Protein AF-A0A6P4Z9Z0-F1 (afdb_monomer)

Solvent-accessible surface area (backbone atoms only — not comparable to full-atom values): 72639 Å² total; per-residue (Å²): 108,66,71,60,51,53,50,37,45,55,68,60,42,52,71,61,50,53,50,53,53,54,54,31,76,73,38,96,89,45,75,80,57,56,80,74,47,56,50,103,79,57,40,38,59,51,36,43,13,43,72,55,69,27,56,68,48,35,51,56,42,47,77,73,66,40,66,60,81,65,26,56,48,51,18,48,76,71,64,37,62,69,48,40,63,62,43,50,68,57,43,59,70,52,48,78,75,52,71,94,74,77,68,92,84,77,73,55,90,84,65,64,92,81,69,41,68,55,43,55,24,21,67,67,51,41,50,73,55,39,51,55,42,56,75,69,66,57,75,78,84,59,48,86,79,44,66,80,54,95,48,68,69,42,42,49,50,30,51,49,31,48,50,15,62,47,16,67,45,42,36,65,73,73,42,97,51,49,56,63,49,27,52,52,50,21,47,57,40,54,68,47,43,81,77,45,79,93,56,32,68,63,47,45,53,44,24,50,46,20,51,49,50,45,50,54,61,57,67,68,48,88,42,74,67,51,47,46,53,52,52,51,58,40,61,55,79,80,93,63,96,86,63,96,77,73,46,56,58,55,53,50,58,75,63,64,65,92,77,78,81,77,90,66,99,78,84,53,76,64,59,61,49,57,61,59,66,71,72,58,103,73,54,66,62,60,53,49,46,51,53,48,19,54,49,46,24,54,56,40,53,52,54,59,59,68,35,52,80,40,67,70,56,17,30,47,51,53,44,50,61,57,44,47,57,58,49,52,60,49,47,54,54,51,50,52,52,49,51,55,52,14,52,55,44,14,70,73,32,28,70,60,27,53,51,41,51,53,33,42,73,80,36,93,50,22,48,31,62,75,44,50,65,88,57,79,59,46,28,31,39,59,67,43,13,41,52,47,55,58,38,37,66,65,71,73,54,66,77,72,70,57,58,67,41,62,25,83,48,96,52,82,90,72,58,58,88,65,69,57,57,66,61,35,52,50,49,53,49,55,51,50,52,47,47,46,47,45,54,62,45,46,48,52,51,50,49,51,52,50,47,55,50,46,58,65,37,58,81,45,28,66,61,54,38,52,49,53,53,50,52,52,50,54,55,52,73,73,49,86,79,77,55,62,85,71,55,34,52,54,54,51,50,47,52,49,48,52,50,50,47,48,59,66,64,57,80,64,81,84,85,80,94,77,75,96,82,82,91,90,80,87,79,82,80,84,74,98,79,82,74,82,70,81,62,79,79,78,65,88,85,67,57,84,70,48,58,64,52,46,56,50,50,53,52,32,31,63,67,38,40,39,68,66,46,50,52,55,56,57,74,70,49,103,60,93,71,69,58,80,75,42,53,49,101,83,70,39,37,57,55,36,49,9,46,70,54,70,14,61,59,26,31,50,57,43,47,77,74,67,51,80,58,62,47,29,52,46,46,17,47,76,67,66,39,62,68,54,40,51,62,52,55,77,70,53,67,82,85,71,64,64,87,87,86,84,60,83,84,72,54,69,43,94,88,54,67,80,80,70,44,61,57,37,52,21,18,65,69,51,42,50,70,60,38,50,54,42,55,75,72,50,58,76,76,72,58,42,86,79,36,60,59,84,79,43,71,67,36,30,50,44,22,48,52,29,45,52,14,63,51,15,65,43,42,33,62,76,73,41,95,51,48,57,64,50,29,50,50,48,22,38,52,35,55,62,47,29,79,76,44,72,86,53,24,68,63,32,48,52,49,20,50,47,20,40,48,48,46,39,57,50,57,69,59,54,86,46,72,79,59,52,53,57,42,24,47,70,89,60,90,82,62,62,96,80,58,71,44,41,41,54,49,51,37,51,77,58,63,41,46,69,46,58,47,33,67,65,51,50,48,49,58,48,58,75,51,42,58,64,53,47,66,69,62,71,73,67,76,58,82,86,76,56,52,71,65,60,53,49,52,50,66,49,51,54,38,74,40,28,72,59,39,50,51,40,32,74,76,40,50,90,38,76,63,12,49,52,38,66,36,67,68,54,36,53,42,27,37,55,38,33,54,50,51,53,51,50,49,53,51,53,50,67,69,68,69,66,85,46,74,74,52,54,51,36,57,77,68,50,51,80,68,79,70,87,75,68,55,67,69,60,56,52,54,53,51,44,37,50,52,16,49,51,56,49,54,54,51,51,32,71,72,66,32,64,76,59,44,63,69,36,70,67,53,45,49,53,53,48,40,51,49,33,48,53,52,20,53,50,29,47,54,49,45,61,59,58,63,77,72,39,93,85,58,53,81,59,72,76,64,56,94,53,98,84,64,92,51,50,59,63,54,20,51,53,32,46,53,51,28,52,54,45,55,58,59,55,58,56,59,62,40,55,75,40,76,72,52,12,31,51,51,53,42,52,61,57,41,43,60,60,49,51,58,51,48,54,53,52,51,49,52,50,48,18,50,18,54,19,47,16,68,67,30,24,68,61,22,52,51,50,51,54,33,32,76,76,32,87,76,51,36,44,61,68,46,51,71,89,51,78,55,48,34,32,41,58,70,43,15,43,54,43,50,54,40,34,69,75,64,69,47,68,75,51,79,57,56,81,49,73,35,94,66,90,51,79,72,58,70,73,61,63,73,59,62,64,62,38,52,50,49,51,50,53,54,49,51,45,45,49,48,50,52,61,47,47,48,51,48,49,54,48,53,49,52,54,48,46,56,67,37,59,81,48,26,65,46,53,42,49,29,52,50,51,43,51,51,56,51,57,69,73,43,88,77,70,54,37,48,44,59,36,47,58,51,49,51,52,52,49,51,49,51,50,51,50,51,62,64,46,71,80,59,92,68,78,79,81,77,68,75,94,73,83,75,82,70,76,76,52,73,72,52,52,51,51,52,52,52,49,49,56,48,49,56,52,32,52,53,53,48,50,58,51,51,53,55,51,50,68,74,72,110

Secondary structure (DSSP, 8-state):
-HHHHHHHHHTT-HHHHHHHHHHHHH-TT----TTT-B-TTS-BHHHHHHHTT-HHHHHHHHHTT---TTHHHHHHHTT-HHHHHHHHHHHHHHHTT--S---TTS--TTS-TT--HHHHHHHTT-HHHHHHHHHTTPPPP-GGGS---SSHHHHHHHHHHHHHHT-HHHHHHH-S-HHHHHHHHHHHHHHHHTT-STTHHHHHHHHHHHHHHHHHHHHT--SHHHHHHHHHHHHSPP--SSS----HHHHHHHTT-S------S---HHHHHHHHHTS-SS-HHHHHHHHHHHHHHHHHHHHGGGGGGSHHHHHHHHHHHHHHHHHHHHHHHHHHHHHHHHHHHHHHHHHHHHHHHHHHHHSSS-SBTT--TTS--TTSSHHHHHHHHHHHTTT---GGGG---B---S-GGG---S--HHHHHHHHHHHHHHHIIIIIIIHHHHHHHHHHHHHHHHTTHHHHHHHHHHHHHHHHHTS---PPTTHHHHHHHHHHHHHHHHHHH-SS---------S---------S-SSTTSSTTS-SSSHHHHHHHHHHHHHHHHTT-HHHHHHHHHHT-SS---GGG-B-TT--BHHHHHHHTT-HHHHHHHHHTT---HHHHHHHHHTT-HHHHHHHHTTS-GGG-S--SS-TTS---TTS-TT--HHHHHHHHT-HHHHHHHHHTTPPPP-GGGS-TTT-HHHHHHHHHHHHHHT-HHHHHHH-S-HHHHHHHHHHHHHHHHTT-GGGHHHHHHHHHHHHHHHHHHHHT--SHHHHGGGG----TTS-TT-TTHHHHHHHHTT-HHHHTSHHHHHHHHHHHHHHHHHHHSS---GGG--HHHHHHHHHHHHHTHHHHHHHHHH-TTSHHHHHHTSHHHHHHHHHHHHHHHHHHHHHHHHH-PPPHHHHHHHHTT---------HHHHHHHHHHHHHHHHHHHHHHHHH-HHHHTTSHHHHHHHHHHHHHHHHHHHHHHHHHHHTT-TTTGGGTSS---TTS--HHHHHHHHHHHHHHHHHHHHGGGGGGSHHHHHHHHHHHHHHHHHHHHHHHHHHHHHHHHHHHHHHHHHHHHHHHHHHHH-TT--BTTB-TTS--TTSSHHHHHHHHHHHHTT---GGGG---B-SS--GGGGTS---HHHHHHHHHHHHHHHIIIIIIIHHHHHHHHHHHHHHHHHHHHHHHHHHHHHHHHHHHH------TTHHHHHHHHHHHHHHHHHHHHTT--------------PPPPHHHHHHHHHHHHHHHHHHHHHHHHHHHHHHHH-

InterPro domains:
  IPR002110 Ankyrin repeat [PS50088] (41-68)
  IPR002110 Ankyrin repeat [SM00248] (41-70)
  IPR002110 Ankyrin repeat [SM00248] (113-145)
  IPR002110 Ankyrin repeat [SM00248] (586-615)
  IPR002110 Ankyrin repeat [SM00248] (658-690)
  IPR002153 Transient receptor potential channel, canonical [PR01097] (1148-1169)
  IPR002153 Transient receptor potential channel, canonical [PR01097] (1170-1183)
  IPR002153 Transient receptor potential channel, canonical [PR01097] (1198-1211)
  IPR002153 Transient receptor potential channel, canonical [PTHR10117] (542-1273)
  IPR005821 Ion transport domain [PF00520] (289-459)
  IPR005821 Ion transport domain [PF00520] (920-1177)
  IPR013555 Transient receptor ion channel domain [PF08344] (153-188)
  IPR013555 Transient receptor ion channel domain [SM01420] (136-200)
  IPR013555 Transient receptor ion channel domain [SM01420] (683-745)
  IPR036770 Ankyrin repeat-containing domain superfamily [G3DSA:1.25.40.20] (4-150)
  IPR036770 Ankyrin repeat-containing domain superfamily [G3DSA:1.25.40.20] (537-824)
  IPR036770 Ankyrin repeat-containing domain superfamily [SSF48403] (37-694)

pLDDT: mean 72.65, std 15.71, range [24.72, 94.38]

Organism: Branchiostoma belcheri (NCBI:txid7741)

Sequence (1275 aa):
MEARFLDLVRNNDVSHVSAALGEANASPEVSLDLGTLRDDFGRSVLELAVDSGSREVAEVLLDHGAPVGDALLYAIDRQDVGAVRILKERALTESVRRTYNVDPQIGSSAFPSYMTPVILAALKNNYPILKMLLQAGFPAPVPDDYKWSTDISESIAWLDAYRAVCSPSYILLTSPDPFLTAFRTAKAVRDVLWKREHYRTELKELADQCEAFARELLSEARSTKETEAVLEHLCSPEDSPHRRSVSTLQLAVDLQLKQLDVYTDQETVADVWIRKAMENSFQPIAVAEVLFSIFTIVVFLRAVSLFMYQRFLGMLLISIGRMTVDITKFMAIGWLILFAFACGMNQLYWSYGTMHHYLCSNYSQSNLQSLGCSKSLGFDTLMNSFQSLSWASFGLIDLSVLDLKPGTSPVKEFQIHEWPAITETTGKLVFGFFEVIGVLILINLLIAIMSDSYTRTEEVKRTDWAFVVMKDVLRYMNLEVSLPPPFALIMSVRNALVRLVLALCCRRNNPPDSDTNVERAVHPSQSPQTVKQDVYKRLRTTVVLTMAMEGRFLTLVRNNNATELSELLWELGNGPHDFRLFTDKFGRSGLEFAVDCGSLEAAGVLLDHGAPVGAALLHAVDREDLAAVQMLVDRVPRDAATPPDDREHELGSSAFPGHMTPVMLAALKNNYAVLEMLLQAGFPRPVPDAYQWTLSVSQANAWLDAQRAACSPSYILLTSPDPFRTAFRTAKALRDHCWKREQYRTELEELADGCETFACELLEEVRTEEELDILGHTDDPEARSDETVGMLQLAADLKLRQFVTQPFCVEYIVQSKLKDVVEFFGVVGNWQEQSVVFAALWGVAIPLSYPLLSLAYIIAPESKIGRFSRLHFVREYSWNMSWFVLMALLLFETQNIQIGEAEVDSIAQGTPLPTPFVPIAVEIIHVLWVAGILLEELREVEQEGLVRHFKQFWNVVDFFIVALYLAQFALLFLATQLDDYDDTFATKWMIKAKPHTFQPVVLSDVLFSLFVIAVFLRTVSIFTHNRYLGTLMISVGRMFSDIVNFITMAILVTFAFAVGLNQLYWFYGAVHEYLCERYPNGNLKTVDCQTSHGFSTLVSTMVSLFWTAFGMGDLSMLELKPGNSTLEVFRILEQPRLTETVGKLIFALFHVTVVLVLLNLLIAIMSDSYQRTQEDKRRDWTFLIIKNMLFYMRVDLSLAPPFNVLLFVKTGVSRLLCAVCRRGNRHPPHTTAPGGVINPPSPSQRERQEIFKIIIDRLANRYLLRKERQMENQG

Structure (mmCIF, N/CA/C/O backbone):
data_AF-A0A6P4Z9Z0-F1
#
_entry.id   AF-A0A6P4Z9Z0-F1
#
loop_
_atom_site.group_PDB
_atom_site.id
_atom_site.type_symbol
_atom_site.label_atom_id
_atom_site.label_alt_id
_atom_site.label_comp_id
_atom_site.label_asym_id
_atom_site.label_entity_id
_atom_site.label_seq_id
_atom_site.pdbx_PDB_ins_code
_atom_site.Cartn_x
_atom_site.Cartn_y
_atom_site.Cartn_z
_atom_site.occupancy
_atom_site.B_iso_or_equiv
_atom_site.auth_seq_id
_atom_site.auth_comp_id
_atom_site.auth_asym_id
_atom_site.auth_atom_id
_atom_site.pdbx_PDB_model_num
ATOM 1 N N . MET A 1 1 ? 21.723 -42.443 -110.580 1.00 61.84 1 MET A N 1
ATOM 2 C CA . MET A 1 1 ? 23.126 -42.667 -110.168 1.00 61.84 1 MET A CA 1
ATOM 3 C C . MET A 1 1 ? 23.431 -41.835 -108.931 1.00 61.84 1 MET A C 1
ATOM 5 O O . MET A 1 1 ? 23.831 -42.403 -107.931 1.00 61.84 1 MET A O 1
ATOM 9 N N . GLU A 1 2 ? 23.106 -40.545 -108.963 1.00 66.06 2 GLU A N 1
ATOM 10 C CA . GLU A 1 2 ? 23.235 -39.589 -107.851 1.00 66.06 2 GLU A CA 1
ATOM 11 C C . GLU A 1 2 ? 22.567 -40.046 -106.541 1.00 66.06 2 GLU A C 1
ATOM 13 O O . GLU A 1 2 ? 23.252 -40.159 -105.534 1.00 66.06 2 GLU A O 1
ATOM 18 N N . ALA A 1 3 ? 21.286 -40.445 -106.555 1.00 68.94 3 ALA A N 1
ATOM 19 C CA . ALA A 1 3 ? 20.608 -40.977 -105.358 1.00 68.94 3 ALA A CA 1
ATOM 20 C C . ALA A 1 3 ? 21.295 -42.231 -104.775 1.00 68.94 3 ALA A C 1
ATOM 22 O O . ALA A 1 3 ? 21.427 -42.378 -103.567 1.00 68.94 3 ALA A O 1
ATOM 23 N N . ARG A 1 4 ? 21.819 -43.108 -105.645 1.00 72.62 4 ARG A N 1
ATOM 24 C CA . ARG A 1 4 ? 22.566 -44.309 -105.237 1.00 72.62 4 ARG A CA 1
ATOM 25 C C . ARG A 1 4 ? 23.934 -43.950 -104.649 1.00 72.62 4 ARG A C 1
ATOM 27 O O . ARG A 1 4 ? 24.385 -44.620 -103.733 1.00 72.62 4 ARG A O 1
ATOM 34 N N . PHE A 1 5 ? 24.588 -42.913 -105.169 1.00 76.19 5 PHE A N 1
ATOM 35 C CA . PHE A 1 5 ? 25.848 -42.397 -104.635 1.00 76.19 5 PHE A CA 1
ATOM 36 C C . PHE A 1 5 ? 25.645 -41.735 -103.263 1.00 76.19 5 PHE A C 1
ATOM 38 O O . PHE A 1 5 ? 26.410 -42.003 -102.342 1.00 76.19 5 PHE A O 1
ATOM 45 N N . LEU A 1 6 ? 24.568 -40.963 -103.088 1.00 76.69 6 LEU A N 1
ATOM 46 C CA . LEU A 1 6 ? 24.183 -40.387 -101.796 1.00 76.69 6 LEU A CA 1
ATOM 47 C C . LEU A 1 6 ? 23.840 -41.466 -100.755 1.00 76.69 6 LEU A C 1
ATOM 49 O O . LEU A 1 6 ? 24.282 -41.360 -99.615 1.00 76.69 6 LEU A O 1
ATOM 53 N N . ASP A 1 7 ? 23.139 -42.538 -101.141 1.00 77.19 7 ASP A N 1
ATOM 54 C CA . ASP A 1 7 ? 22.885 -43.685 -100.255 1.00 77.19 7 ASP A CA 1
ATOM 55 C C . ASP A 1 7 ? 24.177 -44.424 -99.861 1.00 77.19 7 ASP A C 1
ATOM 57 O O . ASP A 1 7 ? 24.312 -44.864 -98.721 1.00 77.19 7 ASP A O 1
ATOM 61 N N . LEU A 1 8 ? 25.154 -44.544 -100.769 1.00 76.50 8 LEU A N 1
ATOM 62 C CA . LEU A 1 8 ? 26.464 -45.144 -100.467 1.00 76.50 8 LEU A CA 1
ATOM 63 C C . LEU A 1 8 ? 27.270 -44.297 -99.473 1.00 76.50 8 LEU A C 1
ATOM 65 O O . LEU A 1 8 ? 27.874 -44.841 -98.550 1.00 76.50 8 LEU A O 1
ATOM 69 N N . VAL A 1 9 ? 27.231 -42.971 -99.629 1.00 76.19 9 VAL A N 1
ATOM 70 C CA . VAL A 1 9 ? 27.840 -42.025 -98.684 1.00 76.19 9 VAL A CA 1
ATOM 71 C C . VAL A 1 9 ? 27.126 -42.084 -97.328 1.00 76.19 9 VAL A C 1
ATOM 73 O O . VAL A 1 9 ? 27.788 -42.164 -96.296 1.00 76.19 9 VAL A O 1
ATOM 76 N N . ARG A 1 10 ? 25.786 -42.149 -97.313 1.00 77.81 10 ARG A N 1
ATOM 77 C CA . ARG A 1 10 ? 24.975 -42.286 -96.090 1.00 77.81 10 ARG A CA 1
ATOM 78 C C . ARG A 1 10 ? 25.253 -43.593 -95.335 1.00 77.81 10 ARG A C 1
ATOM 80 O O . ARG A 1 10 ? 25.238 -43.596 -94.108 1.00 77.81 10 ARG A O 1
ATOM 87 N N . ASN A 1 11 ? 25.528 -44.684 -96.051 1.00 76.31 11 ASN A N 1
ATOM 88 C CA . ASN A 1 11 ? 25.812 -46.005 -95.480 1.00 76.31 11 ASN A CA 1
ATOM 89 C C . ASN A 1 11 ? 27.294 -46.226 -95.102 1.00 76.31 11 ASN A C 1
ATOM 91 O O . ASN A 1 11 ? 27.638 -47.322 -94.664 1.00 76.31 11 ASN A O 1
ATOM 95 N N . ASN A 1 12 ? 28.152 -45.202 -95.227 1.00 71.19 12 ASN A N 1
ATOM 96 C CA . ASN A 1 12 ? 29.575 -45.227 -94.858 1.00 71.19 12 ASN A CA 1
ATOM 97 C C . ASN A 1 12 ? 30.424 -46.296 -95.591 1.00 71.19 12 ASN A C 1
ATOM 99 O O . ASN A 1 12 ? 31.288 -46.939 -94.994 1.00 71.19 12 ASN A O 1
ATOM 103 N N . ASP A 1 13 ? 30.191 -46.511 -96.890 1.00 77.00 13 ASP A N 1
ATOM 104 C CA . ASP A 1 13 ? 30.950 -47.499 -97.672 1.00 77.00 13 ASP A CA 1
ATOM 105 C C . ASP A 1 13 ? 32.119 -46.869 -98.455 1.00 77.00 13 ASP A C 1
ATOM 107 O O . ASP A 1 13 ? 31.997 -46.480 -99.619 1.00 77.00 13 ASP A O 1
ATOM 111 N N . VAL A 1 14 ? 33.288 -46.775 -97.812 1.00 74.19 14 VAL A N 1
ATOM 112 C CA . VAL A 1 14 ? 34.502 -46.128 -98.356 1.00 74.19 14 VAL A CA 1
ATOM 113 C C . VAL A 1 14 ? 34.981 -46.771 -99.669 1.00 74.19 14 VAL A C 1
ATOM 115 O O . VAL A 1 14 ? 35.441 -46.086 -100.591 1.00 74.19 14 VAL A O 1
ATOM 118 N N . SER A 1 15 ? 34.870 -48.097 -99.775 1.00 73.12 15 SER A N 1
ATOM 119 C CA . SER A 1 15 ? 35.383 -48.863 -100.917 1.00 73.12 15 SER A CA 1
ATOM 120 C C . SER A 1 15 ? 34.556 -48.632 -102.181 1.00 73.12 15 SER A C 1
ATOM 122 O O . SER A 1 15 ? 35.099 -48.417 -103.265 1.00 73.12 15 SER A O 1
ATOM 124 N N . HIS A 1 16 ? 33.234 -48.588 -102.031 1.00 73.69 16 HIS A N 1
ATOM 125 C CA . HIS A 1 16 ? 32.325 -48.344 -103.140 1.00 73.69 16 HIS A CA 1
ATOM 126 C C . HIS A 1 16 ? 32.234 -46.860 -103.518 1.00 73.69 16 HIS A C 1
ATOM 128 O O . HIS A 1 16 ? 32.071 -46.555 -104.699 1.00 73.69 16 HIS A O 1
ATOM 134 N N . VAL A 1 17 ? 32.410 -45.936 -102.566 1.00 73.12 17 VAL A N 1
ATOM 135 C CA . VAL A 1 17 ? 32.473 -44.492 -102.854 1.00 73.12 17 VAL A CA 1
ATOM 136 C C . VAL A 1 17 ? 33.741 -44.130 -103.638 1.00 73.12 17 VAL A C 1
ATOM 138 O O . VAL A 1 17 ? 33.652 -43.410 -104.632 1.00 73.12 17 VAL A O 1
ATOM 141 N N . SER A 1 18 ? 34.909 -44.670 -103.267 1.00 69.19 18 SER A N 1
ATOM 142 C CA . SER A 1 18 ? 36.163 -44.450 -104.012 1.00 69.19 18 SER A CA 1
ATOM 143 C C . SER A 1 18 ? 36.146 -45.082 -105.411 1.00 69.19 18 SER A C 1
ATOM 145 O O . SER A 1 18 ? 36.625 -44.464 -106.362 1.00 69.19 18 SER A O 1
ATOM 147 N N . ALA A 1 19 ? 35.530 -46.260 -105.571 1.00 71.50 19 ALA A N 1
ATOM 148 C CA . ALA A 1 19 ? 35.315 -46.875 -106.882 1.00 71.50 19 ALA A CA 1
ATOM 149 C C . ALA A 1 19 ? 34.380 -46.035 -107.772 1.00 71.50 19 ALA A C 1
ATOM 151 O O . ALA A 1 19 ? 34.699 -45.797 -108.935 1.00 71.50 19 ALA A O 1
ATOM 152 N N . ALA A 1 20 ? 33.271 -45.526 -107.222 1.00 69.31 20 ALA A N 1
ATOM 153 C CA . ALA A 1 20 ? 32.328 -44.682 -107.958 1.00 69.31 20 ALA A CA 1
ATOM 154 C C . ALA A 1 20 ? 32.940 -43.332 -108.388 1.00 69.31 20 ALA A C 1
ATOM 156 O O . ALA A 1 20 ? 32.664 -42.853 -109.486 1.00 69.31 20 ALA A O 1
ATOM 157 N N . LEU A 1 21 ? 33.806 -42.737 -107.559 1.00 69.94 21 LEU A N 1
ATOM 158 C CA . LEU A 1 21 ? 34.562 -41.523 -107.904 1.00 69.94 21 LEU A CA 1
ATOM 159 C C . LEU A 1 21 ? 35.651 -41.794 -108.957 1.00 69.94 21 LEU A C 1
ATOM 161 O O . LEU A 1 21 ? 35.872 -40.972 -109.848 1.00 69.94 21 LEU A O 1
ATOM 165 N N . GLY A 1 22 ? 36.300 -42.962 -108.894 1.00 65.94 22 GLY A N 1
ATOM 166 C CA . GLY A 1 22 ? 37.266 -43.412 -109.898 1.00 65.94 22 GLY A CA 1
ATOM 167 C C . GLY A 1 22 ? 36.634 -43.666 -111.271 1.00 65.94 22 GLY A C 1
ATOM 168 O O . GLY A 1 22 ? 37.208 -43.274 -112.287 1.00 65.94 22 GLY A O 1
ATOM 169 N N . GLU A 1 23 ? 35.435 -44.258 -111.311 1.00 65.69 23 GLU A N 1
ATOM 170 C CA . GLU A 1 23 ? 34.650 -44.428 -112.543 1.00 65.69 23 GLU A CA 1
ATOM 171 C C . GLU A 1 23 ? 34.206 -43.076 -113.128 1.00 65.69 23 GLU A C 1
ATOM 173 O O . GLU A 1 23 ? 34.328 -42.865 -114.335 1.00 65.69 23 GLU A O 1
ATOM 178 N N . ALA A 1 24 ? 33.779 -42.130 -112.283 1.00 60.06 24 ALA A N 1
ATOM 179 C CA . ALA A 1 24 ? 33.363 -40.792 -112.710 1.00 60.06 24 ALA A CA 1
ATOM 180 C C . ALA A 1 24 ? 34.509 -39.961 -113.327 1.00 60.06 24 ALA A C 1
ATOM 182 O O . ALA A 1 24 ? 34.294 -39.240 -114.297 1.00 60.06 24 ALA A O 1
ATOM 183 N N . ASN A 1 25 ? 35.746 -40.099 -112.833 1.00 59.44 25 ASN A N 1
ATOM 184 C CA . ASN A 1 25 ? 36.915 -39.415 -113.406 1.00 59.44 25 ASN A CA 1
ATOM 185 C C . ASN A 1 25 ? 37.428 -40.046 -114.719 1.00 59.44 25 ASN A C 1
ATOM 187 O O . ASN A 1 25 ? 38.177 -39.400 -115.454 1.00 59.44 25 ASN A O 1
ATOM 191 N N . ALA A 1 26 ? 37.053 -41.293 -115.027 1.00 57.72 26 ALA A N 1
ATOM 192 C CA . ALA A 1 26 ? 37.534 -42.025 -116.202 1.00 57.72 26 ALA A CA 1
ATOM 193 C C . ALA A 1 26 ? 36.675 -41.820 -117.469 1.00 57.72 26 ALA A C 1
ATOM 195 O O . ALA A 1 26 ? 37.139 -42.122 -118.571 1.00 57.72 26 ALA A O 1
ATOM 196 N N . SER A 1 27 ? 35.448 -41.294 -117.344 1.00 54.34 27 SER A N 1
ATOM 197 C CA . SER A 1 27 ? 34.519 -41.086 -118.466 1.00 54.34 27 SER A CA 1
ATOM 198 C C . SER A 1 27 ? 34.083 -39.617 -118.619 1.00 54.34 27 SER A C 1
ATOM 200 O O . SER A 1 27 ? 33.475 -39.079 -117.698 1.00 54.34 27 SER A O 1
ATOM 202 N N . PRO A 1 28 ? 34.284 -38.964 -119.784 1.00 52.88 28 PRO A N 1
ATOM 203 C CA . PRO A 1 28 ? 33.891 -37.564 -119.998 1.00 52.88 28 PRO A CA 1
ATOM 204 C C . PRO A 1 28 ? 32.374 -37.334 -120.169 1.00 52.88 28 PRO A C 1
ATOM 206 O O . PRO A 1 28 ? 31.949 -36.185 -120.244 1.00 52.88 28 PRO A O 1
ATOM 209 N N . GLU A 1 29 ? 31.551 -38.390 -120.229 1.00 52.00 29 GLU A N 1
ATOM 210 C CA . GLU A 1 29 ? 30.079 -38.294 -120.327 1.00 52.00 29 GLU A CA 1
ATOM 211 C C . GLU A 1 29 ? 29.363 -38.350 -118.959 1.00 52.00 29 GLU A C 1
ATOM 213 O O . GLU A 1 29 ? 28.159 -38.109 -118.891 1.00 52.00 29 GLU A O 1
ATOM 218 N N . VAL A 1 30 ? 30.082 -38.634 -117.862 1.00 55.47 30 VAL A N 1
ATOM 219 C CA . VAL A 1 30 ? 29.523 -38.761 -116.502 1.00 55.47 30 VAL A CA 1
ATOM 220 C C . VAL A 1 30 ? 30.377 -37.963 -115.513 1.00 55.47 30 VAL A C 1
ATOM 222 O O . VAL A 1 30 ? 31.136 -38.520 -114.727 1.00 55.47 30 VAL A O 1
ATOM 225 N N . SER A 1 31 ? 30.272 -36.635 -115.541 1.00 54.06 31 SER A N 1
ATOM 226 C CA . SER A 1 31 ? 30.866 -35.789 -114.502 1.00 54.06 31 SER A CA 1
ATOM 227 C C . SER A 1 31 ? 29.895 -35.666 -113.322 1.00 54.06 31 SER A C 1
ATOM 229 O O . SER A 1 31 ? 28.907 -34.937 -113.422 1.00 54.06 31 SER A O 1
ATOM 231 N N . LEU A 1 32 ? 30.154 -36.359 -112.205 1.00 61.59 32 LEU A N 1
ATOM 232 C CA . LEU A 1 32 ? 29.507 -36.013 -110.934 1.00 61.59 32 LEU A CA 1
ATOM 233 C C . LEU A 1 32 ? 30.146 -34.722 -110.419 1.00 61.59 32 LEU A C 1
ATOM 235 O O . LEU A 1 32 ? 31.249 -34.741 -109.877 1.00 61.59 32 LEU A O 1
ATOM 239 N N . ASP A 1 33 ? 29.455 -33.598 -110.589 1.00 62.59 33 ASP A N 1
ATOM 240 C CA . ASP A 1 33 ? 29.867 -32.354 -109.953 1.00 62.59 33 ASP A CA 1
ATOM 241 C C . ASP A 1 33 ? 29.478 -32.400 -108.469 1.00 62.59 33 ASP A C 1
ATOM 243 O O . ASP A 1 33 ? 28.330 -32.147 -108.085 1.00 62.59 33 ASP A O 1
ATOM 247 N N . LEU A 1 34 ? 30.457 -32.753 -107.629 1.00 64.19 34 LEU A N 1
ATOM 248 C CA . LEU A 1 34 ? 30.325 -32.869 -106.172 1.00 64.19 34 LEU A CA 1
ATOM 249 C C . LEU A 1 34 ? 29.810 -31.581 -105.506 1.00 64.19 34 LEU A C 1
ATOM 251 O O . LEU A 1 34 ? 29.324 -31.644 -104.378 1.00 64.19 34 LEU A O 1
ATOM 255 N N . GLY A 1 35 ? 29.870 -30.430 -106.188 1.00 61.81 35 GLY A N 1
ATOM 256 C CA . GLY A 1 35 ? 29.323 -29.163 -105.703 1.00 61.81 35 GLY A CA 1
ATOM 257 C C . GLY A 1 35 ? 27.811 -28.977 -105.895 1.00 61.81 35 GLY A C 1
ATOM 258 O O . GLY A 1 35 ? 27.225 -28.138 -105.209 1.00 61.81 35 GLY A O 1
ATOM 259 N N . THR A 1 36 ? 27.163 -29.732 -106.795 1.00 63.44 36 THR A N 1
ATOM 260 C CA . THR A 1 36 ? 25.721 -29.581 -107.115 1.00 63.44 36 THR A CA 1
ATOM 261 C C . THR A 1 36 ? 24.836 -30.693 -106.549 1.00 63.44 36 THR A C 1
ATOM 263 O O . THR A 1 36 ? 23.625 -30.509 -106.420 1.00 63.44 36 THR A O 1
ATOM 266 N N . LEU A 1 37 ? 25.437 -31.815 -106.148 1.00 69.88 37 LEU A N 1
ATOM 267 C CA . LEU A 1 37 ? 24.752 -32.954 -105.541 1.00 69.88 37 LEU A CA 1
ATOM 268 C C . LEU A 1 37 ? 24.251 -32.618 -104.137 1.00 69.88 37 LEU A C 1
ATOM 270 O O . LEU A 1 37 ? 25.040 -32.325 -103.233 1.00 69.88 37 LEU A O 1
ATOM 274 N N . ARG A 1 38 ? 22.930 -32.701 -103.956 1.00 69.81 38 ARG A N 1
ATOM 275 C CA . ARG A 1 38 ? 22.266 -32.452 -102.676 1.00 69.81 38 ARG A CA 1
ATOM 276 C C . ARG A 1 38 ? 21.325 -33.591 -102.300 1.00 69.81 38 ARG A C 1
ATOM 278 O O . ARG A 1 38 ? 20.683 -34.176 -103.165 1.00 69.81 38 ARG A O 1
ATOM 285 N N . ASP A 1 39 ? 21.270 -33.889 -101.005 1.00 71.19 39 ASP A N 1
ATOM 286 C CA . ASP A 1 39 ? 20.284 -34.795 -100.400 1.00 71.19 39 ASP A CA 1
ATOM 287 C C . ASP A 1 39 ? 18.870 -34.176 -100.440 1.00 71.19 39 ASP A C 1
ATOM 289 O O . ASP A 1 39 ? 18.726 -32.973 -100.672 1.00 71.19 39 ASP A O 1
ATOM 293 N N . ASP A 1 40 ? 17.833 -34.953 -100.117 1.00 69.88 40 ASP A N 1
ATOM 294 C CA . ASP A 1 40 ? 16.431 -34.495 -100.028 1.00 69.88 40 ASP A CA 1
ATOM 295 C C . ASP A 1 40 ? 16.249 -33.307 -99.053 1.00 69.88 40 ASP A C 1
ATOM 297 O O . ASP A 1 40 ? 15.267 -32.567 -99.116 1.00 69.88 40 ASP A O 1
ATOM 301 N N . PHE A 1 41 ? 17.229 -33.099 -98.165 1.00 64.38 41 PHE A N 1
ATOM 302 C CA . PHE A 1 41 ? 17.315 -32.008 -97.189 1.00 64.38 41 PHE A CA 1
ATOM 303 C C . PHE A 1 41 ? 18.219 -30.836 -97.624 1.00 64.38 41 PHE A C 1
ATOM 305 O O . PHE A 1 41 ? 18.531 -29.972 -96.811 1.00 64.38 41 PHE A O 1
ATOM 312 N N . GLY A 1 42 ? 18.699 -30.807 -98.871 1.00 65.88 42 GLY A N 1
ATOM 313 C CA . GLY A 1 42 ? 19.547 -29.730 -99.401 1.00 65.88 42 GLY A CA 1
ATOM 314 C C . GLY A 1 42 ? 21.027 -29.779 -98.985 1.00 65.88 42 GLY A C 1
ATOM 315 O O . GLY A 1 42 ? 21.798 -28.898 -99.377 1.00 65.88 42 GLY A O 1
ATOM 316 N N . ARG A 1 43 ? 21.446 -30.808 -98.238 1.00 70.25 43 ARG A N 1
ATOM 317 C CA . ARG A 1 43 ? 22.825 -30.987 -97.747 1.00 70.25 43 ARG A CA 1
ATOM 318 C C . ARG A 1 43 ? 23.775 -31.421 -98.854 1.00 70.25 43 ARG A C 1
ATOM 320 O O . ARG A 1 43 ? 23.402 -32.275 -99.657 1.00 70.25 43 ARG A O 1
ATOM 327 N N . SER A 1 44 ? 24.992 -30.883 -98.874 1.00 74.12 44 SER A N 1
ATOM 328 C CA . SER A 1 44 ? 26.041 -31.336 -99.798 1.00 74.12 44 SER A CA 1
ATOM 329 C C . SER A 1 44 ? 26.519 -32.759 -99.471 1.00 74.12 44 SER A C 1
ATOM 331 O O . SER A 1 44 ? 26.357 -33.250 -98.353 1.00 74.12 44 SER A O 1
ATOM 333 N N . VAL A 1 45 ? 27.137 -33.439 -100.443 1.00 76.81 45 VAL A N 1
ATOM 334 C CA . VAL A 1 45 ? 27.680 -34.804 -100.265 1.00 76.81 45 VAL A CA 1
ATOM 335 C C . VAL A 1 45 ? 28.674 -34.873 -99.098 1.00 76.81 45 VAL A C 1
ATOM 337 O O . VAL A 1 45 ? 28.685 -35.843 -98.342 1.00 76.81 45 VAL A O 1
ATOM 340 N N . LEU A 1 46 ? 29.484 -33.825 -98.922 1.00 77.12 46 LEU A N 1
ATOM 341 C CA . LEU A 1 46 ? 30.446 -33.733 -97.827 1.00 77.12 46 LEU A CA 1
ATOM 342 C C . LEU A 1 46 ? 29.756 -33.478 -96.478 1.00 77.12 46 LEU A C 1
ATOM 344 O O . LEU A 1 46 ? 30.126 -34.098 -95.484 1.00 77.12 46 LEU A O 1
ATOM 348 N N . GLU A 1 47 ? 28.723 -32.630 -96.436 1.00 76.44 47 GLU A N 1
ATOM 349 C CA . GLU A 1 47 ? 27.893 -32.436 -95.235 1.00 76.44 47 GLU A CA 1
ATOM 350 C C . GLU A 1 47 ? 27.207 -33.742 -94.813 1.00 76.44 47 GLU A C 1
ATOM 352 O O . GLU A 1 47 ? 27.158 -34.052 -93.625 1.00 76.44 47 GLU A O 1
ATOM 357 N N . LEU A 1 48 ? 26.735 -34.542 -95.775 1.00 78.81 48 LEU A N 1
ATOM 358 C CA . LEU A 1 48 ? 26.131 -35.850 -95.523 1.00 78.81 48 LEU A CA 1
ATOM 359 C C . LEU A 1 48 ? 27.147 -36.863 -94.969 1.00 78.81 48 LEU A C 1
ATOM 361 O O . LEU A 1 48 ? 26.807 -37.597 -94.047 1.00 78.81 48 LEU A O 1
ATOM 365 N N . ALA A 1 49 ? 28.382 -36.883 -95.485 1.00 78.44 49 ALA A N 1
ATOM 366 C CA . ALA A 1 49 ? 29.454 -37.764 -95.003 1.00 78.44 49 ALA A CA 1
ATOM 367 C C . ALA A 1 49 ? 29.918 -37.412 -93.576 1.00 78.44 49 ALA A C 1
ATOM 369 O O . ALA A 1 49 ? 30.226 -38.283 -92.759 1.00 78.44 49 ALA A O 1
ATOM 370 N N . VAL A 1 50 ? 29.957 -36.116 -93.259 1.00 79.12 50 VAL A N 1
ATOM 371 C CA . VAL A 1 50 ? 30.258 -35.636 -91.905 1.00 79.12 50 VAL A CA 1
ATOM 372 C C . VAL A 1 50 ? 29.093 -35.941 -90.959 1.00 79.12 50 VAL A C 1
ATOM 374 O O . VAL A 1 50 ? 29.315 -36.410 -89.842 1.00 79.12 50 VAL A O 1
ATOM 377 N N . ASP A 1 51 ? 27.849 -35.769 -91.412 1.00 78.50 51 ASP A N 1
ATOM 378 C CA . ASP A 1 51 ? 26.662 -36.151 -90.646 1.00 78.50 51 ASP A CA 1
ATOM 379 C C . ASP A 1 51 ? 26.516 -37.678 -90.500 1.00 78.50 51 ASP A C 1
ATOM 381 O O . ASP A 1 51 ? 25.945 -38.152 -89.532 1.00 78.50 51 ASP A O 1
ATOM 385 N N . SER A 1 52 ? 27.081 -38.517 -91.362 1.00 76.06 52 SER A N 1
ATOM 386 C CA . SER A 1 52 ? 27.137 -39.964 -91.098 1.00 76.06 52 SER A CA 1
ATOM 387 C C . SER A 1 52 ? 28.286 -40.362 -90.154 1.00 76.06 52 SER A C 1
ATOM 389 O O . SER A 1 52 ? 28.429 -41.540 -89.832 1.00 76.06 52 SER A O 1
ATOM 391 N N . GLY A 1 53 ? 29.105 -39.410 -89.677 1.00 72.12 53 GLY A N 1
ATOM 392 C CA . GLY A 1 53 ? 30.261 -39.665 -88.799 1.00 72.12 53 GLY A CA 1
ATOM 393 C C . GLY A 1 53 ? 31.417 -40.390 -89.501 1.00 72.12 53 GLY A C 1
ATOM 394 O O . GLY A 1 53 ? 32.225 -41.066 -88.867 1.00 72.12 53 GLY A O 1
ATOM 395 N N . SER A 1 54 ? 31.459 -40.308 -90.829 1.00 78.19 54 SER A N 1
ATOM 396 C CA . SER A 1 54 ? 32.286 -41.133 -91.707 1.00 78.19 54 SER A CA 1
ATOM 397 C C . SER A 1 54 ? 33.560 -40.397 -92.124 1.00 78.19 54 SER A C 1
ATOM 399 O O . SER A 1 54 ? 33.648 -39.841 -93.219 1.00 78.19 54 SER A O 1
ATOM 401 N N . ARG A 1 55 ? 34.566 -40.379 -91.240 1.00 78.31 55 ARG A N 1
ATOM 402 C CA . ARG A 1 55 ? 35.822 -39.630 -91.441 1.00 78.31 55 ARG A CA 1
ATOM 403 C C . ARG A 1 55 ? 36.546 -39.987 -92.745 1.00 78.31 55 ARG A C 1
ATOM 405 O O . ARG A 1 55 ? 36.999 -39.100 -93.458 1.00 78.31 55 ARG A O 1
ATOM 412 N N . GLU A 1 56 ? 36.656 -41.274 -93.045 1.00 74.81 56 GLU A N 1
ATOM 413 C CA . GLU A 1 56 ? 37.403 -41.793 -94.200 1.00 74.81 56 GLU A CA 1
ATOM 414 C C . GLU A 1 56 ? 36.716 -41.433 -95.525 1.00 74.81 56 GLU A C 1
ATOM 416 O O . GLU A 1 56 ? 37.373 -41.031 -96.482 1.00 74.81 56 GLU A O 1
ATOM 421 N N . VAL A 1 57 ? 35.379 -41.484 -95.564 1.00 75.00 57 VAL A N 1
ATOM 422 C CA . VAL A 1 57 ? 34.587 -41.028 -96.717 1.00 75.00 57 VAL A CA 1
ATOM 423 C C . VAL A 1 57 ? 34.750 -39.520 -96.918 1.00 75.00 57 VAL A C 1
ATOM 425 O O . VAL A 1 57 ? 34.902 -39.068 -98.051 1.00 75.00 57 VAL A O 1
ATOM 428 N N . ALA A 1 58 ? 34.780 -38.738 -95.834 1.00 74.44 58 ALA A N 1
ATOM 429 C CA . ALA A 1 58 ? 35.026 -37.300 -95.905 1.00 74.44 58 ALA A CA 1
ATOM 430 C C . ALA A 1 58 ? 36.439 -36.970 -96.430 1.00 74.44 58 ALA A C 1
ATOM 432 O O . ALA A 1 58 ? 36.566 -36.080 -97.267 1.00 74.44 58 ALA A O 1
ATOM 433 N N . GLU A 1 59 ? 37.485 -37.696 -96.011 1.00 76.25 59 GLU A N 1
ATOM 434 C CA . GLU A 1 59 ? 38.853 -37.550 -96.551 1.00 76.25 59 GLU A CA 1
ATOM 435 C C . GLU A 1 59 ? 38.891 -37.842 -98.065 1.00 76.25 59 GLU A C 1
ATOM 437 O O . GLU A 1 59 ? 39.380 -37.018 -98.839 1.00 76.25 59 GLU A O 1
ATOM 442 N N . VAL A 1 60 ? 38.272 -38.943 -98.511 1.00 75.44 60 VAL A N 1
ATOM 443 C CA . VAL A 1 60 ? 38.198 -39.316 -99.938 1.00 75.44 60 VAL A CA 1
ATOM 444 C C . VAL A 1 60 ? 37.447 -38.269 -100.771 1.00 75.44 60 VAL A C 1
ATOM 446 O O . VAL A 1 60 ? 37.886 -37.924 -101.870 1.00 75.44 60 VAL A O 1
ATOM 449 N N . LEU A 1 61 ? 36.328 -37.741 -100.266 1.00 75.19 61 LEU A N 1
ATOM 450 C CA . LEU A 1 61 ? 35.550 -36.699 -100.947 1.00 75.19 61 LEU A CA 1
ATOM 451 C C . LEU A 1 61 ? 36.317 -35.374 -101.037 1.00 75.19 61 LEU A C 1
ATOM 453 O O . LEU A 1 61 ? 36.261 -34.691 -102.061 1.00 75.19 61 LEU A O 1
ATOM 457 N N . LEU A 1 62 ? 37.063 -35.024 -99.988 1.00 75.69 62 LEU A N 1
ATOM 458 C CA . LEU A 1 62 ? 37.917 -33.842 -99.976 1.00 75.69 62 LEU A CA 1
ATOM 459 C C . LEU A 1 62 ? 39.050 -33.973 -101.000 1.00 75.69 62 LEU A C 1
ATOM 461 O O . LEU A 1 62 ? 39.300 -33.032 -101.753 1.00 75.69 62 LEU A O 1
ATOM 465 N N . ASP A 1 63 ? 39.718 -35.124 -101.087 1.00 74.88 63 ASP A N 1
ATOM 466 C CA . ASP A 1 63 ? 40.781 -35.376 -102.074 1.00 74.88 63 ASP A CA 1
ATOM 467 C C . ASP A 1 63 ? 40.307 -35.223 -103.526 1.00 74.88 63 ASP A C 1
ATOM 469 O O . ASP A 1 63 ? 41.076 -34.777 -104.377 1.00 74.88 63 ASP A O 1
ATOM 473 N N . HIS A 1 64 ? 39.020 -35.471 -103.784 1.00 69.94 64 HIS A N 1
ATOM 474 C CA . HIS A 1 64 ? 38.376 -35.291 -105.089 1.00 69.94 64 HIS A CA 1
ATOM 475 C C . HIS A 1 64 ? 37.742 -33.899 -105.289 1.00 69.94 64 HIS A C 1
ATOM 477 O O . HIS A 1 64 ? 37.016 -33.685 -106.257 1.00 69.94 64 HIS A O 1
ATOM 483 N N . GLY A 1 65 ? 38.048 -32.929 -104.420 1.00 64.50 65 GLY A N 1
ATOM 484 C CA . GLY A 1 65 ? 37.709 -31.517 -104.623 1.00 64.50 65 GLY A CA 1
ATOM 485 C C . GLY A 1 65 ? 36.299 -31.106 -104.191 1.00 64.50 65 GLY A C 1
ATOM 486 O O . GLY A 1 65 ? 35.805 -30.088 -104.672 1.00 64.50 65 GLY A O 1
ATOM 487 N N . ALA A 1 66 ? 35.649 -31.855 -103.293 1.00 68.38 66 ALA A N 1
ATOM 488 C CA . ALA A 1 66 ? 34.358 -31.450 -102.737 1.00 68.38 66 ALA A CA 1
ATOM 489 C C . ALA A 1 66 ? 34.471 -30.120 -101.948 1.00 68.38 66 ALA A C 1
ATOM 491 O O . ALA A 1 66 ? 35.385 -29.986 -101.126 1.00 68.38 66 ALA A O 1
ATOM 492 N N . PRO A 1 67 ? 33.560 -29.144 -102.161 1.00 66.94 67 PRO A N 1
ATOM 493 C CA . PRO A 1 67 ? 33.575 -27.880 -101.424 1.00 66.94 67 PRO A CA 1
ATOM 494 C C . PRO A 1 67 ? 33.266 -28.111 -99.942 1.00 66.94 67 PRO A C 1
ATOM 496 O O . PRO A 1 67 ? 32.383 -28.904 -99.613 1.00 66.94 67 PRO A O 1
ATOM 499 N N . VAL A 1 68 ? 33.956 -27.394 -99.045 1.00 68.75 68 VAL A N 1
ATOM 500 C CA . VAL A 1 68 ? 33.794 -27.600 -97.593 1.00 68.75 68 VAL A CA 1
ATOM 501 C C . VAL A 1 68 ? 32.422 -27.127 -97.105 1.00 68.75 68 VAL A C 1
ATOM 503 O O . VAL A 1 68 ? 31.819 -27.787 -96.263 1.00 68.75 68 VAL A O 1
ATOM 506 N N . GLY A 1 69 ? 31.899 -26.023 -97.652 1.00 68.56 69 GLY A N 1
ATOM 507 C CA . GLY A 1 69 ? 30.552 -25.523 -97.335 1.00 68.56 69 GLY A CA 1
ATOM 508 C C . GLY A 1 69 ? 30.284 -25.417 -95.826 1.00 68.56 69 GLY A C 1
ATOM 509 O O . GLY A 1 69 ? 31.159 -24.992 -95.068 1.00 68.56 69 GLY A O 1
ATOM 510 N N . ASP A 1 70 ? 29.102 -25.865 -95.393 1.00 71.56 70 ASP A N 1
ATOM 511 C CA . ASP A 1 70 ? 28.720 -25.922 -93.973 1.00 71.56 70 ASP A CA 1
ATOM 512 C C . ASP A 1 70 ? 29.222 -27.204 -93.276 1.00 71.56 70 ASP A C 1
ATOM 514 O O . ASP A 1 70 ? 28.960 -27.413 -92.089 1.00 71.56 70 ASP A O 1
ATOM 518 N N . ALA A 1 71 ? 29.983 -28.072 -93.960 1.00 75.50 71 ALA A N 1
ATOM 519 C CA . ALA A 1 71 ? 30.443 -29.350 -93.404 1.00 75.50 71 ALA A CA 1
ATOM 520 C C . ALA A 1 71 ? 31.325 -29.168 -92.156 1.00 75.50 71 ALA A C 1
ATOM 522 O O . ALA A 1 71 ? 31.297 -30.001 -91.250 1.00 75.50 71 ALA A O 1
ATOM 523 N N . LEU A 1 72 ? 32.065 -28.054 -92.058 1.00 78.62 72 LEU A N 1
ATOM 524 C CA . LEU A 1 72 ? 32.808 -27.707 -90.843 1.00 78.62 72 LEU A CA 1
ATOM 525 C C . LEU A 1 72 ? 31.869 -27.416 -89.658 1.00 78.62 72 LEU A C 1
ATOM 527 O O . LEU A 1 72 ? 32.169 -27.828 -88.539 1.00 78.62 72 LEU A O 1
ATOM 531 N N . LEU A 1 73 ? 30.734 -26.746 -89.888 1.00 79.75 73 LEU A N 1
ATOM 532 C CA . LEU A 1 73 ? 29.737 -26.480 -88.846 1.00 79.75 73 LEU A CA 1
ATOM 533 C C . LEU A 1 73 ? 29.052 -27.777 -88.398 1.00 79.75 73 LEU A C 1
ATOM 535 O O . LEU A 1 73 ? 28.920 -27.999 -87.198 1.00 79.75 73 LEU A O 1
ATOM 539 N N . TYR A 1 74 ? 28.734 -28.687 -89.324 1.00 80.38 74 TYR A N 1
ATOM 540 C CA . TYR A 1 74 ? 28.222 -30.023 -88.988 1.00 80.38 74 TYR A CA 1
ATOM 541 C C . TYR A 1 74 ? 29.217 -30.861 -88.171 1.00 80.38 74 TYR A C 1
ATOM 543 O O . TYR A 1 74 ? 28.822 -31.525 -87.211 1.00 80.38 74 TYR A O 1
ATOM 551 N N . ALA A 1 75 ? 30.513 -30.803 -88.496 1.00 82.00 75 ALA A N 1
ATOM 552 C CA . ALA A 1 75 ? 31.551 -31.509 -87.739 1.00 82.00 75 ALA A CA 1
ATOM 553 C C . ALA A 1 75 ? 31.659 -30.995 -86.292 1.00 82.00 75 ALA A C 1
ATOM 555 O O . ALA A 1 75 ? 31.865 -31.775 -85.359 1.00 82.00 75 ALA A O 1
ATOM 556 N N . ILE A 1 76 ? 31.490 -29.682 -86.099 1.00 84.12 76 ILE A N 1
ATOM 557 C CA . ILE A 1 76 ? 31.487 -29.043 -84.778 1.00 84.12 76 ILE A CA 1
ATOM 558 C C . ILE A 1 76 ? 30.195 -29.361 -84.020 1.00 84.12 76 ILE A C 1
ATOM 560 O O . ILE A 1 76 ? 30.261 -29.660 -82.827 1.00 84.12 76 ILE A O 1
ATOM 564 N N . ASP A 1 77 ? 29.039 -29.350 -84.689 1.00 83.44 77 ASP A N 1
ATOM 565 C CA . ASP A 1 77 ? 27.750 -29.679 -84.073 1.00 83.44 77 ASP A CA 1
ATOM 566 C C . ASP A 1 77 ? 27.726 -31.114 -83.523 1.00 83.44 77 ASP A C 1
ATOM 568 O O . ASP A 1 77 ? 27.260 -31.338 -82.401 1.00 83.44 77 ASP A O 1
ATOM 572 N N . ARG A 1 78 ? 28.340 -32.058 -84.253 1.00 83.94 78 ARG A N 1
ATOM 573 C CA . ARG A 1 78 ? 28.558 -33.449 -83.817 1.00 83.94 78 ARG A CA 1
ATOM 574 C C . ARG A 1 78 ? 29.713 -33.648 -82.836 1.00 83.94 78 ARG A C 1
ATOM 576 O O . ARG A 1 78 ? 29.898 -34.758 -82.346 1.00 83.94 78 ARG A O 1
ATOM 583 N N . GLN A 1 79 ? 30.471 -32.594 -82.535 1.00 83.69 79 GLN A N 1
ATOM 584 C CA . GLN A 1 79 ? 31.625 -32.621 -81.635 1.00 83.69 79 GLN A CA 1
ATOM 585 C C . GLN A 1 79 ? 32.739 -33.608 -82.059 1.00 83.69 79 GLN A C 1
ATOM 587 O O . GLN A 1 79 ? 33.497 -34.093 -81.214 1.00 83.69 79 GLN A O 1
ATOM 592 N N . ASP A 1 80 ? 32.893 -33.877 -83.363 1.00 83.50 80 ASP A N 1
ATOM 593 C CA . ASP A 1 80 ? 33.933 -34.776 -83.880 1.00 83.50 80 ASP A CA 1
ATOM 594 C C . ASP A 1 80 ? 35.267 -34.040 -84.100 1.00 83.50 80 ASP A C 1
ATOM 596 O O . ASP A 1 80 ? 35.520 -33.380 -85.112 1.00 83.50 80 ASP A O 1
ATOM 600 N N . VAL A 1 81 ? 36.174 -34.208 -83.138 1.00 83.31 81 VAL A N 1
ATOM 601 C CA . VAL A 1 81 ? 37.537 -33.653 -83.143 1.00 83.31 81 VAL A CA 1
ATOM 602 C C . VAL A 1 81 ? 38.352 -34.121 -84.363 1.00 83.31 81 VAL A C 1
ATOM 604 O O . VAL A 1 81 ? 39.216 -33.382 -84.845 1.00 83.31 81 VAL A O 1
ATOM 607 N N . GLY A 1 82 ? 38.120 -35.345 -84.850 1.00 76.88 82 GLY A N 1
ATOM 608 C CA . GLY A 1 82 ? 38.838 -35.940 -85.975 1.00 76.88 82 GLY A CA 1
ATOM 609 C C . GLY A 1 82 ? 38.454 -35.301 -87.305 1.00 76.88 82 GLY A C 1
ATOM 610 O O . GLY A 1 82 ? 39.342 -34.862 -88.038 1.00 76.88 82 GLY A O 1
ATOM 611 N N . ALA A 1 83 ? 37.151 -35.181 -87.569 1.00 77.19 83 ALA A N 1
ATOM 612 C CA . ALA A 1 83 ? 36.617 -34.511 -88.755 1.00 77.19 83 ALA A CA 1
ATOM 613 C C . ALA A 1 83 ? 37.007 -33.023 -88.803 1.00 77.19 83 ALA A C 1
ATOM 615 O O . ALA A 1 83 ? 37.510 -32.545 -89.822 1.00 77.19 83 ALA A O 1
ATOM 616 N N . VAL A 1 84 ? 36.885 -32.298 -87.681 1.00 82.44 84 VAL A N 1
ATOM 617 C CA . VAL A 1 84 ? 37.276 -30.876 -87.599 1.00 82.44 84 VAL A CA 1
ATOM 618 C C . VAL A 1 84 ? 38.766 -30.677 -87.901 1.00 82.44 84 VAL A C 1
ATOM 620 O O . VAL A 1 84 ? 39.146 -29.689 -88.529 1.00 82.44 84 VAL A O 1
ATOM 623 N N . ARG A 1 85 ? 39.631 -31.616 -87.495 1.00 81.56 85 ARG A N 1
ATOM 624 C CA . ARG A 1 85 ? 41.077 -31.528 -87.751 1.00 81.56 85 ARG A CA 1
ATOM 625 C C . ARG A 1 85 ? 41.419 -31.565 -89.240 1.00 81.56 85 ARG A C 1
ATOM 627 O O . ARG A 1 85 ? 42.329 -30.848 -89.634 1.00 81.56 85 ARG A O 1
ATOM 634 N N . ILE A 1 86 ? 40.715 -32.375 -90.027 1.00 77.81 86 ILE A N 1
ATOM 635 C CA . ILE A 1 86 ? 40.931 -32.494 -91.478 1.00 77.81 86 ILE A CA 1
ATOM 636 C C . ILE A 1 86 ? 40.316 -31.293 -92.198 1.00 77.81 86 ILE A C 1
ATOM 638 O O . ILE A 1 86 ? 40.935 -30.689 -93.071 1.00 77.81 86 ILE A O 1
ATOM 642 N N . LEU A 1 87 ? 39.095 -30.921 -91.806 1.00 78.00 87 LEU A N 1
ATOM 643 C CA . LEU A 1 87 ? 38.324 -29.882 -92.482 1.00 78.00 87 LEU A CA 1
ATOM 644 C C . LEU A 1 87 ? 38.908 -28.482 -92.264 1.00 78.00 87 LEU A C 1
ATOM 646 O O . LEU A 1 87 ? 38.848 -27.660 -93.176 1.00 78.00 87 LEU A O 1
ATOM 650 N N . LYS A 1 88 ? 39.507 -28.198 -91.096 1.00 75.00 88 LYS A N 1
ATOM 651 C CA . LYS A 1 88 ? 39.999 -26.847 -90.771 1.00 75.00 88 LYS A CA 1
ATOM 652 C C . LYS A 1 88 ? 41.076 -26.340 -91.738 1.00 75.00 88 LYS A C 1
ATOM 654 O O . LYS A 1 88 ? 41.075 -25.155 -92.057 1.00 75.00 88 LYS A O 1
ATOM 659 N N . GLU A 1 89 ? 41.977 -27.210 -92.206 1.00 69.06 89 GLU A N 1
ATOM 660 C CA . GLU A 1 89 ? 43.124 -26.813 -93.041 1.00 69.06 89 GLU A CA 1
ATOM 661 C C . GLU A 1 89 ? 42.666 -26.348 -94.430 1.00 69.06 89 GLU A C 1
ATOM 663 O O . GLU A 1 89 ? 43.105 -25.307 -94.925 1.00 69.06 89 GLU A O 1
ATOM 668 N N . ARG A 1 90 ? 41.699 -27.058 -95.027 1.00 67.62 90 ARG A N 1
ATOM 669 C CA . ARG A 1 90 ? 41.055 -26.644 -96.283 1.00 67.62 90 ARG A CA 1
ATOM 670 C C . ARG A 1 90 ? 40.091 -25.471 -96.084 1.00 67.62 90 ARG A C 1
ATOM 672 O O . ARG A 1 90 ? 40.092 -24.557 -96.907 1.00 67.62 90 ARG A O 1
ATOM 679 N N . ALA A 1 91 ? 39.340 -25.446 -94.980 1.00 62.00 91 ALA A N 1
ATOM 680 C CA . ALA A 1 91 ? 38.371 -24.390 -94.682 1.00 62.00 91 ALA A CA 1
ATOM 681 C C . ALA A 1 91 ? 39.009 -22.997 -94.584 1.00 62.00 91 ALA A C 1
ATOM 683 O O . ALA A 1 91 ? 38.435 -22.054 -95.110 1.00 62.00 91 ALA A O 1
ATOM 684 N N . LEU A 1 92 ? 40.209 -22.858 -94.003 1.00 61.00 92 LEU A N 1
ATOM 685 C CA . LEU A 1 92 ? 40.946 -21.581 -93.954 1.00 61.00 92 LEU A CA 1
ATOM 686 C C . LEU A 1 92 ? 41.292 -21.029 -95.343 1.00 61.00 92 LEU A C 1
ATOM 688 O O . LEU A 1 92 ? 41.317 -19.817 -95.549 1.00 61.00 92 LEU A O 1
ATOM 692 N N . THR A 1 93 ? 41.534 -21.919 -96.306 1.00 60.78 93 THR A N 1
ATOM 693 C CA . THR A 1 93 ? 41.887 -21.547 -97.682 1.00 60.78 93 THR A CA 1
ATOM 694 C C . THR A 1 93 ? 40.657 -21.055 -98.462 1.00 60.78 93 THR A C 1
ATOM 696 O O . THR A 1 93 ? 40.771 -20.164 -99.305 1.00 60.78 93 THR A O 1
ATOM 699 N N . GLU A 1 94 ? 39.466 -21.582 -98.150 1.00 57.78 94 GLU A N 1
ATOM 700 C CA . GLU A 1 94 ? 38.181 -21.143 -98.720 1.00 57.78 94 GLU A CA 1
ATOM 701 C C . GLU A 1 94 ? 37.567 -19.937 -97.981 1.00 57.78 94 GLU A C 1
ATOM 703 O O . GLU A 1 94 ? 37.006 -19.043 -98.621 1.00 57.78 94 GLU A O 1
ATOM 708 N N . SER A 1 95 ? 37.691 -19.863 -96.651 1.00 52.69 95 SER A N 1
ATOM 709 C CA . SER A 1 95 ? 37.048 -18.843 -95.808 1.00 52.69 95 SER A CA 1
ATOM 710 C C . SER A 1 95 ? 37.677 -17.457 -95.944 1.00 52.69 95 SER A C 1
ATOM 712 O O . SER A 1 95 ? 36.999 -16.460 -95.720 1.00 52.69 95 SER A O 1
ATOM 714 N N . VAL A 1 96 ? 38.931 -17.353 -96.399 1.00 47.72 96 VAL A N 1
ATOM 715 C CA . VAL A 1 96 ? 39.533 -16.058 -96.781 1.00 47.72 96 VAL A CA 1
ATOM 716 C C . VAL A 1 96 ? 38.884 -15.484 -98.057 1.00 47.72 96 VAL A C 1
ATOM 718 O O . VAL A 1 96 ? 38.946 -14.278 -98.287 1.00 47.72 96 VAL A O 1
ATOM 721 N N . ARG A 1 97 ? 38.200 -16.305 -98.873 1.00 43.16 97 ARG A N 1
ATOM 722 C CA . ARG A 1 97 ? 37.434 -15.861 -100.058 1.00 43.16 97 ARG A CA 1
ATOM 723 C C . ARG A 1 97 ? 35.947 -15.596 -99.795 1.00 43.16 97 ARG A C 1
ATOM 725 O O . ARG A 1 97 ? 35.307 -14.982 -100.644 1.00 43.16 97 ARG A O 1
ATOM 732 N N . ARG A 1 98 ? 35.397 -16.022 -98.654 1.00 42.84 98 ARG A N 1
ATOM 733 C CA . ARG A 1 98 ? 33.997 -15.788 -98.261 1.00 42.84 98 ARG A CA 1
ATOM 734 C C . ARG A 1 98 ? 33.933 -15.020 -96.943 1.00 42.84 98 ARG A C 1
ATOM 736 O O . ARG A 1 98 ? 33.680 -15.581 -95.884 1.00 42.84 98 ARG A O 1
ATOM 743 N N . THR A 1 99 ? 34.119 -13.708 -97.014 1.00 37.09 99 THR A N 1
ATOM 744 C CA . THR A 1 99 ? 33.510 -12.793 -96.044 1.00 37.09 99 THR A CA 1
ATOM 745 C C . THR A 1 99 ? 31.995 -12.979 -96.144 1.00 37.09 99 THR A C 1
ATOM 747 O O . THR A 1 99 ? 31.455 -12.922 -97.246 1.00 37.09 99 THR A O 1
ATOM 750 N N . TYR A 1 100 ? 31.329 -13.261 -95.024 1.00 39.75 100 TYR A N 1
ATOM 751 C CA . TYR A 1 100 ? 29.899 -13.566 -94.912 1.00 39.75 100 TYR A CA 1
ATOM 752 C C . TYR A 1 100 ? 28.992 -12.442 -95.464 1.00 39.75 100 TYR A C 1
ATOM 754 O O . TYR A 1 100 ? 28.442 -11.639 -94.722 1.00 39.75 100 TYR A O 1
ATOM 762 N N . ASN A 1 101 ? 28.829 -12.418 -96.784 1.00 32.66 101 ASN A N 1
ATOM 763 C CA . ASN A 1 101 ? 27.708 -11.859 -97.530 1.00 32.66 101 ASN A CA 1
ATOM 764 C C . ASN A 1 101 ? 27.258 -12.984 -98.462 1.00 32.66 101 ASN A C 1
ATOM 766 O O . ASN A 1 101 ? 27.844 -13.186 -99.526 1.00 32.66 101 ASN A O 1
ATOM 770 N N . VAL A 1 102 ? 26.282 -13.778 -98.026 1.00 37.84 102 VAL A N 1
ATOM 771 C CA . VAL A 1 102 ? 25.720 -14.847 -98.854 1.00 37.84 102 VAL A CA 1
ATOM 772 C C . VAL A 1 102 ? 24.404 -14.361 -99.434 1.00 37.84 102 VAL A C 1
ATOM 774 O O . VAL A 1 102 ? 23.460 -14.054 -98.707 1.00 37.84 102 VAL A O 1
ATOM 777 N N . ASP A 1 103 ? 24.379 -14.307 -100.764 1.00 33.69 103 ASP A N 1
ATOM 778 C CA . ASP A 1 103 ? 23.172 -14.281 -101.575 1.00 33.69 103 ASP A CA 1
ATOM 779 C C . ASP A 1 103 ? 22.126 -15.274 -101.026 1.00 33.69 103 ASP A C 1
ATOM 781 O O . ASP A 1 103 ? 22.433 -16.456 -100.847 1.00 33.69 103 ASP A O 1
ATOM 785 N N . PRO A 1 104 ? 20.865 -14.860 -100.817 1.00 42.84 104 PRO A N 1
ATOM 786 C CA . PRO A 1 104 ? 19.827 -15.665 -100.164 1.00 42.84 104 PRO A CA 1
ATOM 787 C C . PRO A 1 104 ? 19.338 -16.881 -100.978 1.00 42.84 104 PRO A C 1
ATOM 789 O O . PRO A 1 104 ? 18.329 -17.485 -100.630 1.00 42.84 104 PRO A O 1
ATOM 792 N N . GLN A 1 105 ? 20.018 -17.253 -102.068 1.00 42.62 105 GLN A N 1
ATOM 793 C CA . GLN A 1 105 ? 19.582 -18.307 -102.991 1.00 42.62 105 GLN A CA 1
ATOM 794 C C . GLN A 1 105 ? 20.419 -19.599 -102.951 1.00 42.62 105 GLN A C 1
ATOM 796 O O . GLN A 1 105 ? 20.128 -20.515 -103.714 1.00 42.62 105 GLN A O 1
ATOM 801 N N . ILE A 1 106 ? 21.429 -19.718 -102.072 1.00 49.16 106 ILE A N 1
ATOM 802 C CA . ILE A 1 106 ? 22.292 -20.926 -101.979 1.00 49.16 106 ILE A CA 1
ATOM 803 C C . ILE A 1 106 ? 22.406 -21.477 -100.530 1.00 49.16 106 ILE A C 1
ATOM 805 O O . ILE A 1 106 ? 23.187 -22.384 -100.258 1.00 49.16 106 ILE A O 1
ATOM 809 N N . GLY A 1 107 ? 21.617 -20.974 -99.574 1.00 47.03 107 GLY A N 1
ATOM 810 C CA . GLY A 1 107 ? 21.714 -21.374 -98.161 1.00 47.03 107 GLY A CA 1
ATOM 811 C C . GLY A 1 107 ? 21.051 -22.719 -97.832 1.00 47.03 107 GLY A C 1
ATOM 812 O O . GLY A 1 107 ? 19.859 -22.898 -98.079 1.00 47.03 107 GLY A O 1
ATOM 813 N N . SER A 1 108 ? 21.810 -23.638 -97.226 1.00 52.16 108 SER A N 1
ATOM 814 C CA . SER A 1 108 ? 21.277 -24.799 -96.499 1.00 52.16 108 SER A CA 1
ATOM 815 C C . SER A 1 108 ? 20.492 -24.313 -95.271 1.00 52.16 108 SER A C 1
ATOM 817 O O . SER A 1 108 ? 20.935 -23.411 -94.565 1.00 52.16 108 SER A O 1
ATOM 819 N N . SER A 1 109 ? 19.314 -24.879 -94.997 1.00 53.88 109 SER A N 1
ATOM 820 C CA . SER A 1 109 ? 18.391 -24.412 -93.944 1.00 53.88 109 SER A CA 1
ATOM 821 C C . SER A 1 109 ? 18.808 -24.778 -92.509 1.00 53.88 109 SER A C 1
ATOM 823 O O . SER A 1 109 ? 18.002 -24.638 -91.591 1.00 53.88 109 SER A O 1
ATOM 825 N N . ALA A 1 110 ? 20.010 -25.325 -92.309 1.00 61.16 110 ALA A N 1
ATOM 826 C CA . ALA A 1 110 ? 20.384 -25.995 -91.065 1.00 61.16 110 ALA A CA 1
ATOM 827 C C . ALA A 1 110 ? 21.079 -25.100 -90.030 1.00 61.16 110 ALA A C 1
ATOM 829 O O . ALA A 1 110 ? 20.901 -25.325 -88.834 1.00 61.16 110 ALA A O 1
ATOM 830 N N . PHE A 1 111 ? 21.832 -24.082 -90.460 1.00 70.19 111 PHE A N 1
ATOM 831 C CA . PHE A 1 111 ? 22.516 -23.152 -89.558 1.00 70.19 111 PHE A CA 1
ATOM 832 C C . PHE A 1 111 ? 22.191 -21.694 -89.915 1.00 70.19 111 PHE A C 1
ATOM 834 O O . PHE A 1 111 ? 22.075 -21.362 -91.096 1.00 70.19 111 PHE A O 1
ATOM 841 N N . PRO A 1 112 ? 22.045 -20.797 -88.922 1.00 70.38 112 PRO A N 1
ATOM 842 C CA . PRO A 1 112 ? 21.865 -19.373 -89.183 1.00 70.38 112 PRO A CA 1
ATOM 843 C C . PRO A 1 112 ? 23.069 -18.756 -89.904 1.00 70.38 112 PRO A C 1
ATOM 845 O O . PRO A 1 112 ? 24.214 -19.114 -89.634 1.00 70.38 112 PRO A O 1
ATOM 848 N N . SER A 1 113 ? 22.827 -17.752 -90.749 1.00 67.44 113 SER A N 1
ATOM 849 C CA . SER A 1 113 ? 23.865 -17.084 -91.555 1.00 67.44 113 SER A CA 1
ATOM 850 C C . SER A 1 113 ? 24.961 -16.381 -90.741 1.00 67.44 113 SER A C 1
ATOM 852 O O . SER A 1 113 ? 26.042 -16.135 -91.269 1.00 67.44 113 SER A O 1
ATOM 854 N N . TYR A 1 114 ? 24.702 -16.069 -89.468 1.00 71.44 114 TYR A N 1
ATOM 855 C CA . TYR A 1 114 ? 25.668 -15.467 -88.543 1.00 71.44 114 TYR A CA 1
ATOM 856 C C . TYR A 1 114 ? 26.531 -16.499 -87.797 1.00 71.44 114 TYR A C 1
ATOM 858 O O . TYR A 1 114 ? 27.469 -16.121 -87.093 1.00 71.44 114 TYR A O 1
ATOM 866 N N . MET A 1 115 ? 26.206 -17.794 -87.884 1.00 76.75 115 MET A N 1
ATOM 867 C CA . MET A 1 115 ? 26.869 -18.824 -87.092 1.00 76.75 115 MET A CA 1
ATOM 868 C C . MET A 1 115 ? 28.300 -19.036 -87.593 1.00 76.75 115 MET A C 1
ATOM 870 O O . MET A 1 115 ? 28.531 -19.546 -88.690 1.00 76.75 115 MET A O 1
ATOM 874 N N . THR A 1 116 ? 29.279 -18.670 -86.765 1.00 78.06 116 THR A N 1
ATOM 875 C CA . THR A 1 116 ? 30.691 -18.945 -87.045 1.00 78.06 116 THR A CA 1
ATOM 876 C C . THR A 1 116 ? 31.126 -20.264 -86.400 1.00 78.06 116 THR A C 1
ATOM 878 O O . THR A 1 116 ? 30.591 -20.647 -85.354 1.00 78.06 116 THR A O 1
ATOM 881 N N . PRO A 1 117 ? 32.149 -20.948 -86.950 1.00 80.50 117 PRO A N 1
ATOM 882 C CA . PRO A 1 117 ? 32.715 -22.154 -86.342 1.00 80.50 117 PRO A CA 1
ATOM 883 C C . PRO A 1 117 ? 33.140 -21.960 -84.877 1.00 80.50 117 PRO A C 1
ATOM 885 O O . PRO A 1 117 ? 32.980 -22.864 -84.061 1.00 80.50 117 PRO A O 1
ATOM 888 N N . VAL A 1 118 ? 33.643 -20.771 -84.522 1.00 82.44 118 VAL A N 1
ATOM 889 C CA . VAL A 1 118 ? 34.068 -20.449 -83.149 1.00 82.44 118 VAL A CA 1
ATOM 890 C C . VAL A 1 118 ? 32.867 -20.238 -82.229 1.00 82.44 118 VAL A C 1
ATOM 892 O O . VAL A 1 118 ? 32.881 -20.773 -81.123 1.00 82.44 118 VAL A O 1
ATOM 895 N N . ILE A 1 119 ? 31.818 -19.531 -82.677 1.00 82.69 119 ILE A N 1
ATOM 896 C CA . ILE A 1 119 ? 30.575 -19.370 -81.901 1.00 82.69 119 ILE A CA 1
ATOM 897 C C . ILE A 1 119 ? 29.951 -20.742 -81.644 1.00 82.69 119 ILE A C 1
ATOM 899 O O . ILE A 1 119 ? 29.689 -21.080 -80.494 1.00 82.69 119 ILE A O 1
ATOM 903 N N . LEU A 1 120 ? 29.802 -21.580 -82.673 1.00 85.31 120 LEU A N 1
ATOM 904 C CA . LEU A 1 120 ? 29.209 -22.909 -82.518 1.00 85.31 120 LEU A CA 1
ATOM 905 C C . LEU A 1 120 ? 30.030 -23.805 -81.577 1.00 85.31 120 LEU A C 1
ATOM 907 O O . LEU A 1 120 ? 29.470 -24.479 -80.713 1.00 85.31 120 LEU A O 1
ATOM 911 N N . ALA A 1 121 ? 31.362 -23.781 -81.689 1.00 84.44 121 ALA A N 1
ATOM 912 C CA . ALA A 1 121 ? 32.234 -24.550 -80.804 1.00 84.44 121 ALA A CA 1
ATOM 913 C C . ALA A 1 121 ? 32.174 -24.052 -79.347 1.00 84.44 121 ALA A C 1
ATOM 915 O O . ALA A 1 121 ? 32.169 -24.871 -78.424 1.00 84.44 121 ALA A O 1
ATOM 916 N N . ALA A 1 122 ? 32.082 -22.732 -79.143 1.00 86.94 122 ALA A N 1
ATOM 917 C CA . ALA A 1 122 ? 31.886 -22.098 -77.838 1.00 86.94 122 ALA A CA 1
ATOM 918 C C . ALA A 1 122 ? 30.548 -22.485 -77.200 1.00 86.94 122 ALA A C 1
ATOM 920 O O . ALA A 1 122 ? 30.528 -22.895 -76.038 1.00 86.94 122 ALA A O 1
ATOM 921 N N . LEU A 1 123 ? 29.459 -22.451 -77.974 1.00 87.19 123 LEU A N 1
ATOM 922 C CA . LEU A 1 123 ? 28.124 -22.881 -77.545 1.00 87.19 123 LEU A CA 1
ATOM 923 C C . LEU A 1 123 ? 28.090 -24.360 -77.131 1.00 87.19 123 LEU A C 1
ATOM 925 O O . LEU A 1 123 ? 27.378 -24.729 -76.202 1.00 87.19 123 LEU A O 1
ATOM 929 N N . LYS A 1 124 ? 28.887 -25.213 -77.784 1.00 86.94 124 LYS A N 1
ATOM 930 C CA . LYS A 1 124 ? 29.035 -26.636 -77.434 1.00 86.94 124 LYS A CA 1
ATOM 931 C C . LYS A 1 124 ? 30.008 -26.897 -76.274 1.00 86.94 124 LYS A C 1
ATOM 933 O O . LYS A 1 124 ? 30.115 -28.045 -75.850 1.00 86.94 124 LYS A O 1
ATOM 938 N N . ASN A 1 125 ? 30.716 -25.872 -75.785 1.00 87.25 125 ASN A N 1
ATOM 939 C CA . ASN A 1 125 ? 31.681 -25.921 -74.676 1.00 87.25 125 ASN A CA 1
ATOM 940 C C . ASN A 1 125 ? 32.727 -27.060 -74.789 1.00 87.25 125 ASN A C 1
ATOM 942 O O . ASN A 1 125 ? 33.087 -27.691 -73.797 1.00 87.25 125 ASN A O 1
ATOM 946 N N . ASN A 1 126 ? 33.218 -27.353 -76.004 1.00 88.88 126 ASN A N 1
ATOM 947 C CA . ASN A 1 126 ? 34.183 -28.436 -76.256 1.00 88.88 126 ASN A CA 1
ATOM 948 C C . ASN A 1 126 ? 35.623 -27.897 -76.371 1.00 88.88 126 ASN A C 1
ATOM 950 O O . ASN A 1 126 ? 36.051 -27.435 -77.434 1.00 88.88 126 ASN A O 1
ATOM 954 N N . TYR A 1 127 ? 36.380 -27.982 -75.273 1.00 85.69 127 TYR A N 1
ATOM 955 C CA . TYR A 1 127 ? 37.735 -27.427 -75.155 1.00 85.69 127 TYR A CA 1
ATOM 956 C C . TYR A 1 127 ? 38.707 -27.836 -76.292 1.00 85.69 127 TYR A C 1
ATOM 958 O O . TYR A 1 127 ? 39.313 -26.940 -76.886 1.00 85.69 127 TYR A O 1
ATOM 966 N N . PRO A 1 128 ? 38.863 -29.126 -76.670 1.00 84.00 128 PRO A N 1
ATOM 967 C CA . PRO A 1 128 ? 39.719 -29.526 -77.794 1.00 84.00 128 PRO A CA 1
ATOM 968 C C . PRO A 1 128 ? 39.384 -28.859 -79.134 1.00 84.00 128 PRO A C 1
ATOM 970 O O . PRO A 1 128 ? 40.294 -28.436 -79.849 1.00 84.00 128 PRO A O 1
ATOM 973 N N . ILE A 1 129 ? 38.098 -28.763 -79.485 1.00 84.31 129 ILE A N 1
ATOM 974 C CA . ILE A 1 129 ? 37.652 -28.183 -80.761 1.00 84.31 129 ILE A CA 1
ATOM 975 C C . ILE A 1 129 ? 37.896 -26.674 -80.767 1.00 84.31 129 ILE A C 1
ATOM 977 O O . ILE A 1 129 ? 38.530 -26.163 -81.691 1.00 84.31 129 ILE A O 1
ATOM 981 N N . LEU A 1 130 ? 37.484 -25.977 -79.704 1.00 86.19 130 LEU A N 1
ATOM 982 C CA . LEU A 1 130 ? 37.748 -24.547 -79.515 1.00 86.19 130 LEU A CA 1
ATOM 983 C C . LEU A 1 130 ? 39.239 -24.223 -79.608 1.00 86.19 130 LEU A C 1
ATOM 985 O O . LEU A 1 130 ? 39.626 -23.312 -80.335 1.00 86.19 130 LEU A O 1
ATOM 989 N N . LYS A 1 131 ? 40.088 -24.996 -78.923 1.00 84.50 131 LYS A N 1
ATOM 990 C CA . LYS A 1 131 ? 41.542 -24.809 -78.950 1.00 84.50 131 LYS A CA 1
ATOM 991 C C . LYS A 1 131 ? 42.100 -24.957 -80.362 1.00 84.50 131 LYS A C 1
ATOM 993 O O . LYS A 1 131 ? 42.910 -24.135 -80.781 1.00 84.50 131 LYS A O 1
ATOM 998 N N . MET A 1 132 ? 41.658 -25.974 -81.106 1.00 81.56 132 MET A N 1
ATOM 999 C CA . MET A 1 132 ? 42.093 -26.183 -82.488 1.00 81.56 132 MET A CA 1
ATOM 1000 C C . MET A 1 132 ? 41.652 -25.056 -83.428 1.00 81.56 132 MET A C 1
ATOM 1002 O O . MET A 1 132 ? 42.420 -24.718 -84.325 1.00 81.56 132 MET A O 1
ATOM 1006 N N . LEU A 1 133 ? 40.453 -24.497 -83.244 1.00 82.12 133 LEU A N 1
ATOM 1007 C CA . LEU A 1 133 ? 39.933 -23.397 -84.063 1.00 82.12 133 LEU A CA 1
ATOM 1008 C C . LEU A 1 133 ? 40.613 -22.061 -83.724 1.00 82.12 133 LEU A C 1
ATOM 1010 O O . LEU A 1 133 ? 41.050 -21.352 -84.627 1.00 82.12 133 LEU A O 1
ATOM 1014 N N . LEU A 1 134 ? 40.784 -21.741 -82.439 1.00 81.75 134 LEU A N 1
ATOM 1015 C CA . LEU A 1 134 ? 41.460 -20.513 -82.004 1.00 81.75 134 LEU A CA 1
ATOM 1016 C C . LEU A 1 134 ? 42.944 -20.507 -82.409 1.00 81.75 134 LEU A C 1
ATOM 1018 O O . LEU A 1 134 ? 43.437 -19.503 -82.914 1.00 81.75 134 LEU A O 1
ATOM 1022 N N . GLN A 1 135 ? 43.646 -21.643 -82.284 1.00 80.50 135 GLN A N 1
ATOM 1023 C CA . GLN A 1 135 ? 45.031 -21.782 -82.766 1.00 80.50 135 GLN A CA 1
ATOM 1024 C C . GLN A 1 135 ? 45.151 -21.693 -84.291 1.00 80.50 135 GLN A C 1
ATOM 1026 O O . GLN A 1 135 ? 46.195 -21.291 -84.799 1.00 80.50 135 GLN A O 1
ATOM 1031 N N . ALA A 1 136 ? 44.103 -22.081 -85.019 1.00 72.56 136 ALA A N 1
ATOM 1032 C CA . ALA A 1 136 ? 44.064 -22.006 -86.473 1.00 72.56 136 ALA A CA 1
ATOM 1033 C C . ALA A 1 136 ? 43.728 -20.596 -87.002 1.00 72.56 136 ALA A C 1
ATOM 1035 O O . ALA A 1 136 ? 43.757 -20.388 -88.210 1.00 72.56 136 ALA A O 1
ATOM 1036 N N . GLY A 1 137 ? 43.453 -19.624 -86.121 1.00 69.88 137 GLY A N 1
ATOM 1037 C CA . GLY A 1 137 ? 43.266 -18.217 -86.487 1.00 69.88 137 GLY A CA 1
ATOM 1038 C C . GLY A 1 137 ? 41.852 -17.842 -86.938 1.00 69.88 137 GLY A C 1
ATOM 1039 O O . GLY A 1 137 ? 41.684 -16.821 -87.603 1.00 69.88 137 GLY A O 1
ATOM 1040 N N . PHE A 1 138 ? 40.831 -18.635 -86.594 1.00 76.19 138 PHE A N 1
ATOM 1041 C CA . PHE A 1 138 ? 39.438 -18.232 -86.817 1.00 76.19 138 PHE A CA 1
ATOM 1042 C C . PHE A 1 138 ? 39.061 -17.019 -85.933 1.00 76.19 138 PHE A C 1
ATOM 1044 O O . PHE A 1 138 ? 39.543 -16.923 -84.802 1.00 76.19 138 PHE A O 1
ATOM 1051 N N . PRO A 1 139 ? 38.203 -16.094 -86.414 1.00 70.69 139 PRO A N 1
ATOM 1052 C CA . PRO A 1 139 ? 37.866 -14.869 -85.687 1.00 70.69 139 PRO A CA 1
ATOM 1053 C C . PRO A 1 139 ? 37.103 -15.158 -84.387 1.00 70.69 139 PRO A C 1
ATOM 1055 O O . PRO A 1 139 ? 36.184 -15.979 -84.356 1.00 70.69 139 PRO A O 1
ATOM 1058 N N . ALA A 1 140 ? 37.482 -14.458 -83.316 1.00 71.06 140 ALA A N 1
ATOM 1059 C CA . ALA A 1 140 ? 36.814 -14.527 -82.021 1.00 71.06 140 ALA A CA 1
ATOM 1060 C C . ALA A 1 140 ? 35.466 -13.775 -82.045 1.00 71.06 140 ALA A C 1
ATOM 1062 O O . ALA A 1 140 ? 35.363 -12.740 -82.707 1.00 71.06 140 ALA A O 1
ATOM 1063 N N . PRO A 1 141 ? 34.435 -14.257 -81.326 1.00 74.31 141 PRO A N 1
ATOM 1064 C CA . PRO A 1 141 ? 33.159 -13.559 -81.231 1.00 74.31 141 PRO A CA 1
ATOM 1065 C C . PRO A 1 141 ? 33.298 -12.256 -80.439 1.00 74.31 141 PRO A C 1
ATOM 1067 O O . PRO A 1 141 ? 33.717 -12.266 -79.282 1.00 74.31 141 PRO A O 1
ATOM 1070 N N . VAL A 1 142 ? 32.890 -11.143 -81.049 1.00 72.19 142 VAL A N 1
ATOM 1071 C CA . VAL A 1 142 ? 32.754 -9.842 -80.385 1.00 72.19 142 VAL A CA 1
ATOM 1072 C C . VAL A 1 142 ? 31.260 -9.498 -80.332 1.00 72.19 142 VAL A C 1
ATOM 1074 O O . VAL A 1 142 ? 30.668 -9.214 -81.373 1.00 72.19 142 VAL A O 1
ATOM 1077 N N . PRO A 1 143 ? 30.611 -9.547 -79.152 1.00 69.75 143 PRO A N 1
ATOM 1078 C CA . PRO A 1 143 ? 29.168 -9.314 -79.037 1.00 69.75 143 PRO A CA 1
ATOM 1079 C C . PRO A 1 143 ? 28.710 -7.925 -79.508 1.00 69.75 143 PRO A C 1
ATOM 1081 O O . PRO A 1 143 ? 27.584 -7.784 -79.979 1.00 69.75 143 PRO A O 1
ATOM 1084 N N . ASP A 1 144 ? 29.586 -6.918 -79.427 1.00 66.06 144 ASP A N 1
ATOM 1085 C CA . ASP A 1 144 ? 29.295 -5.533 -79.827 1.00 66.06 144 ASP A CA 1
ATOM 1086 C C . ASP A 1 144 ? 29.201 -5.331 -81.356 1.00 66.06 144 ASP A C 1
ATOM 1088 O O . ASP A 1 144 ? 28.654 -4.318 -81.803 1.00 66.06 144 ASP A O 1
ATOM 1092 N N . ASP A 1 145 ? 29.678 -6.289 -82.162 1.00 60.75 145 ASP A N 1
ATOM 1093 C CA . ASP A 1 145 ? 29.588 -6.233 -83.631 1.00 60.75 145 ASP A CA 1
ATOM 1094 C C . ASP A 1 145 ? 28.164 -6.535 -84.141 1.00 60.75 145 ASP A C 1
ATOM 1096 O O . ASP A 1 145 ? 27.786 -6.118 -85.240 1.00 60.75 145 ASP A O 1
ATOM 1100 N N . TYR A 1 146 ? 27.340 -7.206 -83.330 1.00 64.81 146 TYR A N 1
ATOM 1101 C CA . TYR A 1 146 ? 25.950 -7.531 -83.649 1.00 64.81 146 TYR A CA 1
ATOM 1102 C C . TYR A 1 146 ? 25.023 -6.445 -83.094 1.00 64.81 146 TYR A C 1
ATOM 1104 O O . TYR A 1 146 ? 24.820 -6.318 -81.885 1.00 64.81 146 TYR A O 1
ATOM 1112 N N . LYS A 1 147 ? 24.430 -5.632 -83.976 1.00 58.22 147 LYS A N 1
ATOM 1113 C CA . LYS A 1 147 ? 23.450 -4.617 -83.566 1.00 58.22 147 LYS A CA 1
ATOM 1114 C C . LYS A 1 147 ? 22.088 -5.269 -83.349 1.00 58.22 147 LYS A C 1
ATOM 1116 O O . LYS A 1 147 ? 21.545 -5.892 -84.248 1.00 58.22 147 LYS A O 1
ATOM 1121 N N . TRP A 1 148 ? 21.510 -5.078 -82.166 1.00 56.03 148 TRP A N 1
ATOM 1122 C CA . TRP A 1 148 ? 20.140 -5.511 -81.894 1.00 56.03 148 TRP A CA 1
ATOM 1123 C C . TRP A 1 148 ? 19.144 -4.710 -82.758 1.00 56.03 148 TRP A C 1
ATOM 1125 O O . TRP A 1 148 ? 19.048 -3.488 -82.609 1.00 56.03 148 TRP A O 1
ATOM 1135 N N . SER A 1 149 ? 18.413 -5.397 -83.640 1.00 58.03 149 SER A N 1
ATOM 1136 C CA . SER A 1 149 ? 17.391 -4.861 -84.556 1.00 58.03 149 SER A CA 1
ATOM 1137 C C . SER A 1 149 ? 16.017 -5.489 -84.282 1.00 58.03 149 SER A C 1
ATOM 1139 O O . SER A 1 149 ? 15.895 -6.425 -83.493 1.00 58.03 149 SER A O 1
ATOM 1141 N N . THR A 1 150 ? 14.968 -4.989 -84.940 1.00 55.25 150 THR A N 1
ATOM 1142 C CA . THR A 1 150 ? 13.617 -5.580 -84.923 1.00 55.25 150 THR A CA 1
ATOM 1143 C C . THR A 1 150 ? 13.554 -6.972 -85.556 1.00 55.25 150 THR A C 1
ATOM 1145 O O . THR A 1 150 ? 12.573 -7.685 -85.347 1.00 55.25 150 THR A O 1
ATOM 1148 N N . ASP A 1 151 ? 14.589 -7.372 -86.295 1.00 62.97 151 ASP A N 1
ATOM 1149 C CA . ASP A 1 151 ? 14.681 -8.698 -86.896 1.00 62.97 151 ASP A CA 1
ATOM 1150 C C . ASP A 1 151 ? 15.120 -9.747 -85.860 1.00 62.97 151 ASP A C 1
ATOM 1152 O O . ASP A 1 151 ? 16.156 -9.637 -85.195 1.00 62.97 151 ASP A O 1
ATOM 1156 N N . ILE A 1 152 ? 14.304 -10.798 -85.721 1.00 66.44 152 ILE A N 1
ATOM 1157 C CA . ILE A 1 152 ? 14.477 -11.877 -84.733 1.00 66.44 152 ILE A CA 1
ATOM 1158 C C . ILE A 1 152 ? 15.835 -12.578 -84.909 1.00 66.44 152 ILE A C 1
ATOM 1160 O O . ILE A 1 152 ? 16.480 -12.920 -83.922 1.00 66.44 152 ILE A O 1
ATOM 1164 N N . SER A 1 153 ? 16.309 -12.740 -86.147 1.00 67.12 153 SER A N 1
ATOM 1165 C CA . SER A 1 153 ? 17.592 -13.385 -86.452 1.00 67.12 153 SER A CA 1
ATOM 1166 C C . SER A 1 153 ? 18.800 -12.629 -85.893 1.00 67.12 153 SER A C 1
ATOM 1168 O O . SER A 1 153 ? 19.711 -13.259 -85.366 1.00 67.12 153 SER A O 1
ATOM 1170 N N . GLU A 1 154 ? 18.803 -11.293 -85.948 1.00 68.25 154 GLU A N 1
ATOM 1171 C CA . GLU A 1 154 ? 19.899 -10.473 -85.404 1.00 68.25 154 GLU A CA 1
ATOM 1172 C C . GLU A 1 154 ? 19.875 -10.445 -83.867 1.00 68.25 154 GLU A C 1
ATOM 1174 O O . GLU A 1 154 ? 20.923 -10.422 -83.221 1.00 68.25 154 GLU A O 1
ATOM 1179 N N . SER A 1 155 ? 18.682 -10.526 -83.266 1.00 70.88 155 SER A N 1
ATOM 1180 C CA . SER A 1 155 ? 18.521 -10.650 -81.810 1.00 70.88 155 SER A CA 1
ATOM 1181 C C . SER A 1 155 ? 19.053 -11.981 -81.266 1.00 70.88 155 SER A C 1
ATOM 1183 O O . SER A 1 155 ? 19.673 -11.999 -80.202 1.00 70.88 155 SER A O 1
ATOM 1185 N N . ILE A 1 156 ? 18.838 -13.086 -81.990 1.00 76.25 156 ILE A N 1
ATOM 1186 C CA . ILE A 1 156 ? 19.374 -14.404 -81.617 1.00 76.25 156 ILE A CA 1
ATOM 1187 C C . ILE A 1 156 ? 20.897 -14.431 -81.834 1.00 76.25 156 ILE A C 1
ATOM 1189 O O . ILE A 1 156 ? 21.615 -14.920 -80.967 1.00 76.25 156 ILE A O 1
ATOM 1193 N N . ALA A 1 157 ? 21.406 -13.812 -82.907 1.00 74.88 157 ALA A N 1
ATOM 1194 C CA . ALA A 1 157 ? 22.846 -13.682 -83.157 1.00 74.88 157 ALA A CA 1
ATOM 1195 C C . ALA A 1 157 ? 23.591 -12.974 -82.022 1.00 74.88 157 ALA A C 1
ATOM 1197 O O . ALA A 1 157 ? 24.625 -13.444 -81.546 1.00 74.88 157 ALA A O 1
ATOM 1198 N N . TRP A 1 158 ? 23.026 -11.862 -81.556 1.00 81.00 158 TRP A N 1
ATOM 1199 C CA . TRP A 1 158 ? 23.545 -11.106 -80.425 1.00 81.00 158 TRP A CA 1
ATOM 1200 C C . TRP A 1 158 ? 23.591 -11.950 -79.141 1.00 81.00 158 TRP A C 1
ATOM 1202 O O . TRP A 1 158 ? 24.607 -11.982 -78.447 1.00 81.00 158 TRP A O 1
ATOM 1212 N N . LEU A 1 159 ? 22.516 -12.683 -78.842 1.00 82.56 159 LEU A N 1
ATOM 1213 C CA . LEU A 1 159 ? 22.428 -13.527 -77.652 1.00 82.56 159 LEU A CA 1
ATOM 1214 C C . LEU A 1 159 ? 23.396 -14.720 -77.706 1.00 82.56 159 LEU A C 1
ATOM 1216 O O . LEU A 1 159 ? 24.074 -15.006 -76.719 1.00 82.56 159 LEU A O 1
ATOM 1220 N N . ASP A 1 160 ? 23.501 -15.390 -78.853 1.00 83.81 160 ASP A N 1
ATOM 1221 C CA . ASP A 1 160 ? 24.425 -16.509 -79.053 1.00 83.81 160 ASP A CA 1
ATOM 1222 C C . ASP A 1 160 ? 25.894 -16.061 -78.972 1.00 83.81 160 ASP A C 1
ATOM 1224 O O . ASP A 1 160 ? 26.735 -16.808 -78.470 1.00 83.81 160 ASP A O 1
ATOM 1228 N N . ALA A 1 161 ? 26.209 -14.822 -79.368 1.00 82.00 161 ALA A N 1
ATOM 1229 C CA . ALA A 1 161 ? 27.529 -14.236 -79.147 1.00 82.00 161 ALA A CA 1
ATOM 1230 C C . ALA A 1 161 ? 27.843 -14.070 -77.646 1.00 82.00 161 ALA A C 1
ATOM 1232 O O . ALA A 1 161 ? 28.945 -14.412 -77.212 1.00 82.00 161 ALA A O 1
ATOM 1233 N N . TYR A 1 162 ? 26.880 -13.623 -76.827 1.00 84.88 162 TYR A N 1
ATOM 1234 C CA . TYR A 1 162 ? 27.050 -13.578 -75.367 1.00 84.88 162 TYR A CA 1
ATOM 1235 C C . TYR A 1 162 ? 27.180 -14.973 -74.749 1.00 84.88 162 TYR A C 1
ATOM 1237 O O . TYR A 1 162 ? 28.051 -15.177 -73.904 1.00 84.88 162 TYR A O 1
ATOM 1245 N N . ARG A 1 163 ? 26.383 -15.951 -75.199 1.00 86.69 163 ARG A N 1
ATOM 1246 C CA . ARG A 1 163 ? 26.508 -17.357 -74.770 1.00 86.69 163 ARG A CA 1
ATOM 1247 C C . ARG A 1 163 ? 27.887 -17.935 -75.093 1.00 86.69 163 ARG A C 1
ATOM 1249 O O . ARG A 1 163 ? 28.470 -18.624 -74.262 1.00 86.69 163 ARG A O 1
ATOM 1256 N N . ALA A 1 164 ? 28.432 -17.619 -76.268 1.00 84.50 164 ALA A N 1
ATOM 1257 C CA . ALA A 1 164 ? 29.768 -18.043 -76.670 1.00 84.50 164 ALA A CA 1
ATOM 1258 C C . ALA A 1 164 ? 30.868 -17.441 -75.776 1.00 84.50 164 ALA A C 1
ATOM 1260 O O . ALA A 1 164 ? 31.751 -18.168 -75.325 1.00 84.50 164 ALA A O 1
ATOM 1261 N N . VAL A 1 165 ? 30.800 -16.139 -75.473 1.00 85.62 165 VAL A N 1
ATOM 1262 C CA . VAL A 1 165 ? 31.795 -15.456 -74.623 1.00 85.62 165 VAL A CA 1
ATOM 1263 C C . VAL A 1 165 ? 31.723 -15.907 -73.159 1.00 85.62 165 VAL A C 1
ATOM 1265 O O . VAL A 1 165 ? 32.754 -15.962 -72.493 1.00 85.62 165 VAL A O 1
ATOM 1268 N N . CYS A 1 166 ? 30.536 -16.272 -72.667 1.00 87.50 166 CYS A N 1
ATOM 1269 C CA . CYS A 1 166 ? 30.339 -16.785 -71.305 1.00 87.50 166 CYS A CA 1
ATOM 1270 C C . CYS A 1 166 ? 30.698 -18.277 -71.154 1.00 87.50 166 CYS A C 1
ATOM 1272 O O . CYS A 1 166 ? 30.632 -18.818 -70.053 1.00 87.50 166 CYS A O 1
ATOM 1274 N N . SER A 1 167 ? 31.077 -18.961 -72.240 1.00 87.81 167 SER A N 1
ATOM 1275 C CA . SER A 1 167 ? 31.432 -20.382 -72.203 1.00 87.81 167 SER A CA 1
ATOM 1276 C C . SER A 1 167 ? 32.713 -20.623 -71.381 1.00 87.81 167 SER A C 1
ATOM 1278 O O . SER A 1 167 ? 33.749 -20.017 -71.683 1.00 87.81 167 SER A O 1
ATOM 1280 N N . PRO A 1 168 ? 32.713 -21.547 -70.397 1.00 87.62 168 PRO A N 1
ATOM 1281 C CA . PRO A 1 168 ? 33.882 -21.830 -69.558 1.00 87.62 168 PRO A CA 1
ATOM 1282 C C . PRO A 1 168 ? 35.145 -22.196 -70.348 1.00 87.62 168 PRO A C 1
ATOM 1284 O O . PRO A 1 168 ? 36.232 -21.681 -70.082 1.00 87.62 168 PRO A O 1
ATOM 1287 N N . SER A 1 169 ? 35.007 -23.045 -71.374 1.00 85.56 169 SER A N 1
ATOM 1288 C CA . SER A 1 169 ? 36.138 -23.452 -72.218 1.00 85.56 169 SER A CA 1
ATOM 1289 C C . SER A 1 169 ? 36.704 -22.291 -73.031 1.00 85.56 169 SER A C 1
ATOM 1291 O O . SER A 1 169 ? 37.902 -22.268 -73.313 1.00 85.56 169 SER A O 1
ATOM 1293 N N . TYR A 1 170 ? 35.856 -21.334 -73.417 1.00 87.00 170 TYR A N 1
ATOM 1294 C CA . TYR A 1 170 ? 36.281 -20.145 -74.148 1.00 87.00 170 TYR A CA 1
ATOM 1295 C C . TYR A 1 170 ? 37.070 -19.195 -73.239 1.00 87.00 170 TYR A C 1
ATOM 1297 O O . TYR A 1 170 ? 38.162 -18.768 -73.619 1.00 87.00 170 TYR A O 1
ATOM 1305 N N . ILE A 1 171 ? 36.581 -18.932 -72.019 1.00 86.62 171 ILE A N 1
ATOM 1306 C CA . ILE A 1 171 ? 37.270 -18.082 -71.031 1.00 86.62 171 ILE A CA 1
ATOM 1307 C C . ILE A 1 171 ? 38.657 -18.665 -70.710 1.00 86.62 171 ILE A C 1
ATOM 1309 O O . ILE A 1 171 ? 39.659 -17.962 -70.825 1.00 86.62 171 ILE A O 1
ATOM 1313 N N . LEU A 1 172 ? 38.748 -19.975 -70.443 1.00 84.19 172 LEU A N 1
ATOM 1314 C CA . LEU A 1 172 ? 40.018 -20.659 -70.147 1.00 84.19 172 LEU A CA 1
ATOM 1315 C C . LEU A 1 172 ? 41.071 -20.561 -71.260 1.00 84.19 172 LEU A C 1
ATOM 1317 O O . LEU A 1 172 ? 42.266 -20.593 -70.978 1.00 84.19 172 LEU A O 1
ATOM 1321 N N . LEU A 1 173 ? 40.647 -20.511 -72.525 1.00 82.94 173 LEU A N 1
ATOM 1322 C CA . LEU A 1 173 ? 41.555 -20.477 -73.675 1.00 82.94 173 LEU A CA 1
ATOM 1323 C C . LEU A 1 173 ? 41.944 -19.061 -74.098 1.00 82.94 173 LEU A C 1
ATOM 1325 O O . LEU A 1 173 ? 42.976 -18.896 -74.748 1.00 82.94 173 LEU A O 1
ATOM 1329 N N . THR A 1 174 ? 41.115 -18.066 -73.786 1.00 79.38 174 THR A N 1
ATOM 1330 C CA . THR A 1 174 ? 41.288 -16.696 -74.283 1.00 79.38 174 THR A CA 1
ATOM 1331 C C . THR A 1 174 ? 41.902 -15.758 -73.253 1.00 79.38 174 THR A C 1
ATOM 1333 O O . THR A 1 174 ? 42.602 -14.824 -73.645 1.00 79.38 174 THR A O 1
ATOM 1336 N N . SER A 1 175 ? 41.691 -15.992 -71.953 1.00 78.88 175 SER A N 1
ATOM 1337 C CA . SER A 1 175 ? 42.164 -15.081 -70.910 1.00 78.88 175 SER A CA 1
ATOM 1338 C C . SER A 1 175 ? 43.454 -15.544 -70.217 1.00 78.88 175 SER A C 1
ATOM 1340 O O . SER A 1 175 ? 43.547 -16.717 -69.854 1.00 78.88 175 SER A O 1
ATOM 1342 N N . PRO A 1 176 ? 44.410 -14.631 -69.946 1.00 72.75 176 PRO A N 1
ATOM 1343 C CA . PRO A 1 176 ? 45.548 -14.899 -69.065 1.00 72.75 176 PRO A CA 1
ATOM 1344 C C . PRO A 1 176 ? 45.141 -14.985 -67.582 1.00 72.75 176 PRO A C 1
ATOM 1346 O O . PRO A 1 176 ? 45.768 -15.729 -66.835 1.00 72.75 176 PRO A O 1
ATOM 1349 N N . ASP A 1 177 ? 44.077 -14.275 -67.180 1.00 74.75 177 ASP A N 1
ATOM 1350 C CA . ASP A 1 177 ? 43.421 -14.392 -65.870 1.00 74.75 177 ASP A CA 1
ATOM 1351 C C . ASP A 1 177 ? 41.935 -14.784 -66.049 1.00 74.75 177 ASP A C 1
ATOM 1353 O O . ASP A 1 177 ? 41.094 -13.932 -66.392 1.00 74.75 177 ASP A O 1
ATOM 1357 N N . PRO A 1 178 ? 41.598 -16.071 -65.830 1.00 78.62 178 PRO A N 1
ATOM 1358 C CA . PRO A 1 178 ? 40.232 -16.577 -65.940 1.00 78.62 178 PRO A CA 1
ATOM 1359 C C . PRO A 1 178 ? 39.272 -16.004 -64.897 1.00 78.62 178 PRO A C 1
ATOM 1361 O O . PRO A 1 178 ? 38.094 -15.825 -65.208 1.00 78.62 178 PRO A O 1
ATOM 1364 N N . PHE A 1 179 ? 39.747 -15.678 -63.690 1.00 73.62 179 PHE A N 1
ATOM 1365 C CA . PHE A 1 179 ? 38.895 -15.171 -62.612 1.00 73.62 179 PHE A CA 1
ATOM 1366 C C . PHE A 1 179 ? 38.419 -13.755 -62.928 1.00 73.62 179 PHE A C 1
ATOM 1368 O O . PHE A 1 179 ? 37.218 -13.477 -62.945 1.00 73.62 179 PHE A O 1
ATOM 1375 N N . LEU A 1 180 ? 39.352 -12.863 -63.263 1.00 73.00 180 LEU A N 1
ATOM 1376 C CA . LEU A 1 180 ? 39.034 -11.484 -63.626 1.00 73.00 180 LEU A CA 1
ATOM 1377 C C . LEU A 1 180 ? 38.137 -11.411 -64.867 1.00 73.00 180 LEU A C 1
ATOM 1379 O O . LEU A 1 180 ? 37.221 -10.587 -64.930 1.00 73.00 180 LEU A O 1
ATOM 1383 N N . THR A 1 181 ? 38.375 -12.279 -65.851 1.00 80.44 181 THR A N 1
ATOM 1384 C CA . THR A 1 181 ? 37.581 -12.315 -67.085 1.00 80.44 181 THR A CA 1
ATOM 1385 C C . THR A 1 181 ? 36.171 -12.848 -66.830 1.00 80.44 181 THR A C 1
ATOM 1387 O O . THR A 1 181 ? 35.208 -12.261 -67.329 1.00 80.44 181 THR A O 1
ATOM 1390 N N . ALA A 1 182 ? 36.009 -13.875 -65.989 1.00 81.19 182 ALA A N 1
ATOM 1391 C CA . ALA A 1 182 ? 34.699 -14.368 -65.565 1.00 81.19 182 ALA A CA 1
ATOM 1392 C C . ALA A 1 182 ? 33.891 -13.291 -64.814 1.00 81.19 182 ALA A C 1
ATOM 1394 O O . ALA A 1 182 ? 32.727 -13.058 -65.135 1.00 81.19 182 ALA A O 1
ATOM 1395 N N . PHE A 1 183 ? 34.510 -12.546 -63.890 1.00 76.62 183 PHE A N 1
ATOM 1396 C CA . PHE A 1 183 ? 33.813 -11.473 -63.168 1.00 76.62 183 PHE A CA 1
ATOM 1397 C C . PHE A 1 183 ? 33.483 -10.264 -64.052 1.00 76.62 183 PHE A C 1
ATOM 1399 O O . PHE A 1 183 ? 32.400 -9.687 -63.938 1.00 76.62 183 PHE A O 1
ATOM 1406 N N . ARG A 1 184 ? 34.379 -9.877 -64.969 1.00 76.88 184 ARG A N 1
ATOM 1407 C CA . ARG A 1 184 ? 34.117 -8.786 -65.925 1.00 76.88 184 ARG A CA 1
ATOM 1408 C C . ARG A 1 184 ? 33.003 -9.143 -66.905 1.00 76.88 184 ARG A C 1
ATOM 1410 O O . ARG A 1 184 ? 32.159 -8.293 -67.174 1.00 76.88 184 ARG A O 1
ATOM 1417 N N . THR A 1 185 ? 32.985 -10.374 -67.415 1.00 79.12 185 THR A N 1
ATOM 1418 C CA . THR A 1 185 ? 31.924 -10.848 -68.318 1.00 79.12 185 THR A CA 1
ATOM 1419 C C . THR A 1 185 ? 30.589 -10.971 -67.585 1.00 79.12 185 THR A C 1
ATOM 1421 O O . THR A 1 185 ? 29.599 -10.438 -68.079 1.00 79.12 185 THR A O 1
ATOM 1424 N N . ALA A 1 186 ? 30.563 -11.526 -66.367 1.00 79.50 186 ALA A N 1
ATOM 1425 C CA . ALA A 1 186 ? 29.364 -11.559 -65.524 1.00 79.50 186 ALA A CA 1
ATOM 1426 C C . ALA A 1 186 ? 28.812 -10.149 -65.255 1.00 79.50 186 ALA A C 1
ATOM 1428 O O . ALA A 1 186 ? 27.615 -9.906 -65.425 1.00 79.50 186 ALA A O 1
ATOM 1429 N N . LYS A 1 187 ? 29.681 -9.184 -64.923 1.00 79.00 187 LYS A N 1
ATOM 1430 C CA . LYS A 1 187 ? 29.281 -7.781 -64.748 1.00 79.00 187 LYS A CA 1
ATOM 1431 C C . LYS A 1 187 ? 28.739 -7.166 -66.032 1.00 79.00 187 LYS A C 1
ATOM 1433 O O . LYS A 1 187 ? 27.677 -6.555 -65.999 1.00 79.00 187 LYS A O 1
ATOM 1438 N N . ALA A 1 188 ? 29.425 -7.355 -67.158 1.00 75.44 188 ALA A N 1
ATOM 1439 C CA . ALA A 1 188 ? 28.976 -6.840 -68.448 1.00 75.44 188 ALA A CA 1
ATOM 1440 C C . ALA A 1 188 ? 27.591 -7.393 -68.829 1.00 75.44 188 ALA A C 1
ATOM 1442 O O . ALA A 1 188 ? 26.741 -6.640 -69.298 1.00 75.44 188 ALA A O 1
ATOM 1443 N N . VAL A 1 189 ? 27.325 -8.676 -68.562 1.00 78.75 189 VAL A N 1
ATOM 1444 C CA . VAL A 1 189 ? 26.005 -9.290 -68.769 1.00 78.75 189 VAL A CA 1
ATOM 1445 C C . VAL A 1 189 ? 24.966 -8.716 -67.796 1.00 78.75 189 VAL A C 1
ATOM 1447 O O . VAL A 1 189 ? 23.859 -8.369 -68.214 1.00 78.75 189 VAL A O 1
ATOM 1450 N N . ARG A 1 190 ? 25.313 -8.529 -66.513 1.00 78.88 190 ARG A N 1
ATOM 1451 C CA . ARG A 1 190 ? 24.404 -7.944 -65.509 1.00 78.88 190 ARG A CA 1
ATOM 1452 C C . ARG A 1 190 ? 24.064 -6.476 -65.760 1.00 78.88 190 ARG A C 1
ATOM 1454 O O . ARG A 1 190 ? 22.913 -6.086 -65.565 1.00 78.88 190 ARG A O 1
ATOM 1461 N N . ASP A 1 191 ? 25.002 -5.685 -66.265 1.00 75.12 191 ASP A N 1
ATOM 1462 C CA . ASP A 1 191 ? 24.756 -4.296 -66.670 1.00 75.12 191 ASP A CA 1
ATOM 1463 C C . ASP A 1 191 ? 23.766 -4.216 -67.850 1.00 75.12 191 ASP A C 1
ATOM 1465 O O . ASP A 1 191 ? 23.032 -3.234 -68.007 1.00 75.12 191 ASP A O 1
ATOM 1469 N N . VAL A 1 192 ? 23.698 -5.271 -68.669 1.00 71.56 192 VAL A N 1
ATOM 1470 C CA . VAL A 1 192 ? 22.738 -5.398 -69.772 1.00 71.56 192 VAL A CA 1
ATOM 1471 C C . VAL A 1 192 ? 21.369 -5.920 -69.297 1.00 71.56 192 VAL A C 1
ATOM 1473 O O . VAL A 1 192 ? 20.359 -5.547 -69.900 1.00 71.56 192 VAL A O 1
ATOM 1476 N N . LEU A 1 193 ? 21.284 -6.669 -68.181 1.00 72.69 193 LEU A N 1
ATOM 1477 C CA . LEU A 1 193 ? 20.021 -7.220 -67.638 1.00 72.69 193 LEU A CA 1
ATOM 1478 C C . LEU A 1 193 ? 18.939 -6.164 -67.409 1.00 72.69 193 LEU A C 1
ATOM 1480 O O . LEU A 1 193 ? 17.761 -6.413 -67.656 1.00 72.69 193 LEU A O 1
ATOM 1484 N N . TRP A 1 194 ? 19.327 -4.991 -66.906 1.00 60.47 194 TRP A N 1
ATOM 1485 C CA . TRP A 1 194 ? 18.380 -3.928 -66.564 1.00 60.47 194 TRP A CA 1
ATOM 1486 C C . TRP A 1 194 ? 17.836 -3.184 -67.777 1.00 60.47 194 TRP A C 1
ATOM 1488 O O . TRP A 1 194 ? 16.807 -2.521 -67.675 1.00 60.47 194 TRP A O 1
ATOM 1498 N N . LYS A 1 195 ? 18.500 -3.289 -68.931 1.00 58.06 195 LYS A N 1
ATOM 1499 C CA . LYS A 1 195 ? 18.081 -2.559 -70.126 1.00 58.06 195 LYS A CA 1
ATOM 1500 C C . LYS A 1 195 ? 16.931 -3.244 -70.868 1.00 58.06 195 LYS A C 1
ATOM 1502 O O . LYS A 1 195 ? 16.258 -2.546 -71.621 1.00 58.06 195 LYS A O 1
ATOM 1507 N N . ARG A 1 196 ? 16.716 -4.568 -70.740 1.00 57.41 196 ARG A N 1
ATOM 1508 C CA . ARG A 1 196 ? 15.787 -5.314 -71.624 1.00 57.41 196 ARG A CA 1
ATOM 1509 C C . ARG A 1 196 ? 15.146 -6.542 -70.950 1.00 57.41 196 ARG A C 1
ATOM 1511 O O . ARG A 1 196 ? 15.831 -7.489 -70.587 1.00 57.41 196 ARG A O 1
ATOM 1518 N N . GLU A 1 197 ? 13.816 -6.540 -70.834 1.00 56.94 197 GLU A N 1
ATOM 1519 C CA . GLU A 1 197 ? 13.032 -7.481 -70.008 1.00 56.94 197 GLU A CA 1
ATOM 1520 C C . GLU A 1 197 ? 12.844 -8.887 -70.621 1.00 56.94 197 GLU A C 1
ATOM 1522 O O . GLU A 1 197 ? 12.791 -9.869 -69.885 1.00 56.94 197 GLU A O 1
ATOM 1527 N N . HIS A 1 198 ? 12.813 -9.017 -71.956 1.00 66.81 198 HIS A N 1
ATOM 1528 C CA . HIS A 1 198 ? 12.416 -10.262 -72.640 1.00 66.81 198 HIS A CA 1
ATOM 1529 C C . HIS A 1 198 ? 13.420 -11.431 -72.560 1.00 66.81 198 HIS A C 1
ATOM 1531 O O . HIS A 1 198 ? 12.984 -12.576 -72.567 1.00 66.81 198 HIS A O 1
ATOM 1537 N N . TYR A 1 199 ? 14.730 -11.171 -72.448 1.00 67.88 199 TYR A N 1
ATOM 1538 C CA . TYR A 1 199 ? 15.783 -12.206 -72.336 1.00 67.88 199 TYR A CA 1
ATOM 1539 C C . TYR A 1 199 ? 16.470 -12.199 -70.961 1.00 67.88 199 TYR A C 1
ATOM 1541 O O . TYR A 1 199 ? 17.564 -12.735 -70.784 1.00 67.88 199 TYR A O 1
ATOM 1549 N N . ARG A 1 200 ? 15.845 -11.555 -69.966 1.00 75.31 200 ARG A N 1
ATOM 1550 C CA . ARG A 1 200 ? 16.437 -11.325 -68.642 1.00 75.31 200 ARG A CA 1
ATOM 1551 C C . ARG A 1 200 ? 16.755 -12.624 -67.904 1.00 75.31 200 ARG A C 1
ATOM 1553 O O . ARG A 1 200 ? 17.741 -12.673 -67.179 1.00 75.31 200 ARG A O 1
ATOM 1560 N N . THR A 1 201 ? 15.929 -13.654 -68.063 1.00 78.31 201 THR A N 1
ATOM 1561 C CA . THR A 1 201 ? 16.147 -14.967 -67.440 1.00 78.31 201 THR A CA 1
ATOM 1562 C C . THR A 1 201 ? 17.386 -15.644 -68.012 1.00 78.31 201 THR A C 1
ATOM 1564 O O . THR A 1 201 ? 18.272 -16.014 -67.252 1.00 78.31 201 THR A O 1
ATOM 1567 N N . GLU A 1 202 ? 17.510 -15.694 -69.336 1.00 78.56 202 GLU A N 1
ATOM 1568 C CA . GLU A 1 202 ? 18.635 -16.343 -70.015 1.00 78.56 202 GLU A CA 1
ATOM 1569 C C . GLU A 1 202 ? 19.959 -15.598 -69.799 1.00 78.56 202 GLU A C 1
ATOM 1571 O O . GLU A 1 202 ? 20.987 -16.209 -69.530 1.00 78.56 202 GLU A O 1
ATOM 1576 N N . LEU A 1 203 ? 19.947 -14.262 -69.841 1.00 79.88 203 LEU A N 1
ATOM 1577 C CA . LEU A 1 203 ? 21.131 -13.457 -69.519 1.00 79.88 203 LEU A CA 1
ATOM 1578 C C . LEU A 1 203 ? 21.534 -13.603 -68.047 1.00 79.88 203 LEU A C 1
ATOM 1580 O O . LEU A 1 203 ? 22.717 -13.556 -67.720 1.00 79.88 203 LEU A O 1
ATOM 1584 N N . LYS A 1 204 ? 20.565 -13.790 -67.144 1.00 83.00 204 LYS A N 1
ATOM 1585 C CA . LYS A 1 204 ? 20.860 -14.017 -65.730 1.00 83.00 204 LYS A CA 1
ATOM 1586 C C . LYS A 1 204 ? 21.517 -15.380 -65.542 1.00 83.00 204 LYS A C 1
ATOM 1588 O O . LYS A 1 204 ? 22.540 -15.450 -64.877 1.00 83.00 204 LYS A O 1
ATOM 1593 N N . GLU A 1 205 ? 20.986 -16.415 -66.186 1.00 84.56 205 GLU A N 1
ATOM 1594 C CA . GLU A 1 205 ? 21.591 -17.749 -66.188 1.00 84.56 205 GLU A CA 1
ATOM 1595 C C . GLU A 1 205 ? 23.026 -17.724 -66.730 1.00 84.56 205 GLU A C 1
ATOM 1597 O O . GLU A 1 205 ? 23.893 -18.378 -66.163 1.00 84.56 205 GLU A O 1
ATOM 1602 N N . LEU A 1 206 ? 23.317 -16.923 -67.763 1.00 83.56 206 LEU A N 1
ATOM 1603 C CA . LEU A 1 206 ? 24.680 -16.765 -68.290 1.00 83.56 206 LEU A CA 1
ATOM 1604 C C . LEU A 1 206 ? 25.627 -16.045 -67.326 1.00 83.56 206 LEU A C 1
ATOM 1606 O O . LEU A 1 206 ? 26.774 -16.459 -67.167 1.00 83.56 206 LEU A O 1
ATOM 1610 N N . ALA A 1 207 ? 25.160 -14.989 -66.657 1.00 81.62 207 ALA A N 1
ATOM 1611 C CA . ALA A 1 207 ? 25.952 -14.335 -65.618 1.00 81.62 207 ALA A CA 1
ATOM 1612 C C . ALA A 1 207 ? 26.239 -15.298 -64.454 1.00 81.62 207 ALA A C 1
ATOM 1614 O O . ALA A 1 207 ? 27.373 -15.378 -63.982 1.00 81.62 207 ALA A O 1
ATOM 1615 N N . ASP A 1 208 ? 25.231 -16.070 -64.043 1.00 82.06 208 ASP A N 1
ATOM 1616 C CA . ASP A 1 208 ? 25.350 -17.060 -62.974 1.00 82.06 208 ASP A CA 1
ATOM 1617 C C . ASP A 1 208 ? 26.283 -18.224 -63.388 1.00 82.06 208 ASP A C 1
ATOM 1619 O O . ASP A 1 208 ? 27.020 -18.740 -62.548 1.00 82.06 208 ASP A O 1
ATOM 1623 N N . GLN A 1 209 ? 26.339 -18.594 -64.677 1.00 83.69 209 GLN A N 1
ATOM 1624 C CA . GLN A 1 209 ? 27.305 -19.565 -65.221 1.00 83.69 209 GLN A CA 1
ATOM 1625 C C . GLN A 1 209 ? 28.757 -19.077 -65.113 1.00 83.69 209 GLN A C 1
ATOM 1627 O O . GLN A 1 209 ? 29.617 -19.837 -64.666 1.00 83.69 209 GLN A O 1
ATOM 1632 N N . CYS A 1 210 ? 29.045 -17.819 -65.463 1.00 82.44 210 CYS A N 1
ATOM 1633 C CA . CYS A 1 210 ? 30.387 -17.245 -65.293 1.00 82.44 210 CYS A CA 1
ATOM 1634 C C . CYS A 1 210 ? 30.811 -17.205 -63.814 1.00 82.44 210 CYS A C 1
ATOM 1636 O O . CYS A 1 210 ? 31.968 -17.466 -63.484 1.00 82.44 210 CYS A O 1
ATOM 1638 N N . GLU A 1 211 ? 29.873 -16.910 -62.912 1.00 76.44 211 GLU A N 1
ATOM 1639 C CA . GLU A 1 211 ? 30.115 -16.901 -61.465 1.00 76.44 211 GLU A CA 1
ATOM 1640 C C . GLU A 1 211 ? 30.332 -18.307 -60.895 1.00 76.44 211 GLU A C 1
ATOM 1642 O O . GLU A 1 211 ? 31.227 -18.513 -60.072 1.00 76.44 211 GLU A O 1
ATOM 1647 N N . ALA A 1 212 ? 29.544 -19.286 -61.345 1.00 79.75 212 ALA A N 1
ATOM 1648 C CA . ALA A 1 212 ? 29.719 -20.685 -60.975 1.00 79.75 212 ALA A CA 1
ATOM 1649 C C . ALA A 1 212 ? 31.077 -21.218 -61.443 1.00 79.75 212 ALA A C 1
ATOM 1651 O O . ALA A 1 212 ? 31.779 -21.839 -60.651 1.00 79.75 212 ALA A O 1
ATOM 1652 N N . PHE A 1 213 ? 31.492 -20.887 -62.668 1.00 84.00 213 PHE A N 1
ATOM 1653 C CA . PHE A 1 213 ? 32.811 -21.238 -63.188 1.00 84.00 213 PHE A CA 1
ATOM 1654 C C . PHE A 1 213 ? 33.951 -20.669 -62.324 1.00 84.00 213 PHE A C 1
ATOM 1656 O O . PHE A 1 213 ? 34.880 -21.395 -61.974 1.00 84.00 213 PHE A O 1
ATOM 1663 N N . ALA A 1 214 ? 33.866 -19.398 -61.911 1.00 74.25 214 ALA A N 1
ATOM 1664 C CA . ALA A 1 214 ? 34.858 -18.802 -61.012 1.00 74.25 214 ALA A CA 1
ATOM 1665 C C . ALA A 1 214 ? 34.892 -19.496 -59.634 1.00 74.25 214 ALA A C 1
ATOM 1667 O O . ALA A 1 214 ? 35.968 -19.681 -59.064 1.00 74.25 214 ALA A O 1
ATOM 1668 N N . ARG A 1 215 ? 33.731 -19.920 -59.111 1.00 71.19 215 ARG A N 1
ATOM 1669 C CA . ARG A 1 215 ? 33.628 -20.677 -57.850 1.00 71.19 215 ARG A CA 1
ATOM 1670 C C . ARG A 1 215 ? 34.250 -22.069 -57.967 1.00 71.19 215 ARG A C 1
ATOM 1672 O O . ARG A 1 215 ? 35.008 -22.465 -57.088 1.00 71.19 215 ARG A O 1
ATOM 1679 N N . GLU A 1 216 ? 33.948 -22.792 -59.042 1.00 75.94 216 GLU A N 1
ATOM 1680 C CA . GLU A 1 216 ? 34.510 -24.118 -59.315 1.00 75.94 216 GLU A CA 1
ATOM 1681 C C . GLU A 1 216 ? 36.036 -24.048 -59.447 1.00 75.94 216 GLU A C 1
ATOM 1683 O O . GLU A 1 216 ? 36.745 -24.828 -58.814 1.00 75.94 216 GLU A O 1
ATOM 1688 N N . LEU A 1 217 ? 36.556 -23.049 -60.167 1.00 75.38 217 LEU A N 1
ATOM 1689 C CA . LEU A 1 217 ? 37.996 -22.853 -60.322 1.00 75.38 217 LEU A CA 1
ATOM 1690 C C . LEU A 1 217 ? 38.693 -22.523 -58.991 1.00 75.38 217 LEU A C 1
ATOM 1692 O O . LEU A 1 217 ? 39.807 -22.985 -58.754 1.00 75.38 217 LEU A O 1
ATOM 1696 N N . LEU A 1 218 ? 38.036 -21.765 -58.105 1.00 69.44 218 LEU A N 1
ATOM 1697 C CA . LEU A 1 218 ? 38.550 -21.484 -56.761 1.00 69.44 218 LEU A CA 1
ATOM 1698 C C . LEU A 1 218 ? 38.525 -22.736 -55.868 1.00 69.44 218 LEU A C 1
ATOM 1700 O O . LEU A 1 218 ? 39.435 -22.932 -55.067 1.00 69.44 218 LEU A O 1
ATOM 1704 N N . SER A 1 219 ? 37.513 -23.597 -56.021 1.00 70.69 219 SER A N 1
ATOM 1705 C CA . SER A 1 219 ? 37.376 -24.835 -55.239 1.00 70.69 219 SER A CA 1
ATOM 1706 C C . SER A 1 219 ? 38.432 -25.898 -55.563 1.00 70.69 219 SER A C 1
ATOM 1708 O O . SER A 1 219 ? 38.704 -26.764 -54.734 1.00 70.69 219 SER A O 1
ATOM 1710 N N . GLU A 1 220 ? 39.073 -25.812 -56.732 1.00 74.25 220 GLU A N 1
ATOM 1711 C CA . GLU A 1 220 ? 40.189 -26.687 -57.109 1.00 74.25 220 GLU A CA 1
ATOM 1712 C C . GLU A 1 220 ? 41.530 -26.277 -56.470 1.00 74.25 220 GLU A C 1
ATOM 1714 O O . GLU A 1 220 ? 42.512 -27.008 -56.611 1.00 74.25 220 GLU A O 1
ATOM 1719 N N . ALA A 1 221 ? 41.600 -25.154 -55.740 1.00 68.12 221 ALA A N 1
ATOM 1720 C CA . ALA A 1 221 ? 42.779 -24.795 -54.953 1.00 68.12 221 ALA A CA 1
ATOM 1721 C C . ALA A 1 221 ? 42.895 -25.730 -53.735 1.00 68.12 221 ALA A C 1
ATOM 1723 O O . ALA A 1 221 ? 42.086 -25.688 -52.808 1.00 68.12 221 ALA A O 1
ATOM 1724 N N . ARG A 1 222 ? 43.905 -26.608 -53.734 1.00 58.91 222 ARG A N 1
ATOM 1725 C CA . ARG A 1 222 ? 44.039 -27.701 -52.750 1.00 58.91 222 ARG A CA 1
ATOM 1726 C C . ARG A 1 222 ? 44.876 -27.311 -51.537 1.00 58.91 222 ARG A C 1
ATOM 1728 O O . ARG A 1 222 ? 44.912 -28.054 -50.555 1.00 58.91 222 ARG A O 1
ATOM 1735 N N . SER A 1 223 ? 45.562 -26.170 -51.594 1.00 66.75 223 SER A N 1
ATOM 1736 C CA . SER A 1 223 ? 46.390 -25.643 -50.509 1.00 66.75 223 SER A CA 1
ATOM 1737 C C . SER A 1 223 ? 45.943 -24.252 -50.077 1.00 66.75 223 SER A C 1
ATOM 1739 O O . SER A 1 223 ? 45.657 -23.396 -50.909 1.00 66.75 223 SER A O 1
ATOM 1741 N N . THR A 1 224 ? 46.020 -23.982 -48.772 1.00 63.16 224 THR A N 1
ATOM 1742 C CA . THR A 1 224 ? 45.836 -22.634 -48.217 1.00 63.16 224 THR A CA 1
ATOM 1743 C C . THR A 1 224 ? 46.804 -21.612 -48.821 1.00 63.16 224 THR A C 1
ATOM 1745 O O . THR A 1 224 ? 46.448 -20.449 -48.968 1.00 63.16 224 THR A O 1
ATOM 1748 N N . LYS A 1 225 ? 47.997 -22.044 -49.258 1.00 61.31 225 LYS A N 1
ATOM 1749 C CA . LYS A 1 225 ? 48.960 -21.186 -49.968 1.00 61.31 225 LYS A CA 1
ATOM 1750 C C . LYS A 1 225 ? 48.552 -20.887 -51.410 1.00 61.31 225 LYS A C 1
ATOM 1752 O O . LYS A 1 225 ? 48.881 -19.823 -51.917 1.00 61.31 225 LYS A O 1
ATOM 1757 N N . GLU A 1 226 ? 47.854 -21.811 -52.071 1.00 64.38 226 GLU A N 1
ATOM 1758 C CA . GLU A 1 226 ? 47.315 -21.594 -53.421 1.00 64.38 226 GLU A CA 1
ATOM 1759 C C . GLU A 1 226 ? 46.135 -20.623 -53.360 1.00 64.38 226 GLU A C 1
ATOM 1761 O O . GLU A 1 226 ? 46.086 -19.680 -54.143 1.00 64.38 226 GLU A O 1
ATOM 1766 N N . THR A 1 227 ? 45.239 -20.784 -52.378 1.00 62.72 227 THR A N 1
ATOM 1767 C CA . THR A 1 227 ? 44.145 -19.831 -52.151 1.00 62.72 227 THR A CA 1
ATOM 1768 C C . THR A 1 227 ? 44.661 -18.450 -51.760 1.00 62.72 227 THR A C 1
ATOM 1770 O O . THR A 1 227 ? 44.155 -17.455 -52.262 1.00 62.72 227 THR A O 1
ATOM 1773 N N . GLU A 1 228 ? 45.682 -18.369 -50.902 1.00 58.41 228 GLU A N 1
ATOM 1774 C CA . GLU A 1 228 ? 46.272 -17.097 -50.475 1.00 58.41 228 GLU A CA 1
ATOM 1775 C C . GLU A 1 228 ? 46.984 -16.394 -51.637 1.00 58.41 228 GLU A C 1
ATOM 1777 O O . GLU A 1 228 ? 46.736 -15.216 -51.856 1.00 58.41 228 GLU A O 1
ATOM 1782 N N . ALA A 1 229 ? 47.748 -17.117 -52.466 1.00 63.19 229 ALA A N 1
ATOM 1783 C CA . ALA A 1 229 ? 48.380 -16.550 -53.660 1.00 63.19 229 ALA A CA 1
ATOM 1784 C C . ALA A 1 229 ? 47.357 -16.060 -54.704 1.00 63.19 229 ALA A C 1
ATOM 1786 O O . ALA A 1 229 ? 47.557 -15.012 -55.319 1.00 63.19 229 ALA A O 1
ATOM 1787 N N . VAL A 1 230 ? 46.249 -16.788 -54.894 1.00 62.53 230 VAL A N 1
ATOM 1788 C CA . VAL A 1 230 ? 45.152 -16.366 -55.784 1.00 62.53 230 VAL A CA 1
ATOM 1789 C C . VAL A 1 230 ? 44.458 -15.121 -55.227 1.00 62.53 230 VAL A C 1
ATOM 1791 O O . VAL A 1 230 ? 44.253 -14.160 -55.963 1.00 62.53 230 VAL A O 1
ATOM 1794 N N . LEU A 1 231 ? 44.143 -15.088 -53.929 1.00 59.03 231 LEU A N 1
ATOM 1795 C CA . LEU A 1 231 ? 43.512 -13.934 -53.279 1.00 59.03 231 LEU A CA 1
ATOM 1796 C C . LEU A 1 231 ? 44.434 -12.705 -53.227 1.00 59.03 231 LEU A C 1
ATOM 1798 O O . LEU A 1 231 ? 43.962 -11.583 -53.399 1.00 59.03 231 LEU A O 1
ATOM 1802 N N . GLU A 1 232 ? 45.738 -12.898 -53.037 1.00 60.09 232 GLU A N 1
ATOM 1803 C CA . GLU A 1 232 ? 46.739 -11.830 -53.052 1.00 60.09 232 GLU A CA 1
ATOM 1804 C C . GLU A 1 232 ? 46.899 -11.244 -54.462 1.00 60.09 232 GLU A C 1
ATOM 1806 O O . GLU A 1 232 ? 46.912 -10.022 -54.625 1.00 60.09 232 GLU A O 1
ATOM 1811 N N . HIS A 1 233 ? 46.898 -12.090 -55.500 1.00 59.56 233 HIS A N 1
ATOM 1812 C CA . HIS A 1 233 ? 46.887 -11.638 -56.893 1.00 59.56 233 HIS A CA 1
ATOM 1813 C C . HIS A 1 233 ? 45.593 -10.882 -57.248 1.00 59.56 233 HIS A C 1
ATOM 1815 O O . HIS A 1 233 ? 45.655 -9.833 -57.885 1.00 59.56 233 HIS A O 1
ATOM 1821 N N . LEU A 1 234 ? 44.431 -11.335 -56.754 1.00 53.69 234 LEU A N 1
ATOM 1822 C CA . LEU A 1 234 ? 43.136 -10.652 -56.919 1.00 53.69 234 LEU A CA 1
ATOM 1823 C C . LEU A 1 234 ? 43.061 -9.298 -56.180 1.00 53.69 234 LEU A C 1
ATOM 1825 O O . LEU A 1 234 ? 42.242 -8.446 -56.544 1.00 53.69 234 LEU A O 1
ATOM 1829 N N . CYS A 1 235 ? 43.900 -9.088 -55.163 1.00 47.22 235 CYS A N 1
ATOM 1830 C CA . CYS A 1 235 ? 43.996 -7.847 -54.393 1.00 47.22 235 CYS A CA 1
ATOM 1831 C C . CYS A 1 235 ? 45.027 -6.847 -54.944 1.00 47.22 235 CYS A C 1
ATOM 1833 O O . CYS A 1 235 ? 45.026 -5.693 -54.507 1.00 47.22 235 CYS A O 1
ATOM 1835 N N . SER A 1 236 ? 45.880 -7.244 -55.893 1.00 45.47 236 SER A N 1
ATOM 1836 C CA . SER A 1 236 ? 46.923 -6.369 -56.431 1.00 45.47 236 SER A CA 1
ATOM 1837 C C . SER A 1 236 ? 46.355 -5.395 -57.479 1.00 45.47 236 SER A C 1
ATOM 1839 O O . SER A 1 236 ? 45.714 -5.831 -58.439 1.00 45.47 236 SER A O 1
ATOM 1841 N N . PRO A 1 237 ? 46.542 -4.070 -57.332 1.00 49.66 237 PRO A N 1
ATOM 1842 C CA . PRO A 1 237 ? 46.152 -3.109 -58.355 1.00 49.66 237 PRO A CA 1
ATOM 1843 C C . PRO A 1 237 ? 47.110 -3.200 -59.552 1.00 49.66 237 PRO A C 1
ATOM 1845 O O . PRO A 1 237 ? 48.299 -2.927 -59.415 1.00 49.66 237 PRO A O 1
ATOM 1848 N N . GLU A 1 238 ? 46.608 -3.544 -60.741 1.00 44.78 238 GLU A N 1
ATOM 1849 C CA . GLU A 1 238 ? 47.405 -3.397 -61.965 1.00 44.78 238 GLU A CA 1
ATOM 1850 C C . GLU A 1 238 ? 47.672 -1.910 -62.261 1.00 44.78 238 GLU A C 1
ATOM 1852 O O . GLU A 1 238 ? 46.746 -1.100 -62.398 1.00 44.78 238 GLU A O 1
ATOM 1857 N N . ASP A 1 239 ? 48.956 -1.573 -62.397 1.00 41.94 239 ASP A N 1
ATOM 1858 C CA . ASP A 1 239 ? 49.470 -0.264 -62.795 1.00 41.94 239 ASP A CA 1
ATOM 1859 C C . ASP A 1 239 ? 48.987 0.125 -64.205 1.00 41.94 239 ASP A C 1
ATOM 1861 O O . ASP A 1 239 ? 49.564 -0.254 -65.225 1.00 41.94 239 ASP A O 1
ATOM 1865 N N . SER A 1 240 ? 47.947 0.958 -64.288 1.00 38.44 240 SER A N 1
ATOM 1866 C CA . SER A 1 240 ? 47.696 1.786 -65.472 1.00 38.44 240 SER A CA 1
ATOM 1867 C C . SER A 1 240 ? 47.066 3.131 -65.077 1.00 38.44 240 SER A C 1
ATOM 1869 O O . SER A 1 240 ? 46.126 3.168 -64.282 1.00 38.44 240 SER A O 1
ATOM 1871 N N . PRO A 1 241 ? 47.552 4.278 -65.595 1.00 42.56 241 PRO A N 1
ATOM 1872 C CA . PRO A 1 241 ? 47.210 5.568 -65.004 1.00 42.56 241 PRO A CA 1
ATOM 1873 C C . PRO A 1 241 ? 45.853 6.146 -65.441 1.00 42.56 241 PRO A C 1
ATOM 1875 O O . PRO A 1 241 ? 45.476 7.192 -64.920 1.00 42.56 241 PRO A O 1
ATOM 1878 N N . HIS A 1 242 ? 45.102 5.560 -66.384 1.00 41.78 242 HIS A N 1
ATOM 1879 C CA . HIS A 1 242 ? 43.929 6.222 -66.999 1.00 41.78 242 HIS A CA 1
ATOM 1880 C C . HIS A 1 242 ? 42.666 5.340 -67.093 1.00 41.78 242 HIS A C 1
ATOM 1882 O O . HIS A 1 242 ? 42.117 5.123 -68.169 1.00 41.78 242 HIS A O 1
ATOM 1888 N N . ARG A 1 243 ? 42.163 4.867 -65.949 1.00 35.91 243 ARG A N 1
ATOM 1889 C CA . ARG A 1 243 ? 40.739 4.583 -65.643 1.00 35.91 243 ARG A CA 1
ATOM 1890 C C . ARG A 1 243 ? 40.697 4.052 -64.211 1.00 35.91 243 ARG A C 1
ATOM 1892 O O . ARG A 1 243 ? 41.557 3.261 -63.860 1.00 35.91 243 ARG A O 1
ATOM 1899 N N . ARG A 1 244 ? 39.734 4.474 -63.381 1.00 38.34 244 ARG A N 1
ATOM 1900 C CA . ARG A 1 244 ? 39.569 3.943 -62.011 1.00 38.34 244 ARG A CA 1
ATOM 1901 C C . ARG A 1 244 ? 39.370 2.419 -62.082 1.00 38.34 244 ARG A C 1
ATOM 1903 O O . ARG A 1 244 ? 38.271 1.975 -62.404 1.00 38.34 244 ARG A O 1
ATOM 1910 N N . SER A 1 245 ? 40.422 1.639 -61.843 1.00 41.66 245 SER A N 1
ATOM 1911 C CA . SER A 1 245 ? 40.354 0.189 -61.691 1.00 41.66 245 SER A CA 1
ATOM 1912 C C . SER A 1 245 ? 39.914 -0.112 -60.260 1.00 41.66 245 SER A C 1
ATOM 1914 O O . SER A 1 245 ? 40.579 0.226 -59.287 1.00 41.66 245 SER A O 1
ATOM 1916 N N . VAL A 1 246 ? 38.713 -0.670 -60.141 1.00 45.22 246 VAL A N 1
ATOM 1917 C CA . VAL A 1 246 ? 38.165 -1.222 -58.898 1.00 45.22 246 VAL A CA 1
ATOM 1918 C C . VAL A 1 246 ? 38.921 -2.524 -58.622 1.00 45.22 246 VAL A C 1
ATOM 1920 O O . VAL A 1 246 ? 39.123 -3.296 -59.563 1.00 45.22 246 VAL A O 1
ATOM 1923 N N . SER A 1 247 ? 39.373 -2.762 -57.386 1.00 53.47 247 SER A N 1
ATOM 1924 C CA . SER A 1 247 ? 40.070 -4.011 -57.048 1.00 53.47 247 SER A CA 1
ATOM 1925 C C . SER A 1 247 ? 39.162 -5.212 -57.331 1.00 53.47 247 SER A C 1
ATOM 1927 O O . SER A 1 247 ? 37.941 -5.137 -57.181 1.00 53.47 247 SER A O 1
ATOM 1929 N N . THR A 1 248 ? 39.733 -6.330 -57.773 1.00 50.62 248 THR A N 1
ATOM 1930 C CA . THR A 1 248 ? 38.978 -7.519 -58.212 1.00 50.62 248 THR A CA 1
ATOM 1931 C C . THR A 1 248 ? 38.045 -8.049 -57.119 1.00 50.62 248 THR A C 1
ATOM 1933 O O . THR A 1 248 ? 36.945 -8.520 -57.403 1.00 50.62 248 THR A O 1
ATOM 1936 N N . LEU A 1 249 ? 38.434 -7.862 -55.855 1.00 51.31 249 LEU A N 1
ATOM 1937 C CA . LEU A 1 249 ? 37.626 -8.186 -54.683 1.00 51.31 249 LEU A CA 1
ATOM 1938 C C . LEU A 1 249 ? 36.450 -7.212 -54.470 1.00 51.31 249 LEU A C 1
ATOM 1940 O O . LEU A 1 249 ? 35.351 -7.652 -54.148 1.00 51.31 249 LEU A O 1
ATOM 1944 N N . GLN A 1 250 ? 36.628 -5.909 -54.719 1.00 53.44 250 GLN A N 1
ATOM 1945 C CA . GLN A 1 250 ? 35.510 -4.954 -54.729 1.00 53.44 250 GLN A CA 1
ATOM 1946 C C . GLN A 1 250 ? 34.510 -5.274 -55.846 1.00 53.44 250 GLN A C 1
ATOM 1948 O O . GLN A 1 250 ? 33.310 -5.145 -55.635 1.00 53.44 250 GLN A O 1
ATOM 1953 N N . LEU A 1 251 ? 34.976 -5.757 -57.003 1.00 52.69 251 LEU A N 1
ATOM 1954 C CA . LEU A 1 251 ? 34.095 -6.206 -58.082 1.00 52.69 251 LEU A CA 1
ATOM 1955 C C . LEU A 1 251 ? 33.271 -7.443 -57.678 1.00 52.69 251 LEU A C 1
ATOM 1957 O O . LEU A 1 251 ? 32.088 -7.510 -57.996 1.00 52.69 251 LEU A O 1
ATOM 1961 N N . ALA A 1 252 ? 33.875 -8.392 -56.953 1.00 51.66 252 ALA A N 1
ATOM 1962 C CA . ALA A 1 252 ? 33.192 -9.575 -56.4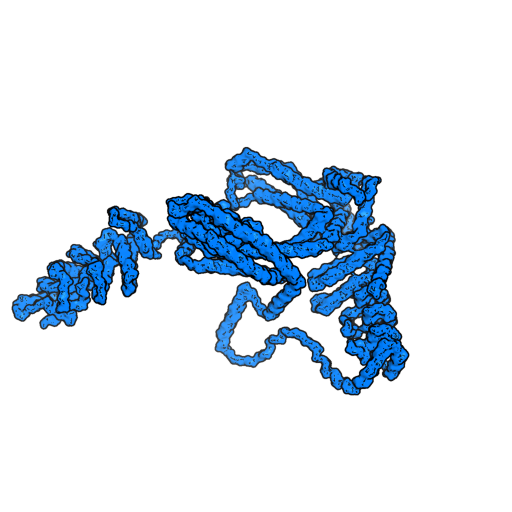23 1.00 51.66 252 ALA A CA 1
ATOM 1963 C C . ALA A 1 252 ? 32.148 -9.224 -55.341 1.00 51.66 252 ALA A C 1
ATOM 1965 O O . ALA A 1 252 ? 31.078 -9.833 -55.292 1.00 51.66 252 ALA A O 1
ATOM 1966 N N . VAL A 1 253 ? 32.434 -8.211 -54.514 1.00 53.41 253 VAL A N 1
ATOM 1967 C CA . VAL A 1 253 ? 31.506 -7.675 -53.501 1.00 53.41 253 VAL A CA 1
ATOM 1968 C C . VAL A 1 253 ? 30.353 -6.900 -54.152 1.00 53.41 253 VAL A C 1
ATOM 1970 O O . VAL A 1 253 ? 29.193 -7.135 -53.813 1.00 53.41 253 VAL A O 1
ATOM 1973 N N . ASP A 1 254 ? 30.643 -6.040 -55.134 1.00 48.03 254 ASP A N 1
ATOM 1974 C CA . ASP A 1 254 ? 29.634 -5.286 -55.896 1.00 48.03 254 ASP A CA 1
ATOM 1975 C C . ASP A 1 254 ? 28.669 -6.210 -56.663 1.00 48.03 254 ASP A C 1
ATOM 1977 O O . ASP A 1 254 ? 27.498 -5.875 -56.845 1.00 48.03 254 ASP A O 1
ATOM 1981 N N . LEU A 1 255 ? 29.134 -7.389 -57.097 1.00 52.38 255 LEU A N 1
ATOM 1982 C CA . LEU A 1 255 ? 28.331 -8.394 -57.805 1.00 52.38 255 LEU A CA 1
ATOM 1983 C C . LEU A 1 255 ? 27.410 -9.231 -56.888 1.00 52.38 255 LEU A C 1
ATOM 1985 O O . LEU A 1 255 ? 26.736 -10.135 -57.372 1.00 52.38 255 LEU A O 1
ATOM 1989 N N . GLN A 1 256 ? 27.311 -8.944 -55.584 1.00 51.72 256 GLN A N 1
ATOM 1990 C CA . GLN A 1 256 ? 26.414 -9.650 -54.648 1.00 51.72 256 GLN A CA 1
ATOM 1991 C C . GLN A 1 256 ? 26.469 -11.191 -54.749 1.00 51.72 256 GLN A C 1
ATOM 1993 O O . GLN A 1 256 ? 25.437 -11.869 -54.771 1.00 51.72 256 GLN A O 1
ATOM 1998 N N . LEU A 1 257 ? 27.669 -11.772 -54.788 1.00 45.03 257 LEU A N 1
ATOM 1999 C CA . LEU A 1 257 ? 27.852 -13.223 -54.696 1.00 45.03 257 LEU A CA 1
ATOM 2000 C C . LEU A 1 257 ? 27.437 -13.718 -53.296 1.00 45.03 257 LEU A C 1
ATOM 2002 O O . LEU A 1 257 ? 28.246 -13.798 -52.379 1.00 45.03 257 LEU A O 1
ATOM 2006 N N . LYS A 1 258 ? 26.154 -14.055 -53.118 1.00 44.62 258 LYS A N 1
ATOM 2007 C CA . LYS A 1 258 ? 25.538 -14.476 -51.840 1.00 44.62 258 LYS A CA 1
ATOM 2008 C C . LYS A 1 258 ? 25.995 -15.853 -51.303 1.00 44.62 258 LYS A C 1
ATOM 2010 O O . LYS A 1 258 ? 25.409 -16.327 -50.338 1.00 44.62 258 LYS A O 1
ATOM 2015 N N . GLN A 1 259 ? 26.994 -16.508 -51.901 1.00 41.22 259 GLN A N 1
ATOM 2016 C CA . GLN A 1 259 ? 27.453 -17.860 -51.522 1.00 41.22 259 GLN A CA 1
ATOM 2017 C C . GLN A 1 259 ? 28.960 -18.048 -51.766 1.00 41.22 259 GLN A C 1
ATOM 2019 O O . GLN A 1 259 ? 29.377 -18.865 -52.593 1.00 41.22 259 GLN A O 1
ATOM 2024 N N . LEU A 1 260 ? 29.783 -17.252 -51.083 1.00 34.91 260 LEU A N 1
ATOM 2025 C CA . LEU A 1 260 ? 31.209 -17.531 -50.914 1.00 34.91 260 LEU A CA 1
ATOM 2026 C C . LEU A 1 260 ? 31.399 -18.015 -49.470 1.00 34.91 260 LEU A C 1
ATOM 2028 O O . LEU A 1 260 ? 31.846 -17.273 -48.600 1.00 34.91 260 LEU A O 1
ATOM 2032 N N . ASP A 1 261 ? 30.948 -19.243 -49.207 1.00 35.12 261 ASP A N 1
ATOM 2033 C CA . ASP A 1 261 ? 31.106 -19.900 -47.910 1.00 35.12 261 ASP A CA 1
ATOM 2034 C C . ASP A 1 261 ? 32.581 -20.273 -47.730 1.00 35.12 261 ASP A C 1
ATOM 2036 O O . ASP A 1 261 ? 33.042 -21.345 -48.125 1.00 35.12 261 ASP A O 1
ATOM 2040 N N . VAL A 1 262 ? 33.344 -19.354 -47.143 1.00 34.12 262 VAL A N 1
ATOM 2041 C CA . VAL A 1 262 ? 34.613 -19.690 -46.504 1.00 34.12 262 VAL A CA 1
ATOM 2042 C C . VAL A 1 262 ? 34.252 -20.451 -45.232 1.00 34.12 262 VAL A C 1
ATOM 2044 O O . VAL A 1 262 ? 33.812 -19.867 -44.245 1.00 34.12 262 VAL A O 1
ATOM 2047 N N . TYR A 1 263 ? 34.377 -21.775 -45.282 1.00 35.50 263 TYR A N 1
ATOM 2048 C CA . TYR A 1 263 ? 34.186 -22.660 -44.136 1.00 35.50 263 TYR A CA 1
ATOM 2049 C C . TYR A 1 263 ? 35.264 -22.353 -43.080 1.00 35.50 263 TYR A C 1
ATOM 2051 O O . TYR A 1 263 ? 36.388 -22.846 -43.151 1.00 35.50 263 TYR A O 1
ATOM 2059 N N . THR A 1 264 ? 34.932 -21.515 -42.101 1.00 30.67 264 THR A N 1
ATOM 2060 C CA . THR A 1 264 ? 35.673 -21.400 -40.840 1.00 30.67 264 THR A CA 1
ATOM 2061 C C . THR A 1 264 ? 34.708 -21.680 -39.698 1.00 30.67 264 THR A C 1
ATOM 2063 O O . THR A 1 264 ? 33.817 -20.880 -39.419 1.00 30.67 264 THR A O 1
ATOM 2066 N N . ASP A 1 265 ? 34.868 -22.840 -39.064 1.00 31.84 265 ASP A N 1
ATOM 2067 C CA . ASP A 1 265 ? 34.068 -23.296 -37.927 1.00 31.84 265 ASP A CA 1
ATOM 2068 C C . ASP A 1 265 ? 34.219 -22.357 -36.715 1.00 31.84 265 ASP A C 1
ATOM 2070 O O . ASP A 1 265 ? 35.192 -22.460 -35.972 1.00 31.84 265 ASP A O 1
ATOM 2074 N N . GLN A 1 266 ? 33.254 -21.451 -36.519 1.00 38.91 266 GLN A N 1
ATOM 2075 C CA . GLN A 1 266 ? 32.688 -21.004 -35.231 1.00 38.91 266 GLN A CA 1
ATOM 2076 C C . GLN A 1 266 ? 31.693 -19.855 -35.487 1.00 38.91 266 GLN A C 1
ATOM 2078 O O . GLN A 1 266 ? 32.022 -18.686 -35.325 1.00 38.91 266 GLN A O 1
ATOM 2083 N N . GLU A 1 267 ? 30.455 -20.175 -35.877 1.00 37.59 267 GLU A N 1
ATOM 2084 C CA . GLU A 1 267 ? 29.352 -19.203 -35.835 1.00 37.59 267 GLU A CA 1
ATOM 2085 C C . GLU A 1 267 ? 28.568 -19.372 -34.530 1.00 37.59 267 GLU A C 1
ATOM 2087 O O . GLU A 1 267 ? 28.061 -20.454 -34.217 1.00 37.59 267 GLU A O 1
ATOM 2092 N N . THR A 1 268 ? 28.450 -18.291 -33.757 1.00 44.03 268 THR A N 1
ATOM 2093 C CA . THR A 1 268 ? 27.523 -18.237 -32.624 1.00 44.03 268 THR A CA 1
ATOM 2094 C C . THR A 1 268 ? 26.142 -17.785 -33.101 1.00 44.03 268 THR A C 1
ATOM 2096 O O . THR A 1 268 ? 26.002 -17.076 -34.094 1.00 44.03 268 THR A O 1
ATOM 2099 N N . VAL A 1 269 ? 25.084 -18.152 -32.369 1.00 39.28 269 VAL A N 1
ATOM 2100 C CA . VAL A 1 269 ? 23.696 -17.725 -32.652 1.00 39.28 269 VAL A CA 1
ATOM 2101 C C . VAL A 1 269 ? 23.567 -16.191 -32.745 1.00 39.28 269 VAL A C 1
ATOM 2103 O O . VAL A 1 269 ? 22.691 -15.693 -33.452 1.00 39.28 269 VAL A O 1
ATOM 2106 N N . ALA A 1 270 ? 24.464 -15.444 -32.093 1.00 36.38 270 ALA A N 1
ATOM 2107 C CA . ALA A 1 270 ? 24.539 -13.989 -32.174 1.00 36.38 270 ALA A CA 1
ATOM 2108 C C . ALA A 1 270 ? 24.866 -13.493 -33.595 1.00 36.38 270 ALA A C 1
ATOM 2110 O O . ALA A 1 270 ? 24.233 -12.551 -34.068 1.00 36.38 270 ALA A O 1
ATOM 2111 N N . ASP A 1 271 ? 25.758 -14.171 -34.318 1.00 39.56 271 ASP A N 1
ATOM 2112 C CA . ASP A 1 271 ? 26.180 -13.772 -35.667 1.00 39.56 271 ASP A CA 1
ATOM 2113 C C . ASP A 1 271 ? 25.065 -13.989 -36.701 1.00 39.56 271 ASP A C 1
ATOM 2115 O O . ASP A 1 271 ? 24.873 -13.182 -37.615 1.00 39.56 271 ASP A O 1
ATOM 2119 N N . VAL A 1 272 ? 24.250 -15.031 -36.500 1.00 42.47 272 VAL A N 1
ATOM 2120 C CA . VAL A 1 272 ? 23.044 -15.315 -37.297 1.00 42.47 272 VAL A CA 1
ATOM 2121 C C . VAL A 1 272 ? 21.971 -14.242 -37.081 1.00 42.47 272 VAL A C 1
ATOM 2123 O O . VAL A 1 272 ? 21.288 -13.840 -38.026 1.00 42.47 272 VAL A O 1
ATOM 2126 N N . TRP A 1 273 ? 21.824 -13.745 -35.850 1.00 43.09 273 TRP A N 1
ATOM 2127 C CA . TRP A 1 273 ? 20.868 -12.684 -35.519 1.00 43.09 273 TRP A CA 1
ATOM 2128 C C . TRP A 1 273 ? 21.315 -11.311 -36.022 1.00 43.09 273 TRP A C 1
ATOM 2130 O O . TRP A 1 273 ? 20.499 -10.584 -36.587 1.00 43.09 273 TRP A O 1
ATOM 2140 N N . ILE A 1 274 ? 22.605 -10.987 -35.907 1.00 44.94 274 ILE A N 1
ATOM 2141 C CA . ILE A 1 274 ? 23.193 -9.749 -36.441 1.00 44.94 274 ILE A CA 1
ATOM 2142 C C . ILE A 1 274 ? 23.001 -9.680 -37.961 1.00 44.94 274 ILE A C 1
ATOM 2144 O O . ILE A 1 274 ? 22.607 -8.645 -38.497 1.00 44.94 274 ILE A O 1
ATOM 2148 N N . ARG A 1 275 ? 23.180 -10.809 -38.656 1.00 44.12 275 ARG A N 1
ATOM 2149 C CA . ARG A 1 275 ? 22.952 -10.917 -40.104 1.00 44.12 275 ARG A CA 1
ATOM 2150 C C . ARG A 1 275 ? 21.478 -10.729 -40.482 1.00 44.12 275 ARG A C 1
ATOM 2152 O O . ARG A 1 275 ? 21.185 -10.130 -41.511 1.00 44.12 275 ARG A O 1
ATOM 2159 N N . LYS A 1 276 ? 20.550 -11.184 -39.633 1.00 41.03 276 LYS A N 1
ATOM 2160 C CA . LYS A 1 276 ? 19.094 -11.050 -39.833 1.00 41.03 276 LYS A CA 1
ATOM 2161 C C . LYS A 1 276 ? 18.560 -9.648 -39.508 1.00 41.03 276 LYS A C 1
ATOM 2163 O O . LYS A 1 276 ? 17.531 -9.256 -40.047 1.00 41.03 276 LYS A O 1
ATOM 2168 N N . ALA A 1 277 ? 19.260 -8.886 -38.667 1.00 43.72 277 ALA A N 1
ATOM 2169 C CA . ALA A 1 277 ? 18.919 -7.505 -38.326 1.00 43.72 277 ALA A CA 1
ATOM 2170 C C . ALA A 1 277 ? 19.223 -6.500 -39.459 1.00 43.72 277 ALA A C 1
ATOM 2172 O O . ALA A 1 277 ? 18.605 -5.438 -39.506 1.00 43.72 277 ALA A O 1
ATOM 2173 N N . MET A 1 278 ? 20.127 -6.834 -40.389 1.00 43.59 278 MET A N 1
ATOM 2174 C CA . MET A 1 278 ? 20.533 -5.943 -41.489 1.00 43.59 278 MET A CA 1
ATOM 2175 C C . MET A 1 278 ? 19.573 -5.930 -42.700 1.00 43.59 278 MET A C 1
ATOM 2177 O O . MET A 1 278 ? 19.732 -5.094 -43.589 1.00 43.59 278 MET A O 1
ATOM 2181 N N . GLU A 1 279 ? 18.570 -6.816 -42.771 1.00 42.09 279 GLU A N 1
ATOM 2182 C CA . GLU A 1 279 ? 17.606 -6.866 -43.887 1.00 42.09 279 GLU A CA 1
ATOM 2183 C C . GLU A 1 279 ? 16.319 -6.057 -43.570 1.00 42.09 279 GLU A C 1
ATOM 2185 O O . GLU A 1 279 ? 15.354 -6.585 -43.021 1.00 42.09 279 GLU A O 1
ATOM 2190 N N . ASN A 1 280 ? 16.300 -4.787 -44.010 1.00 38.00 280 ASN A N 1
ATOM 2191 C CA . ASN A 1 280 ? 15.172 -3.834 -44.158 1.00 38.00 280 ASN A CA 1
ATOM 2192 C C . ASN A 1 280 ? 14.926 -2.784 -43.050 1.00 38.00 280 ASN A C 1
ATOM 2194 O O . ASN A 1 280 ? 14.690 -3.084 -41.883 1.00 38.00 280 ASN A O 1
ATOM 2198 N N . SER A 1 281 ? 14.795 -1.530 -43.501 1.00 45.94 281 SER A N 1
ATOM 2199 C CA . SER A 1 281 ? 14.509 -0.285 -42.762 1.00 45.94 281 SER A CA 1
ATOM 2200 C C . SER A 1 281 ? 13.102 -0.179 -42.136 1.00 45.94 281 SER A C 1
ATOM 2202 O O . SER A 1 281 ? 12.680 0.893 -41.699 1.00 45.94 281 SER A O 1
ATOM 2204 N N . PHE A 1 282 ? 12.369 -1.291 -42.044 1.00 50.44 282 PHE A N 1
ATOM 2205 C CA . PHE A 1 282 ? 11.154 -1.425 -41.239 1.00 50.44 282 PHE A CA 1
ATOM 2206 C C . PHE A 1 282 ? 11.164 -2.811 -40.592 1.00 50.44 282 PHE A C 1
ATOM 2208 O O . PHE A 1 282 ? 10.725 -3.787 -41.194 1.00 50.44 282 PHE A O 1
ATOM 2215 N N . GLN A 1 283 ? 11.722 -2.914 -39.384 1.00 61.03 283 GLN A N 1
ATOM 2216 C CA . GLN A 1 283 ? 11.891 -4.191 -38.691 1.00 61.03 283 GLN A CA 1
ATOM 2217 C C . GLN A 1 283 ? 10.572 -4.607 -37.999 1.00 61.03 283 GLN A C 1
ATOM 2219 O O . GLN A 1 283 ? 10.241 -4.055 -36.947 1.00 61.03 283 GLN A O 1
ATOM 2224 N N . PRO A 1 284 ? 9.807 -5.597 -38.511 1.00 71.12 284 PRO A N 1
ATOM 2225 C CA . PRO A 1 284 ? 8.597 -6.095 -37.842 1.00 71.12 284 PRO A CA 1
ATOM 2226 C C . PRO A 1 284 ? 8.894 -6.685 -36.455 1.00 71.12 284 PRO A C 1
ATOM 2228 O O . PRO A 1 284 ? 8.013 -6.722 -35.601 1.00 71.12 284 PRO A O 1
ATOM 2231 N N . ILE A 1 285 ? 10.142 -7.100 -36.220 1.00 70.19 285 ILE A N 1
ATOM 2232 C CA . ILE A 1 285 ? 10.641 -7.588 -34.930 1.00 70.19 285 ILE A CA 1
ATOM 2233 C C . ILE A 1 285 ? 10.622 -6.464 -33.889 1.00 70.19 285 ILE A C 1
ATOM 2235 O O . ILE A 1 285 ? 10.031 -6.646 -32.833 1.00 70.19 285 ILE A O 1
ATOM 2239 N N . ALA A 1 286 ? 11.150 -5.278 -34.211 1.00 67.69 286 ALA A N 1
ATOM 2240 C CA . ALA A 1 286 ? 11.131 -4.133 -33.299 1.00 67.69 286 ALA A CA 1
ATOM 2241 C C . ALA A 1 286 ? 9.695 -3.697 -32.954 1.00 67.69 286 ALA A C 1
ATOM 2243 O O . ALA A 1 286 ? 9.391 -3.373 -31.808 1.00 67.69 286 ALA A O 1
ATOM 2244 N N . VAL A 1 287 ? 8.776 -3.742 -33.928 1.00 77.31 287 VAL A N 1
ATOM 2245 C CA . VAL A 1 287 ? 7.346 -3.475 -33.685 1.00 77.31 287 VAL A CA 1
ATOM 2246 C C . VAL A 1 287 ? 6.728 -4.548 -32.782 1.00 77.31 287 VAL A C 1
ATOM 2248 O O . VAL A 1 287 ? 5.969 -4.216 -31.873 1.00 77.31 287 VAL A O 1
ATOM 2251 N N . ALA A 1 288 ? 7.058 -5.824 -32.994 1.00 78.69 288 ALA A N 1
ATOM 2252 C CA . ALA A 1 288 ? 6.589 -6.918 -32.149 1.00 78.69 288 ALA A CA 1
ATOM 2253 C C . ALA A 1 288 ? 7.122 -6.811 -30.709 1.00 78.69 288 ALA A C 1
ATOM 2255 O O . ALA A 1 288 ? 6.354 -7.007 -29.771 1.00 78.69 288 ALA A O 1
ATOM 2256 N N . GLU A 1 289 ? 8.390 -6.441 -30.518 1.00 77.12 289 GLU A N 1
ATOM 2257 C CA . GLU A 1 289 ? 8.995 -6.216 -29.198 1.00 77.12 289 GLU A CA 1
ATOM 2258 C C . GLU A 1 289 ? 8.364 -5.026 -28.468 1.00 77.12 289 GLU A C 1
ATOM 2260 O O . GLU A 1 289 ? 8.041 -5.126 -27.284 1.00 77.12 289 GLU A O 1
ATOM 2265 N N . VAL A 1 290 ? 8.091 -3.932 -29.185 1.00 82.38 290 VAL A N 1
ATOM 2266 C CA . VAL A 1 290 ? 7.334 -2.784 -28.663 1.00 82.38 290 VAL A CA 1
ATOM 2267 C C . VAL A 1 290 ? 5.939 -3.207 -28.203 1.00 82.38 290 VAL A C 1
ATOM 2269 O O . VAL A 1 290 ? 5.538 -2.908 -27.076 1.00 82.38 290 VAL A O 1
ATOM 2272 N N . LEU A 1 291 ? 5.195 -3.927 -29.047 1.00 84.56 291 LEU A N 1
ATOM 2273 C CA . LEU A 1 291 ? 3.858 -4.412 -28.700 1.00 84.56 291 LEU A CA 1
ATOM 2274 C C . LEU A 1 291 ? 3.902 -5.390 -27.525 1.00 84.56 291 LEU A C 1
ATOM 2276 O O . LEU A 1 291 ? 3.012 -5.362 -26.677 1.00 84.56 291 LEU A O 1
ATOM 2280 N N . PHE A 1 292 ? 4.943 -6.218 -27.441 1.00 84.44 292 PHE A N 1
ATOM 2281 C CA . PHE A 1 292 ? 5.151 -7.143 -26.336 1.00 84.44 292 PHE A CA 1
ATOM 2282 C C . PHE A 1 292 ? 5.474 -6.415 -25.024 1.00 84.44 292 PHE A C 1
ATOM 2284 O O . PHE A 1 292 ? 4.926 -6.778 -23.984 1.00 84.44 292 PHE A O 1
ATOM 2291 N N . SER A 1 293 ? 6.282 -5.351 -25.055 1.00 81.88 293 SER A N 1
ATOM 2292 C CA . SER A 1 293 ? 6.543 -4.493 -23.891 1.00 81.88 293 SER A CA 1
ATOM 2293 C C . SER A 1 293 ? 5.251 -3.835 -23.389 1.00 81.88 293 SER A C 1
ATOM 2295 O O . SER A 1 293 ? 4.905 -3.970 -22.213 1.00 81.88 293 SER A O 1
ATOM 2297 N N . ILE A 1 294 ? 4.464 -3.232 -24.289 1.00 85.56 294 ILE A N 1
ATOM 2298 C CA . ILE A 1 294 ? 3.162 -2.632 -23.952 1.00 85.56 294 ILE A CA 1
ATOM 2299 C C . ILE A 1 294 ? 2.204 -3.689 -23.388 1.00 85.56 294 ILE A C 1
ATOM 2301 O O . ILE A 1 294 ? 1.572 -3.468 -22.354 1.00 85.56 294 ILE A O 1
ATOM 2305 N N . PHE A 1 295 ? 2.112 -4.856 -24.031 1.00 87.44 295 PHE A N 1
ATOM 2306 C CA . PHE A 1 295 ? 1.303 -5.977 -23.554 1.00 87.44 295 PHE A CA 1
ATOM 2307 C C . PHE A 1 295 ? 1.717 -6.407 -22.144 1.00 87.44 295 PHE A C 1
ATOM 2309 O O . PHE A 1 295 ? 0.860 -6.593 -21.283 1.00 87.44 295 PHE A O 1
ATOM 2316 N N . THR A 1 296 ? 3.020 -6.504 -21.888 1.00 84.62 296 THR A N 1
ATOM 2317 C CA . THR A 1 296 ? 3.566 -6.898 -20.588 1.00 84.62 296 THR A CA 1
ATOM 2318 C C . THR A 1 296 ? 3.183 -5.891 -19.506 1.00 84.62 296 THR A C 1
ATOM 2320 O O . THR A 1 296 ? 2.669 -6.293 -18.462 1.00 84.62 296 THR A O 1
ATOM 2323 N N . ILE A 1 297 ? 3.306 -4.587 -19.779 1.00 86.75 297 ILE A N 1
ATOM 2324 C CA . ILE A 1 297 ? 2.846 -3.530 -18.863 1.00 86.75 297 ILE A CA 1
ATOM 2325 C C . ILE A 1 297 ? 1.353 -3.696 -18.563 1.00 86.75 297 ILE A C 1
ATOM 2327 O O . ILE A 1 297 ? 0.963 -3.700 -17.400 1.00 86.75 297 ILE A O 1
ATOM 2331 N N . VAL A 1 298 ? 0.506 -3.889 -19.580 1.00 86.06 298 VAL A N 1
ATOM 2332 C CA . VAL A 1 298 ? -0.949 -4.054 -19.392 1.00 86.06 298 VAL A CA 1
ATOM 2333 C C . VAL A 1 298 ? -1.280 -5.305 -18.571 1.00 86.06 298 VAL A C 1
ATOM 2335 O O . VAL A 1 298 ? -2.155 -5.260 -17.703 1.00 86.06 298 VAL A O 1
ATOM 2338 N N . VAL A 1 299 ? -0.578 -6.418 -18.799 1.00 86.50 299 VAL A N 1
ATOM 2339 C CA . VAL A 1 299 ? -0.754 -7.658 -18.028 1.00 86.50 299 VAL A CA 1
ATOM 2340 C C . VAL A 1 299 ? -0.367 -7.458 -16.563 1.00 86.50 299 VAL A C 1
ATOM 2342 O O . VAL A 1 299 ? -1.122 -7.870 -15.682 1.00 86.50 299 VAL A O 1
ATOM 2345 N N . PHE A 1 300 ? 0.754 -6.792 -16.276 1.00 83.44 300 PHE A N 1
ATOM 2346 C CA . PHE A 1 300 ? 1.167 -6.527 -14.896 1.00 83.44 300 PHE A CA 1
ATOM 2347 C C . PHE A 1 300 ? 0.324 -5.440 -14.219 1.00 83.44 300 PHE A C 1
ATOM 2349 O O . PHE A 1 300 ? -0.011 -5.586 -13.048 1.00 83.44 300 PHE A O 1
ATOM 2356 N N . LEU A 1 301 ? -0.133 -4.412 -14.936 1.00 82.94 301 LEU A N 1
ATOM 2357 C CA . LEU A 1 301 ? -1.117 -3.459 -14.409 1.00 82.94 301 LEU A CA 1
ATOM 2358 C C . LEU A 1 301 ? -2.444 -4.152 -14.080 1.00 82.94 301 LEU A C 1
ATOM 2360 O O . LEU A 1 301 ? -3.096 -3.806 -13.095 1.00 82.94 301 LEU A O 1
ATOM 2364 N N . ARG A 1 302 ? -2.827 -5.196 -14.826 1.00 83.12 302 ARG A N 1
ATOM 2365 C CA . ARG A 1 302 ? -3.976 -6.034 -14.464 1.00 83.12 302 ARG A CA 1
ATOM 2366 C C . ARG A 1 302 ? -3.760 -6.768 -13.138 1.00 83.12 302 ARG A C 1
ATOM 2368 O O . ARG A 1 302 ? -4.750 -7.056 -12.471 1.00 83.12 302 ARG A O 1
ATOM 2375 N N . ALA A 1 303 ? -2.526 -7.011 -12.692 1.00 78.69 303 ALA A N 1
ATOM 2376 C CA . ALA A 1 303 ? -2.272 -7.579 -11.366 1.00 78.69 303 ALA A CA 1
ATOM 2377 C C . ALA A 1 303 ? -2.756 -6.661 -10.227 1.00 78.69 303 ALA A C 1
ATOM 2379 O O . ALA A 1 303 ? -3.124 -7.172 -9.174 1.00 78.69 303 ALA A O 1
ATOM 2380 N N . VAL A 1 304 ? -2.890 -5.342 -10.447 1.00 79.31 304 VAL A N 1
ATOM 2381 C CA . VAL A 1 304 ? -3.534 -4.425 -9.481 1.00 79.31 304 VAL A CA 1
ATOM 2382 C C . VAL A 1 304 ? -4.967 -4.872 -9.163 1.00 79.31 304 VAL A C 1
ATOM 2384 O O . VAL A 1 304 ? -5.426 -4.727 -8.032 1.00 79.31 304 VAL A O 1
ATOM 2387 N N . SER A 1 305 ? -5.663 -5.501 -10.119 1.00 79.00 305 SER A N 1
ATOM 2388 C CA . SER A 1 305 ? -7.013 -6.031 -9.892 1.00 79.00 305 SER A CA 1
ATOM 2389 C C . SER A 1 305 ? -7.069 -7.180 -8.878 1.00 79.00 305 SER A C 1
ATOM 2391 O O . SER A 1 305 ? -8.134 -7.421 -8.320 1.00 79.00 305 SER A O 1
ATOM 2393 N N . LEU A 1 306 ? -5.949 -7.845 -8.556 1.00 79.25 306 LEU A N 1
ATOM 2394 C CA . LEU A 1 306 ? -5.899 -8.837 -7.469 1.00 79.25 306 LEU A CA 1
ATOM 2395 C C . LEU A 1 306 ? -6.243 -8.203 -6.119 1.00 79.25 306 LEU A C 1
ATOM 2397 O O . LEU A 1 306 ? -6.854 -8.836 -5.258 1.00 79.25 306 LEU A O 1
ATOM 2401 N N . PHE A 1 307 ? -5.907 -6.926 -5.959 1.00 80.06 307 PHE A N 1
ATOM 2402 C CA . PHE A 1 307 ? -6.210 -6.169 -4.758 1.00 80.06 307 PHE A CA 1
ATOM 2403 C C . PHE A 1 307 ? -7.646 -5.638 -4.714 1.00 80.06 307 PHE A C 1
ATOM 2405 O O . PHE A 1 307 ? -8.021 -5.042 -3.710 1.00 80.06 307 PHE A O 1
ATOM 2412 N N . MET A 1 308 ? -8.488 -5.913 -5.721 1.00 81.19 308 MET A N 1
ATOM 2413 C CA . MET A 1 308 ? -9.917 -5.568 -5.669 1.00 81.19 308 MET A CA 1
ATOM 2414 C C . MET A 1 308 ? -10.641 -6.224 -4.496 1.00 81.19 308 MET A C 1
ATOM 2416 O O . MET A 1 308 ? -11.596 -5.656 -3.978 1.00 81.19 308 MET A O 1
ATOM 2420 N N . TYR A 1 309 ? -10.180 -7.390 -4.042 1.00 80.44 309 TYR A N 1
ATOM 2421 C CA . TYR A 1 309 ? -10.759 -8.072 -2.883 1.00 80.44 309 TYR A CA 1
ATOM 2422 C C . TYR A 1 309 ? -10.233 -7.539 -1.544 1.00 80.44 309 TYR A C 1
ATOM 2424 O O . TYR A 1 309 ? -10.866 -7.750 -0.511 1.00 80.44 309 TYR A O 1
ATOM 2432 N N . GLN A 1 310 ? -9.109 -6.814 -1.545 1.00 82.25 310 GLN A N 1
ATOM 2433 C CA . GLN A 1 310 ? -8.644 -6.089 -0.366 1.00 82.25 310 GLN A CA 1
ATOM 2434 C C . GLN A 1 310 ? -9.480 -4.821 -0.215 1.00 82.25 310 GLN A C 1
ATOM 2436 O O . GLN A 1 310 ? -9.531 -4.007 -1.129 1.00 82.25 310 GLN A O 1
ATOM 2441 N N . ARG A 1 311 ? -10.125 -4.620 0.939 1.00 76.00 311 ARG A N 1
ATOM 2442 C CA . ARG A 1 311 ? -11.065 -3.501 1.129 1.00 76.00 311 ARG A CA 1
ATOM 2443 C C . ARG A 1 311 ? -10.424 -2.144 0.829 1.00 76.00 311 ARG A C 1
ATOM 2445 O O . ARG A 1 311 ? -10.962 -1.380 0.040 1.00 76.00 311 ARG A O 1
ATOM 2452 N N . PHE A 1 312 ? -9.280 -1.847 1.449 1.00 76.50 312 PHE A N 1
ATOM 2453 C CA . PHE A 1 312 ? -8.614 -0.549 1.295 1.00 76.50 312 PHE A CA 1
ATOM 2454 C C . PHE A 1 312 ? -8.156 -0.312 -0.152 1.00 76.50 312 PHE A C 1
ATOM 2456 O O . PHE A 1 312 ? -8.545 0.675 -0.771 1.00 76.50 312 PHE A O 1
ATOM 2463 N N . LEU A 1 313 ? -7.393 -1.256 -0.711 1.00 78.56 313 LEU A N 1
ATOM 2464 C CA . LEU A 1 313 ? -6.841 -1.149 -2.064 1.00 78.56 313 LEU A CA 1
ATOM 2465 C C . LEU A 1 313 ? -7.920 -1.223 -3.155 1.00 78.56 313 LEU A C 1
ATOM 2467 O O . LEU A 1 313 ? -7.835 -0.507 -4.146 1.00 78.56 313 LEU A O 1
ATOM 2471 N N . GLY A 1 314 ? -8.958 -2.036 -2.967 1.00 81.69 314 GLY A N 1
ATOM 2472 C CA . GLY A 1 314 ? -10.086 -2.149 -3.887 1.00 81.69 314 GLY A CA 1
ATOM 2473 C C . GLY A 1 314 ? -10.946 -0.887 -3.917 1.00 81.69 314 GLY A C 1
ATOM 2474 O O . GLY A 1 314 ? -11.287 -0.408 -4.998 1.00 81.69 314 GLY A O 1
ATOM 2475 N N . MET A 1 315 ? -11.241 -0.292 -2.753 1.00 82.56 315 MET A N 1
ATOM 2476 C CA . MET A 1 315 ? -11.906 1.017 -2.687 1.00 82.56 315 MET A CA 1
ATOM 2477 C C . MET A 1 315 ? -11.061 2.104 -3.366 1.00 82.56 315 MET A C 1
ATOM 2479 O O . MET A 1 315 ? -11.598 2.933 -4.101 1.00 82.56 315 MET A O 1
ATOM 2483 N N . LEU A 1 316 ? -9.739 2.073 -3.167 1.00 77.81 316 LEU A N 1
ATOM 2484 C CA . LEU A 1 316 ? -8.817 3.004 -3.810 1.00 77.81 316 LEU A CA 1
ATOM 2485 C C . LEU A 1 316 ? -8.795 2.834 -5.334 1.00 77.81 316 LEU A C 1
ATOM 2487 O O . LEU A 1 316 ? -8.850 3.824 -6.060 1.00 77.81 316 LEU A O 1
ATOM 2491 N N . LEU A 1 317 ? -8.782 1.595 -5.832 1.00 79.69 317 LEU A N 1
ATOM 2492 C CA . LEU A 1 317 ? -8.758 1.310 -7.268 1.00 79.69 317 LEU A CA 1
ATOM 2493 C C . LEU A 1 317 ? -10.030 1.796 -7.973 1.00 79.69 317 LEU A C 1
ATOM 2495 O O . LEU A 1 317 ? -9.962 2.334 -9.078 1.00 79.69 317 LEU A O 1
ATOM 2499 N N . ILE A 1 318 ? -11.185 1.661 -7.319 1.00 81.44 318 ILE A N 1
ATOM 2500 C CA . ILE A 1 318 ? -12.459 2.191 -7.823 1.00 81.44 318 ILE A CA 1
ATOM 2501 C C . ILE A 1 318 ? -12.440 3.719 -7.836 1.00 81.44 318 ILE A C 1
ATOM 2503 O O . ILE A 1 318 ? -12.881 4.324 -8.818 1.00 81.44 318 ILE A O 1
ATOM 2507 N N . SER A 1 319 ? -11.887 4.337 -6.787 1.00 80.31 319 SER A N 1
ATOM 2508 C CA . SER A 1 319 ? -11.701 5.787 -6.735 1.00 80.31 319 SER A CA 1
ATOM 2509 C C . SER A 1 319 ? -10.833 6.270 -7.893 1.00 80.31 319 SER A C 1
ATOM 2511 O O . SER A 1 319 ? -11.254 7.149 -8.639 1.00 80.31 319 SER A O 1
ATOM 2513 N N . ILE A 1 320 ? -9.680 5.633 -8.124 1.00 80.44 320 ILE A N 1
ATOM 2514 C CA . ILE A 1 320 ? -8.793 5.948 -9.252 1.00 80.44 320 ILE A CA 1
ATOM 2515 C C . ILE A 1 320 ? -9.540 5.797 -10.576 1.00 80.44 320 ILE A C 1
ATOM 2517 O O . ILE A 1 320 ? -9.487 6.700 -11.404 1.00 80.44 320 ILE A O 1
ATOM 2521 N N . GLY A 1 321 ? -10.289 4.706 -10.765 1.00 79.69 321 GLY A N 1
ATOM 2522 C CA . GLY A 1 321 ? -11.079 4.478 -11.974 1.00 79.69 321 GLY A CA 1
ATOM 2523 C C . GLY A 1 321 ? -12.043 5.626 -12.286 1.00 79.69 321 GLY A C 1
ATOM 2524 O O . GLY A 1 321 ? -12.107 6.078 -13.426 1.00 79.69 321 GLY A O 1
ATOM 2525 N N . ARG A 1 322 ? -12.743 6.168 -11.284 1.00 80.00 322 ARG A N 1
ATOM 2526 C CA . ARG A 1 322 ? -13.629 7.331 -11.477 1.00 80.00 322 ARG A CA 1
ATOM 2527 C C . ARG A 1 322 ? -12.862 8.631 -11.683 1.00 80.00 322 ARG A C 1
ATOM 2529 O O . ARG A 1 322 ? -13.189 9.386 -12.596 1.00 80.00 322 ARG A O 1
ATOM 2536 N N . MET A 1 323 ? -11.812 8.852 -10.899 1.00 83.06 323 MET A N 1
ATOM 2537 C CA . MET A 1 323 ? -10.962 10.037 -11.008 1.00 83.06 323 MET A CA 1
ATOM 2538 C C . MET A 1 323 ? -10.257 10.110 -12.368 1.00 83.06 323 MET A C 1
ATOM 2540 O O . MET A 1 323 ? -10.069 11.203 -12.893 1.00 83.06 323 MET A O 1
ATOM 2544 N N . THR A 1 324 ? -9.932 8.972 -12.999 1.00 80.62 324 THR A N 1
ATOM 2545 C CA . THR A 1 324 ? -9.312 8.954 -14.337 1.00 80.62 324 THR A CA 1
ATOM 2546 C C . THR A 1 324 ? -10.176 9.632 -15.397 1.00 80.62 324 THR A C 1
ATOM 2548 O O . THR A 1 324 ? -9.640 10.227 -16.328 1.00 80.62 324 THR A O 1
ATOM 2551 N N . VAL A 1 325 ? -11.504 9.621 -15.255 1.00 83.69 325 VAL A N 1
ATOM 2552 C CA . VAL A 1 325 ? -12.407 10.315 -16.184 1.00 83.69 325 VAL A CA 1
ATOM 2553 C C . VAL A 1 325 ? -12.261 11.833 -16.060 1.00 83.69 325 VAL A C 1
ATOM 2555 O O . VAL A 1 325 ? -12.278 12.543 -17.062 1.00 83.69 325 VAL A O 1
ATOM 2558 N N . ASP A 1 326 ? -12.085 12.347 -14.847 1.00 83.31 326 ASP A N 1
ATOM 2559 C CA . ASP A 1 326 ? -11.884 13.780 -14.629 1.00 83.31 326 ASP A CA 1
ATOM 2560 C C . ASP A 1 326 ? -10.451 14.198 -15.004 1.00 83.31 326 ASP A C 1
ATOM 2562 O O . ASP A 1 326 ? -10.259 15.216 -15.672 1.00 83.31 326 ASP A O 1
ATOM 2566 N N . ILE A 1 327 ? -9.458 13.351 -14.710 1.00 83.69 327 ILE A N 1
ATOM 2567 C CA . ILE A 1 327 ? -8.061 13.537 -15.133 1.00 83.69 327 ILE A CA 1
ATOM 2568 C C . ILE A 1 327 ? -7.951 13.543 -16.660 1.00 83.69 327 ILE A C 1
ATOM 2570 O O . ILE A 1 327 ? -7.277 14.401 -17.214 1.00 83.69 327 ILE A O 1
ATOM 2574 N N . THR A 1 328 ? -8.619 12.635 -17.374 1.00 82.81 328 THR A N 1
ATOM 2575 C CA . THR A 1 328 ? -8.563 12.591 -18.849 1.00 82.81 328 THR A CA 1
ATOM 2576 C C . THR A 1 328 ? -9.183 13.833 -19.487 1.00 82.81 328 THR A C 1
ATOM 2578 O O . THR A 1 328 ? -8.610 14.371 -20.436 1.00 82.81 328 THR A O 1
ATOM 2581 N N . LYS A 1 329 ? -10.291 14.351 -18.936 1.00 83.69 329 LYS A N 1
ATOM 2582 C CA . LYS A 1 329 ? -10.857 15.647 -19.354 1.00 83.69 329 LYS A CA 1
ATOM 2583 C C . LYS A 1 329 ? -9.873 16.794 -19.119 1.00 83.69 329 LYS A C 1
ATOM 2585 O O . LYS A 1 329 ? -9.716 17.643 -19.991 1.00 83.69 329 LYS A O 1
ATOM 2590 N N . PHE A 1 330 ? -9.200 16.813 -17.969 1.00 84.00 330 PHE A N 1
ATOM 2591 C CA . PHE A 1 330 ? -8.207 17.837 -17.647 1.00 84.00 330 PHE A CA 1
ATOM 2592 C C . PHE A 1 330 ? -6.967 17.750 -18.548 1.00 84.00 330 PHE A C 1
ATOM 2594 O O . PHE A 1 330 ? -6.522 18.754 -19.103 1.00 84.00 330 PHE A O 1
ATOM 2601 N N . MET A 1 331 ? -6.448 16.539 -18.762 1.00 80.62 331 MET A N 1
ATOM 2602 C CA . MET A 1 331 ? -5.310 16.291 -19.641 1.00 80.62 331 MET A CA 1
ATOM 2603 C C . MET A 1 331 ? -5.602 16.770 -21.061 1.00 80.62 331 MET A C 1
ATOM 2605 O O . MET A 1 331 ? -4.707 17.322 -21.682 1.00 80.62 331 MET A O 1
ATOM 2609 N N . ALA A 1 332 ? -6.836 16.662 -21.567 1.00 85.12 332 ALA A N 1
ATOM 2610 C CA . ALA A 1 332 ? -7.185 17.210 -22.881 1.00 85.12 332 ALA A CA 1
ATOM 2611 C C . ALA A 1 332 ? -6.923 18.728 -22.989 1.00 85.12 332 ALA A C 1
ATOM 2613 O O . ALA A 1 332 ? -6.439 19.196 -24.019 1.00 85.12 332 ALA A O 1
ATOM 2614 N N . ILE A 1 333 ? -7.177 19.490 -21.917 1.00 84.62 333 ILE A N 1
ATOM 2615 C CA . ILE A 1 333 ? -6.866 20.928 -21.845 1.00 84.62 333 ILE A CA 1
ATOM 2616 C C . ILE A 1 333 ? -5.346 21.136 -21.795 1.00 84.62 333 ILE A C 1
ATOM 2618 O O . ILE A 1 333 ? -4.814 21.959 -22.541 1.00 84.62 333 ILE A O 1
ATOM 2622 N N . GLY A 1 334 ? -4.639 20.358 -20.969 1.00 83.56 334 GLY A N 1
ATOM 2623 C CA . GLY A 1 334 ? -3.176 20.396 -20.883 1.00 83.56 334 GLY A CA 1
ATOM 2624 C C . GLY A 1 334 ? -2.487 20.081 -22.215 1.00 83.56 334 GLY A C 1
ATOM 2625 O O . GLY A 1 334 ? -1.580 20.800 -22.620 1.00 83.56 334 GLY A O 1
ATOM 2626 N N . TRP A 1 335 ? -2.969 19.075 -22.949 1.00 84.75 335 TRP A N 1
ATOM 2627 C CA . TRP A 1 335 ? -2.487 18.707 -24.284 1.00 84.75 335 TRP A CA 1
ATOM 2628 C C . TRP A 1 335 ? -2.705 19.819 -25.309 1.00 84.75 335 TRP A C 1
ATOM 2630 O O . TRP A 1 335 ? -1.831 20.055 -26.139 1.00 84.75 335 TRP A O 1
ATOM 2640 N N . LEU A 1 336 ? -3.838 20.524 -25.245 1.00 88.19 336 LEU A N 1
ATOM 2641 C CA . LEU A 1 336 ? -4.114 21.661 -26.125 1.00 88.19 336 LEU A CA 1
ATOM 2642 C C . LEU A 1 336 ? -3.132 22.810 -25.861 1.00 88.19 336 LEU A C 1
ATOM 2644 O O . LEU A 1 336 ? -2.569 23.365 -26.804 1.00 88.19 336 LEU A O 1
ATOM 2648 N N . ILE A 1 337 ? -2.884 23.124 -24.586 1.00 88.00 337 ILE A N 1
ATOM 2649 C CA . ILE A 1 337 ? -1.906 24.139 -24.176 1.00 88.00 337 ILE A CA 1
ATOM 2650 C C . ILE A 1 337 ? -0.502 23.727 -24.634 1.00 88.00 337 ILE A C 1
ATOM 2652 O O . ILE A 1 337 ? 0.170 24.500 -25.314 1.00 88.00 337 ILE A O 1
ATOM 2656 N N . LEU A 1 338 ? -0.082 22.495 -24.343 1.00 87.69 338 LEU A N 1
ATOM 2657 C CA . LEU A 1 338 ? 1.229 21.977 -24.731 1.00 87.69 338 LEU A CA 1
ATOM 2658 C C . LEU A 1 338 ? 1.416 22.013 -26.253 1.00 87.69 338 LEU A C 1
ATOM 2660 O O . LEU A 1 338 ? 2.445 22.483 -26.728 1.00 87.69 338 LEU A O 1
ATOM 2664 N N . PHE A 1 339 ? 0.412 21.597 -27.030 1.00 89.25 339 PHE A N 1
ATOM 2665 C CA . PHE A 1 339 ? 0.453 21.661 -28.492 1.00 89.25 339 PHE A CA 1
ATOM 2666 C C . PHE A 1 339 ? 0.599 23.101 -29.007 1.00 89.25 339 PHE A C 1
ATOM 2668 O O . PHE A 1 339 ? 1.419 23.352 -29.889 1.00 89.25 339 PHE A O 1
ATOM 2675 N N . ALA A 1 340 ? -0.131 24.061 -28.429 1.00 91.56 340 ALA A N 1
ATOM 2676 C CA . ALA A 1 340 ? -0.031 25.471 -28.808 1.00 91.56 340 ALA A CA 1
ATOM 2677 C C . ALA A 1 340 ? 1.380 26.038 -28.567 1.00 91.56 340 ALA A C 1
ATOM 2679 O O . ALA A 1 340 ? 1.957 26.668 -29.458 1.00 91.56 340 ALA A O 1
ATOM 2680 N N . PHE A 1 341 ? 1.968 25.766 -27.398 1.00 91.69 341 PHE A N 1
ATOM 2681 C CA . PHE A 1 341 ? 3.342 26.170 -27.092 1.00 91.69 341 PHE A CA 1
ATOM 2682 C C . PHE A 1 341 ? 4.374 25.413 -27.940 1.00 91.69 341 PHE A C 1
ATOM 2684 O O . PHE A 1 341 ? 5.341 26.023 -28.390 1.00 91.69 341 PHE A O 1
ATOM 2691 N N . ALA A 1 342 ? 4.158 24.126 -28.238 1.00 90.75 342 ALA A N 1
ATOM 2692 C CA . ALA A 1 342 ? 5.040 23.336 -29.099 1.00 90.75 342 ALA A CA 1
ATOM 2693 C C . ALA A 1 342 ? 5.083 23.896 -30.524 1.00 90.75 342 ALA A C 1
ATOM 2695 O O . ALA A 1 342 ? 6.163 24.033 -31.094 1.00 90.75 342 ALA A O 1
ATOM 2696 N N . CYS A 1 343 ? 3.932 24.284 -31.082 1.00 91.06 343 CYS A N 1
ATOM 2697 C CA . CYS A 1 343 ? 3.875 24.985 -32.362 1.00 91.06 343 CYS A CA 1
ATOM 2698 C C . CYS A 1 343 ? 4.610 26.332 -32.305 1.00 91.06 343 CYS A C 1
ATOM 2700 O O . CYS A 1 343 ? 5.368 26.641 -33.223 1.00 91.06 343 CYS A O 1
ATOM 2702 N N . GLY A 1 344 ? 4.425 27.108 -31.229 1.00 90.44 344 GLY A N 1
ATOM 2703 C CA . GLY A 1 344 ? 5.101 28.395 -31.034 1.00 90.44 344 GLY A CA 1
ATOM 2704 C C . GLY A 1 344 ? 6.626 28.274 -30.949 1.00 90.44 344 GLY A C 1
ATOM 2705 O O . GLY A 1 344 ? 7.343 29.010 -31.626 1.00 90.44 344 GLY A O 1
ATOM 2706 N N . MET A 1 345 ? 7.127 27.307 -30.177 1.00 89.19 345 MET A N 1
ATOM 2707 C CA . MET A 1 345 ? 8.562 27.044 -30.027 1.00 89.19 345 MET A CA 1
ATOM 2708 C C . MET A 1 345 ? 9.175 26.463 -31.303 1.00 89.19 345 MET A C 1
ATOM 2710 O O . MET A 1 345 ? 10.224 26.935 -31.737 1.00 89.19 345 MET A O 1
ATOM 2714 N N . ASN A 1 346 ? 8.499 25.513 -31.959 1.00 90.06 346 ASN A N 1
ATOM 2715 C CA . ASN A 1 346 ? 8.944 24.971 -33.243 1.00 90.06 346 ASN A CA 1
ATOM 2716 C C . ASN A 1 346 ? 9.069 26.083 -34.292 1.00 90.06 346 ASN A C 1
ATOM 2718 O O . ASN A 1 346 ? 10.081 26.180 -34.974 1.00 90.06 346 ASN A O 1
ATOM 2722 N N . GLN A 1 347 ? 8.078 26.975 -34.389 1.00 90.25 347 GLN A N 1
ATOM 2723 C CA . GLN A 1 347 ? 8.127 28.097 -35.327 1.00 90.25 347 GLN A CA 1
ATOM 2724 C C . GLN A 1 347 ? 9.307 29.045 -35.052 1.00 90.25 347 GLN A C 1
ATOM 2726 O O . GLN A 1 347 ? 9.876 29.598 -35.992 1.00 90.25 347 GLN A O 1
ATOM 2731 N N . LEU A 1 348 ? 9.683 29.225 -33.782 1.00 87.88 348 LEU A N 1
ATOM 2732 C CA . LEU A 1 348 ? 10.793 30.089 -33.377 1.00 87.88 348 LEU A CA 1
ATOM 2733 C C . LEU A 1 348 ? 12.174 29.475 -33.685 1.00 87.88 348 LEU A C 1
ATOM 2735 O O . LEU A 1 348 ? 13.095 30.212 -34.033 1.00 87.88 348 LEU A O 1
ATOM 2739 N N . TYR A 1 349 ? 12.319 28.148 -33.581 1.00 86.25 349 TYR A N 1
ATOM 2740 C CA . TYR A 1 349 ? 13.613 27.447 -33.659 1.00 86.25 349 TYR A CA 1
ATOM 2741 C C . TYR A 1 349 ? 13.831 26.595 -34.927 1.00 86.25 349 TYR A C 1
ATOM 2743 O O . TYR A 1 349 ? 14.967 26.192 -35.195 1.00 86.25 349 TYR A O 1
ATOM 2751 N N . TRP A 1 350 ? 12.804 26.368 -35.755 1.00 85.69 350 TRP A N 1
ATOM 2752 C CA . TRP A 1 350 ? 12.866 25.527 -36.964 1.00 85.69 350 TRP A CA 1
ATOM 2753 C C . TRP A 1 350 ? 13.987 25.918 -37.943 1.00 85.69 350 TRP A C 1
ATOM 2755 O O . TRP A 1 350 ? 14.680 25.053 -38.488 1.00 85.69 350 TRP A O 1
ATOM 2765 N N . SER A 1 351 ? 14.207 27.219 -38.173 1.00 82.56 351 SER A N 1
ATOM 2766 C CA . SER A 1 351 ?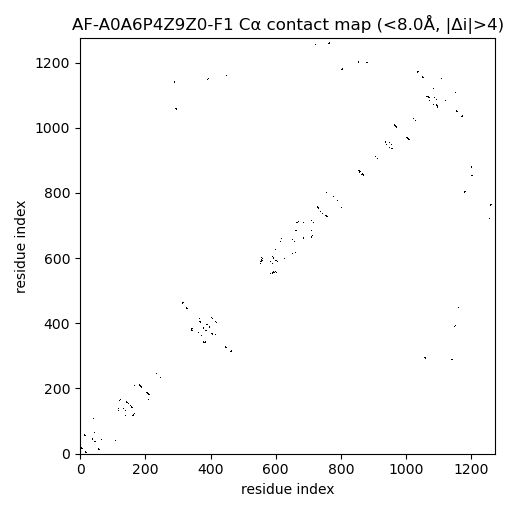 15.246 27.706 -39.099 1.00 82.56 351 SER A CA 1
ATOM 2767 C C . SER A 1 351 ? 16.661 27.358 -38.623 1.00 82.56 351 SER A C 1
ATOM 2769 O O . SER A 1 351 ? 17.507 26.944 -39.414 1.00 82.56 351 SER A O 1
ATOM 2771 N N . TYR A 1 352 ? 16.913 27.462 -37.318 1.00 79.31 352 TYR A N 1
ATOM 2772 C CA . TYR A 1 352 ? 18.200 27.121 -36.716 1.00 79.31 352 TYR A CA 1
ATOM 2773 C C . TYR A 1 352 ? 18.412 25.604 -36.658 1.00 79.31 352 TYR A C 1
ATOM 2775 O O . TYR A 1 352 ? 19.526 25.135 -36.888 1.00 79.31 352 TYR A O 1
ATOM 2783 N N . GLY A 1 353 ? 17.346 24.834 -36.418 1.00 77.44 353 GLY A N 1
ATOM 2784 C CA . GLY A 1 353 ? 17.373 23.370 -36.428 1.00 77.44 353 GLY A CA 1
ATOM 2785 C C . GLY A 1 353 ? 17.672 22.778 -37.807 1.00 77.44 353 GLY A C 1
ATOM 2786 O O . GLY A 1 353 ? 18.567 21.947 -37.950 1.00 77.44 353 GLY A O 1
ATOM 2787 N N . THR A 1 354 ? 16.988 23.258 -38.850 1.00 78.12 354 THR A N 1
ATOM 2788 C CA . THR A 1 354 ? 17.240 22.843 -40.244 1.00 78.12 354 THR A CA 1
ATOM 2789 C C . THR A 1 354 ? 18.652 23.201 -40.708 1.00 78.12 354 THR A C 1
ATOM 2791 O O . THR A 1 354 ? 19.318 22.378 -41.341 1.00 78.12 354 THR A O 1
ATOM 2794 N N . MET A 1 355 ? 19.148 24.384 -40.329 1.00 75.06 355 MET A N 1
ATOM 2795 C CA . MET A 1 355 ? 20.533 24.783 -40.578 1.00 75.06 355 MET A CA 1
ATOM 2796 C C . MET A 1 355 ? 21.531 23.855 -39.864 1.00 75.06 355 MET A C 1
ATOM 2798 O O . MET A 1 355 ? 22.500 23.408 -40.478 1.00 75.06 355 MET A O 1
ATOM 2802 N N . HIS A 1 356 ? 21.297 23.535 -38.587 1.00 73.88 356 HIS A N 1
ATOM 2803 C CA . HIS A 1 356 ? 22.143 22.626 -37.803 1.00 73.88 356 HIS A CA 1
ATOM 2804 C C . HIS A 1 356 ? 22.179 21.218 -38.409 1.00 73.88 356 HIS A C 1
ATOM 2806 O O . HIS A 1 356 ? 23.263 20.684 -38.634 1.00 73.88 356 HIS A O 1
ATOM 2812 N N . HIS A 1 357 ? 21.023 20.666 -38.786 1.00 73.88 357 HIS A N 1
ATOM 2813 C CA . HIS A 1 357 ? 20.928 19.353 -39.425 1.00 73.88 357 HIS A CA 1
ATOM 2814 C C . HIS A 1 357 ? 21.664 19.303 -40.772 1.00 73.88 357 HIS A C 1
ATOM 2816 O O . HIS A 1 357 ? 22.410 18.361 -41.035 1.00 73.88 357 HIS A O 1
ATOM 2822 N N . TYR A 1 358 ? 21.496 20.322 -41.624 1.00 74.88 358 TYR A N 1
ATOM 2823 C CA . TYR A 1 358 ? 22.200 20.402 -42.908 1.00 74.88 358 TYR A CA 1
ATOM 2824 C C . TYR A 1 358 ? 23.721 20.428 -42.716 1.00 74.88 358 TYR A C 1
ATOM 2826 O O . TYR A 1 358 ? 24.444 19.659 -43.354 1.00 74.88 358 TYR A O 1
ATOM 2834 N N . LEU A 1 359 ? 24.206 21.259 -41.790 1.00 70.75 359 LEU A N 1
ATOM 2835 C CA . LEU A 1 359 ? 25.631 21.350 -41.484 1.00 70.75 359 LEU A CA 1
ATOM 2836 C C . LEU A 1 359 ? 26.169 20.034 -40.947 1.00 70.75 359 LEU A C 1
ATOM 2838 O O . LEU A 1 359 ? 27.176 19.574 -41.454 1.00 70.75 359 LEU A O 1
ATOM 2842 N N . CYS A 1 360 ? 25.479 19.395 -40.007 1.00 71.69 360 CYS A N 1
ATOM 2843 C CA . CYS A 1 360 ? 25.932 18.136 -39.422 1.00 71.69 360 CYS A CA 1
ATOM 2844 C C . CYS A 1 360 ? 25.823 16.933 -40.370 1.00 71.69 360 CYS A C 1
ATOM 2846 O O . CYS A 1 360 ? 26.499 15.929 -40.161 1.00 71.69 360 CYS A O 1
ATOM 2848 N N . SER A 1 361 ? 24.999 17.026 -41.420 1.00 71.81 361 SER A N 1
ATOM 2849 C CA . SER A 1 361 ? 24.929 16.007 -42.475 1.00 71.81 361 SER A CA 1
ATOM 2850 C C . SER A 1 361 ? 26.081 16.099 -43.483 1.00 71.81 361 SER A C 1
ATOM 2852 O O . SER A 1 361 ? 26.545 15.071 -43.969 1.00 71.81 361 SER A O 1
ATOM 2854 N N . ASN A 1 362 ? 26.566 17.313 -43.768 1.00 71.00 362 ASN A N 1
ATOM 2855 C CA . ASN A 1 362 ? 27.600 17.566 -44.779 1.00 71.00 362 ASN A CA 1
ATOM 2856 C C . ASN A 1 362 ? 28.991 17.851 -44.180 1.00 71.00 362 ASN A C 1
ATOM 2858 O O . ASN A 1 362 ? 30.000 17.715 -44.868 1.00 71.00 362 ASN A O 1
ATOM 2862 N N . TYR A 1 363 ? 29.053 18.247 -42.908 1.00 67.06 363 TYR A N 1
ATOM 2863 C CA . TYR A 1 363 ? 30.250 18.663 -42.182 1.00 67.06 363 TYR A CA 1
ATOM 2864 C C . TYR A 1 363 ? 30.229 18.103 -40.751 1.00 67.06 363 TYR A C 1
ATOM 2866 O O . TYR A 1 363 ? 29.182 17.949 -40.134 1.00 67.06 363 TYR A O 1
ATOM 2874 N N . SER A 1 364 ? 31.398 17.838 -40.168 1.00 64.50 364 SER A N 1
ATOM 2875 C CA . SER A 1 364 ? 31.515 17.292 -38.805 1.00 64.50 364 SER A CA 1
ATOM 2876 C C . SER A 1 364 ? 31.364 18.340 -37.687 1.00 64.50 364 SER A C 1
ATOM 2878 O O . SER A 1 364 ? 31.626 18.040 -36.523 1.00 64.50 364 SER A O 1
ATOM 2880 N N . GLN A 1 365 ? 30.996 19.582 -38.020 1.00 64.88 365 GLN A N 1
ATOM 2881 C CA . GLN A 1 365 ? 30.996 20.723 -37.102 1.00 64.88 365 GLN A CA 1
ATOM 2882 C C . GLN A 1 365 ? 29.821 21.665 -37.406 1.00 64.88 365 GLN A C 1
ATOM 2884 O O . GLN A 1 365 ? 29.485 21.895 -38.567 1.00 64.88 365 GLN A O 1
ATOM 2889 N N . SER A 1 366 ? 29.192 22.207 -36.361 1.00 65.31 366 SER A N 1
ATOM 2890 C CA . SER A 1 366 ? 28.024 23.090 -36.452 1.00 65.31 366 SER A CA 1
ATOM 2891 C C . SER A 1 366 ? 28.411 24.576 -36.372 1.00 65.31 366 SER A C 1
ATOM 2893 O O . SER A 1 366 ? 29.463 24.941 -35.854 1.00 65.31 366 SER A O 1
ATOM 2895 N N . ASN A 1 367 ? 27.519 25.456 -36.842 1.00 66.88 367 ASN A N 1
ATOM 2896 C CA . ASN A 1 367 ? 27.629 26.920 -36.707 1.00 66.88 367 ASN A CA 1
ATOM 2897 C C . ASN A 1 367 ? 27.318 27.454 -35.289 1.00 66.88 367 ASN A C 1
ATOM 2899 O O . ASN A 1 367 ? 27.286 28.665 -35.090 1.00 66.88 367 ASN A O 1
ATOM 2903 N N . LEU A 1 368 ? 27.044 26.585 -34.310 1.00 65.00 368 LEU A N 1
ATOM 2904 C CA . LEU A 1 368 ? 26.591 26.939 -32.958 1.00 65.00 368 LE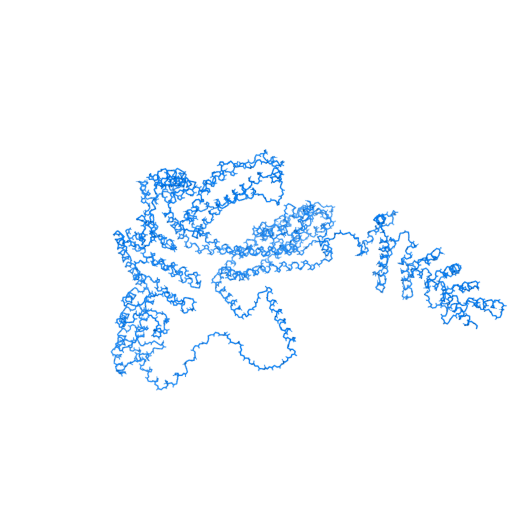U A CA 1
ATOM 2905 C C . LEU A 1 368 ? 27.576 26.380 -31.924 1.00 65.00 368 LEU A C 1
ATOM 2907 O O . LEU A 1 368 ? 27.767 25.170 -31.838 1.00 65.00 368 LEU A O 1
ATOM 2911 N N . GLN A 1 369 ? 28.200 27.250 -31.124 1.00 62.88 369 GLN A N 1
ATOM 2912 C CA . GLN A 1 369 ? 29.299 26.875 -30.220 1.00 62.88 369 GLN A CA 1
ATOM 2913 C C . GLN A 1 369 ? 28.822 26.086 -28.997 1.00 62.88 369 GLN A C 1
ATOM 2915 O O . GLN A 1 369 ? 29.554 25.252 -28.471 1.00 62.88 369 GLN A O 1
ATOM 2920 N N . SER A 1 370 ? 27.589 26.334 -28.554 1.00 57.34 370 SER A N 1
ATOM 2921 C CA . SER A 1 370 ? 26.949 25.616 -27.448 1.00 57.34 370 SER A CA 1
ATOM 2922 C C . SER A 1 370 ? 26.473 24.214 -27.843 1.00 57.34 370 SER A C 1
ATOM 2924 O O . SER A 1 370 ? 26.210 23.391 -26.966 1.00 57.34 370 SER A O 1
ATOM 2926 N N . LEU A 1 371 ? 26.360 23.929 -29.147 1.00 59.25 371 LEU A N 1
ATOM 2927 C CA . LEU A 1 371 ? 25.625 22.776 -29.659 1.00 59.25 371 LEU A CA 1
ATOM 2928 C C . LEU A 1 371 ? 26.391 22.048 -30.778 1.00 59.25 371 LEU A C 1
ATOM 2930 O O . LEU A 1 371 ? 26.207 22.314 -31.967 1.00 59.25 371 LEU A O 1
ATOM 2934 N N . GLY A 1 372 ? 27.252 21.098 -30.401 1.00 59.91 372 GLY A N 1
ATOM 2935 C CA . GLY A 1 372 ? 27.973 20.246 -31.358 1.00 59.91 372 GLY A CA 1
ATOM 2936 C C . GLY A 1 372 ? 27.045 19.328 -32.166 1.00 59.91 372 GLY 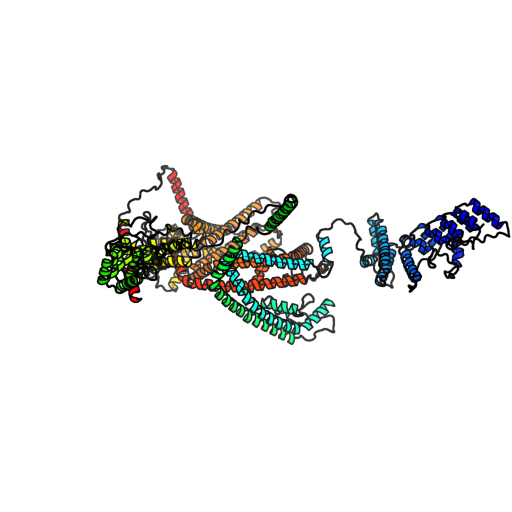A C 1
ATOM 2937 O O . GLY A 1 372 ? 25.911 19.079 -31.765 1.00 59.91 372 GLY A O 1
ATOM 2938 N N . CYS A 1 373 ? 27.535 18.761 -33.275 1.00 63.25 373 CYS A N 1
ATOM 2939 C CA . CYS A 1 373 ? 26.765 17.843 -34.137 1.00 63.25 373 CYS A CA 1
ATOM 2940 C C . CYS A 1 373 ? 26.321 16.536 -33.464 1.00 63.25 373 CYS A C 1
ATOM 2942 O O . CYS A 1 373 ? 25.571 15.752 -34.038 1.00 63.25 373 CYS A O 1
ATOM 2944 N N . SER A 1 374 ? 26.757 16.313 -32.228 1.00 53.50 374 SER A N 1
ATOM 2945 C CA . SER A 1 374 ? 26.309 15.215 -31.390 1.00 53.50 374 SER A CA 1
ATOM 2946 C C . SER A 1 374 ? 24.979 15.520 -30.677 1.00 53.50 374 SER A C 1
ATOM 2948 O O . SER A 1 374 ? 24.254 14.581 -30.354 1.00 53.50 374 SER A O 1
ATOM 2950 N N . LYS A 1 375 ? 24.608 16.790 -30.442 1.00 57.12 375 LYS A N 1
ATOM 2951 C CA . LYS A 1 375 ? 23.376 17.195 -29.732 1.00 57.12 375 LYS A CA 1
ATOM 2952 C C . LYS A 1 375 ? 22.357 17.809 -30.702 1.00 57.12 375 LYS A C 1
ATOM 2954 O O . LYS A 1 375 ? 22.693 18.728 -31.439 1.00 57.12 375 LYS A O 1
ATOM 2959 N N . SER A 1 376 ? 21.119 17.308 -30.694 1.00 62.47 376 SER A N 1
ATOM 2960 C CA . SER A 1 376 ? 20.008 17.883 -31.466 1.00 62.47 376 SER A CA 1
ATOM 2961 C C . SER A 1 376 ? 19.418 19.089 -30.741 1.00 62.47 376 SER A C 1
ATOM 2963 O O . SER A 1 376 ? 19.295 19.079 -29.516 1.00 62.47 376 SER A O 1
ATOM 2965 N N . LEU A 1 377 ? 19.035 20.115 -31.498 1.00 66.56 377 LEU A N 1
ATOM 2966 C CA . LEU A 1 377 ? 18.318 21.271 -30.969 1.00 66.56 377 LEU A CA 1
ATOM 2967 C C . LEU A 1 377 ? 16.909 20.819 -30.553 1.00 66.56 377 LEU A C 1
ATOM 2969 O O . LEU A 1 377 ? 16.167 20.308 -31.383 1.00 66.56 377 LEU A O 1
ATOM 2973 N N . GLY A 1 378 ? 16.538 20.979 -29.279 1.00 70.00 378 GLY A N 1
ATOM 2974 C CA . GLY A 1 378 ? 15.311 20.382 -28.723 1.00 70.00 378 GLY A CA 1
ATOM 2975 C C . GLY A 1 378 ? 13.993 20.849 -29.362 1.00 70.00 378 GLY A C 1
ATOM 2976 O O . GLY A 1 378 ? 12.981 20.174 -29.217 1.00 70.00 378 GLY A O 1
ATOM 2977 N N . PHE A 1 379 ? 13.997 21.969 -30.093 1.00 83.38 379 PHE A N 1
ATOM 2978 C CA . PHE A 1 379 ? 12.810 22.590 -30.699 1.00 83.38 379 PHE A CA 1
ATOM 2979 C C . PHE A 1 379 ? 12.893 22.699 -32.234 1.00 83.38 379 PHE A C 1
ATOM 2981 O O . PHE A 1 379 ? 12.238 23.541 -32.841 1.00 83.38 379 PHE A O 1
ATOM 2988 N N . ASP A 1 380 ? 13.736 21.885 -32.873 1.00 78.44 380 ASP A N 1
ATOM 2989 C CA . ASP A 1 380 ? 13.951 21.885 -34.328 1.00 78.44 380 ASP A CA 1
ATOM 2990 C C . ASP A 1 380 ? 12.776 21.323 -35.138 1.00 78.44 380 ASP A C 1
ATOM 2992 O O . ASP A 1 380 ? 12.531 21.758 -36.259 1.00 78.44 380 ASP A O 1
ATOM 2996 N N . THR A 1 381 ? 12.075 20.341 -34.581 1.00 83.88 381 THR A N 1
ATOM 2997 C CA . THR A 1 381 ? 10.899 19.705 -35.166 1.00 83.88 381 THR A CA 1
ATOM 2998 C C . THR A 1 381 ? 9.720 19.802 -34.212 1.00 83.88 381 THR A C 1
ATOM 3000 O O . THR A 1 381 ? 9.880 19.923 -32.993 1.00 83.88 381 THR A O 1
ATOM 3003 N N . LEU A 1 382 ? 8.504 19.691 -34.754 1.00 85.50 382 LEU A N 1
ATOM 3004 C CA . LEU A 1 382 ? 7.286 19.735 -33.946 1.00 85.50 382 LEU A CA 1
ATOM 3005 C C . LEU A 1 382 ? 7.265 18.616 -32.893 1.00 85.50 382 LEU A C 1
ATOM 3007 O O . LEU A 1 382 ? 6.861 18.850 -31.758 1.00 85.50 382 LEU A O 1
ATOM 3011 N N . MET A 1 383 ? 7.738 17.417 -33.250 1.00 81.94 383 MET A N 1
ATOM 3012 C CA . MET A 1 383 ? 7.795 16.277 -32.332 1.00 81.94 383 MET A CA 1
ATOM 3013 C C . MET A 1 383 ? 8.830 16.492 -31.222 1.00 81.94 383 MET A C 1
ATOM 3015 O O . MET A 1 383 ? 8.524 16.252 -30.058 1.00 81.94 383 MET A O 1
ATOM 3019 N N . ASN A 1 384 ? 10.022 17.000 -31.550 1.00 79.44 384 ASN A N 1
ATOM 3020 C CA . ASN A 1 384 ? 11.038 17.305 -30.540 1.00 79.44 384 ASN A CA 1
ATOM 3021 C C . ASN A 1 384 ? 10.587 18.455 -29.632 1.00 79.44 384 ASN A C 1
ATOM 3023 O O . ASN A 1 384 ? 10.774 18.380 -28.422 1.00 79.44 384 ASN A O 1
ATOM 3027 N N . SER A 1 385 ? 9.900 19.461 -30.184 1.00 87.38 385 SER A N 1
ATOM 3028 C CA . SER A 1 385 ? 9.308 20.558 -29.409 1.00 87.38 385 SER A CA 1
ATOM 3029 C C . SER A 1 385 ? 8.250 20.049 -28.431 1.00 87.38 385 SER A C 1
ATOM 3031 O O . SER A 1 385 ? 8.234 20.445 -27.268 1.00 87.38 385 SER A O 1
ATOM 3033 N N . PHE A 1 386 ? 7.391 19.132 -28.888 1.00 85.00 386 PHE A N 1
ATOM 3034 C CA . PHE A 1 386 ? 6.387 18.478 -28.056 1.00 85.00 386 PHE A CA 1
ATOM 3035 C C . PHE A 1 386 ? 7.033 17.664 -26.923 1.00 85.00 386 PHE A C 1
ATOM 3037 O O . PHE A 1 386 ? 6.644 17.797 -25.762 1.00 85.00 386 PHE A O 1
ATOM 3044 N N . GLN A 1 387 ? 8.044 16.849 -27.242 1.00 80.44 387 GLN A N 1
ATOM 3045 C CA . GLN A 1 387 ? 8.787 16.068 -26.251 1.00 80.44 387 GLN A CA 1
ATOM 3046 C C . GLN A 1 387 ? 9.484 16.982 -25.241 1.00 80.44 387 GLN A C 1
ATOM 3048 O O . GLN A 1 387 ? 9.330 16.789 -24.040 1.00 80.44 387 GLN A O 1
ATOM 3053 N N . SER A 1 388 ? 10.186 18.012 -25.711 1.00 83.44 388 SER A N 1
ATOM 3054 C CA . SER A 1 388 ? 10.928 18.934 -24.853 1.00 83.44 388 SER A CA 1
ATOM 3055 C C . SER A 1 388 ? 10.006 19.689 -23.890 1.00 83.44 388 SER A C 1
ATOM 3057 O O . SER A 1 388 ? 10.273 19.742 -22.696 1.00 83.44 388 SER A O 1
ATOM 3059 N N . LEU A 1 389 ? 8.863 20.204 -24.348 1.00 86.06 389 LEU A N 1
ATOM 3060 C CA . LEU A 1 389 ? 7.900 20.841 -23.437 1.00 86.06 389 LEU A CA 1
ATOM 3061 C C . LEU A 1 389 ? 7.258 19.847 -22.460 1.00 86.06 389 LEU A C 1
ATOM 3063 O O . LEU A 1 389 ? 7.017 20.189 -21.304 1.00 86.06 389 LEU A O 1
ATOM 3067 N N . SER A 1 390 ? 7.013 18.607 -22.896 1.00 82.06 390 SER A N 1
ATOM 3068 C CA . SER A 1 390 ? 6.483 17.560 -22.013 1.00 82.06 390 SER A CA 1
ATOM 3069 C C . SER A 1 390 ? 7.438 17.265 -20.858 1.00 82.06 390 SER A C 1
ATOM 3071 O O . SER A 1 390 ? 7.006 17.194 -19.713 1.00 82.06 390 SER A O 1
ATOM 3073 N N . TRP A 1 391 ? 8.736 17.130 -21.135 1.00 80.25 391 TRP A N 1
ATOM 3074 C CA . TRP A 1 391 ? 9.746 16.875 -20.104 1.00 80.25 391 TRP A CA 1
ATOM 3075 C C . TRP A 1 391 ? 10.027 18.094 -19.229 1.00 80.25 391 TRP A C 1
ATOM 3077 O O . TRP A 1 391 ? 10.283 17.940 -18.036 1.00 80.25 391 TRP A O 1
ATOM 3087 N N . ALA A 1 392 ? 9.915 19.294 -19.797 1.00 81.25 392 ALA A N 1
ATOM 3088 C CA . ALA A 1 392 ? 10.007 20.542 -19.051 1.00 81.25 392 ALA A CA 1
ATOM 3089 C C . ALA A 1 392 ? 8.917 20.646 -17.968 1.00 81.25 392 ALA A C 1
ATOM 3091 O O . ALA A 1 392 ? 9.241 20.937 -16.823 1.00 81.25 392 ALA A O 1
ATOM 3092 N N . SER A 1 393 ? 7.678 20.212 -18.261 1.00 79.06 393 SER A N 1
ATOM 3093 C CA . SER A 1 393 ? 6.589 20.149 -17.261 1.00 79.06 393 SER A CA 1
ATOM 3094 C C . SER A 1 393 ? 6.895 19.271 -16.039 1.00 79.06 393 SER A C 1
ATOM 3096 O O . SER A 1 393 ? 6.239 19.413 -15.009 1.00 79.06 393 SER A O 1
ATOM 3098 N N . PHE A 1 394 ? 7.857 18.347 -16.151 1.00 76.19 394 PHE A N 1
ATOM 3099 C CA . PHE A 1 394 ? 8.312 17.473 -15.065 1.00 76.19 394 PHE A CA 1
ATOM 3100 C C . PHE A 1 394 ? 9.660 17.904 -14.465 1.00 76.19 394 PHE A C 1
ATOM 3102 O O . PHE A 1 394 ? 10.205 17.186 -13.632 1.00 76.19 394 PHE A O 1
ATOM 3109 N N . GLY A 1 395 ? 10.211 19.051 -14.878 1.00 73.56 395 GLY A N 1
ATOM 3110 C CA . GLY A 1 395 ? 11.494 19.562 -14.392 1.00 73.56 395 GLY A CA 1
ATOM 3111 C C . GLY A 1 395 ? 12.724 18.816 -14.922 1.00 73.56 395 GLY A C 1
ATOM 3112 O O . GLY A 1 395 ? 13.794 18.937 -14.340 1.00 73.56 395 GLY A O 1
ATOM 3113 N N . LEU A 1 396 ? 12.591 18.048 -16.012 1.00 74.50 396 LEU A N 1
ATOM 3114 C CA . LEU A 1 396 ? 13.673 17.222 -16.573 1.00 74.50 396 LEU A CA 1
ATOM 3115 C C . LEU A 1 396 ? 14.481 17.921 -17.685 1.00 74.50 396 LEU A C 1
ATOM 3117 O O . LEU A 1 396 ? 15.363 17.304 -18.282 1.00 74.50 396 LEU A O 1
ATOM 3121 N N . ILE A 1 397 ? 14.172 19.184 -18.010 1.00 76.69 397 ILE A N 1
ATOM 3122 C CA . ILE A 1 397 ? 14.873 19.964 -19.043 1.00 76.69 397 ILE A CA 1
ATOM 3123 C C . ILE A 1 397 ? 15.276 21.341 -18.520 1.00 76.69 397 ILE A C 1
ATOM 3125 O O . ILE A 1 397 ? 14.439 22.124 -18.077 1.00 76.69 397 ILE A O 1
ATOM 3129 N N . ASP A 1 398 ? 16.562 21.654 -18.677 1.00 70.75 398 ASP A N 1
ATOM 3130 C CA . ASP A 1 398 ? 17.157 22.934 -18.297 1.00 70.75 398 ASP A CA 1
ATOM 3131 C C . ASP A 1 398 ? 17.046 24.005 -19.397 1.00 70.75 398 ASP A C 1
ATOM 3133 O O . ASP A 1 398 ? 16.991 23.710 -20.595 1.00 70.75 398 ASP A O 1
ATOM 3137 N N . LEU A 1 399 ? 17.170 25.283 -19.007 1.00 76.88 399 LEU A N 1
ATOM 3138 C CA . LEU A 1 399 ? 17.234 26.428 -19.937 1.00 76.88 399 LEU A CA 1
ATOM 3139 C C . LEU A 1 399 ? 18.393 26.359 -20.949 1.00 76.88 399 LEU A C 1
ATOM 3141 O O . LEU A 1 399 ? 18.378 27.089 -21.941 1.00 76.88 399 LEU A O 1
ATOM 3145 N N . SER A 1 400 ? 19.391 25.505 -20.712 1.00 74.44 400 SER A N 1
ATOM 3146 C CA . SER A 1 400 ? 20.569 25.354 -21.574 1.00 74.44 400 SER A CA 1
ATOM 3147 C C . SER A 1 400 ? 20.226 24.882 -22.993 1.00 74.44 400 SER A C 1
ATOM 3149 O O . SER A 1 400 ? 20.977 25.153 -23.929 1.00 74.44 400 SER A O 1
ATOM 3151 N N . VAL A 1 401 ? 19.067 24.240 -23.186 1.00 74.81 401 VAL A N 1
ATOM 3152 C CA . VAL A 1 401 ? 18.579 23.783 -24.502 1.00 74.81 401 VAL A CA 1
ATOM 3153 C C . VAL A 1 401 ? 18.238 24.952 -25.442 1.00 74.81 401 VAL A C 1
ATOM 3155 O O . VAL A 1 401 ? 18.210 24.775 -26.659 1.00 74.81 401 VAL A O 1
ATOM 3158 N N . LEU A 1 402 ? 18.011 26.152 -24.896 1.00 78.69 402 LEU A N 1
ATOM 3159 C CA . LEU A 1 402 ? 17.614 27.356 -25.639 1.00 78.69 402 LEU A CA 1
ATOM 3160 C C . LEU A 1 402 ? 18.801 28.255 -26.034 1.00 78.69 402 LEU A C 1
ATOM 3162 O O . LEU A 1 402 ? 18.603 29.241 -26.740 1.00 78.69 402 LEU A O 1
ATOM 3166 N N . ASP A 1 403 ? 20.023 27.953 -25.583 1.00 77.44 403 ASP A N 1
ATOM 3167 C CA . ASP A 1 403 ? 21.197 28.808 -25.800 1.00 77.44 403 ASP A CA 1
ATOM 3168 C C . ASP A 1 403 ? 21.692 28.753 -27.260 1.00 77.44 403 ASP A C 1
ATOM 3170 O O . ASP A 1 403 ? 22.242 27.743 -27.715 1.00 77.44 403 ASP A O 1
ATOM 3174 N N . LEU A 1 404 ? 21.596 29.879 -27.980 1.00 75.94 404 LEU A N 1
ATOM 3175 C CA . LEU A 1 404 ? 21.994 30.011 -29.387 1.00 75.94 404 LEU A CA 1
ATOM 3176 C C . LEU A 1 404 ? 23.323 30.770 -29.517 1.00 75.94 404 LEU A C 1
ATOM 3178 O O . LEU A 1 404 ? 23.381 31.851 -30.100 1.00 75.94 404 LEU A O 1
ATOM 3182 N N . LYS A 1 405 ? 24.418 30.235 -28.965 1.00 71.25 405 LYS A N 1
ATOM 3183 C CA . LYS A 1 405 ? 25.726 30.913 -29.030 1.00 71.25 405 LYS A CA 1
ATOM 3184 C C . LYS A 1 405 ? 26.385 30.729 -30.408 1.00 71.25 405 LYS A C 1
ATOM 3186 O O . LYS A 1 405 ? 26.504 29.584 -30.854 1.00 71.25 405 LYS A O 1
ATOM 3191 N N . PRO A 1 406 ? 26.848 31.805 -31.076 1.00 67.38 406 PRO A N 1
ATOM 3192 C CA . PRO A 1 406 ? 27.470 31.712 -32.396 1.00 67.38 406 PRO A CA 1
ATOM 3193 C C . PRO A 1 406 ? 28.780 30.917 -32.320 1.00 67.38 406 PRO A C 1
ATOM 3195 O O . PRO A 1 406 ? 29.600 31.154 -31.439 1.00 67.38 406 PRO A O 1
ATOM 3198 N N . GLY A 1 407 ? 28.957 29.950 -33.222 1.00 65.38 407 GLY A N 1
ATOM 3199 C CA . GLY A 1 407 ? 30.146 29.104 -33.337 1.00 65.38 407 GLY A CA 1
ATOM 3200 C C . GLY A 1 407 ? 30.879 29.284 -34.662 1.00 65.38 407 GLY A C 1
ATOM 3201 O O . GLY A 1 407 ? 30.396 29.934 -35.587 1.00 65.38 407 GLY A O 1
ATOM 3202 N N . THR A 1 408 ? 32.074 28.708 -34.757 1.00 59.94 408 THR A N 1
ATOM 3203 C CA . THR A 1 408 ? 32.914 28.780 -35.955 1.00 59.94 408 THR A CA 1
ATOM 3204 C C . THR A 1 408 ? 32.687 27.555 -36.843 1.00 59.94 408 THR A C 1
ATOM 3206 O O . THR A 1 408 ? 33.019 26.436 -36.460 1.00 59.94 408 THR A O 1
ATOM 3209 N N . SER A 1 409 ? 32.148 27.755 -38.051 1.00 62.69 409 SER A N 1
ATOM 3210 C CA . SER A 1 409 ? 32.128 26.719 -39.096 1.00 62.69 409 SER A CA 1
ATOM 3211 C C . SER A 1 409 ? 33.186 26.968 -40.175 1.00 62.69 409 SER A C 1
ATOM 3213 O O . SER A 1 409 ? 33.598 28.117 -40.392 1.00 62.69 409 SER A O 1
ATOM 3215 N N . PRO A 1 410 ? 33.600 25.914 -40.905 1.00 57.03 410 PRO A N 1
ATOM 3216 C CA . PRO A 1 410 ? 34.510 26.041 -42.044 1.00 57.03 410 PRO A CA 1
ATOM 3217 C C . PRO A 1 410 ? 33.871 26.707 -43.280 1.00 57.03 410 PRO A C 1
ATOM 3219 O O . PRO A 1 410 ? 34.587 27.050 -44.220 1.00 57.03 410 PRO A O 1
ATOM 3222 N N . VAL A 1 411 ? 32.546 26.912 -43.300 1.00 61.25 411 VAL A N 1
ATOM 3223 C CA . VAL A 1 411 ? 31.806 27.450 -44.453 1.00 61.25 411 VAL A CA 1
ATOM 3224 C C . VAL A 1 411 ? 31.463 28.921 -44.215 1.00 61.25 411 VAL A C 1
ATOM 3226 O O . VAL A 1 411 ? 30.569 29.239 -43.436 1.00 61.25 411 VAL A O 1
ATOM 3229 N N . LYS A 1 412 ? 32.147 29.835 -44.920 1.00 58.53 412 LYS A N 1
ATOM 3230 C CA . LYS A 1 412 ? 31.959 31.296 -44.773 1.00 58.53 412 LYS A CA 1
ATOM 3231 C C . LYS A 1 412 ? 30.529 31.782 -45.063 1.00 58.53 412 LYS A C 1
ATOM 3233 O O . LYS A 1 412 ? 30.139 32.818 -44.548 1.00 58.53 412 LYS A O 1
ATOM 3238 N N . GLU A 1 413 ? 29.761 31.049 -45.868 1.00 62.66 413 GLU A N 1
ATOM 3239 C CA . GLU A 1 413 ? 28.426 31.449 -46.346 1.00 62.66 413 GLU A CA 1
ATOM 3240 C C . GLU A 1 413 ? 27.313 31.324 -45.289 1.00 62.66 413 GLU A C 1
ATOM 3242 O O . GLU A 1 413 ? 26.318 32.035 -45.365 1.00 62.66 413 GLU A O 1
ATOM 3247 N N . PHE A 1 414 ? 27.487 30.474 -44.270 1.00 62.00 414 PHE A N 1
ATOM 3248 C CA . PHE A 1 414 ? 26.460 30.210 -43.249 1.00 62.00 414 PHE A CA 1
ATOM 3249 C C . PHE A 1 414 ? 26.830 30.736 -41.850 1.00 62.00 414 PHE A C 1
ATOM 3251 O O . PHE A 1 414 ? 26.201 30.353 -40.866 1.00 62.00 414 PHE A O 1
ATOM 3258 N N . GLN A 1 415 ? 27.854 31.585 -41.722 1.00 63.22 415 GLN A N 1
ATOM 3259 C CA . GLN A 1 415 ? 28.282 32.101 -40.419 1.00 63.22 415 GLN A CA 1
ATOM 3260 C C . GLN A 1 415 ? 27.252 33.085 -39.844 1.00 63.22 415 GLN A C 1
ATOM 3262 O O . GLN A 1 415 ? 26.959 34.124 -40.432 1.00 63.22 415 GLN A O 1
ATOM 3267 N N . ILE A 1 416 ? 26.730 32.773 -38.655 1.00 64.88 416 ILE A N 1
ATOM 3268 C CA . ILE A 1 416 ? 25.932 33.713 -37.864 1.00 64.88 416 ILE A CA 1
ATOM 3269 C C . ILE A 1 416 ? 26.900 34.764 -37.300 1.00 6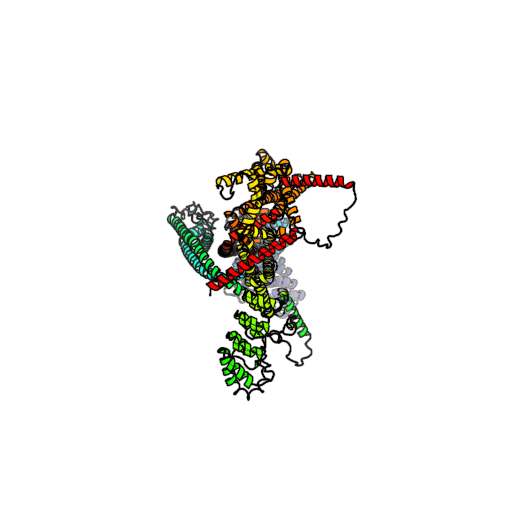4.88 416 ILE A C 1
ATOM 3271 O O . ILE A 1 416 ? 27.618 34.496 -36.339 1.00 64.88 416 ILE A O 1
ATOM 3275 N N . HIS A 1 417 ? 26.955 35.945 -37.920 1.00 60.06 417 HIS A N 1
ATOM 3276 C CA . HIS A 1 417 ? 27.852 37.028 -37.494 1.00 60.06 417 HIS A CA 1
ATOM 3277 C C . HIS A 1 417 ? 27.389 37.748 -36.223 1.00 60.06 417 HIS A C 1
ATOM 3279 O O . HIS A 1 417 ? 28.224 38.265 -35.484 1.00 60.06 417 HIS A O 1
ATOM 3285 N N . GLU A 1 418 ? 26.085 37.752 -35.943 1.00 66.38 418 GLU A N 1
ATOM 3286 C CA . GLU A 1 418 ? 25.506 38.404 -34.768 1.00 66.38 418 GLU A CA 1
ATOM 3287 C C . GLU A 1 418 ? 24.724 37.404 -33.924 1.00 66.38 418 GLU A C 1
ATOM 3289 O O . GLU A 1 418 ? 23.920 36.626 -34.436 1.00 66.38 418 GLU A O 1
ATOM 3294 N N . TRP A 1 419 ? 24.961 37.431 -32.613 1.00 68.38 419 TRP A N 1
ATOM 3295 C CA . TRP A 1 419 ? 24.243 36.591 -31.662 1.00 68.38 419 TRP A CA 1
ATOM 3296 C C . TRP A 1 419 ? 22.737 36.899 -31.733 1.00 68.38 419 TRP A C 1
ATOM 3298 O O . TRP A 1 419 ? 22.357 38.051 -31.494 1.00 68.38 419 TRP A O 1
ATOM 3308 N N . PRO A 1 420 ? 21.867 35.918 -32.051 1.00 74.88 420 PRO A N 1
ATOM 3309 C CA . PRO A 1 420 ? 20.434 36.150 -32.185 1.00 74.88 420 PRO A CA 1
ATOM 3310 C C . PRO A 1 420 ? 19.774 36.251 -30.799 1.00 74.88 420 PRO A C 1
ATOM 3312 O O . PRO A 1 420 ? 18.991 35.406 -30.367 1.00 74.88 420 PRO A O 1
ATOM 3315 N N . ALA A 1 421 ? 20.093 37.334 -30.089 1.00 77.44 421 ALA A N 1
ATOM 3316 C CA . ALA A 1 421 ? 19.644 37.597 -28.729 1.00 77.44 421 ALA A CA 1
ATOM 3317 C C . ALA A 1 421 ? 18.115 37.699 -28.637 1.00 77.44 421 ALA A C 1
ATOM 3319 O O . ALA A 1 421 ? 17.533 37.305 -27.632 1.00 77.44 421 ALA A O 1
ATOM 3320 N N . ILE A 1 422 ? 17.444 38.192 -29.685 1.00 82.38 422 ILE A N 1
ATOM 3321 C CA . ILE A 1 422 ? 15.982 38.356 -29.709 1.00 82.38 422 ILE A CA 1
ATOM 3322 C C . ILE A 1 422 ? 15.274 36.998 -29.699 1.00 82.38 422 ILE A C 1
ATOM 3324 O O . ILE A 1 422 ? 14.327 36.812 -28.938 1.00 82.38 422 ILE A O 1
ATOM 3328 N N . THR A 1 423 ? 15.720 36.034 -30.507 1.00 84.62 423 THR A N 1
ATOM 3329 C CA . THR A 1 423 ? 15.094 34.703 -30.554 1.00 84.62 423 THR A CA 1
ATOM 3330 C C . THR A 1 423 ? 15.393 33.913 -29.287 1.00 84.62 423 THR A C 1
ATOM 3332 O O . THR A 1 423 ? 14.487 33.289 -28.743 1.00 84.62 423 THR A O 1
ATOM 3335 N N . GLU A 1 424 ? 16.617 34.008 -28.759 1.00 84.31 424 GLU A N 1
ATOM 3336 C CA . GLU A 1 424 ? 16.992 33.368 -27.495 1.00 84.31 424 GLU A CA 1
ATOM 3337 C C . GLU A 1 424 ? 16.191 33.932 -26.307 1.00 84.31 424 GLU A C 1
ATOM 3339 O O . GLU A 1 424 ? 15.597 33.176 -25.538 1.00 84.31 424 GLU A O 1
ATOM 3344 N N . THR A 1 425 ? 16.112 35.260 -26.168 1.00 85.94 425 THR A N 1
ATOM 3345 C CA . THR A 1 425 ? 15.343 35.908 -25.087 1.00 85.94 425 THR A CA 1
ATOM 3346 C C . THR A 1 425 ? 13.847 35.639 -25.207 1.00 85.94 425 THR A C 1
ATOM 3348 O O . THR A 1 425 ? 13.208 35.303 -24.211 1.00 85.94 425 THR A O 1
ATOM 3351 N N . THR A 1 426 ? 13.289 35.708 -26.419 1.00 89.19 426 THR A N 1
ATOM 3352 C CA . THR A 1 426 ? 11.879 35.374 -26.668 1.00 89.19 426 THR A CA 1
ATOM 3353 C C . THR A 1 426 ? 11.602 33.907 -26.348 1.00 89.19 426 THR A C 1
ATOM 3355 O O . THR A 1 426 ? 10.611 33.610 -25.689 1.00 89.19 426 THR A O 1
ATOM 3358 N N . GLY A 1 427 ? 12.491 32.987 -26.732 1.00 87.69 427 GLY A N 1
ATOM 3359 C CA . GLY A 1 427 ? 12.353 31.565 -26.420 1.00 87.69 427 GLY A CA 1
ATOM 3360 C C . GLY A 1 427 ? 12.415 31.278 -24.920 1.00 87.69 427 GLY A C 1
ATOM 3361 O O . GLY A 1 427 ? 11.578 30.536 -24.416 1.00 87.69 427 GLY A O 1
ATOM 3362 N N . LYS A 1 428 ? 13.337 31.918 -24.187 1.00 88.38 428 LYS A N 1
ATOM 3363 C CA . LYS A 1 428 ? 13.423 31.823 -22.717 1.00 88.38 428 LYS A CA 1
ATOM 3364 C C . LYS A 1 428 ? 12.179 32.385 -22.025 1.00 88.38 428 LYS A C 1
ATOM 3366 O O . LYS A 1 428 ? 11.706 31.790 -21.062 1.00 88.38 428 LYS A O 1
ATOM 3371 N N . LEU A 1 429 ? 11.611 33.484 -22.529 1.00 89.44 429 LEU A N 1
ATOM 3372 C CA . LEU A 1 429 ? 10.359 34.045 -22.009 1.00 89.44 429 LEU A CA 1
ATOM 3373 C C . LEU A 1 429 ? 9.156 33.138 -22.287 1.00 89.44 429 LEU A C 1
ATOM 3375 O O . LEU A 1 429 ? 8.389 32.869 -21.370 1.00 89.44 429 LEU A O 1
ATOM 3379 N N . VAL A 1 430 ? 8.993 32.643 -23.519 1.00 90.06 430 VAL A N 1
ATOM 3380 C CA . VAL A 1 430 ? 7.896 31.727 -23.889 1.00 90.06 430 VAL A CA 1
ATOM 3381 C C . VAL A 1 430 ? 7.972 30.430 -23.080 1.00 90.06 430 VAL A C 1
ATOM 3383 O O . VAL A 1 430 ? 6.949 29.972 -22.576 1.00 90.06 430 VAL A O 1
ATOM 3386 N N . PHE A 1 431 ? 9.176 29.885 -22.889 1.00 88.50 431 PHE A N 1
ATOM 3387 C CA . PHE A 1 431 ? 9.418 28.733 -22.021 1.00 88.50 431 PHE A CA 1
ATOM 3388 C C . PHE A 1 431 ? 9.092 29.040 -20.551 1.00 88.50 431 PHE A C 1
ATOM 3390 O O . PHE A 1 431 ? 8.381 28.278 -19.908 1.00 88.50 431 PHE A O 1
ATOM 3397 N N . GLY A 1 432 ? 9.507 30.199 -20.030 1.00 87.19 432 GLY A N 1
ATOM 3398 C CA . GLY A 1 432 ? 9.147 30.632 -18.676 1.00 87.19 432 GLY A CA 1
ATOM 3399 C C . GLY A 1 432 ? 7.635 30.808 -18.471 1.00 87.19 432 GLY A C 1
ATOM 3400 O O . GLY A 1 432 ? 7.105 30.416 -17.435 1.00 87.19 432 GLY A O 1
ATOM 3401 N N . PHE A 1 433 ? 6.911 31.344 -19.460 1.00 89.00 433 PHE A N 1
ATOM 3402 C CA . PHE A 1 433 ? 5.445 31.429 -19.415 1.00 89.00 433 PHE A CA 1
ATOM 3403 C C . PHE A 1 433 ? 4.785 30.050 -19.421 1.00 89.00 433 PHE A C 1
ATOM 3405 O O . PHE A 1 433 ? 3.814 29.839 -18.694 1.00 89.00 433 PHE A O 1
ATOM 3412 N N . PHE A 1 434 ? 5.313 29.120 -20.217 1.00 89.81 434 PHE A N 1
ATOM 3413 C CA . PHE A 1 434 ? 4.870 27.734 -20.207 1.00 89.81 434 PHE A CA 1
ATOM 3414 C C . PHE A 1 434 ? 5.064 27.095 -18.827 1.00 89.81 434 PHE A C 1
ATOM 3416 O O . PHE A 1 434 ? 4.112 26.518 -18.316 1.00 89.81 434 PHE A O 1
ATOM 3423 N N . GLU A 1 435 ? 6.220 27.273 -18.185 1.00 85.94 435 GLU A N 1
ATOM 3424 C CA . GLU A 1 435 ? 6.487 26.742 -16.840 1.00 85.94 435 GLU A CA 1
ATOM 3425 C C . GLU A 1 435 ? 5.543 27.324 -15.778 1.00 85.94 435 GLU A C 1
ATOM 3427 O O . GLU A 1 435 ? 4.998 26.594 -14.953 1.00 85.94 435 GLU A O 1
ATOM 3432 N N . VAL A 1 436 ? 5.250 28.628 -15.823 1.00 86.88 436 VAL A N 1
ATOM 3433 C CA . VAL A 1 436 ? 4.277 29.237 -14.898 1.00 86.88 436 VAL A CA 1
ATOM 3434 C C . VAL A 1 436 ? 2.872 28.667 -15.119 1.00 86.88 436 VAL A C 1
ATOM 3436 O O . VAL A 1 436 ? 2.183 28.320 -14.162 1.00 86.88 436 VAL A O 1
ATOM 3439 N N . ILE A 1 437 ? 2.421 28.540 -16.367 1.00 85.88 437 ILE A N 1
ATOM 3440 C CA . ILE A 1 437 ? 1.086 27.999 -16.659 1.00 85.88 437 ILE A CA 1
ATOM 3441 C C . ILE A 1 437 ? 1.022 26.503 -16.324 1.00 85.88 437 ILE A C 1
ATOM 3443 O O . ILE A 1 437 ? 0.076 26.060 -15.678 1.00 85.88 437 ILE A O 1
ATOM 3447 N N . GLY A 1 438 ? 2.021 25.731 -16.740 1.00 78.94 438 GLY A N 1
ATOM 3448 C CA . GLY A 1 438 ? 2.114 24.287 -16.553 1.00 78.94 438 GLY A CA 1
ATOM 3449 C C . GLY A 1 438 ? 2.271 23.898 -15.090 1.00 78.94 438 GLY A C 1
ATOM 3450 O O . GLY A 1 438 ? 1.417 23.207 -14.538 1.00 78.94 438 GLY A O 1
ATOM 3451 N N . VAL A 1 439 ? 3.330 24.378 -14.443 1.00 74.81 439 VAL A N 1
ATOM 3452 C CA . VAL A 1 439 ? 3.707 23.943 -13.096 1.00 74.81 439 VAL A CA 1
ATOM 3453 C C . VAL A 1 439 ? 2.913 24.674 -12.017 1.00 74.81 439 VAL A C 1
ATOM 3455 O O . VAL A 1 439 ? 2.434 24.046 -11.077 1.00 74.81 439 VAL A O 1
ATOM 3458 N N . LEU A 1 440 ? 2.716 25.992 -12.138 1.00 76.44 440 LEU A N 1
ATOM 3459 C CA . LEU A 1 440 ? 2.060 26.766 -11.077 1.00 76.44 440 LEU A CA 1
ATOM 3460 C C . LEU A 1 440 ? 0.532 26.737 -11.186 1.00 76.44 440 LEU A C 1
ATOM 3462 O O . LEU A 1 440 ? -0.143 26.680 -10.161 1.00 76.44 440 LEU A O 1
ATOM 3466 N N . ILE A 1 441 ? -0.038 26.772 -12.392 1.00 83.00 441 ILE A N 1
ATOM 3467 C CA . ILE A 1 441 ? -1.499 26.851 -12.559 1.00 83.00 441 ILE A CA 1
ATOM 3468 C C . ILE A 1 441 ? -2.109 25.469 -12.803 1.00 83.00 441 ILE A C 1
ATOM 3470 O O . ILE A 1 441 ? -2.993 25.057 -12.053 1.00 83.00 441 ILE A O 1
ATOM 3474 N N . LEU A 1 442 ? -1.663 24.741 -13.832 1.00 82.12 442 LEU A N 1
ATOM 3475 C CA . LEU A 1 442 ? -2.308 23.493 -14.244 1.00 82.12 442 LEU A CA 1
ATOM 3476 C C . LEU A 1 442 ? -2.125 22.374 -13.215 1.00 82.12 442 LEU A C 1
ATOM 3478 O O . LEU A 1 442 ? -3.112 21.730 -12.871 1.00 82.12 442 LEU A O 1
ATOM 3482 N N . ILE A 1 443 ? -0.921 22.163 -12.675 1.00 79.25 443 ILE A N 1
ATOM 3483 C CA . ILE A 1 443 ? -0.718 21.131 -11.641 1.00 79.25 443 ILE A CA 1
ATOM 3484 C C . ILE A 1 443 ? -1.556 21.439 -10.392 1.00 79.25 443 ILE A C 1
ATOM 3486 O O . ILE A 1 443 ? -2.266 20.563 -9.904 1.00 79.25 443 ILE A O 1
ATOM 3490 N N . ASN A 1 444 ? -1.565 22.686 -9.915 1.00 81.38 444 ASN A N 1
ATOM 3491 C CA . ASN A 1 444 ? -2.361 23.067 -8.742 1.00 81.38 444 ASN A CA 1
ATOM 3492 C C . ASN A 1 444 ? -3.875 22.943 -8.984 1.00 81.38 444 ASN A C 1
ATOM 3494 O O . ASN A 1 444 ? -4.610 22.510 -8.096 1.00 81.38 444 ASN A O 1
ATOM 3498 N N . LEU A 1 445 ? -4.351 23.266 -10.191 1.00 83.44 445 LEU A N 1
ATOM 3499 C CA . LEU A 1 445 ? -5.751 23.072 -10.570 1.00 83.44 445 LEU A CA 1
ATOM 3500 C C . LEU A 1 445 ? -6.111 21.581 -10.680 1.00 83.44 445 LEU A C 1
ATOM 3502 O O . LEU A 1 445 ? -7.187 21.183 -10.237 1.00 83.44 445 LEU A O 1
ATOM 3506 N N . LEU A 1 446 ? -5.212 20.750 -11.219 1.00 81.19 446 LEU A N 1
ATOM 3507 C CA . LEU A 1 446 ? -5.379 19.296 -11.265 1.00 81.19 446 LEU A CA 1
ATOM 3508 C C . LEU A 1 446 ? -5.481 18.712 -9.855 1.00 81.19 446 LEU A C 1
ATOM 3510 O O . LEU A 1 446 ? -6.378 17.913 -9.599 1.00 81.19 446 LEU A O 1
ATOM 3514 N N . ILE A 1 447 ? -4.613 19.150 -8.939 1.00 79.12 447 ILE A N 1
ATOM 3515 C CA . ILE A 1 447 ? -4.652 18.750 -7.527 1.00 79.12 447 ILE A CA 1
ATOM 3516 C C . ILE A 1 447 ? -6.000 19.125 -6.904 1.00 79.12 447 ILE A C 1
ATOM 3518 O O . ILE A 1 447 ? -6.614 18.293 -6.239 1.00 79.12 447 ILE A O 1
ATOM 3522 N N . ALA A 1 448 ? -6.499 20.339 -7.153 1.00 80.69 448 ALA A N 1
ATOM 3523 C CA . ALA A 1 448 ? -7.791 20.782 -6.632 1.00 80.69 448 ALA A CA 1
ATOM 3524 C C . ALA A 1 448 ? -8.961 19.927 -7.158 1.00 80.69 448 ALA A C 1
ATOM 3526 O O . ALA A 1 448 ? -9.790 19.472 -6.372 1.00 80.69 448 ALA A O 1
ATOM 3527 N N . ILE A 1 449 ? -8.998 19.651 -8.466 1.00 83.88 449 ILE A N 1
ATOM 3528 C CA . ILE A 1 449 ? -10.033 18.809 -9.092 1.00 83.88 449 ILE A CA 1
ATOM 3529 C C . ILE A 1 449 ? -9.946 17.365 -8.586 1.00 83.88 449 ILE A C 1
ATOM 3531 O O . ILE A 1 449 ? -10.969 16.729 -8.337 1.00 83.88 449 ILE A O 1
ATOM 3535 N N . MET A 1 450 ? -8.733 16.831 -8.427 1.00 77.75 450 MET A N 1
ATOM 3536 C CA . MET A 1 450 ? -8.533 15.492 -7.880 1.00 77.75 450 MET A CA 1
ATOM 3537 C C . MET A 1 450 ? -8.976 15.408 -6.422 1.00 77.75 450 MET A C 1
ATOM 3539 O O . MET A 1 450 ? -9.615 14.428 -6.055 1.00 77.75 450 MET A O 1
ATOM 3543 N N . SER A 1 451 ? -8.686 16.422 -5.609 1.00 80.94 451 SER A N 1
ATOM 3544 C CA . SER A 1 451 ? -9.138 16.476 -4.218 1.00 80.94 451 SER A CA 1
ATOM 3545 C C . SER A 1 451 ? -10.669 16.455 -4.132 1.00 80.94 451 SER A C 1
ATOM 3547 O O . SER A 1 451 ? -11.229 15.607 -3.444 1.00 80.94 451 SER A O 1
ATOM 3549 N N . ASP A 1 452 ? -11.351 17.290 -4.922 1.00 83.19 452 ASP A N 1
ATOM 3550 C CA . ASP A 1 452 ? -12.820 17.339 -4.980 1.00 83.19 452 ASP A CA 1
ATOM 3551 C C . ASP A 1 452 ? -13.447 16.034 -5.515 1.00 83.19 452 ASP A C 1
ATOM 3553 O O . ASP A 1 452 ? -14.423 15.507 -4.978 1.00 83.19 452 ASP A O 1
ATOM 3557 N N . SER A 1 453 ? -12.857 15.438 -6.557 1.00 83.69 453 SER A N 1
ATOM 3558 C CA . SER A 1 453 ? -13.337 14.160 -7.100 1.00 83.69 453 SER A CA 1
ATOM 3559 C C . SER A 1 453 ? -13.104 12.999 -6.119 1.00 83.69 453 SER A C 1
ATOM 3561 O O . SER A 1 453 ? -13.940 12.091 -6.030 1.00 83.69 453 SER A O 1
ATOM 3563 N N . TYR A 1 454 ? -12.010 13.035 -5.345 1.00 82.19 454 TYR A N 1
ATOM 3564 C CA . TYR A 1 454 ? -11.719 12.058 -4.294 1.00 82.19 454 TYR A CA 1
ATOM 3565 C C . TYR A 1 454 ? -12.721 12.154 -3.140 1.00 82.19 454 TYR A C 1
ATOM 3567 O O . TYR A 1 454 ? -13.318 11.134 -2.802 1.00 82.19 454 TYR A O 1
ATOM 3575 N N . THR A 1 455 ? -12.974 13.347 -2.588 1.00 79.19 455 THR A N 1
ATOM 3576 C CA . THR A 1 455 ? -13.923 13.528 -1.470 1.00 79.19 455 THR A CA 1
ATOM 3577 C C . THR A 1 455 ? -15.333 13.084 -1.852 1.00 79.19 455 THR A C 1
ATOM 3579 O O . THR A 1 455 ? -15.962 12.319 -1.124 1.00 79.19 455 THR A O 1
ATOM 3582 N N . ARG A 1 456 ? -15.804 13.443 -3.053 1.00 79.69 456 ARG A N 1
ATOM 3583 C CA . ARG A 1 456 ? -17.101 12.973 -3.567 1.00 79.69 456 ARG A CA 1
ATOM 3584 C C . ARG A 1 456 ? -17.157 11.451 -3.721 1.00 79.69 456 ARG A C 1
ATOM 3586 O O . ARG A 1 456 ? -18.205 10.837 -3.530 1.00 79.69 456 ARG A O 1
ATOM 3593 N N . THR A 1 457 ? -16.049 10.827 -4.118 1.00 78.50 457 THR A N 1
ATOM 3594 C CA . THR A 1 457 ? -15.993 9.369 -4.283 1.00 78.50 457 THR A CA 1
ATOM 3595 C C . THR A 1 457 ? -15.853 8.656 -2.940 1.00 78.50 457 THR A C 1
ATOM 3597 O O . THR A 1 457 ? -16.317 7.528 -2.801 1.00 78.50 457 THR A O 1
ATOM 3600 N N . GLU A 1 458 ? -15.273 9.298 -1.930 1.00 74.56 458 GLU A N 1
ATOM 3601 C CA . GLU A 1 458 ? -15.075 8.737 -0.598 1.00 74.56 458 GLU A CA 1
ATOM 3602 C C . GLU A 1 458 ? -16.381 8.381 0.116 1.00 74.56 458 GLU A C 1
ATOM 3604 O O . GLU A 1 458 ? -16.453 7.313 0.728 1.00 74.56 458 GLU A O 1
ATOM 3609 N N . GLU A 1 459 ? -17.429 9.186 -0.040 1.00 73.25 459 GLU A N 1
ATOM 3610 C CA . GLU A 1 459 ? -18.736 8.917 0.570 1.00 73.25 459 GLU A CA 1
ATOM 3611 C C . GLU A 1 459 ? -19.397 7.638 0.020 1.00 73.25 459 GLU A C 1
ATOM 3613 O O . GLU A 1 459 ? -20.113 6.937 0.736 1.00 73.25 459 GLU A O 1
ATOM 3618 N N . VAL A 1 460 ? -19.123 7.287 -1.243 1.00 78.88 460 VAL A N 1
ATOM 3619 C CA . VAL A 1 460 ? -19.809 6.197 -1.966 1.00 78.88 460 VAL A CA 1
ATOM 3620 C C . VAL A 1 460 ? -18.883 4.999 -2.254 1.00 78.88 460 VAL A C 1
ATOM 3622 O O . VAL A 1 460 ? -19.353 3.898 -2.539 1.00 78.88 460 VAL A O 1
ATOM 3625 N N . LYS A 1 461 ? -17.553 5.128 -2.096 1.00 79.38 461 LYS A N 1
ATOM 3626 C CA . LYS A 1 461 ? -16.581 4.076 -2.477 1.00 79.38 461 LYS A CA 1
ATOM 3627 C C . LYS A 1 461 ? -16.846 2.728 -1.810 1.00 79.38 461 LYS A C 1
ATOM 3629 O O . LYS A 1 461 ? -16.585 1.693 -2.419 1.00 79.38 461 LYS A O 1
ATOM 3634 N N . ARG A 1 462 ? -17.382 2.714 -0.581 1.00 78.00 462 ARG A N 1
ATOM 3635 C CA . ARG A 1 462 ? -17.691 1.474 0.152 1.00 78.00 462 ARG A CA 1
ATOM 3636 C C . ARG A 1 462 ? -18.849 0.709 -0.485 1.00 78.00 462 ARG A C 1
ATOM 3638 O O . ARG A 1 462 ? -18.755 -0.511 -0.625 1.00 78.00 462 ARG A O 1
ATOM 3645 N N . THR A 1 463 ? -19.924 1.402 -0.856 1.00 77.81 463 THR A N 1
ATOM 3646 C CA . THR A 1 463 ? -21.102 0.778 -1.477 1.00 77.81 463 THR A CA 1
ATOM 3647 C C . THR A 1 463 ? -20.778 0.327 -2.894 1.00 77.81 463 THR A C 1
ATOM 3649 O O . THR A 1 463 ? -21.109 -0.797 -3.265 1.00 77.81 463 THR A O 1
ATOM 3652 N N . ASP A 1 464 ? -20.039 1.144 -3.642 1.00 80.56 464 ASP A N 1
ATOM 3653 C CA . ASP A 1 464 ? -19.579 0.813 -4.989 1.00 80.56 464 ASP A CA 1
ATOM 3654 C C . ASP A 1 464 ? -18.638 -0.393 -5.002 1.00 80.56 464 ASP A C 1
ATOM 3656 O O . ASP A 1 464 ? -18.816 -1.315 -5.798 1.00 80.56 464 ASP A O 1
ATOM 3660 N N . TRP A 1 465 ? -17.663 -0.425 -4.091 1.00 85.94 465 TRP A N 1
ATOM 3661 C CA . TRP A 1 465 ? -16.772 -1.569 -3.926 1.00 85.94 465 TRP A CA 1
ATOM 3662 C C . TRP A 1 465 ? -17.537 -2.841 -3.583 1.00 85.94 465 TRP A C 1
ATOM 3664 O O . TRP A 1 465 ? -17.363 -3.858 -4.254 1.00 85.94 465 TRP A O 1
ATOM 3674 N N . ALA A 1 466 ? -18.429 -2.778 -2.592 1.00 76.62 466 ALA A N 1
ATOM 3675 C CA . ALA A 1 466 ? -19.235 -3.926 -2.198 1.00 76.62 466 ALA A CA 1
ATOM 3676 C C . ALA A 1 466 ? -20.117 -4.421 -3.354 1.00 76.62 466 ALA A C 1
ATOM 3678 O O . ALA A 1 466 ? -20.224 -5.627 -3.572 1.00 76.62 466 ALA A O 1
ATOM 3679 N N . PHE A 1 467 ? -20.703 -3.504 -4.128 1.00 84.38 467 PHE A N 1
ATOM 3680 C CA . PHE A 1 467 ? -21.488 -3.834 -5.311 1.00 84.38 467 PHE A CA 1
ATOM 3681 C C . PHE A 1 467 ? -20.642 -4.512 -6.395 1.00 84.38 467 PHE A C 1
ATOM 3683 O O . PHE A 1 467 ? -21.061 -5.538 -6.928 1.00 84.38 467 PHE A O 1
ATOM 3690 N N . VAL A 1 468 ? -19.451 -3.986 -6.709 1.00 78.62 468 VAL A N 1
ATOM 3691 C CA . VAL A 1 468 ? -18.541 -4.575 -7.708 1.00 78.62 468 VAL A CA 1
ATOM 3692 C C . VAL A 1 468 ? -18.080 -5.966 -7.277 1.00 78.62 468 VAL A C 1
ATOM 3694 O O . VAL A 1 468 ? -18.189 -6.906 -8.062 1.00 78.62 468 VAL A O 1
ATOM 3697 N N . VAL A 1 469 ? -17.653 -6.130 -6.023 1.00 81.50 469 VAL A N 1
ATOM 3698 C CA . VAL A 1 469 ? -17.247 -7.435 -5.483 1.00 81.50 469 VAL A CA 1
ATOM 3699 C C . VAL A 1 469 ? -18.412 -8.418 -5.513 1.00 81.50 469 VAL A C 1
ATOM 3701 O O . VAL A 1 469 ? -18.247 -9.540 -5.983 1.00 81.50 469 VAL A O 1
ATOM 3704 N N . MET A 1 470 ? -19.602 -8.010 -5.064 1.00 78.25 470 MET A N 1
ATOM 3705 C CA . MET A 1 470 ? -20.789 -8.867 -5.085 1.00 78.25 470 MET A CA 1
ATOM 3706 C C . MET A 1 470 ? -21.161 -9.262 -6.515 1.00 78.25 470 MET A C 1
ATOM 3708 O O . MET A 1 470 ? -21.452 -10.424 -6.777 1.00 78.25 470 MET A O 1
ATOM 3712 N N . LYS A 1 471 ? -21.111 -8.320 -7.459 1.00 80.25 471 LYS A N 1
ATOM 3713 C CA . LYS A 1 471 ? -21.348 -8.586 -8.879 1.00 80.25 471 LYS A CA 1
ATOM 3714 C C . LYS A 1 471 ? -20.357 -9.612 -9.431 1.00 80.25 471 LYS A C 1
ATOM 3716 O O . LYS A 1 471 ? -20.779 -10.516 -10.152 1.00 80.25 471 LYS A O 1
ATOM 3721 N N . ASP A 1 472 ? -19.077 -9.502 -9.085 1.00 76.06 472 ASP A N 1
ATOM 3722 C CA . ASP A 1 472 ? -18.050 -10.459 -9.503 1.00 76.06 472 ASP A CA 1
ATOM 3723 C C . ASP A 1 472 ? -18.263 -11.831 -8.854 1.00 76.06 472 ASP A C 1
ATOM 3725 O O . ASP A 1 472 ? -18.242 -12.843 -9.551 1.00 76.06 472 ASP A O 1
ATOM 3729 N N . VAL A 1 473 ? -18.559 -11.886 -7.552 1.00 77.88 473 VAL A N 1
ATOM 3730 C CA . VAL A 1 473 ? -18.889 -13.135 -6.844 1.00 77.88 473 VAL A CA 1
ATOM 3731 C C . VAL A 1 473 ? -20.112 -13.806 -7.466 1.00 77.88 473 VAL A C 1
ATOM 3733 O O . VAL A 1 473 ? -20.046 -14.984 -7.798 1.00 77.88 473 VAL A O 1
ATOM 3736 N N . LEU A 1 474 ? -21.202 -13.071 -7.707 1.00 76.50 474 LEU A N 1
ATOM 3737 C CA . LEU A 1 474 ? -22.402 -13.590 -8.373 1.00 76.50 474 LEU A CA 1
ATOM 3738 C C . LEU A 1 474 ? -22.094 -14.109 -9.781 1.00 76.50 474 LEU A C 1
ATOM 3740 O O . LEU A 1 474 ? -22.642 -15.126 -10.203 1.00 76.50 474 LEU A O 1
ATOM 3744 N N . ARG A 1 475 ? -21.185 -13.447 -10.506 1.00 75.50 475 ARG A N 1
ATOM 3745 C CA . ARG A 1 475 ? -20.726 -13.912 -11.818 1.00 75.50 475 ARG A CA 1
ATOM 3746 C C . ARG A 1 475 ? -19.992 -15.250 -11.720 1.00 75.50 475 ARG A C 1
ATOM 3748 O O . ARG A 1 475 ? -20.228 -16.104 -12.567 1.00 75.50 475 ARG A O 1
ATOM 3755 N N . TYR A 1 476 ? -19.145 -15.441 -10.706 1.00 70.38 476 TYR A N 1
ATOM 3756 C CA . TYR A 1 476 ? -18.447 -16.710 -10.466 1.00 70.38 476 TYR A CA 1
ATOM 3757 C C . TYR A 1 476 ? -19.369 -17.814 -9.940 1.00 70.38 476 TYR A C 1
ATOM 3759 O O . TYR A 1 476 ? -19.205 -18.962 -10.336 1.00 70.38 476 TYR A O 1
ATOM 3767 N N . MET A 1 477 ? -20.363 -17.481 -9.114 1.00 68.94 477 MET A N 1
ATOM 3768 C CA . MET A 1 477 ? -21.365 -18.440 -8.627 1.00 68.94 477 MET A CA 1
ATOM 3769 C C . MET A 1 477 ? -22.217 -19.022 -9.765 1.00 68.94 477 MET A C 1
ATOM 3771 O O . MET A 1 477 ? -22.665 -20.158 -9.671 1.00 68.94 477 MET A O 1
ATOM 3775 N N . ASN A 1 478 ? -22.406 -18.264 -10.850 1.00 65.31 478 ASN A N 1
ATOM 3776 C CA . ASN A 1 478 ? -23.141 -18.699 -12.041 1.00 65.31 478 ASN A CA 1
ATOM 3777 C C . ASN A 1 478 ? -22.272 -19.456 -13.068 1.00 65.31 478 ASN A C 1
ATOM 3779 O O . ASN A 1 478 ? -22.776 -19.826 -14.127 1.00 65.31 478 ASN A O 1
ATOM 3783 N N . LEU A 1 479 ? -20.971 -19.644 -12.811 1.00 61.50 479 LEU A N 1
ATOM 3784 C CA . LEU A 1 479 ? -20.048 -20.347 -13.705 1.00 61.50 479 LEU A CA 1
ATOM 3785 C C . LEU A 1 479 ? -19.771 -21.757 -13.172 1.00 61.50 479 LEU A C 1
ATOM 3787 O O . LEU A 1 479 ? -19.087 -21.936 -12.166 1.00 61.50 479 LEU A O 1
ATOM 3791 N N . GLU A 1 480 ? -20.233 -22.772 -13.899 1.00 55.56 480 GLU A N 1
ATOM 3792 C CA . GLU A 1 480 ? -19.838 -24.162 -13.673 1.00 55.56 480 GLU A CA 1
ATOM 3793 C C . GLU A 1 480 ? -18.363 -24.350 -14.068 1.00 55.56 480 GLU A C 1
ATOM 3795 O O . GLU A 1 480 ? -18.023 -24.559 -15.228 1.00 55.56 480 GLU A O 1
ATOM 3800 N N . VAL A 1 481 ? -17.473 -24.178 -13.087 1.00 57.84 481 VAL A N 1
ATOM 3801 C CA . VAL A 1 481 ? -16.038 -24.522 -13.077 1.00 57.84 481 VAL A CA 1
ATOM 3802 C C . VAL A 1 481 ? -15.326 -24.413 -14.439 1.00 57.84 481 VAL A C 1
ATOM 3804 O O . VAL A 1 481 ? -15.078 -25.404 -15.129 1.00 57.84 481 VAL A O 1
ATOM 3807 N N . SER A 1 482 ? -14.860 -23.209 -14.784 1.00 59.66 482 SER A N 1
ATOM 3808 C CA . SER A 1 482 ? -13.785 -23.032 -15.769 1.00 59.66 482 SER A CA 1
ATOM 3809 C C . SER A 1 482 ? -12.454 -22.835 -15.042 1.00 59.66 482 SER A C 1
ATOM 3811 O O . SER A 1 482 ? -12.259 -21.829 -14.361 1.00 59.66 482 SER A O 1
ATOM 3813 N N . LEU A 1 483 ? -11.537 -23.795 -15.180 1.00 68.06 483 LEU A N 1
ATOM 3814 C CA . LEU A 1 483 ? -10.153 -23.683 -14.702 1.00 68.06 483 LEU A CA 1
ATOM 3815 C C . LEU A 1 483 ? -9.485 -22.389 -15.227 1.00 68.06 483 LEU A C 1
ATOM 3817 O O . LEU A 1 483 ? -9.797 -21.969 -16.342 1.00 68.06 483 LEU A O 1
ATOM 3821 N N . PRO A 1 484 ? -8.559 -21.757 -14.480 1.00 72.81 484 PRO A N 1
ATOM 3822 C CA . PRO A 1 484 ? -7.869 -20.547 -14.935 1.00 72.81 484 PRO A CA 1
ATOM 3823 C C . PRO A 1 484 ? -6.964 -20.832 -16.153 1.00 72.81 484 PRO A C 1
ATOM 3825 O O . PRO A 1 484 ? -6.500 -21.964 -16.314 1.00 72.81 484 PRO A O 1
ATOM 3828 N N . PRO A 1 485 ? -6.673 -19.852 -17.032 1.00 68.00 485 PRO A N 1
ATOM 3829 C CA . PRO A 1 485 ? -5.666 -20.012 -18.085 1.00 68.00 485 PRO A CA 1
ATOM 3830 C C . PRO A 1 485 ? -4.288 -20.347 -17.481 1.00 68.00 485 PRO A C 1
ATOM 3832 O O . PRO A 1 485 ? -3.933 -19.754 -16.465 1.00 68.00 485 PRO A O 1
ATOM 3835 N N . PRO A 1 486 ? -3.493 -21.262 -18.067 1.00 71.44 486 PRO A N 1
ATOM 3836 C CA . PRO A 1 486 ? -3.727 -22.007 -19.308 1.00 71.44 486 PRO A CA 1
ATOM 3837 C C . PRO A 1 486 ? -4.538 -23.304 -19.121 1.00 71.44 486 PRO A C 1
ATOM 3839 O O . PRO A 1 486 ? -4.884 -23.953 -20.104 1.00 71.44 486 PRO A O 1
ATOM 3842 N N . PHE A 1 487 ? -4.879 -23.692 -17.889 1.00 77.19 487 PHE A N 1
ATOM 3843 C CA . PHE A 1 487 ? -5.586 -24.944 -17.582 1.00 77.19 487 PHE A CA 1
ATOM 3844 C C . PHE A 1 487 ? -7.008 -25.010 -18.171 1.00 77.19 487 PHE A C 1
ATOM 3846 O O . PHE A 1 487 ? -7.504 -26.101 -18.456 1.00 77.19 487 PHE A O 1
ATOM 3853 N N . ALA A 1 488 ? -7.631 -23.860 -18.459 1.00 69.44 488 ALA A N 1
ATOM 3854 C CA . ALA A 1 488 ? -8.841 -23.771 -19.287 1.00 69.44 488 ALA A CA 1
ATOM 3855 C C . ALA A 1 488 ? -8.683 -24.488 -20.642 1.00 69.44 488 ALA A C 1
ATOM 3857 O O . ALA A 1 488 ? -9.605 -25.145 -21.132 1.00 69.44 488 ALA A O 1
ATOM 3858 N N . LEU A 1 489 ? -7.493 -24.383 -21.241 1.00 73.75 489 LEU A N 1
ATOM 3859 C CA . LEU A 1 489 ? -7.169 -24.964 -22.538 1.00 73.75 489 LEU A CA 1
ATOM 3860 C C . LEU A 1 489 ? -7.114 -26.490 -22.448 1.00 73.75 489 LEU A C 1
ATOM 3862 O O . LEU A 1 489 ? -7.569 -27.160 -23.365 1.00 73.75 489 LEU A O 1
ATOM 3866 N N . ILE A 1 490 ? -6.688 -27.044 -21.309 1.00 75.12 490 ILE A N 1
ATOM 3867 C CA . ILE A 1 490 ? -6.713 -28.491 -21.055 1.00 75.12 490 ILE A CA 1
ATOM 3868 C C . ILE A 1 490 ? -8.153 -29.010 -21.036 1.00 75.12 490 ILE A C 1
ATOM 3870 O O . ILE A 1 490 ? -8.429 -30.042 -21.637 1.00 75.12 490 ILE A O 1
ATOM 3874 N N . MET A 1 491 ? -9.094 -28.286 -20.420 1.00 67.31 491 MET A N 1
ATOM 3875 C CA . MET A 1 491 ? -10.511 -28.676 -20.446 1.00 67.31 491 MET A CA 1
ATOM 3876 C C . MET A 1 491 ? -11.128 -28.525 -21.830 1.00 67.31 491 MET A C 1
ATOM 3878 O O . MET A 1 491 ? -11.902 -29.385 -22.235 1.00 67.31 491 MET A O 1
ATOM 3882 N N . SER A 1 492 ? -10.781 -27.467 -22.566 1.00 71.56 492 SER A N 1
ATOM 3883 C CA . SER A 1 492 ? -11.251 -27.266 -23.941 1.00 71.56 492 SER A CA 1
ATOM 3884 C C . SER A 1 492 ? -10.717 -28.354 -24.878 1.00 71.56 492 SER A C 1
ATOM 3886 O O . SER A 1 492 ? -11.491 -28.964 -25.610 1.00 71.56 492 SER A O 1
ATOM 3888 N N . VAL A 1 493 ? -9.426 -28.688 -24.779 1.00 74.81 493 VAL A N 1
ATOM 3889 C CA . VAL A 1 493 ? -8.775 -29.770 -25.534 1.00 74.81 493 VAL A CA 1
ATOM 3890 C C . VAL A 1 493 ? -9.322 -31.130 -25.119 1.00 74.81 493 VAL A C 1
ATOM 3892 O O . VAL A 1 493 ? -9.627 -31.933 -25.991 1.00 74.81 493 VAL A O 1
ATOM 3895 N N . ARG A 1 494 ? -9.539 -31.384 -23.822 1.00 75.75 494 ARG A N 1
ATOM 3896 C CA . ARG A 1 494 ? -10.209 -32.596 -23.328 1.00 75.75 494 ARG A CA 1
ATOM 3897 C C . ARG A 1 494 ? -11.630 -32.691 -23.861 1.00 75.75 494 ARG A C 1
ATOM 3899 O O . ARG A 1 494 ? -12.005 -33.740 -24.350 1.00 75.75 494 ARG A O 1
ATOM 3906 N N . ASN A 1 495 ? -12.424 -31.627 -23.792 1.00 74.88 495 ASN A N 1
ATOM 3907 C CA . ASN A 1 495 ? -13.803 -31.633 -24.273 1.00 74.88 495 ASN A CA 1
ATOM 3908 C C . ASN A 1 495 ? -13.856 -31.761 -25.806 1.00 74.88 495 ASN A C 1
ATOM 3910 O O . ASN A 1 495 ? -14.740 -32.438 -26.319 1.00 74.88 495 ASN A O 1
ATOM 3914 N N . ALA A 1 496 ? -12.898 -31.184 -26.537 1.00 73.06 496 ALA A N 1
ATOM 3915 C CA . ALA A 1 496 ? -12.735 -31.370 -27.978 1.00 73.06 496 ALA A CA 1
ATOM 3916 C C . ALA A 1 496 ? -12.307 -32.806 -28.323 1.00 73.06 496 ALA A C 1
ATOM 3918 O O . ALA A 1 496 ? -12.902 -33.408 -29.208 1.00 73.06 496 ALA A O 1
ATOM 3919 N N . LEU A 1 497 ? -11.355 -33.387 -27.585 1.00 72.75 497 LEU A N 1
ATOM 3920 C CA . LEU A 1 497 ? -10.934 -34.787 -27.708 1.00 72.75 497 LEU A CA 1
ATOM 3921 C C . LEU A 1 497 ? -12.062 -35.747 -27.348 1.00 72.75 497 LEU A C 1
ATOM 3923 O O . LEU A 1 497 ? -12.287 -36.694 -28.078 1.00 72.75 497 LEU A O 1
ATOM 3927 N N . VAL A 1 498 ? -12.809 -35.498 -26.274 1.00 75.31 498 VAL A N 1
ATOM 3928 C CA . VAL A 1 498 ? -13.968 -36.303 -25.866 1.00 75.31 498 VAL A CA 1
ATOM 3929 C C . VAL A 1 498 ? -15.076 -36.193 -26.906 1.00 75.31 498 VAL A C 1
ATOM 3931 O O . VAL A 1 498 ? -15.655 -37.211 -27.254 1.00 75.31 498 VAL A O 1
ATOM 3934 N N . ARG A 1 499 ? -15.336 -35.008 -27.475 1.00 70.44 499 ARG A N 1
ATOM 3935 C CA . ARG A 1 499 ? -16.267 -34.852 -28.606 1.00 70.44 499 ARG A CA 1
ATOM 3936 C C . ARG A 1 499 ? -15.770 -35.555 -29.866 1.00 70.44 499 ARG A C 1
ATOM 3938 O O . ARG A 1 499 ? -16.587 -36.112 -30.582 1.00 70.44 499 ARG A O 1
ATOM 3945 N N . LEU A 1 500 ? -14.465 -35.564 -30.127 1.00 63.53 500 LEU A N 1
ATOM 3946 C CA . LEU A 1 500 ? -13.857 -36.236 -31.277 1.00 63.53 500 LEU A CA 1
ATOM 3947 C C . LEU A 1 500 ? -13.845 -37.763 -31.097 1.00 63.53 500 LEU A C 1
ATOM 3949 O O . LEU A 1 500 ? -14.149 -38.488 -32.035 1.00 63.53 500 LEU A O 1
ATOM 3953 N N . VAL A 1 501 ? -13.605 -38.254 -29.880 1.00 65.88 501 VAL A N 1
ATOM 3954 C CA . VAL A 1 501 ? -13.726 -39.665 -29.486 1.00 65.88 501 VAL A CA 1
ATOM 3955 C C . VAL A 1 501 ? -15.187 -40.100 -29.508 1.00 65.88 501 VAL A C 1
ATOM 3957 O O . VAL A 1 501 ? -15.480 -41.144 -30.066 1.00 65.88 501 VAL A O 1
ATOM 3960 N N . LEU A 1 502 ? -16.125 -39.292 -29.007 1.00 56.44 502 LEU A N 1
ATOM 3961 C CA . LEU A 1 502 ? -17.561 -39.549 -29.143 1.00 56.44 502 LEU A CA 1
ATOM 3962 C C . LEU A 1 502 ? -17.998 -39.500 -30.610 1.00 56.44 502 LEU A C 1
ATOM 3964 O O . LEU A 1 502 ? -18.782 -40.339 -31.017 1.00 56.44 502 LEU A O 1
ATOM 3968 N N . ALA A 1 503 ? -17.461 -38.609 -31.444 1.00 55.62 503 ALA A N 1
ATOM 3969 C CA . ALA A 1 503 ? -17.749 -38.587 -32.880 1.00 55.62 503 ALA A CA 1
ATOM 3970 C C . ALA A 1 503 ? -17.166 -39.806 -33.624 1.00 55.62 503 ALA A C 1
ATOM 3972 O O . ALA A 1 503 ? -17.773 -40.291 -34.577 1.00 55.62 503 ALA A O 1
ATOM 3973 N N . LEU A 1 504 ? -16.019 -40.333 -33.178 1.00 52.84 504 LEU A N 1
ATOM 3974 C CA . LEU A 1 504 ? -15.401 -41.551 -33.718 1.00 52.84 504 LEU A CA 1
ATOM 3975 C C . LEU A 1 504 ? -16.066 -42.837 -33.188 1.00 52.84 504 LEU A C 1
ATOM 3977 O O . LEU A 1 504 ? -16.185 -43.810 -33.932 1.00 52.84 504 LEU A O 1
ATOM 3981 N N . CYS A 1 505 ? -16.544 -42.845 -31.940 1.00 48.88 505 CYS A N 1
ATOM 3982 C CA . CYS A 1 505 ? -17.242 -43.971 -31.311 1.00 48.88 505 CYS A CA 1
ATOM 3983 C C . CYS A 1 505 ? -18.744 -44.012 -31.650 1.00 48.88 505 CYS A C 1
ATOM 3985 O O . CYS A 1 505 ? -19.310 -45.098 -31.749 1.00 48.88 505 CYS A O 1
ATOM 3987 N N . CYS A 1 506 ? -19.386 -42.873 -31.922 1.00 43.28 506 CYS A N 1
ATOM 3988 C CA . CYS A 1 506 ? -20.802 -42.770 -32.297 1.00 43.28 506 CYS A CA 1
ATOM 3989 C C . CYS A 1 506 ? -21.023 -42.801 -33.818 1.00 43.28 506 CYS A C 1
ATOM 3991 O O . CYS A 1 506 ? -21.919 -42.142 -34.339 1.00 43.28 506 CYS A O 1
ATOM 3993 N N . ARG A 1 507 ? -20.265 -43.631 -34.551 1.00 42.16 507 ARG A N 1
ATOM 3994 C CA . ARG A 1 507 ? -20.688 -44.109 -35.885 1.00 42.16 507 ARG A CA 1
ATOM 3995 C C . ARG A 1 507 ? -21.544 -45.380 -35.801 1.00 42.16 507 ARG A C 1
ATOM 3997 O O . ARG A 1 507 ? -21.696 -46.100 -36.787 1.00 42.16 507 ARG A O 1
ATOM 4004 N N . ARG A 1 508 ? -22.112 -45.679 -34.629 1.00 39.00 508 ARG A N 1
ATOM 4005 C CA . ARG A 1 508 ? -23.085 -46.759 -34.461 1.00 39.00 508 ARG A CA 1
ATOM 4006 C C . ARG A 1 508 ? -24.117 -46.381 -33.396 1.00 39.00 508 ARG A C 1
ATOM 4008 O O . ARG A 1 508 ? -23.804 -46.368 -32.214 1.00 39.00 508 ARG A O 1
ATOM 4015 N N . ASN A 1 509 ? -25.333 -46.131 -33.885 1.00 33.28 509 ASN A N 1
ATOM 4016 C CA . ASN A 1 509 ? -26.616 -45.935 -33.194 1.00 33.28 509 ASN A CA 1
ATOM 4017 C C . ASN A 1 509 ? -27.036 -44.476 -32.915 1.00 33.28 509 ASN A C 1
ATOM 4019 O O . ASN A 1 509 ? -26.494 -43.804 -32.048 1.00 33.28 509 ASN A O 1
ATOM 4023 N N . ASN A 1 510 ? -28.082 -44.048 -33.631 1.00 32.88 510 ASN A N 1
ATOM 4024 C CA . ASN A 1 510 ? -29.019 -42.984 -33.243 1.00 32.88 510 ASN A CA 1
ATOM 4025 C C . ASN A 1 510 ? -30.286 -43.644 -32.646 1.00 32.88 510 ASN A C 1
ATOM 4027 O O . ASN A 1 510 ? -30.538 -44.813 -32.946 1.00 32.88 510 ASN A O 1
ATOM 4031 N N . PRO A 1 511 ? -31.167 -42.885 -31.975 1.00 44.75 511 PRO A N 1
ATOM 4032 C CA . PRO A 1 511 ? -31.132 -42.467 -30.575 1.00 44.75 511 PRO A CA 1
ATOM 4033 C C . PRO A 1 511 ? -32.238 -43.206 -29.776 1.00 44.75 511 PRO A C 1
ATOM 4035 O O . PRO A 1 511 ? -32.929 -44.069 -30.323 1.00 44.75 511 PRO A O 1
ATOM 4038 N N . PRO A 1 512 ? -32.469 -42.856 -28.502 1.00 36.44 512 PRO A N 1
ATOM 4039 C CA . PRO A 1 512 ? -33.861 -42.595 -28.148 1.00 36.44 512 PRO A CA 1
ATOM 4040 C C . PRO A 1 512 ? -34.029 -41.239 -27.466 1.00 36.44 512 PRO A C 1
ATOM 4042 O O . PRO A 1 512 ? -33.189 -40.800 -26.681 1.00 36.44 512 PRO A O 1
ATOM 4045 N N . ASP A 1 513 ? -35.144 -40.596 -27.797 1.00 37.72 513 ASP A N 1
ATOM 4046 C CA . ASP A 1 513 ? -35.699 -39.463 -27.076 1.00 37.72 513 ASP A CA 1
ATOM 4047 C C . ASP A 1 513 ? -35.987 -39.871 -25.626 1.00 37.72 513 ASP A C 1
ATOM 4049 O O . ASP A 1 513 ? -36.798 -40.762 -25.373 1.00 37.72 513 ASP A O 1
ATOM 4053 N N . SER A 1 514 ? -35.339 -39.211 -24.671 1.00 32.38 514 SER A N 1
ATOM 4054 C CA . SER A 1 514 ? -35.818 -39.166 -23.293 1.00 32.38 514 SER A CA 1
ATOM 4055 C C . SER A 1 514 ? -35.346 -37.882 -22.620 1.00 32.38 514 SER A C 1
ATOM 4057 O O . SER A 1 514 ? -34.173 -37.724 -22.285 1.00 32.38 514 SER A O 1
ATOM 4059 N N . ASP A 1 515 ? -36.318 -36.998 -22.442 1.00 31.17 515 ASP A N 1
ATOM 4060 C CA . ASP A 1 515 ? -36.525 -36.179 -21.257 1.00 31.17 515 ASP A CA 1
ATOM 4061 C C . ASP A 1 515 ? -35.459 -35.134 -20.910 1.00 31.17 515 ASP A C 1
ATOM 4063 O O . ASP A 1 515 ? -34.545 -35.311 -20.108 1.00 31.17 515 ASP A O 1
ATOM 4067 N N . THR A 1 516 ? -35.734 -33.933 -21.420 1.00 37.59 516 THR A N 1
ATOM 4068 C CA . THR A 1 516 ? -35.719 -32.704 -20.623 1.00 37.59 516 THR A CA 1
ATOM 4069 C C . THR A 1 516 ? -36.146 -32.986 -19.179 1.00 37.59 516 THR A C 1
ATOM 4071 O O . THR A 1 516 ? -37.340 -33.163 -18.969 1.00 37.59 516 THR A O 1
ATOM 4074 N N . ASN A 1 517 ? -35.220 -33.060 -18.215 1.00 34.53 517 ASN A N 1
ATOM 4075 C CA . ASN A 1 517 ? -35.478 -32.897 -16.770 1.00 34.53 517 ASN A CA 1
ATOM 4076 C C . ASN A 1 517 ? -34.201 -33.051 -15.920 1.00 34.53 517 ASN A C 1
ATOM 4078 O O . ASN A 1 517 ? -34.173 -33.840 -14.985 1.00 34.53 517 ASN A O 1
ATOM 4082 N N . VAL A 1 518 ? -33.149 -32.277 -16.180 1.00 37.59 518 VAL A N 1
ATOM 4083 C CA . VAL A 1 518 ? -32.142 -31.949 -15.154 1.00 37.59 518 VAL A CA 1
ATOM 4084 C C . VAL A 1 518 ? -31.646 -30.533 -15.467 1.00 37.59 518 VAL A C 1
ATOM 4086 O O . VAL A 1 518 ? -31.467 -30.215 -16.634 1.00 37.59 518 VAL A O 1
ATOM 4089 N N . GLU A 1 519 ? -31.497 -29.693 -14.439 1.00 28.52 519 GLU A N 1
ATOM 4090 C CA . GLU A 1 519 ? -31.128 -28.258 -14.477 1.00 28.52 519 GLU A CA 1
ATOM 4091 C C . GLU A 1 519 ? -32.272 -27.244 -14.668 1.00 28.52 519 GLU A C 1
ATOM 4093 O O . GLU A 1 519 ? -32.300 -26.404 -15.564 1.00 28.52 519 GLU A O 1
ATOM 4098 N N . ARG A 1 520 ? -33.178 -27.225 -13.685 1.00 28.14 520 ARG A N 1
ATOM 4099 C CA . ARG A 1 520 ? -33.482 -25.976 -12.966 1.00 28.14 520 ARG A CA 1
ATOM 4100 C C . ARG A 1 520 ? -33.552 -26.267 -11.476 1.00 28.14 520 ARG A C 1
ATOM 4102 O O . ARG A 1 520 ? -34.620 -26.520 -10.929 1.00 28.14 520 ARG A O 1
ATOM 4109 N N . ALA A 1 521 ? -32.404 -26.215 -10.821 1.00 33.19 521 ALA A N 1
ATOM 4110 C CA . ALA A 1 521 ? -32.341 -25.946 -9.398 1.00 33.19 521 ALA A CA 1
ATOM 4111 C C . ALA A 1 521 ? -31.592 -24.623 -9.236 1.00 33.19 521 ALA A C 1
ATOM 4113 O O . ALA A 1 521 ? -30.568 -24.414 -9.874 1.00 33.19 521 ALA A O 1
ATOM 4114 N N . VAL A 1 522 ? -32.127 -23.763 -8.370 1.00 30.75 522 VAL A N 1
ATOM 4115 C CA . VAL A 1 522 ? -31.624 -22.433 -7.990 1.00 30.75 522 VAL A CA 1
ATOM 4116 C C . VAL A 1 522 ? -32.111 -21.266 -8.868 1.00 30.75 522 VAL A C 1
ATOM 4118 O O . VAL A 1 522 ? -31.368 -20.615 -9.592 1.00 30.75 522 VAL A O 1
ATOM 4121 N N . HIS A 1 523 ? -33.389 -20.925 -8.685 1.00 26.69 523 HIS A N 1
ATOM 4122 C CA . HIS A 1 523 ? -33.815 -19.526 -8.583 1.00 26.69 523 HIS A CA 1
ATOM 4123 C C . HIS A 1 523 ? -34.428 -19.286 -7.189 1.00 26.69 523 HIS A C 1
ATOM 4125 O O . HIS A 1 523 ? -34.960 -20.225 -6.591 1.00 26.69 523 HIS A O 1
ATOM 4131 N N . PRO A 1 524 ? -34.314 -18.059 -6.648 1.00 29.22 524 PRO A N 1
ATOM 4132 C CA . PRO A 1 524 ? -34.585 -17.750 -5.249 1.00 29.22 524 PRO A CA 1
ATOM 4133 C C . PRO A 1 524 ? -36.082 -17.612 -4.939 1.00 29.22 524 PRO A C 1
ATOM 4135 O O . PRO A 1 524 ? -36.865 -17.157 -5.769 1.00 29.22 524 PRO A O 1
ATOM 4138 N N . SER A 1 525 ? -36.432 -17.959 -3.695 1.00 25.66 525 SER A N 1
ATOM 4139 C CA . SER A 1 525 ? -37.587 -17.464 -2.929 1.00 25.66 525 SER A CA 1
ATOM 4140 C C . SER A 1 525 ? -38.935 -17.410 -3.662 1.00 25.66 525 SER A C 1
ATOM 4142 O O . SER A 1 525 ? -39.368 -16.358 -4.133 1.00 25.66 525 SER A O 1
ATOM 4144 N N . GLN A 1 526 ? -39.662 -18.528 -3.640 1.00 25.86 526 GLN A N 1
ATOM 4145 C CA . GLN A 1 526 ? -41.121 -18.463 -3.612 1.00 25.86 526 GLN A CA 1
ATOM 4146 C C . GLN A 1 526 ? -41.564 -17.894 -2.258 1.00 25.86 526 GLN A C 1
ATOM 4148 O O . GLN A 1 526 ? -41.193 -18.389 -1.196 1.00 25.86 526 GLN A O 1
ATOM 4153 N N . SER A 1 527 ? -42.345 -16.822 -2.326 1.00 24.72 527 SER A N 1
ATOM 4154 C CA . SER A 1 527 ? -43.151 -16.275 -1.242 1.00 24.72 527 SER A CA 1
ATOM 4155 C C . SER A 1 527 ? -44.135 -17.327 -0.702 1.00 24.72 527 SER A C 1
ATOM 4157 O O . SER A 1 527 ? -44.649 -18.138 -1.477 1.00 24.72 527 SER A O 1
ATOM 4159 N N . PRO A 1 528 ? -44.478 -17.320 0.601 1.00 30.50 528 PRO A N 1
ATOM 4160 C CA . PRO A 1 528 ? -45.527 -18.182 1.129 1.00 30.50 528 PRO A CA 1
ATOM 4161 C C . PRO A 1 528 ? -46.892 -17.608 0.723 1.00 30.50 528 PRO A C 1
ATOM 4163 O O . PRO A 1 528 ? -47.548 -16.888 1.472 1.00 30.50 528 PRO A O 1
ATOM 4166 N N . GLN A 1 529 ? -47.322 -17.903 -0.503 1.00 29.83 529 GLN A N 1
ATOM 4167 C CA . GLN A 1 529 ? -48.666 -17.603 -1.001 1.00 29.83 529 GLN A CA 1
ATOM 4168 C C . GLN A 1 529 ? -49.399 -18.865 -1.471 1.00 29.83 529 GLN A C 1
ATOM 4170 O O . GLN A 1 529 ? -50.082 -18.843 -2.481 1.00 29.83 529 GLN A O 1
ATOM 4175 N N . THR A 1 530 ? -49.322 -19.966 -0.723 1.00 30.77 530 THR A N 1
ATOM 4176 C CA . THR A 1 530 ? -50.149 -21.165 -0.979 1.00 30.77 530 THR A CA 1
ATOM 4177 C C . THR A 1 530 ? -50.476 -21.932 0.306 1.00 30.77 530 THR A C 1
ATOM 4179 O O . THR A 1 530 ? -50.326 -23.140 0.393 1.00 30.77 530 THR A O 1
ATOM 4182 N N . VAL A 1 531 ? -50.984 -21.224 1.321 1.00 31.16 531 VAL A N 1
ATOM 4183 C CA . VAL A 1 531 ? -51.917 -21.797 2.327 1.00 31.16 531 VAL A CA 1
ATOM 4184 C C . VAL A 1 531 ? -53.206 -20.950 2.433 1.00 31.16 531 VAL A C 1
ATOM 4186 O O . VAL A 1 531 ? -54.170 -21.298 3.107 1.00 31.16 531 VAL A O 1
ATOM 4189 N N . LYS A 1 532 ? -53.313 -19.857 1.665 1.00 35.72 532 LYS A N 1
ATOM 4190 C CA . LYS A 1 532 ? -54.487 -18.964 1.631 1.00 35.72 532 LYS A CA 1
ATOM 4191 C C . LYS A 1 532 ? -55.533 -19.342 0.572 1.00 35.72 532 LYS A C 1
ATOM 4193 O O . LYS A 1 532 ? -56.153 -18.457 -0.010 1.00 35.72 532 LYS A O 1
ATOM 4198 N N . GLN A 1 533 ? -55.764 -20.632 0.323 1.00 34.22 533 GLN A N 1
ATOM 4199 C CA . GLN A 1 533 ? -56.868 -21.062 -0.554 1.00 34.22 533 GLN A CA 1
ATOM 4200 C C . GLN A 1 533 ? -57.834 -22.090 0.047 1.00 34.22 533 GLN A C 1
ATOM 4202 O O . GLN A 1 533 ? -58.962 -22.160 -0.434 1.00 34.22 533 GLN A O 1
ATOM 4207 N N . ASP A 1 534 ? -57.508 -22.728 1.177 1.00 30.58 534 ASP A N 1
ATOM 4208 C CA . ASP A 1 534 ? -58.450 -23.639 1.854 1.00 30.58 534 ASP A CA 1
ATOM 4209 C C . ASP A 1 534 ? -59.229 -23.011 3.023 1.00 30.58 534 ASP A C 1
ATOM 4211 O O . ASP A 1 534 ? -60.239 -23.556 3.466 1.00 30.58 534 ASP A O 1
ATOM 4215 N N . VAL A 1 535 ? -58.860 -21.804 3.468 1.00 36.03 535 VAL A N 1
ATOM 4216 C CA . VAL A 1 535 ? -59.592 -21.086 4.538 1.00 36.03 535 VAL A CA 1
ATOM 4217 C C . VAL A 1 535 ? -60.603 -20.072 3.978 1.00 36.03 535 VAL A C 1
ATOM 4219 O O . VAL A 1 535 ? -61.614 -19.766 4.610 1.00 36.03 535 VAL A O 1
ATOM 4222 N N . TYR A 1 536 ? -60.419 -19.612 2.735 1.00 34.62 536 TYR A N 1
ATOM 4223 C CA . TYR A 1 536 ? -61.233 -18.541 2.135 1.00 34.62 536 TYR A CA 1
ATOM 4224 C C . TYR A 1 536 ? -62.644 -18.971 1.688 1.00 34.62 536 TYR A C 1
ATOM 4226 O O . TYR A 1 536 ? -63.420 -18.159 1.185 1.00 34.62 536 TYR A O 1
ATOM 4234 N N . LYS A 1 537 ? -63.010 -20.243 1.897 1.00 32.34 537 LYS A N 1
ATOM 4235 C CA . LYS A 1 537 ? -64.331 -20.796 1.557 1.00 32.34 537 LYS A CA 1
ATOM 4236 C C . LYS A 1 537 ? -65.273 -20.984 2.754 1.00 32.34 537 LYS A C 1
ATOM 4238 O O . LYS A 1 537 ? -66.428 -21.330 2.530 1.00 32.34 537 LYS A O 1
ATOM 4243 N N . ARG A 1 538 ? -64.834 -20.733 3.999 1.00 35.88 538 ARG A N 1
ATOM 4244 C CA . ARG A 1 538 ? -65.664 -20.944 5.210 1.00 35.88 538 ARG A CA 1
ATOM 4245 C C . ARG A 1 538 ? -66.215 -19.688 5.901 1.00 35.88 538 ARG A C 1
ATOM 4247 O O . ARG A 1 538 ? -67.010 -19.843 6.816 1.00 35.88 538 ARG A O 1
ATOM 4254 N N . LEU A 1 539 ? -65.881 -18.467 5.476 1.00 35.88 539 LEU A N 1
ATOM 4255 C CA . LEU A 1 539 ? -66.197 -17.252 6.258 1.00 35.88 539 LEU A CA 1
ATOM 4256 C C . LEU A 1 539 ? -66.944 -16.146 5.491 1.00 35.88 539 LEU A C 1
ATOM 4258 O O . LEU A 1 539 ? -66.782 -14.972 5.792 1.00 35.88 539 LEU A O 1
ATOM 4262 N N . ARG A 1 540 ? -67.797 -16.477 4.508 1.00 33.12 540 ARG A N 1
ATOM 4263 C CA . ARG A 1 540 ? -68.547 -15.452 3.743 1.00 33.12 540 ARG A CA 1
ATOM 4264 C C . ARG A 1 540 ? -70.032 -15.294 4.094 1.00 33.12 540 ARG A C 1
ATOM 4266 O O . ARG A 1 540 ? -70.764 -14.679 3.327 1.00 33.12 540 ARG A O 1
ATOM 4273 N N . THR A 1 541 ? -70.473 -15.747 5.264 1.00 32.59 541 THR A N 1
ATOM 4274 C CA . THR A 1 541 ? -71.866 -15.509 5.703 1.00 32.59 541 THR A CA 1
ATOM 4275 C C . THR A 1 541 ? -72.028 -15.049 7.153 1.00 32.59 541 THR A C 1
ATOM 4277 O O . THR A 1 541 ? -73.151 -14.797 7.573 1.00 32.59 541 THR A O 1
ATOM 4280 N N . THR A 1 542 ? -70.929 -14.817 7.880 1.00 37.00 542 THR A N 1
ATOM 4281 C CA . THR A 1 542 ? -70.942 -14.318 9.275 1.00 37.00 542 THR A CA 1
ATOM 4282 C C . THR A 1 542 ? -70.268 -12.946 9.452 1.00 37.00 542 THR A C 1
ATOM 4284 O O . THR A 1 542 ? -70.227 -12.427 10.556 1.00 37.00 542 THR A O 1
ATOM 4287 N N . VAL A 1 543 ? -69.747 -12.337 8.377 1.00 42.53 543 VAL A N 1
ATOM 4288 C CA . VAL A 1 543 ? -68.823 -11.176 8.438 1.00 42.53 543 VAL A CA 1
ATOM 4289 C C . VAL A 1 543 ? -69.522 -9.807 8.403 1.00 42.53 543 VAL A C 1
ATOM 4291 O O . VAL A 1 543 ? -68.939 -8.802 8.790 1.00 42.53 543 VAL A O 1
ATOM 4294 N N . VAL A 1 544 ? -70.790 -9.729 7.991 1.00 39.62 544 VAL A N 1
ATOM 4295 C CA . VAL A 1 544 ? -71.476 -8.425 7.851 1.00 39.62 544 VAL A CA 1
ATOM 4296 C C . VAL A 1 544 ? -72.108 -7.939 9.169 1.00 39.62 544 VAL A C 1
ATOM 4298 O O . VAL A 1 544 ? -72.332 -6.744 9.322 1.00 39.62 544 VAL A O 1
ATOM 4301 N N . LEU A 1 545 ? -72.324 -8.823 10.155 1.00 39.34 545 LEU A N 1
ATOM 4302 C CA . LEU A 1 545 ? -72.833 -8.443 11.485 1.00 39.34 545 LEU A CA 1
ATOM 4303 C C . LEU A 1 545 ? -71.721 -8.189 12.525 1.00 39.34 545 LEU A C 1
ATOM 4305 O O . LEU A 1 545 ? -71.942 -7.427 13.461 1.00 39.34 545 LEU A O 1
ATOM 4309 N N . THR A 1 546 ? -70.523 -8.761 12.354 1.00 46.47 546 THR A N 1
ATOM 4310 C CA . THR A 1 546 ? -69.400 -8.615 13.302 1.00 46.47 546 THR A CA 1
ATOM 4311 C C . THR A 1 546 ? -68.635 -7.295 13.143 1.00 46.47 546 THR A C 1
ATOM 4313 O O . THR A 1 546 ? -68.250 -6.702 14.146 1.00 46.47 546 THR A O 1
ATOM 4316 N N . MET A 1 547 ? -68.507 -6.750 11.924 1.00 49.69 547 MET A N 1
ATOM 4317 C CA . MET A 1 547 ? -67.745 -5.509 11.667 1.00 49.69 547 MET A CA 1
ATOM 4318 C C . MET A 1 547 ? -68.333 -4.246 12.331 1.00 49.69 547 MET A C 1
ATOM 4320 O O . MET A 1 547 ? -67.593 -3.322 12.667 1.00 49.69 547 MET A O 1
ATOM 4324 N N . ALA A 1 548 ? -69.656 -4.181 12.535 1.00 52.88 548 ALA A N 1
ATOM 4325 C CA . ALA A 1 548 ? -70.301 -3.044 13.204 1.00 52.88 548 ALA A CA 1
ATOM 4326 C C . ALA A 1 548 ? -70.122 -3.081 14.736 1.00 52.88 548 ALA A C 1
ATOM 4328 O O . ALA A 1 548 ? -69.998 -2.032 15.368 1.00 52.88 548 ALA A O 1
ATOM 4329 N N . MET A 1 549 ? -70.072 -4.282 15.325 1.00 56.62 549 MET A N 1
ATOM 4330 C CA . MET A 1 549 ? -69.787 -4.478 16.752 1.00 56.62 549 MET A CA 1
ATOM 4331 C C . MET A 1 549 ? -68.297 -4.313 17.068 1.00 56.62 549 MET A C 1
ATOM 4333 O O . MET A 1 549 ? -67.965 -3.707 18.080 1.00 56.62 549 MET A O 1
ATOM 4337 N N . GLU A 1 550 ? -67.405 -4.765 16.184 1.00 63.88 550 GLU A N 1
ATOM 4338 C CA . GLU A 1 550 ? -65.948 -4.634 16.326 1.00 63.88 550 GLU A CA 1
ATOM 4339 C C . GLU A 1 550 ? -65.500 -3.161 16.327 1.00 63.88 550 GLU A C 1
ATOM 4341 O O . GLU A 1 550 ? -64.720 -2.741 17.182 1.00 63.88 550 GLU A O 1
ATOM 4346 N N . GLY A 1 551 ? -66.081 -2.330 15.451 1.00 66.88 551 GLY A N 1
ATOM 4347 C CA . GLY A 1 551 ? -65.856 -0.882 15.464 1.00 66.88 551 GLY A CA 1
ATOM 4348 C C . GLY A 1 551 ? -66.339 -0.208 16.754 1.00 66.88 551 GLY A C 1
ATOM 4349 O O . GLY A 1 551 ? -65.634 0.644 17.292 1.00 66.88 551 GLY A O 1
ATOM 4350 N N . ARG A 1 552 ? -67.504 -0.618 17.282 1.00 71.00 552 ARG A N 1
ATOM 4351 C CA . ARG A 1 552 ? -68.049 -0.102 18.550 1.00 71.00 552 ARG A CA 1
ATOM 4352 C C . ARG A 1 552 ? -67.180 -0.518 19.741 1.00 71.00 552 ARG A C 1
ATOM 4354 O O . ARG A 1 552 ? -66.837 0.329 20.560 1.00 71.00 552 ARG A O 1
ATOM 4361 N N . PHE A 1 553 ? -66.756 -1.779 19.789 1.00 76.06 553 PHE A N 1
ATOM 4362 C CA . PHE A 1 553 ? -65.835 -2.315 20.791 1.00 76.06 553 PHE A CA 1
ATOM 4363 C C . PHE A 1 553 ? -64.508 -1.538 20.820 1.00 76.06 553 PHE A C 1
ATOM 4365 O O . PHE A 1 553 ? -64.130 -1.014 21.864 1.00 76.06 553 PHE A O 1
ATOM 4372 N N . LEU A 1 554 ? -63.850 -1.352 19.669 1.00 76.06 554 LEU A N 1
ATOM 4373 C CA . LEU A 1 554 ? -62.595 -0.593 19.594 1.00 76.06 554 LEU A CA 1
ATOM 4374 C C . LEU A 1 554 ? -62.780 0.889 19.965 1.00 76.06 554 LEU A C 1
ATOM 4376 O O . LEU A 1 554 ? -61.898 1.472 20.590 1.00 76.06 554 LEU A O 1
ATOM 4380 N N . THR A 1 555 ? -63.923 1.516 19.650 1.00 80.12 555 THR A N 1
ATOM 4381 C CA . THR A 1 555 ? -64.201 2.890 20.114 1.00 80.12 555 THR A CA 1
ATOM 4382 C C . THR A 1 555 ? -64.418 2.989 21.623 1.00 80.12 555 THR A C 1
ATOM 4384 O O . THR A 1 555 ? -63.987 3.972 22.220 1.00 80.12 555 THR A O 1
ATOM 4387 N N . LEU A 1 556 ? -65.036 1.984 22.252 1.00 78.12 556 LEU A N 1
ATOM 4388 C CA . LEU A 1 556 ? -65.216 1.939 23.708 1.00 78.12 556 LEU A CA 1
ATOM 4389 C C . LEU A 1 556 ? -63.884 1.742 24.428 1.00 78.12 556 LEU A C 1
ATOM 4391 O O . LEU A 1 556 ? -63.607 2.445 25.399 1.00 78.12 556 LEU A O 1
ATOM 4395 N N . VAL A 1 557 ? -63.039 0.853 23.897 1.00 80.25 557 VAL A N 1
ATOM 4396 C CA . VAL A 1 557 ? -61.666 0.654 24.371 1.00 80.25 557 VAL A CA 1
ATOM 4397 C C . VAL A 1 557 ? -60.858 1.947 24.242 1.00 80.25 557 VAL A C 1
ATOM 4399 O O . VAL A 1 557 ? -60.243 2.370 25.212 1.00 80.25 557 VAL A O 1
ATOM 4402 N N . ARG A 1 558 ? -60.917 2.628 23.088 1.00 83.44 558 ARG A N 1
ATOM 4403 C CA . ARG A 1 558 ? -60.208 3.900 22.853 1.00 83.44 558 ARG A CA 1
ATOM 4404 C C . ARG A 1 558 ? -60.648 5.026 23.791 1.00 83.44 558 ARG A C 1
ATOM 4406 O O . ARG A 1 558 ? -59.836 5.872 24.148 1.00 83.44 558 ARG A O 1
ATOM 4413 N N . ASN A 1 559 ? -61.931 5.067 24.141 1.00 84.25 559 ASN A N 1
ATOM 4414 C CA . ASN A 1 559 ? -62.496 6.083 25.028 1.00 84.25 559 ASN A CA 1
ATOM 4415 C C . ASN A 1 559 ? -62.362 5.710 26.519 1.00 84.25 559 ASN A C 1
ATOM 4417 O O . ASN A 1 559 ? -62.873 6.445 27.360 1.00 84.25 559 ASN A O 1
ATOM 4421 N N . ASN A 1 560 ? -61.706 4.585 26.841 1.00 82.38 560 ASN A N 1
ATOM 4422 C CA . ASN A 1 560 ? -61.543 4.041 28.191 1.00 82.38 560 ASN A CA 1
ATOM 4423 C C . ASN A 1 560 ? -62.873 3.855 28.962 1.00 82.38 560 ASN A C 1
ATOM 4425 O O . ASN A 1 560 ? -62.913 4.006 30.179 1.00 82.38 560 ASN A O 1
ATOM 4429 N N . ASN A 1 561 ? -63.981 3.546 28.272 1.00 82.50 561 ASN A N 1
ATOM 4430 C CA . ASN A 1 561 ? -65.298 3.417 28.909 1.00 82.50 561 ASN A CA 1
ATOM 4431 C C . ASN A 1 561 ? -65.528 1.987 29.438 1.00 82.50 561 ASN A C 1
ATOM 4433 O O . ASN A 1 561 ? -66.123 1.147 28.760 1.00 82.50 561 ASN A O 1
ATOM 4437 N N . ALA A 1 562 ? -65.016 1.700 30.638 1.00 76.19 562 ALA A N 1
ATOM 4438 C CA . ALA A 1 562 ? -64.982 0.355 31.223 1.00 76.19 562 ALA A CA 1
ATOM 4439 C C . ALA A 1 562 ? -66.369 -0.251 31.514 1.00 76.19 562 ALA A C 1
ATOM 4441 O O . ALA A 1 562 ? -66.548 -1.462 31.387 1.00 76.19 562 ALA A O 1
ATOM 4442 N N . THR A 1 563 ? -67.359 0.573 31.870 1.00 77.88 563 THR A N 1
ATOM 4443 C CA . THR A 1 563 ? -68.716 0.117 32.214 1.00 77.88 563 THR A CA 1
ATOM 4444 C C . THR A 1 563 ? -69.447 -0.437 30.993 1.00 77.88 563 THR A C 1
ATOM 4446 O O . THR A 1 563 ? -69.824 -1.607 30.989 1.00 77.88 563 THR A O 1
ATOM 4449 N N . GLU A 1 564 ? -69.552 0.352 29.919 1.00 75.25 564 GLU A N 1
ATOM 4450 C CA . GLU A 1 564 ? -70.166 -0.079 28.654 1.00 75.25 564 GLU A CA 1
ATOM 4451 C C . GLU A 1 564 ? -69.385 -1.226 27.997 1.00 75.25 564 GLU A C 1
ATOM 4453 O O . GLU A 1 564 ? -69.979 -2.092 27.359 1.00 75.25 564 GLU A O 1
ATOM 4458 N N . LEU A 1 565 ? -68.058 -1.269 28.166 1.00 76.00 565 LEU A N 1
ATOM 4459 C CA . LEU A 1 565 ? -67.235 -2.380 27.686 1.00 76.00 565 LEU A CA 1
ATOM 4460 C C . LEU A 1 565 ? -67.544 -3.680 28.444 1.00 76.00 565 LEU A C 1
ATOM 4462 O O . LEU A 1 565 ? -67.671 -4.729 27.816 1.00 76.00 565 LEU A O 1
ATOM 4466 N N . SER A 1 566 ? -67.696 -3.614 29.771 1.00 71.56 566 SER A N 1
ATOM 4467 C CA . SER A 1 566 ? -68.060 -4.776 30.587 1.00 71.56 566 SER A CA 1
ATOM 4468 C C . SER A 1 566 ? -69.470 -5.285 30.282 1.00 71.56 566 SER A C 1
ATOM 4470 O O . SER A 1 566 ? -69.651 -6.494 30.190 1.00 71.56 566 SER A O 1
ATOM 4472 N N . GLU A 1 567 ? -70.438 -4.391 30.041 1.00 73.75 567 GLU A N 1
ATOM 4473 C CA . GLU A 1 567 ? -71.798 -4.757 29.620 1.00 73.75 567 GLU A CA 1
ATOM 4474 C C . GLU A 1 567 ? -71.788 -5.464 28.259 1.00 73.75 567 GLU A C 1
ATOM 4476 O O . GLU A 1 567 ? -72.396 -6.521 28.107 1.00 73.75 567 GLU A O 1
ATOM 4481 N N . LEU A 1 568 ? -71.029 -4.935 27.294 1.00 73.06 568 LEU A N 1
ATOM 4482 C CA . LEU A 1 568 ? -70.923 -5.496 25.945 1.00 73.06 568 LEU A CA 1
ATOM 4483 C C . LEU A 1 568 ? -70.218 -6.867 25.945 1.00 73.06 568 LEU A C 1
ATOM 4485 O O . LEU A 1 568 ? -70.609 -7.764 25.200 1.00 73.06 568 LEU A O 1
ATOM 4489 N N . LEU A 1 569 ? -69.218 -7.062 26.812 1.00 70.75 569 LEU A N 1
ATOM 4490 C CA . LEU A 1 569 ? -68.567 -8.361 27.028 1.00 70.75 569 LEU A CA 1
ATOM 4491 C C . LEU A 1 569 ? -69.490 -9.364 27.740 1.00 70.75 569 LEU A C 1
ATOM 4493 O O . LEU A 1 569 ? -69.489 -10.543 27.389 1.00 70.75 569 LEU A O 1
ATOM 4497 N N . TRP A 1 570 ? -70.327 -8.903 28.674 1.00 66.69 570 TRP A N 1
ATOM 4498 C CA . TRP A 1 570 ? -71.343 -9.730 29.335 1.00 66.69 570 TRP A CA 1
ATOM 4499 C C . TRP A 1 570 ? -72.452 -10.181 28.371 1.00 66.69 570 TRP A C 1
ATOM 4501 O O . TRP A 1 570 ? -72.894 -11.330 28.433 1.00 66.69 570 TRP A O 1
ATOM 4511 N N . GLU A 1 571 ? -72.871 -9.309 27.445 1.00 65.12 571 GLU A N 1
ATOM 4512 C CA . GLU A 1 571 ? -73.844 -9.618 26.383 1.00 65.12 571 GLU A CA 1
ATOM 4513 C C . GLU A 1 571 ? -73.342 -10.694 25.398 1.00 65.12 571 GLU A C 1
ATOM 4515 O O . GLU A 1 571 ? -74.153 -11.389 24.781 1.00 65.12 571 GLU A O 1
ATOM 4520 N N . LEU A 1 572 ? -72.020 -10.877 25.271 1.00 61.06 572 LEU A N 1
ATOM 4521 C CA . LEU A 1 572 ? -71.389 -11.861 24.378 1.00 61.06 572 LEU A CA 1
ATOM 4522 C C . LEU A 1 572 ? -71.306 -13.296 24.964 1.00 61.06 572 LEU A C 1
ATOM 4524 O O . LEU A 1 572 ? -71.157 -14.239 24.185 1.00 61.06 572 LEU A O 1
ATOM 4528 N N . GLY A 1 573 ? -71.499 -13.488 26.280 1.00 48.09 573 GLY A N 1
ATOM 4529 C CA . GLY A 1 573 ? -71.875 -14.760 26.942 1.00 48.09 573 GLY A CA 1
ATOM 4530 C C . GLY A 1 573 ? -70.765 -15.732 27.420 1.00 48.09 573 GLY A C 1
ATOM 4531 O O . GLY A 1 573 ? -69.971 -16.196 26.622 1.00 48.09 573 GLY A O 1
ATOM 4532 N N . ASN A 1 574 ? -70.841 -16.158 28.698 1.00 45.94 574 ASN A N 1
ATOM 4533 C CA . ASN A 1 574 ? -70.044 -17.101 29.548 1.00 45.94 574 ASN A CA 1
ATOM 4534 C C . ASN A 1 574 ? -69.258 -18.331 28.965 1.00 45.94 574 ASN A C 1
ATOM 4536 O O . ASN A 1 574 ? -69.141 -19.354 29.646 1.00 45.94 574 ASN A O 1
ATOM 4540 N N . GLY A 1 575 ? -68.694 -18.297 27.757 1.00 49.81 575 GLY A N 1
ATOM 4541 C CA . GLY A 1 575 ? -67.754 -19.310 27.234 1.00 49.81 575 GLY A CA 1
ATOM 4542 C C . GLY A 1 575 ? -66.304 -18.800 27.183 1.00 49.81 575 GLY A C 1
ATOM 4543 O O . GLY A 1 575 ? -66.089 -17.600 27.323 1.00 49.81 575 GLY A O 1
ATOM 4544 N N . PRO A 1 576 ? -65.287 -19.660 26.960 1.00 44.44 576 PRO A N 1
ATOM 4545 C CA . PRO A 1 576 ? -63.925 -19.188 26.718 1.00 44.44 576 PRO A CA 1
ATOM 4546 C C . PRO A 1 576 ? -63.916 -18.401 25.401 1.00 44.44 576 PRO A C 1
ATOM 4548 O O . PRO A 1 576 ? -64.012 -18.978 24.317 1.00 44.44 576 PRO A O 1
ATOM 4551 N N . HIS A 1 577 ? -63.890 -17.075 25.495 1.00 53.94 577 HIS A N 1
ATOM 4552 C CA . HIS A 1 577 ? -63.930 -16.200 24.333 1.00 53.94 577 HIS A CA 1
ATOM 4553 C C . HIS A 1 577 ? -62.582 -16.205 23.618 1.00 53.94 577 HIS A C 1
ATOM 4555 O O . HIS A 1 577 ? -61.539 -15.948 24.217 1.00 53.94 577 HIS A O 1
ATOM 4561 N N . ASP A 1 578 ? -62.604 -16.452 22.309 1.00 53.06 578 ASP A N 1
ATOM 4562 C CA . ASP A 1 578 ? -61.427 -16.294 21.462 1.00 53.06 578 ASP A CA 1
ATOM 4563 C C . ASP A 1 578 ? -61.263 -14.795 21.150 1.00 53.06 578 ASP A C 1
ATOM 4565 O O . ASP A 1 578 ? -61.684 -14.295 20.105 1.00 53.06 578 ASP A O 1
ATOM 4569 N N . PHE A 1 579 ? -60.694 -14.039 22.100 1.00 56.59 579 PHE A N 1
ATOM 4570 C CA . PHE A 1 579 ? -60.437 -12.588 21.994 1.00 56.59 579 PHE A CA 1
ATOM 4571 C C . PHE A 1 579 ? -59.588 -12.196 20.768 1.00 56.59 579 PHE A C 1
ATOM 4573 O O . PHE A 1 579 ? -59.495 -11.018 20.427 1.00 56.59 579 PHE A O 1
ATOM 4580 N N . ARG A 1 580 ? -59.018 -13.184 20.066 1.00 53.12 580 ARG A N 1
ATOM 4581 C CA . ARG A 1 580 ? -58.348 -13.064 18.763 1.00 53.12 580 ARG A CA 1
ATOM 4582 C C . ARG A 1 580 ? -59.279 -12.618 17.623 1.00 53.12 580 ARG A C 1
ATOM 4584 O O . ARG A 1 580 ? -58.785 -12.285 16.553 1.00 53.12 580 ARG A O 1
ATOM 4591 N N . LEU A 1 581 ? -60.600 -12.624 17.829 1.00 53.00 581 LEU A N 1
ATOM 4592 C CA . LEU A 1 581 ? -61.599 -12.194 16.841 1.00 53.00 581 LEU A CA 1
ATOM 4593 C C . LEU A 1 581 ? -61.798 -10.673 16.758 1.00 53.00 581 LEU A C 1
ATOM 4595 O O . LEU A 1 581 ? -62.324 -10.220 15.748 1.00 53.00 581 LEU A O 1
ATOM 4599 N N . PHE A 1 582 ? -61.406 -9.904 17.781 1.00 64.25 582 PHE A N 1
ATOM 4600 C CA . PHE A 1 582 ? -61.520 -8.441 17.790 1.00 64.25 582 PHE A CA 1
ATOM 4601 C C . PHE A 1 582 ? -60.153 -7.831 17.498 1.00 64.25 582 PHE A C 1
ATOM 4603 O O . PHE A 1 582 ? -59.340 -7.646 18.410 1.00 64.25 582 PHE A O 1
ATOM 4610 N N . THR A 1 583 ? -59.893 -7.556 16.221 1.00 66.19 583 THR A N 1
ATOM 4611 C CA . THR A 1 583 ? -58.599 -7.033 15.772 1.00 66.19 583 THR A CA 1
ATOM 4612 C C . THR A 1 583 ? -58.744 -5.678 15.102 1.00 66.19 583 THR A C 1
ATOM 4614 O O . THR A 1 583 ? -59.651 -5.439 14.310 1.00 66.19 583 THR A O 1
ATOM 4617 N N . ASP A 1 584 ? -57.825 -4.766 15.406 1.00 68.94 584 ASP A N 1
ATOM 4618 C CA . ASP A 1 584 ? -57.742 -3.489 14.698 1.00 68.94 584 ASP A CA 1
ATOM 4619 C C . ASP A 1 584 ? -57.361 -3.710 13.216 1.00 68.94 584 ASP A C 1
ATOM 4621 O O . ASP A 1 584 ? -56.881 -4.773 12.822 1.00 68.94 584 ASP A O 1
ATOM 4625 N N . LYS A 1 585 ? -57.481 -2.678 12.375 1.00 67.88 585 LYS A N 1
ATOM 4626 C CA . LYS A 1 585 ? -57.046 -2.679 10.965 1.00 67.88 585 LYS A CA 1
ATOM 4627 C C . LYS A 1 585 ? -55.573 -3.072 10.779 1.00 67.88 585 LYS A C 1
ATOM 4629 O O . LYS A 1 585 ? -55.187 -3.466 9.682 1.00 67.88 585 LYS A O 1
ATOM 4634 N N . PHE A 1 586 ? -54.772 -2.956 11.838 1.00 65.50 586 PHE A N 1
ATOM 4635 C CA . PHE A 1 586 ? -53.363 -3.350 11.900 1.00 65.50 586 PHE A CA 1
ATOM 4636 C C . PHE A 1 586 ? -53.135 -4.767 12.460 1.00 65.50 586 PHE A C 1
ATOM 4638 O O . PHE A 1 586 ? -51.989 -5.155 12.649 1.00 65.50 586 PHE A O 1
ATOM 4645 N N . GLY A 1 587 ? -54.195 -5.536 12.732 1.00 68.12 587 GLY A N 1
ATOM 4646 C CA . GLY A 1 587 ? -54.113 -6.904 13.256 1.00 68.12 587 GLY A CA 1
ATOM 4647 C C . GLY A 1 587 ? -53.824 -7.007 14.758 1.00 68.12 587 GLY A C 1
ATOM 4648 O O . GLY A 1 587 ? -53.531 -8.099 15.231 1.00 68.12 587 GLY A O 1
ATOM 4649 N N . ARG A 1 588 ? -53.902 -5.893 15.498 1.00 72.81 588 ARG A N 1
ATOM 4650 C CA . ARG A 1 588 ? -53.658 -5.837 16.950 1.00 72.81 588 ARG A CA 1
ATOM 4651 C C . ARG A 1 588 ? -54.851 -6.363 17.729 1.00 72.81 588 ARG A C 1
ATOM 4653 O O . ARG A 1 588 ? -55.980 -6.020 17.377 1.00 72.81 588 ARG A O 1
ATOM 4660 N N . SER A 1 589 ? -54.615 -7.127 18.791 1.00 75.81 589 SER A N 1
ATOM 4661 C CA . SER A 1 589 ? -55.692 -7.586 19.677 1.00 75.81 589 SER A CA 1
ATOM 4662 C C . SER A 1 589 ? -56.338 -6.422 20.444 1.00 75.81 589 SER A C 1
ATOM 4664 O O . SER A 1 589 ? -55.719 -5.379 20.663 1.00 75.81 589 SER A O 1
ATOM 4666 N N . GLY A 1 590 ? -57.589 -6.588 20.887 1.00 75.88 590 GLY A N 1
ATOM 4667 C CA . GLY A 1 590 ? -58.294 -5.568 21.677 1.00 75.88 590 GLY A CA 1
ATOM 4668 C C . GLY A 1 590 ? -57.537 -5.105 22.932 1.00 75.88 590 GLY A C 1
ATOM 4669 O O . GLY A 1 590 ? -57.609 -3.930 23.285 1.00 75.88 590 GLY A O 1
ATOM 4670 N N . LEU A 1 591 ? -56.761 -5.997 23.562 1.00 79.62 591 LEU A N 1
ATOM 4671 C CA . LEU A 1 591 ? -55.906 -5.666 24.706 1.00 79.62 591 LEU A CA 1
ATOM 4672 C C . LEU A 1 591 ? -54.655 -4.879 24.285 1.00 79.62 591 LEU A C 1
ATOM 4674 O O . LEU A 1 591 ? -54.335 -3.874 24.912 1.00 79.62 591 LEU A O 1
ATOM 4678 N N . GLU A 1 592 ? -53.978 -5.284 23.205 1.00 79.38 592 GLU A N 1
ATOM 4679 C CA . GLU A 1 592 ? -52.848 -4.526 22.640 1.00 79.38 592 GLU A CA 1
ATOM 4680 C C . GLU A 1 592 ? -53.268 -3.101 22.265 1.00 79.38 592 GLU A C 1
ATOM 4682 O O . GLU A 1 592 ? -52.541 -2.145 22.520 1.00 79.38 592 GLU A O 1
ATOM 4687 N N . PHE A 1 593 ? -54.469 -2.951 21.703 1.00 81.06 593 PHE A N 1
ATOM 4688 C CA . PHE A 1 593 ? -55.035 -1.655 21.352 1.00 81.06 593 PHE A CA 1
ATOM 4689 C C . PHE A 1 593 ? -55.416 -0.816 22.583 1.00 81.06 593 PHE A C 1
ATOM 4691 O O . PHE A 1 593 ? -55.213 0.395 22.567 1.00 81.06 593 PHE A O 1
ATOM 4698 N N . ALA A 1 594 ? -55.929 -1.435 23.654 1.00 82.56 594 ALA A N 1
ATOM 4699 C CA . ALA A 1 594 ? -56.231 -0.752 24.917 1.00 82.56 594 ALA A CA 1
ATOM 4700 C C . ALA A 1 594 ? -54.967 -0.167 25.563 1.00 82.56 594 ALA A C 1
ATOM 4702 O O . ALA A 1 594 ? -54.945 1.006 25.946 1.00 82.56 594 ALA A O 1
ATOM 4703 N N . VAL A 1 595 ? -53.901 -0.970 25.617 1.00 84.06 595 VAL A N 1
ATOM 4704 C CA . VAL A 1 595 ? -52.586 -0.570 26.132 1.00 84.06 595 VAL A CA 1
ATOM 4705 C C . VAL A 1 595 ? -51.968 0.518 25.252 1.00 84.06 595 VAL A C 1
ATOM 4707 O O . VAL A 1 595 ? -51.519 1.543 25.761 1.00 84.06 595 VAL A O 1
ATOM 4710 N N . ASP A 1 596 ? -52.040 0.377 23.927 1.00 82.56 596 ASP A N 1
ATOM 4711 C CA . ASP A 1 596 ? -51.604 1.424 22.997 1.00 82.56 596 ASP A CA 1
ATOM 4712 C C . ASP A 1 596 ? -52.529 2.661 22.993 1.00 82.56 596 ASP A C 1
ATOM 4714 O O . ASP A 1 596 ? -52.210 3.684 22.406 1.00 82.56 596 ASP A O 1
ATOM 4718 N N . CYS A 1 597 ? -53.681 2.647 23.656 1.00 82.94 597 CYS A N 1
ATOM 4719 C CA . CYS A 1 597 ? -54.466 3.865 23.885 1.00 82.94 597 CYS A CA 1
ATOM 4720 C C . CYS A 1 597 ? -54.216 4.471 25.275 1.00 82.94 597 CYS A C 1
ATOM 4722 O O . CYS A 1 597 ? -54.780 5.522 25.569 1.00 82.94 597 CYS A O 1
ATOM 4724 N N . GLY A 1 598 ? -53.401 3.837 26.132 1.00 82.12 598 GLY A N 1
ATOM 4725 C CA . GLY A 1 598 ? -53.247 4.219 27.544 1.00 82.12 598 GLY A CA 1
ATOM 4726 C C . GLY A 1 598 ? -54.533 4.033 28.363 1.00 82.12 598 GLY A C 1
ATOM 4727 O O . GLY A 1 598 ? -54.727 4.670 29.394 1.00 82.12 598 GLY A O 1
ATOM 4728 N N . SER A 1 599 ? -55.462 3.204 27.880 1.00 86.12 599 SER A N 1
ATOM 4729 C CA . SER A 1 599 ? -56.785 2.995 28.477 1.00 86.12 599 SER A CA 1
ATOM 4730 C C . SER A 1 599 ? -56.730 1.875 29.521 1.00 86.12 599 SER A C 1
ATOM 4732 O O . SER A 1 599 ? -57.154 0.746 29.273 1.00 86.12 599 SER A O 1
ATOM 4734 N N . LEU A 1 600 ? -56.149 2.195 30.683 1.00 83.50 600 LEU A N 1
ATOM 4735 C CA . LEU A 1 600 ? -55.867 1.262 31.784 1.00 83.50 600 LEU A CA 1
ATOM 4736 C C . LEU A 1 600 ? -57.120 0.548 32.317 1.00 83.50 600 LEU A C 1
ATOM 4738 O O . LEU A 1 600 ? -57.080 -0.652 32.578 1.00 83.50 600 LEU A O 1
ATOM 4742 N N . GLU A 1 601 ? -58.246 1.251 32.455 1.00 83.19 601 GLU A N 1
ATOM 4743 C CA . GLU A 1 601 ? -59.479 0.665 33.004 1.00 83.19 601 GLU A CA 1
ATOM 4744 C C . GLU A 1 601 ? -60.108 -0.329 32.020 1.00 83.19 601 GLU A C 1
ATOM 4746 O O . GLU A 1 601 ? -60.494 -1.434 32.405 1.00 83.19 601 GLU A O 1
ATOM 4751 N N . ALA A 1 602 ? -60.136 0.020 30.730 1.00 80.88 602 ALA A N 1
ATOM 4752 C CA . ALA A 1 602 ? -60.568 -0.885 29.668 1.00 80.88 602 ALA A CA 1
ATOM 4753 C C . ALA A 1 602 ? -59.649 -2.116 29.547 1.00 80.88 602 ALA A C 1
ATOM 4755 O O . ALA A 1 602 ? -60.140 -3.233 29.372 1.00 80.88 602 ALA A O 1
ATOM 4756 N N . ALA A 1 603 ? -58.329 -1.940 29.687 1.00 80.69 603 ALA A N 1
ATOM 4757 C CA . ALA A 1 603 ? -57.367 -3.043 29.704 1.00 80.69 603 ALA A CA 1
ATOM 4758 C C . ALA A 1 603 ? -57.585 -3.983 30.905 1.00 80.69 603 ALA A C 1
ATOM 4760 O O . ALA A 1 603 ? -57.562 -5.202 30.735 1.00 80.69 603 ALA A O 1
ATOM 4761 N N . GLY A 1 604 ? -57.877 -3.436 32.090 1.00 80.31 604 GLY A N 1
ATOM 4762 C CA . GLY A 1 604 ? -58.219 -4.209 33.287 1.00 80.31 604 GLY A CA 1
ATOM 4763 C C . GLY A 1 604 ? -59.455 -5.092 33.092 1.00 80.31 604 GLY A C 1
ATOM 4764 O O . GLY A 1 604 ? -59.397 -6.290 33.361 1.00 80.31 604 GLY A O 1
ATOM 4765 N N . VAL A 1 605 ? -60.536 -4.537 32.528 1.00 80.69 605 VAL A N 1
ATOM 4766 C CA . VAL A 1 605 ? -61.766 -5.294 32.220 1.00 80.69 605 VAL A CA 1
ATOM 4767 C C . VAL A 1 605 ? -61.500 -6.432 31.230 1.00 80.69 605 VAL A C 1
ATOM 4769 O O . VAL A 1 605 ? -62.026 -7.532 31.402 1.00 80.69 605 VAL A O 1
ATOM 4772 N N . LEU A 1 606 ? -60.673 -6.199 30.207 1.00 78.56 606 LEU A N 1
ATOM 4773 C CA . LEU A 1 606 ? -60.306 -7.225 29.225 1.00 78.56 606 LEU A CA 1
ATOM 4774 C C . LEU A 1 606 ? -59.475 -8.355 29.848 1.00 78.56 606 LEU A C 1
ATOM 4776 O O . LEU A 1 606 ? -59.678 -9.524 29.519 1.00 78.56 606 LEU A O 1
ATOM 4780 N N . LEU A 1 607 ? -58.569 -8.022 30.769 1.00 78.38 607 LEU A N 1
ATOM 4781 C CA . LEU A 1 607 ? -57.771 -9.002 31.507 1.00 78.38 607 LEU A CA 1
ATOM 4782 C C . LEU A 1 607 ? -58.627 -9.846 32.455 1.00 78.38 607 LEU A C 1
ATOM 4784 O O . LEU A 1 607 ? -58.441 -11.060 32.518 1.00 78.38 607 LEU A O 1
ATOM 4788 N N . ASP A 1 608 ? -59.594 -9.234 33.140 1.00 80.06 608 ASP A N 1
ATOM 4789 C CA . ASP A 1 608 ? -60.504 -9.936 34.054 1.00 80.06 608 ASP A CA 1
ATOM 4790 C C . ASP A 1 608 ? -61.401 -10.955 33.322 1.00 80.06 608 ASP A C 1
ATOM 4792 O O . ASP A 1 608 ? -61.822 -11.949 33.913 1.00 80.06 608 ASP A O 1
ATOM 4796 N N . HIS A 1 609 ? -61.631 -10.760 32.018 1.00 74.19 609 HIS A N 1
ATOM 4797 C CA . HIS A 1 609 ? -62.345 -11.707 31.155 1.00 74.19 609 HIS A CA 1
ATOM 4798 C C . HIS A 1 609 ? -61.423 -12.709 30.428 1.00 74.19 609 HIS A C 1
ATOM 4800 O O . HIS A 1 609 ? -61.906 -13.495 29.614 1.00 74.19 609 HIS A O 1
ATOM 4806 N N . GLY A 1 610 ? -60.117 -12.739 30.731 1.00 68.88 610 GLY A N 1
ATOM 4807 C CA . GLY A 1 610 ? -59.183 -13.762 30.241 1.00 68.88 610 GLY A CA 1
ATOM 4808 C C . GLY A 1 610 ? -58.461 -13.438 28.928 1.00 68.88 610 GLY A C 1
ATOM 4809 O O . GLY A 1 610 ? -58.041 -14.361 28.226 1.00 68.88 610 GLY A O 1
ATOM 4810 N N . ALA A 1 611 ? -58.302 -12.159 28.571 1.00 70.12 611 ALA A N 1
ATOM 4811 C CA . ALA A 1 611 ? -57.517 -11.770 27.398 1.00 70.12 611 ALA A CA 1
ATOM 4812 C C . ALA A 1 611 ? -56.022 -12.159 27.538 1.00 70.12 611 ALA A C 1
ATOM 4814 O O . ALA A 1 611 ? -55.431 -11.976 28.606 1.00 70.12 611 ALA A O 1
ATOM 4815 N N . PRO A 1 612 ? -55.372 -12.670 26.471 1.00 69.44 612 PRO A N 1
ATOM 4816 C CA . PRO A 1 612 ? -53.966 -13.063 26.520 1.00 69.44 612 PRO A CA 1
ATOM 4817 C C . PRO A 1 612 ? -53.043 -11.843 26.644 1.00 69.44 612 PRO A C 1
ATOM 4819 O O . PRO A 1 612 ? -53.070 -10.947 25.805 1.00 69.44 612 PRO A O 1
ATOM 4822 N N . VAL A 1 613 ? -52.172 -11.850 27.659 1.00 72.56 613 VAL A N 1
ATOM 4823 C CA . VAL A 1 613 ? -51.207 -10.767 27.941 1.00 72.56 613 VAL A CA 1
ATOM 4824 C C . VAL A 1 613 ? -50.136 -10.634 26.845 1.00 72.56 613 VAL A C 1
ATOM 4826 O O . VAL A 1 613 ? -49.753 -9.517 26.512 1.00 72.56 613 VAL A O 1
ATOM 4829 N N . GLY A 1 614 ? -49.691 -11.764 26.273 1.00 70.19 614 GLY A N 1
ATOM 4830 C CA . GLY A 1 614 ? -48.735 -11.912 25.157 1.00 70.19 614 GLY A CA 1
ATOM 4831 C C . GLY A 1 614 ? -48.006 -10.643 24.689 1.00 70.19 614 GLY A C 1
ATOM 4832 O O . GLY A 1 614 ? -47.103 -10.148 25.362 1.00 70.19 614 GLY A O 1
ATOM 4833 N N . ALA A 1 615 ? -48.392 -10.124 23.519 1.00 71.00 615 ALA A N 1
ATOM 4834 C CA . ALA A 1 615 ? -47.784 -8.941 22.909 1.00 71.00 615 ALA A CA 1
ATOM 4835 C C . ALA A 1 615 ? -48.240 -7.602 23.524 1.00 71.00 615 ALA A C 1
ATOM 4837 O O . ALA A 1 615 ? -47.590 -6.580 23.301 1.00 71.00 615 ALA A O 1
ATOM 4838 N N . ALA A 1 616 ? -49.309 -7.583 24.330 1.00 78.56 616 ALA A N 1
ATOM 4839 C CA . ALA A 1 616 ? -49.759 -6.372 25.019 1.00 78.56 616 ALA A CA 1
ATOM 4840 C C . ALA A 1 616 ? -48.726 -5.891 26.052 1.00 78.56 616 ALA A C 1
ATOM 4842 O O . ALA A 1 616 ? -48.543 -4.688 26.214 1.00 78.56 616 ALA A O 1
ATOM 4843 N N . LEU A 1 617 ? -47.981 -6.814 26.677 1.00 83.31 617 LEU A N 1
ATOM 4844 C CA . LEU A 1 617 ? -46.855 -6.465 27.551 1.00 83.31 617 LEU A CA 1
ATOM 4845 C C . LEU A 1 617 ? -45.716 -5.774 26.784 1.00 83.31 617 LEU A C 1
ATOM 4847 O O . LEU A 1 617 ? -45.153 -4.807 27.285 1.00 83.31 617 LEU A O 1
ATOM 4851 N N . LEU A 1 618 ? -45.405 -6.214 25.559 1.00 83.31 618 LEU A N 1
ATOM 4852 C CA . LEU A 1 618 ? -44.403 -5.549 24.713 1.00 83.31 618 LEU A CA 1
ATOM 4853 C C . LEU A 1 618 ? -44.844 -4.127 24.339 1.00 83.31 618 LEU A C 1
ATOM 4855 O O . LEU A 1 618 ? -44.036 -3.207 24.397 1.00 83.31 618 LEU A O 1
ATOM 4859 N N . HIS A 1 619 ? -46.128 -3.921 24.038 1.00 84.06 619 HIS A N 1
ATOM 4860 C CA . HIS A 1 619 ? -46.676 -2.583 23.787 1.00 84.06 619 HIS A CA 1
ATOM 4861 C C . HIS A 1 619 ? -46.681 -1.685 25.036 1.00 84.06 619 HIS A C 1
ATOM 4863 O O . HIS A 1 619 ? -46.409 -0.493 24.919 1.00 84.06 619 HIS A O 1
ATOM 4869 N N . ALA A 1 620 ? -46.937 -2.239 26.227 1.00 86.44 620 ALA A N 1
ATOM 4870 C CA . ALA A 1 620 ? -46.857 -1.489 27.484 1.00 86.44 620 ALA A CA 1
ATOM 4871 C C . ALA A 1 620 ? -45.423 -1.019 27.769 1.00 86.44 620 ALA A C 1
ATOM 4873 O O . ALA A 1 620 ? -45.208 0.131 28.146 1.00 86.44 620 ALA A O 1
ATOM 4874 N N . VAL A 1 621 ? -44.442 -1.897 27.532 1.00 87.62 621 VAL A N 1
ATOM 4875 C CA . VAL A 1 621 ? -43.014 -1.583 27.673 1.00 87.62 621 VAL A CA 1
ATOM 4876 C C . VAL A 1 621 ? -42.558 -0.567 26.622 1.00 87.62 621 VAL A C 1
ATOM 4878 O O . VAL A 1 621 ? -41.824 0.354 26.963 1.00 87.62 621 VAL A O 1
ATOM 4881 N N . ASP A 1 622 ? -43.008 -0.684 25.368 1.00 87.88 622 ASP A N 1
ATOM 4882 C CA . ASP A 1 622 ? -42.666 0.265 24.296 1.00 87.88 622 ASP A CA 1
ATOM 4883 C C . ASP A 1 622 ? -43.139 1.698 24.592 1.00 87.88 622 ASP A C 1
ATOM 4885 O O . ASP A 1 622 ? -42.464 2.661 24.215 1.00 87.88 622 ASP A O 1
ATOM 4889 N N . ARG A 1 623 ? -44.274 1.823 25.296 1.00 86.00 623 ARG A N 1
ATOM 4890 C CA . ARG A 1 623 ? -44.841 3.092 25.775 1.00 86.00 623 ARG A CA 1
ATOM 4891 C C . ARG A 1 623 ? -44.268 3.604 27.088 1.00 86.00 623 ARG A C 1
ATOM 4893 O O . ARG A 1 623 ? -44.601 4.723 27.465 1.00 86.00 623 ARG A O 1
ATOM 4900 N N . GLU A 1 624 ? -43.456 2.803 27.772 1.00 86.56 624 GLU A N 1
ATOM 4901 C CA . GLU A 1 624 ? -42.862 3.152 29.066 1.00 86.56 624 GLU A CA 1
ATOM 4902 C C . GLU A 1 624 ? -43.907 3.468 30.161 1.00 86.56 624 GLU A C 1
ATOM 4904 O O . GLU A 1 624 ? -43.620 4.170 31.130 1.00 86.56 624 GLU A O 1
ATOM 4909 N N . ASP A 1 625 ? -45.124 2.921 30.037 1.00 87.62 625 ASP A N 1
ATOM 4910 C CA . ASP A 1 625 ? -46.197 3.118 31.017 1.00 87.62 625 ASP A CA 1
ATOM 4911 C C . ASP A 1 625 ? -46.049 2.132 32.184 1.00 87.62 625 ASP A C 1
ATOM 4913 O O . ASP A 1 625 ? -46.421 0.956 32.102 1.00 87.62 625 ASP A O 1
ATOM 4917 N N . LEU A 1 626 ? -45.511 2.637 33.296 1.00 87.62 626 LEU A N 1
ATOM 4918 C CA . LEU A 1 626 ? -45.267 1.867 34.513 1.00 87.62 626 LEU A CA 1
ATOM 4919 C C . LEU A 1 626 ? -46.545 1.201 35.052 1.00 87.62 626 LEU A C 1
ATOM 4921 O O . LEU A 1 626 ? -46.504 0.045 35.475 1.00 87.62 626 LEU A O 1
ATOM 4925 N N . ALA A 1 627 ? -47.684 1.902 35.009 1.00 86.12 627 ALA A N 1
ATOM 4926 C CA . ALA A 1 627 ? -48.945 1.411 35.561 1.00 86.12 627 ALA A CA 1
ATOM 4927 C C . ALA A 1 627 ? -49.521 0.271 34.710 1.00 86.12 627 ALA A C 1
ATOM 4929 O O . ALA A 1 627 ? -50.018 -0.722 35.251 1.00 86.12 627 ALA A O 1
ATOM 4930 N N . ALA A 1 628 ? -49.409 0.380 33.383 1.00 85.12 628 ALA A N 1
ATOM 4931 C CA . ALA A 1 628 ? -49.832 -0.674 32.465 1.00 85.12 628 ALA A CA 1
ATOM 4932 C C . ALA A 1 628 ? -48.942 -1.917 32.595 1.00 85.12 628 ALA A C 1
ATOM 4934 O O . ALA A 1 628 ? -49.455 -3.035 32.660 1.00 85.12 628 ALA A O 1
ATOM 4935 N N . VAL A 1 629 ? -47.618 -1.737 32.692 1.00 86.62 629 VAL A N 1
ATOM 4936 C CA . VAL A 1 629 ? -46.676 -2.849 32.896 1.00 86.62 629 VAL A CA 1
ATOM 4937 C C . VAL A 1 629 ? -46.959 -3.558 34.218 1.00 86.62 629 VAL A C 1
ATOM 4939 O O . VAL A 1 629 ? -47.074 -4.781 34.227 1.00 86.62 629 VAL A O 1
ATOM 4942 N N . GLN A 1 630 ? -47.141 -2.819 35.314 1.00 86.75 630 GLN A N 1
ATOM 4943 C CA . GLN A 1 630 ? -47.426 -3.405 36.624 1.00 86.75 630 GLN A CA 1
ATOM 4944 C C . GLN A 1 630 ? -48.743 -4.202 36.620 1.00 86.75 630 GLN A C 1
ATOM 4946 O O . GLN A 1 630 ? -48.767 -5.356 37.047 1.00 86.75 630 GLN A O 1
ATOM 4951 N N . MET A 1 631 ? -49.812 -3.644 36.035 1.00 83.19 631 MET A N 1
ATOM 4952 C CA . MET A 1 631 ? -51.112 -4.317 35.901 1.00 83.19 631 MET A CA 1
ATOM 4953 C C . MET A 1 631 ? -51.026 -5.639 35.124 1.00 83.19 631 MET A C 1
ATOM 4955 O O . MET A 1 631 ? -51.725 -6.602 35.462 1.00 83.19 631 MET A O 1
ATOM 4959 N N . LEU A 1 632 ? -50.211 -5.671 34.066 1.00 82.38 632 LEU A N 1
ATOM 4960 C CA . LEU A 1 632 ? -50.028 -6.846 33.218 1.00 82.38 632 LEU A CA 1
ATOM 4961 C C . LEU A 1 632 ? -49.148 -7.894 33.907 1.00 82.38 632 LEU A C 1
ATOM 4963 O O . LEU A 1 632 ? -49.510 -9.067 33.900 1.00 82.38 632 LEU A O 1
ATOM 4967 N N . VAL A 1 633 ? -48.039 -7.482 34.531 1.00 82.44 633 VAL A N 1
ATOM 4968 C CA . VAL A 1 633 ? -47.084 -8.366 35.223 1.00 82.44 633 VAL A CA 1
ATOM 4969 C C . VAL A 1 633 ? -47.729 -9.079 36.413 1.00 82.44 633 VAL A C 1
ATOM 4971 O O . VAL A 1 633 ? -47.547 -10.288 36.553 1.00 82.44 633 VAL A O 1
ATOM 4974 N N . ASP A 1 634 ? -48.547 -8.385 37.209 1.00 81.06 634 ASP A N 1
ATOM 4975 C CA . ASP A 1 634 ? -49.242 -8.971 38.367 1.00 81.06 634 ASP A CA 1
ATOM 4976 C C . ASP A 1 634 ? -50.213 -10.107 37.985 1.00 81.06 634 ASP A C 1
ATOM 4978 O O . ASP A 1 634 ? -50.522 -10.973 38.807 1.00 81.06 634 ASP A O 1
ATOM 4982 N N . ARG A 1 635 ? -50.687 -10.127 36.730 1.00 76.00 635 ARG A N 1
ATOM 4983 C CA . ARG A 1 635 ? -51.615 -11.133 36.189 1.00 76.00 635 ARG A CA 1
ATOM 4984 C C . ARG A 1 635 ? -50.927 -12.234 35.363 1.00 76.00 635 ARG A C 1
ATOM 4986 O O . ARG A 1 635 ? -51.609 -13.159 34.919 1.00 76.00 635 ARG A O 1
ATOM 4993 N N . VAL A 1 636 ? -49.602 -12.188 35.169 1.00 70.00 636 VAL A N 1
ATOM 4994 C CA . VAL A 1 636 ? -48.846 -13.275 34.516 1.00 70.00 636 VAL A CA 1
ATOM 4995 C C . VAL A 1 636 ? -48.640 -14.435 35.509 1.00 70.00 636 VAL A C 1
ATOM 4997 O O . VAL A 1 636 ? -48.111 -14.222 36.602 1.00 70.00 636 VAL A O 1
ATOM 5000 N N . PRO A 1 637 ? -49.018 -15.687 35.175 1.00 60.34 637 PRO A N 1
ATOM 5001 C CA . PRO A 1 637 ? -48.797 -16.829 36.061 1.00 60.34 637 PRO A CA 1
ATOM 5002 C C . PRO A 1 637 ? -47.295 -17.098 36.276 1.00 60.34 637 PRO A C 1
ATOM 5004 O O . PRO A 1 637 ? -46.541 -17.259 35.317 1.00 60.34 637 PRO A O 1
ATOM 5007 N N . ARG A 1 638 ? -46.869 -17.198 37.547 1.00 52.56 638 ARG A N 1
ATOM 5008 C CA . ARG A 1 638 ? -45.456 -17.361 37.971 1.00 52.56 638 ARG A CA 1
ATOM 5009 C C . ARG A 1 638 ? -44.756 -18.620 37.421 1.00 52.56 638 ARG A C 1
ATOM 5011 O O . ARG A 1 638 ? -43.532 -18.637 37.345 1.00 52.56 638 ARG A O 1
ATOM 5018 N N . ASP A 1 639 ? -45.507 -19.630 36.975 1.00 46.31 639 ASP A N 1
ATOM 5019 C CA . ASP A 1 639 ? -44.977 -20.868 36.372 1.00 46.31 639 ASP A CA 1
ATOM 5020 C C . ASP A 1 639 ? -44.520 -20.699 34.903 1.00 46.31 639 ASP A C 1
ATOM 5022 O O . ASP A 1 639 ? -44.010 -21.635 34.292 1.00 46.31 639 ASP A O 1
ATOM 5026 N N . ALA A 1 640 ? -44.671 -19.506 34.313 1.00 46.81 640 ALA A N 1
ATOM 5027 C CA . ALA A 1 640 ? -44.192 -19.174 32.966 1.00 46.81 640 ALA A CA 1
ATOM 5028 C C . ALA A 1 640 ? -42.679 -18.845 32.889 1.00 46.81 640 ALA A C 1
ATOM 5030 O O . ALA A 1 640 ? -42.199 -18.445 31.830 1.00 46.81 640 ALA A O 1
ATOM 5031 N N . ALA A 1 641 ? -41.928 -19.022 33.984 1.00 42.69 641 ALA A N 1
ATOM 5032 C CA . ALA A 1 641 ? -40.511 -18.660 34.129 1.00 42.69 641 ALA A CA 1
ATOM 5033 C C . ALA A 1 641 ? -39.491 -19.750 33.698 1.00 42.69 641 ALA A C 1
ATOM 5035 O O . ALA A 1 641 ? -38.302 -19.641 34.002 1.00 42.69 641 ALA A O 1
ATOM 5036 N N . THR A 1 642 ? -39.914 -20.817 33.011 1.00 39.38 642 THR A N 1
ATOM 5037 C CA . THR A 1 642 ? -39.019 -21.857 32.449 1.00 39.38 642 THR A CA 1
ATOM 5038 C C . THR A 1 642 ? -38.498 -21.494 31.047 1.00 39.38 642 THR A C 1
ATOM 5040 O O . THR A 1 642 ? -39.190 -20.775 30.325 1.00 39.38 642 THR A O 1
ATOM 5043 N N . PRO A 1 643 ? -37.303 -21.978 30.636 1.00 40.44 643 PRO A N 1
ATOM 5044 C CA . PRO A 1 643 ? -36.635 -21.543 29.406 1.00 40.44 643 PRO A CA 1
ATOM 5045 C C . PRO A 1 643 ? -37.427 -21.911 28.133 1.00 40.44 643 PRO A C 1
ATOM 5047 O O . PRO A 1 643 ? -38.215 -22.861 28.160 1.00 40.44 643 PRO A O 1
ATOM 5050 N N . PRO A 1 644 ? -37.241 -21.168 27.025 1.00 44.03 644 PRO A N 1
ATOM 5051 C CA . PRO A 1 644 ? -38.071 -21.276 25.835 1.00 44.03 644 PRO A CA 1
ATOM 5052 C C . PRO A 1 644 ? -37.468 -22.285 24.852 1.00 44.03 644 PRO A C 1
ATOM 5054 O O . PRO A 1 644 ? -36.461 -21.986 24.229 1.00 44.03 644 PRO A O 1
ATOM 5057 N N . ASP A 1 645 ? -38.092 -23.450 24.687 1.00 37.28 645 ASP A N 1
ATOM 5058 C CA . ASP A 1 645 ? -37.849 -24.293 23.499 1.00 37.28 645 ASP A CA 1
ATOM 5059 C C . ASP A 1 645 ? -39.132 -24.538 22.675 1.00 37.28 645 ASP A C 1
ATOM 5061 O O . ASP A 1 645 ? -39.039 -24.789 21.482 1.00 37.28 645 ASP A O 1
ATOM 5065 N N . ASP A 1 646 ? -40.340 -24.348 23.237 1.00 36.34 646 ASP A N 1
ATOM 5066 C CA . ASP A 1 646 ? -41.587 -24.767 22.555 1.00 36.34 646 ASP A CA 1
ATOM 5067 C C . ASP A 1 646 ? -42.716 -23.709 22.476 1.00 36.34 646 ASP A C 1
ATOM 5069 O O . ASP A 1 646 ? -43.818 -24.015 22.019 1.00 36.34 646 ASP A O 1
ATOM 5073 N N . ARG A 1 647 ? -42.501 -22.451 22.904 1.00 39.88 647 ARG A N 1
ATOM 5074 C CA . ARG A 1 647 ? -43.564 -21.405 22.938 1.00 39.88 647 ARG A CA 1
ATOM 5075 C C . ARG A 1 647 ? -43.376 -20.221 21.979 1.00 39.88 647 ARG A C 1
ATOM 5077 O O . ARG A 1 647 ? -44.163 -19.277 22.021 1.00 39.88 647 ARG A O 1
ATOM 5084 N N . GLU A 1 648 ? -42.404 -20.271 21.067 1.00 40.09 648 GLU A N 1
ATOM 5085 C CA . GLU A 1 648 ? -42.144 -19.198 20.082 1.00 40.09 648 GLU A CA 1
ATOM 5086 C C . GLU A 1 648 ? -43.306 -18.937 19.095 1.00 40.09 648 GLU A C 1
ATOM 5088 O O . GLU A 1 648 ? -43.272 -17.977 18.329 1.00 40.09 648 GLU A O 1
ATOM 5093 N N . HIS A 1 649 ? -44.368 -19.747 19.099 1.00 41.19 649 HIS A N 1
ATOM 5094 C CA . HIS A 1 649 ? -45.525 -19.564 18.215 1.00 41.19 649 HIS A CA 1
ATOM 5095 C C . HIS A 1 649 ? -46.684 -18.736 18.795 1.00 41.19 649 HIS A C 1
ATOM 5097 O O . HIS A 1 649 ? -47.634 -18.469 18.062 1.00 41.19 649 HIS A O 1
ATOM 5103 N N . GLU A 1 650 ? -46.622 -18.272 20.052 1.00 43.03 650 GLU A N 1
ATOM 5104 C CA . GLU A 1 650 ? -47.751 -17.549 20.674 1.00 43.03 650 GLU A CA 1
ATOM 5105 C C . GLU A 1 650 ? -47.509 -16.060 20.996 1.00 43.03 650 GLU A C 1
ATOM 5107 O O . GLU A 1 650 ? -48.464 -15.369 21.349 1.00 43.03 650 GLU A O 1
ATOM 5112 N N . LEU A 1 651 ? -46.288 -15.529 20.825 1.00 46.41 651 LEU A N 1
ATOM 5113 C CA . LEU A 1 651 ? -45.953 -14.114 21.106 1.00 46.41 651 LEU A CA 1
ATOM 5114 C C . LEU A 1 651 ? -45.742 -13.224 19.863 1.00 46.41 651 LEU A C 1
ATOM 5116 O O . LEU A 1 651 ? -45.379 -12.055 19.994 1.00 46.41 651 LEU A O 1
ATOM 5120 N N . GLY A 1 652 ? -45.974 -13.737 18.653 1.00 46.78 652 GLY A N 1
ATOM 5121 C CA . GLY A 1 652 ? -45.787 -12.971 17.419 1.00 46.78 652 GLY A CA 1
ATOM 5122 C C . GLY A 1 652 ? -46.884 -11.927 17.187 1.00 46.78 652 GLY A C 1
ATOM 5123 O O . GLY A 1 652 ? -47.895 -12.231 16.560 1.00 46.78 652 GLY A O 1
ATOM 5124 N N . SER A 1 653 ? -46.670 -10.688 17.631 1.00 55.19 653 SER A N 1
ATOM 5125 C CA . SER A 1 653 ? -47.356 -9.514 17.069 1.00 55.19 653 SER A CA 1
ATOM 5126 C C . SER A 1 653 ? -46.673 -9.116 15.758 1.00 55.19 653 SER A C 1
ATOM 5128 O O . SER A 1 653 ? -45.451 -9.171 15.654 1.00 55.19 653 SER A O 1
ATOM 5130 N N . SER A 1 654 ? -47.430 -8.667 14.751 1.00 59.94 654 SER A N 1
ATOM 5131 C CA . SER A 1 654 ? -46.845 -8.120 13.515 1.00 59.94 654 SER A CA 1
ATOM 5132 C C . SER A 1 654 ? -46.014 -6.849 13.739 1.00 59.94 654 SER A C 1
ATOM 5134 O O . SER A 1 654 ? -45.331 -6.412 12.815 1.00 59.94 654 SER A O 1
ATOM 5136 N N . ALA A 1 655 ? -46.101 -6.232 14.924 1.00 67.88 655 ALA A N 1
ATOM 5137 C CA . ALA A 1 655 ? -45.416 -4.987 15.256 1.00 67.88 655 ALA A CA 1
ATOM 5138 C C . ALA A 1 655 ? -43.968 -5.183 15.739 1.00 67.88 655 ALA A C 1
ATOM 5140 O O . ALA A 1 655 ? -43.159 -4.274 15.568 1.00 67.88 655 ALA A O 1
ATOM 5141 N N . PHE A 1 656 ? -43.625 -6.347 16.305 1.00 77.00 656 PHE A N 1
ATOM 5142 C CA . PHE A 1 656 ? -42.295 -6.610 16.866 1.00 77.00 656 PHE A CA 1
ATOM 5143 C C . PHE A 1 656 ? -41.624 -7.821 16.199 1.00 77.00 656 PHE A C 1
ATOM 5145 O O . PHE A 1 656 ? -42.307 -8.754 15.774 1.00 77.00 656 PHE A O 1
ATOM 5152 N N . PRO A 1 657 ? -40.282 -7.852 16.112 1.00 77.50 657 PRO A N 1
ATOM 5153 C CA . PRO A 1 657 ? -39.561 -9.046 15.685 1.00 77.50 657 PRO A CA 1
ATOM 5154 C C . PRO A 1 657 ? -39.845 -10.237 16.612 1.00 77.50 657 PRO A C 1
ATOM 5156 O O . PRO A 1 657 ? -39.903 -10.072 17.828 1.00 77.50 657 PRO A O 1
ATOM 5159 N N . GLY A 1 658 ? -39.972 -11.446 16.056 1.00 73.50 658 GLY A N 1
ATOM 5160 C CA . GLY A 1 658 ? -40.364 -12.644 16.818 1.00 73.50 658 GLY A CA 1
ATOM 5161 C C . GLY A 1 658 ? -39.414 -13.046 17.957 1.00 73.50 658 GLY A C 1
ATOM 5162 O O . GLY A 1 658 ? -39.826 -13.769 18.854 1.00 73.50 658 GLY A O 1
ATOM 5163 N N . HIS A 1 659 ? -38.172 -12.554 17.954 1.00 77.38 659 HIS A N 1
ATOM 5164 C CA . HIS A 1 659 ? -37.172 -12.776 19.008 1.00 77.38 659 HIS A CA 1
ATOM 5165 C C . HIS A 1 659 ? -37.236 -11.754 20.162 1.00 77.38 659 HIS A C 1
ATOM 5167 O O . HIS A 1 659 ? -36.450 -11.847 21.105 1.00 77.38 659 HIS A O 1
ATOM 5173 N N . MET A 1 660 ? -38.113 -10.744 20.091 1.00 81.81 660 MET A N 1
ATOM 5174 C CA . MET A 1 660 ? -38.164 -9.652 21.068 1.00 81.81 660 MET A CA 1
ATOM 5175 C C . MET A 1 660 ? -38.800 -10.094 22.393 1.00 81.81 660 MET A C 1
ATOM 5177 O O . MET A 1 660 ? -39.974 -10.457 22.434 1.00 81.81 660 MET A O 1
ATOM 5181 N N . THR A 1 661 ? -38.049 -10.011 23.497 1.00 83.62 661 THR A N 1
ATOM 5182 C CA . THR A 1 661 ? -38.571 -10.273 24.851 1.00 83.62 661 THR A CA 1
ATOM 5183 C C . THR A 1 661 ? -38.893 -8.967 25.590 1.00 83.62 661 THR A C 1
ATOM 5185 O O . THR A 1 661 ? -38.260 -7.946 25.313 1.00 83.62 661 THR A O 1
ATOM 5188 N N . PRO A 1 662 ? -39.821 -8.968 26.570 1.00 85.31 662 PRO A N 1
ATOM 5189 C CA . PRO A 1 662 ? -40.154 -7.767 27.345 1.00 85.31 662 PRO A CA 1
ATOM 5190 C C . PRO A 1 662 ? -38.952 -7.140 28.058 1.00 85.31 662 PRO A C 1
ATOM 5192 O O . PRO A 1 662 ? -38.802 -5.923 28.050 1.00 85.31 662 PRO A O 1
ATOM 5195 N N . VAL A 1 663 ? -38.056 -7.964 28.613 1.00 87.19 663 VAL A N 1
ATOM 5196 C CA . VAL A 1 663 ? -36.815 -7.494 29.255 1.00 87.19 663 VAL A CA 1
ATOM 5197 C C . VAL A 1 663 ? -35.864 -6.887 28.225 1.00 87.19 663 VAL A C 1
ATOM 5199 O O . VAL A 1 663 ? -35.269 -5.846 28.488 1.00 87.19 663 VAL A O 1
ATOM 5202 N N . MET A 1 664 ? -35.731 -7.506 27.046 1.00 87.56 664 MET A N 1
ATOM 5203 C CA . MET A 1 664 ? -34.879 -6.984 25.976 1.00 87.56 664 MET A CA 1
ATOM 5204 C C . MET A 1 664 ? -35.400 -5.635 25.473 1.00 87.56 664 MET A C 1
ATOM 5206 O O . MET A 1 664 ? -34.621 -4.697 25.353 1.00 87.56 664 MET A O 1
ATOM 5210 N N . LEU A 1 665 ? -36.712 -5.495 25.273 1.00 88.38 665 LEU A N 1
ATOM 5211 C CA . LEU A 1 665 ? -37.329 -4.236 24.857 1.00 88.38 665 LEU A CA 1
ATOM 5212 C C . LEU A 1 665 ? -37.193 -3.139 25.924 1.00 88.38 665 LEU A C 1
ATOM 5214 O O . LEU A 1 665 ? -36.827 -2.013 25.595 1.00 88.38 665 LEU A O 1
ATOM 5218 N N . ALA A 1 666 ? -37.410 -3.470 27.200 1.00 89.38 666 ALA A N 1
ATOM 5219 C CA . ALA A 1 666 ? -37.228 -2.527 28.304 1.00 89.38 666 ALA A CA 1
ATOM 5220 C C . ALA A 1 666 ? -35.767 -2.057 28.415 1.00 89.38 666 ALA A C 1
ATOM 5222 O O . ALA A 1 666 ? -35.499 -0.877 28.641 1.00 89.38 666 ALA A O 1
ATOM 5223 N N . ALA A 1 667 ? -34.814 -2.967 28.186 1.00 90.12 667 ALA A N 1
ATOM 5224 C CA . ALA A 1 667 ? -33.391 -2.653 28.124 1.00 90.12 667 ALA A CA 1
ATOM 5225 C C . ALA A 1 667 ? -33.051 -1.736 26.943 1.00 90.12 667 ALA A C 1
ATOM 5227 O O . ALA A 1 667 ? -32.319 -0.766 27.132 1.00 90.12 667 ALA A O 1
ATOM 5228 N N . LEU A 1 668 ? -33.617 -1.988 25.758 1.00 90.62 668 LEU A N 1
ATOM 5229 C CA . LEU A 1 668 ? -33.441 -1.143 24.570 1.00 90.62 668 LEU A CA 1
ATOM 5230 C C . LEU A 1 668 ? -33.967 0.284 24.777 1.00 90.62 668 LEU A C 1
ATOM 5232 O O . LEU A 1 668 ? -33.373 1.226 24.261 1.00 90.62 668 LEU A O 1
ATOM 5236 N N . LYS A 1 669 ? -35.044 0.449 25.553 1.00 89.31 669 LYS A N 1
ATOM 5237 C CA . LYS A 1 669 ? -35.578 1.762 25.958 1.00 89.31 669 LYS A CA 1
ATOM 5238 C C . LYS A 1 669 ? -34.789 2.418 27.093 1.00 89.31 669 LYS A C 1
ATOM 5240 O O . LYS A 1 669 ? -34.961 3.601 27.348 1.00 89.31 669 LYS A O 1
ATOM 5245 N N . ASN A 1 670 ? -33.907 1.668 27.757 1.00 89.25 670 ASN A N 1
ATOM 5246 C CA . ASN A 1 670 ? -33.091 2.129 28.882 1.00 89.25 670 ASN A CA 1
ATOM 5247 C C . ASN A 1 670 ? -33.924 2.728 30.040 1.00 89.25 670 ASN A C 1
ATOM 5249 O O . ASN A 1 670 ? -33.490 3.668 30.702 1.00 89.25 670 ASN A O 1
ATOM 5253 N N . ASN A 1 671 ? -35.113 2.170 30.299 1.00 89.25 671 ASN A N 1
ATOM 5254 C CA . ASN A 1 671 ? -35.980 2.595 31.399 1.00 89.25 671 ASN A CA 1
ATOM 5255 C C . ASN A 1 671 ? -35.741 1.726 32.646 1.00 89.25 671 ASN A C 1
ATOM 5257 O O . ASN A 1 671 ? -36.128 0.554 32.688 1.00 89.25 671 ASN A O 1
ATOM 5261 N N . TYR A 1 672 ? -35.106 2.311 33.664 1.00 88.31 672 TYR A N 1
ATOM 5262 C CA . TYR A 1 672 ? -34.707 1.618 34.891 1.00 88.31 672 TYR A CA 1
ATOM 5263 C C . TYR A 1 672 ? -35.891 1.007 35.658 1.00 88.31 672 TYR A C 1
ATOM 5265 O O . TYR A 1 672 ? -35.834 -0.162 36.035 1.00 88.31 672 TYR A O 1
ATOM 5273 N N . ALA A 1 673 ? -36.982 1.755 35.844 1.00 87.69 673 ALA A N 1
ATOM 5274 C CA . ALA A 1 673 ? -38.110 1.320 36.669 1.00 87.69 673 ALA A CA 1
ATOM 5275 C C . ALA A 1 673 ? -38.880 0.147 36.036 1.00 87.69 673 ALA A C 1
ATOM 5277 O O . ALA A 1 673 ? -39.241 -0.816 36.714 1.00 87.69 673 ALA A O 1
ATOM 5278 N N . VAL A 1 674 ? -39.078 0.181 34.713 1.00 89.00 674 VAL A N 1
ATOM 5279 C CA . VAL A 1 674 ? -39.709 -0.924 33.970 1.00 89.00 674 VAL A CA 1
ATOM 5280 C C . VAL A 1 674 ? -38.829 -2.179 33.998 1.00 89.00 674 VAL A C 1
ATOM 5282 O O . VAL A 1 674 ? -39.332 -3.279 34.230 1.00 89.00 674 VAL A O 1
ATOM 5285 N N . LEU A 1 675 ? -37.513 -2.026 33.814 1.00 89.25 675 LEU A N 1
ATOM 5286 C CA . LEU A 1 675 ? -36.549 -3.128 33.917 1.00 89.25 675 LEU A CA 1
ATOM 5287 C C . LEU A 1 675 ? -36.538 -3.767 35.304 1.00 89.25 675 LEU A C 1
ATOM 5289 O O . LEU A 1 675 ? -36.529 -4.993 35.405 1.00 89.25 675 LEU A O 1
ATOM 5293 N N . GLU A 1 676 ? -36.542 -2.953 36.358 1.00 89.19 676 GLU A N 1
ATOM 5294 C CA . GLU A 1 676 ? -36.547 -3.430 37.737 1.00 89.19 676 GLU A CA 1
ATOM 5295 C C . GLU A 1 676 ? -37.793 -4.279 38.020 1.00 89.19 676 GLU A C 1
ATOM 5297 O O . GLU A 1 676 ? -37.659 -5.408 38.495 1.00 89.19 676 GLU A O 1
ATOM 5302 N N . MET A 1 677 ? -38.985 -3.804 37.641 1.00 85.38 677 MET A N 1
ATOM 5303 C CA . MET A 1 677 ? -40.230 -4.567 37.799 1.00 85.38 677 MET A CA 1
ATOM 5304 C C . MET A 1 677 ? -40.189 -5.910 37.058 1.00 85.38 677 MET A C 1
ATOM 5306 O O . MET A 1 677 ? -40.565 -6.942 37.616 1.00 85.38 677 MET A O 1
ATOM 5310 N N . LEU A 1 678 ? -39.702 -5.927 35.812 1.00 85.81 678 LEU A N 1
ATOM 5311 C CA . LEU A 1 678 ? -39.613 -7.154 35.014 1.00 85.81 678 LEU A CA 1
ATOM 5312 C C . LEU A 1 678 ? -38.573 -8.142 35.574 1.00 85.81 678 LEU A C 1
ATOM 5314 O O . LEU A 1 678 ? -38.806 -9.352 35.587 1.00 85.81 678 LEU A O 1
ATOM 5318 N N . LEU A 1 679 ? -37.431 -7.657 36.067 1.00 86.69 679 LEU A N 1
ATOM 5319 C CA . LEU A 1 679 ? -36.406 -8.511 36.673 1.00 86.69 679 LEU A CA 1
ATOM 5320 C C . LEU A 1 679 ? -36.859 -9.071 38.028 1.00 86.69 679 LEU A C 1
ATOM 5322 O O . LEU A 1 679 ? -36.626 -10.250 38.300 1.00 86.69 679 LEU A O 1
ATOM 5326 N N . GLN A 1 680 ? -37.549 -8.273 38.849 1.00 85.56 680 GLN A N 1
ATOM 5327 C CA . GLN A 1 680 ? -38.153 -8.728 40.108 1.00 85.56 680 GLN A CA 1
ATOM 5328 C C . GLN A 1 680 ? -39.267 -9.759 39.873 1.00 85.56 680 GLN A C 1
ATOM 5330 O O . GLN A 1 680 ? -39.415 -10.696 40.658 1.00 85.56 680 GLN A O 1
ATOM 5335 N N . ALA A 1 681 ? -40.007 -9.633 38.766 1.00 80.69 681 ALA A N 1
ATOM 5336 C CA . ALA A 1 681 ? -41.019 -10.599 38.345 1.00 80.69 681 ALA A CA 1
ATOM 5337 C C . ALA A 1 681 ? -40.442 -11.927 37.810 1.00 80.69 681 ALA A C 1
ATOM 5339 O O . ALA A 1 681 ? -41.195 -12.878 37.602 1.00 80.69 681 ALA A O 1
ATOM 5340 N N . GLY A 1 682 ? -39.119 -12.028 37.621 1.00 77.94 682 GLY A N 1
ATOM 5341 C CA . GLY A 1 682 ? -38.438 -13.272 37.253 1.00 77.94 682 GLY A CA 1
ATOM 5342 C C . GLY A 1 682 ? -38.406 -13.582 35.753 1.00 77.94 682 GLY A C 1
ATOM 5343 O O . GLY A 1 682 ? -38.183 -14.734 35.382 1.00 77.94 682 GLY A O 1
ATOM 5344 N N . PHE A 1 683 ? -38.609 -12.588 34.880 1.00 81.00 683 PHE A N 1
ATOM 5345 C CA . PHE A 1 683 ? -38.460 -12.785 33.435 1.00 81.00 683 PHE A CA 1
ATOM 5346 C C . PHE A 1 683 ? -37.006 -13.145 33.050 1.00 81.00 683 PHE A C 1
ATOM 5348 O O . PHE A 1 683 ? -36.056 -12.662 33.678 1.00 81.00 683 PHE A O 1
ATOM 5355 N N . PRO A 1 684 ? -36.799 -13.981 32.010 1.00 76.56 684 PRO A N 1
ATOM 5356 C CA . PRO A 1 684 ? -35.468 -14.417 31.608 1.00 76.56 684 PRO A CA 1
ATOM 5357 C C . PRO A 1 684 ? -34.627 -13.252 31.078 1.00 76.56 684 PRO A C 1
ATOM 5359 O O . PRO A 1 684 ? -35.101 -12.383 30.344 1.00 76.56 684 PRO A O 1
ATOM 5362 N N . ARG A 1 685 ? -33.342 -13.263 31.439 1.00 81.25 685 ARG A N 1
ATOM 5363 C CA . ARG A 1 685 ? -32.356 -12.279 30.980 1.00 81.25 685 ARG A CA 1
ATOM 5364 C C . ARG A 1 685 ? -32.012 -12.501 29.500 1.00 81.25 685 ARG A C 1
ATOM 5366 O O . ARG A 1 685 ? -32.001 -13.651 29.059 1.00 81.25 685 ARG A O 1
ATOM 5373 N N . PRO A 1 686 ? -31.676 -11.443 28.741 1.00 78.75 686 PRO A N 1
ATOM 5374 C CA . PRO A 1 686 ? -31.151 -11.597 27.390 1.00 78.75 686 PRO A CA 1
ATOM 5375 C C . PRO A 1 686 ? -29.814 -12.349 27.436 1.00 78.75 686 PRO A C 1
ATOM 5377 O O . PRO A 1 686 ? -28.872 -11.917 28.099 1.00 78.75 686 PRO A O 1
ATOM 5380 N N . VAL A 1 687 ? -29.732 -13.481 26.732 1.00 76.75 687 VAL A N 1
ATOM 5381 C CA . VAL A 1 687 ? -28.495 -14.261 26.577 1.00 76.75 687 VAL A CA 1
ATOM 5382 C C . VAL A 1 687 ? -28.075 -14.190 25.110 1.00 76.75 687 VAL A C 1
ATOM 5384 O O . VAL A 1 687 ? -28.655 -14.892 24.283 1.00 76.75 687 VAL A O 1
ATOM 5387 N N . PRO A 1 688 ? -27.082 -13.356 24.752 1.00 74.88 688 PRO A N 1
ATOM 5388 C CA . PRO A 1 688 ? -26.669 -13.202 23.359 1.00 74.88 688 PRO A CA 1
ATOM 5389 C C . PRO A 1 688 ? -26.183 -14.511 22.725 1.00 74.88 688 PRO A C 1
ATOM 5391 O O . PRO A 1 688 ? -26.445 -14.754 21.552 1.00 74.88 688 PRO A O 1
ATOM 5394 N N . ASP A 1 689 ? -25.547 -15.390 23.504 1.00 74.94 689 ASP A N 1
ATOM 5395 C CA . ASP A 1 689 ? -25.035 -16.685 23.030 1.00 74.94 689 ASP A CA 1
ATOM 5396 C C . ASP A 1 689 ? -26.138 -17.674 22.612 1.00 74.94 689 ASP A C 1
ATOM 5398 O O . ASP A 1 689 ? -25.848 -18.657 21.930 1.00 74.94 689 ASP A O 1
ATOM 5402 N N . ALA A 1 690 ? -27.402 -17.408 22.966 1.00 67.94 690 ALA A N 1
ATOM 5403 C CA . ALA A 1 690 ? -28.543 -18.191 22.494 1.00 67.94 690 ALA A CA 1
ATOM 5404 C C . ALA A 1 690 ? -28.775 -18.029 20.978 1.00 67.94 690 ALA A C 1
ATOM 5406 O O . ALA A 1 690 ? -29.329 -18.919 20.335 1.00 67.94 690 ALA A O 1
ATOM 5407 N N . TYR A 1 691 ? -28.316 -16.921 20.385 1.00 72.31 691 TYR A N 1
ATOM 5408 C CA . TYR A 1 691 ? -28.494 -16.629 18.966 1.00 72.31 691 TYR A CA 1
ATOM 5409 C C . TYR A 1 691 ? -27.206 -16.897 18.182 1.00 72.31 691 TYR A C 1
ATOM 5411 O O . TYR A 1 691 ? -26.179 -16.240 18.363 1.00 72.31 691 TYR A O 1
ATOM 5419 N N . GLN A 1 692 ? -27.256 -17.842 17.240 1.00 70.88 692 GLN A N 1
ATOM 5420 C CA . GLN A 1 692 ? -26.135 -18.085 16.333 1.00 70.88 692 GLN A CA 1
ATOM 5421 C C . GLN A 1 692 ? -26.102 -17.038 15.211 1.00 70.88 692 GLN A C 1
ATOM 5423 O O . GLN A 1 692 ? -26.787 -17.140 14.196 1.00 70.88 692 GLN A O 1
ATOM 5428 N N . TRP A 1 693 ? -25.228 -16.047 15.376 1.00 65.75 693 TRP A N 1
ATOM 5429 C CA . TRP A 1 693 ? -25.021 -14.919 14.456 1.00 65.75 693 TRP A CA 1
ATOM 5430 C C . TRP A 1 693 ? -24.555 -15.301 13.025 1.00 65.75 693 TRP A C 1
ATOM 5432 O O . TRP A 1 693 ? -24.465 -14.439 12.147 1.00 65.75 693 TRP A O 1
ATOM 5442 N N . THR A 1 694 ? -24.235 -16.575 12.759 1.00 63.19 694 THR A N 1
ATOM 5443 C CA . THR A 1 694 ? -23.663 -17.057 11.486 1.00 63.19 694 THR A CA 1
ATOM 5444 C C . THR A 1 694 ? -24.681 -17.586 10.473 1.00 63.19 694 THR A C 1
ATOM 5446 O O . THR A 1 694 ? -24.346 -17.652 9.292 1.00 63.19 694 THR A O 1
ATOM 5449 N N . LEU A 1 695 ? -25.897 -17.945 10.890 1.00 64.69 695 LEU A N 1
ATOM 5450 C CA . LEU A 1 695 ? -26.818 -18.767 10.089 1.00 64.69 695 LEU A CA 1
ATOM 5451 C C . LEU A 1 695 ? -27.810 -17.975 9.222 1.00 64.69 695 LEU A C 1
ATOM 5453 O O . LEU A 1 695 ? -28.064 -18.365 8.084 1.00 64.69 695 LEU A O 1
ATOM 5457 N N . SER A 1 696 ? -28.372 -16.866 9.718 1.00 78.19 696 SER A N 1
ATOM 5458 C CA . SER A 1 696 ? -29.391 -16.085 8.993 1.00 78.19 696 SER A CA 1
ATOM 5459 C C . SER A 1 696 ? -29.392 -14.600 9.375 1.00 78.19 696 SER A C 1
ATOM 5461 O O . SER A 1 696 ? -28.895 -14.223 10.434 1.00 78.19 696 SER A O 1
ATOM 5463 N N . VAL A 1 697 ? -29.952 -13.738 8.513 1.00 78.06 697 VAL A N 1
ATOM 5464 C CA . VAL A 1 697 ? -30.089 -12.289 8.790 1.00 78.06 697 VAL A CA 1
ATOM 5465 C C . VAL A 1 697 ? -31.016 -12.041 9.983 1.00 78.06 697 VAL A C 1
ATOM 5467 O O . VAL A 1 697 ? -30.720 -11.188 10.812 1.00 78.06 697 VAL A O 1
ATOM 5470 N N . SER A 1 698 ? -32.099 -12.813 10.115 1.00 79.56 698 SER A N 1
ATOM 5471 C CA . SER A 1 698 ? -33.007 -12.712 11.263 1.00 79.56 698 SER A CA 1
ATOM 5472 C C . SER A 1 698 ? -32.307 -13.075 12.574 1.00 79.56 698 SER A C 1
ATOM 5474 O O . SER A 1 698 ? -32.421 -12.325 13.536 1.00 79.56 698 SER A O 1
ATOM 5476 N N . GLN A 1 699 ? -31.520 -14.156 12.607 1.00 80.81 699 GLN A N 1
ATOM 5477 C CA . GLN A 1 699 ? -30.744 -14.527 13.798 1.00 80.81 699 GLN A CA 1
ATOM 5478 C C . GLN A 1 699 ? -29.596 -13.555 14.090 1.00 80.81 699 GLN A C 1
ATOM 5480 O O . GLN A 1 699 ? -29.270 -13.337 15.252 1.00 80.81 699 GLN A O 1
ATOM 5485 N N . ALA A 1 700 ? -28.992 -12.945 13.065 1.00 80.94 700 ALA A N 1
ATOM 5486 C CA . ALA A 1 700 ? -27.987 -11.901 13.256 1.00 80.94 700 ALA A CA 1
ATOM 5487 C C . ALA A 1 700 ? -28.596 -10.640 13.887 1.00 80.94 700 ALA A C 1
ATOM 5489 O O . ALA A 1 700 ? -28.023 -10.098 14.828 1.00 80.94 700 ALA A O 1
ATOM 5490 N N . ASN A 1 701 ? -29.775 -10.217 13.421 1.00 83.62 701 ASN A N 1
ATOM 5491 C CA . ASN A 1 701 ? -30.513 -9.108 14.026 1.00 83.62 701 ASN A CA 1
ATOM 5492 C C . ASN A 1 701 ? -30.956 -9.452 15.459 1.00 83.62 701 ASN A C 1
ATOM 5494 O O . ASN A 1 701 ? -30.838 -8.611 16.342 1.00 83.62 701 ASN A O 1
ATOM 5498 N N . ALA A 1 702 ? -31.369 -10.698 15.716 1.00 84.00 702 ALA A N 1
ATOM 5499 C CA . ALA A 1 702 ? -31.717 -11.155 17.061 1.00 84.00 702 ALA A CA 1
ATOM 5500 C C . ALA A 1 702 ? -30.539 -11.130 18.035 1.00 84.00 702 ALA A C 1
ATOM 5502 O O . ALA A 1 702 ? -30.652 -10.618 19.148 1.00 84.00 702 ALA A O 1
ATOM 5503 N N . TRP A 1 703 ? -29.384 -11.620 17.586 1.00 86.50 703 TRP A N 1
ATOM 5504 C CA . TRP A 1 703 ? -28.140 -11.524 18.337 1.00 86.50 703 TRP A CA 1
ATOM 5505 C C . TRP A 1 703 ? -27.767 -10.063 18.624 1.00 86.50 703 TRP A C 1
ATOM 5507 O O . TRP A 1 703 ? -27.402 -9.732 19.749 1.00 86.50 703 TRP A O 1
ATOM 5517 N N . LEU A 1 704 ? -27.891 -9.180 17.630 1.00 87.75 704 LEU A N 1
ATOM 5518 C CA . LEU A 1 704 ? -27.557 -7.763 17.759 1.00 87.75 704 LEU A CA 1
ATOM 5519 C C . LEU A 1 704 ? -28.478 -7.034 18.747 1.00 87.75 704 LEU A C 1
ATOM 5521 O O . LEU A 1 704 ? -27.987 -6.298 19.598 1.00 87.75 704 LEU A O 1
ATOM 5525 N N . ASP A 1 705 ? -29.789 -7.262 18.682 1.00 87.75 705 ASP A N 1
ATOM 5526 C CA . ASP A 1 705 ? -30.740 -6.668 19.627 1.00 87.75 705 ASP A CA 1
ATOM 5527 C C . ASP A 1 705 ? -30.506 -7.177 21.058 1.00 87.75 705 ASP A C 1
ATOM 5529 O O . ASP A 1 705 ? -30.568 -6.397 22.010 1.00 87.75 705 ASP A O 1
ATOM 5533 N N . ALA A 1 706 ? -30.139 -8.454 21.218 1.00 88.19 706 ALA A N 1
ATOM 5534 C CA . ALA A 1 706 ? -29.737 -9.002 22.511 1.00 88.19 706 ALA A CA 1
ATOM 5535 C C . ALA A 1 706 ? -28.455 -8.344 23.051 1.00 88.19 706 ALA A C 1
ATOM 5537 O O . ALA A 1 706 ? -28.364 -8.077 24.251 1.00 88.19 706 ALA A O 1
ATOM 5538 N N . GLN A 1 707 ? -27.483 -8.033 22.183 1.00 88.81 707 GLN A N 1
ATOM 5539 C CA . GLN A 1 707 ? -26.284 -7.276 22.563 1.00 88.81 707 GLN A CA 1
ATOM 5540 C C . GLN A 1 707 ? -26.626 -5.838 22.964 1.00 88.81 707 GLN A C 1
ATOM 5542 O O . GLN A 1 707 ? -26.172 -5.380 24.010 1.00 88.81 707 GLN A O 1
ATOM 5547 N N . ARG A 1 708 ? -27.465 -5.143 22.185 1.00 90.50 708 ARG A N 1
ATOM 5548 C CA . ARG A 1 708 ? -27.931 -3.782 22.504 1.00 90.50 708 ARG A CA 1
ATOM 5549 C C . ARG A 1 708 ? -28.596 -3.726 23.879 1.00 90.50 708 ARG A C 1
ATOM 5551 O O . ARG A 1 708 ? -28.271 -2.856 24.680 1.00 90.50 708 ARG A O 1
ATOM 5558 N N . ALA A 1 709 ? -29.464 -4.690 24.181 1.00 90.19 709 ALA A N 1
ATOM 5559 C CA . ALA A 1 709 ? -30.095 -4.807 25.490 1.00 90.19 709 ALA A CA 1
ATOM 5560 C C . ALA A 1 709 ? -29.083 -5.068 26.618 1.00 90.19 709 ALA A C 1
ATOM 5562 O O . ALA A 1 709 ? -29.143 -4.414 27.656 1.00 90.19 709 ALA A O 1
ATOM 5563 N N . ALA A 1 710 ? -28.127 -5.980 26.419 1.00 89.12 710 ALA A N 1
ATOM 5564 C CA . ALA A 1 710 ? -27.105 -6.286 27.422 1.00 89.12 710 ALA A CA 1
ATOM 5565 C C . ALA A 1 710 ? -26.150 -5.108 27.705 1.00 89.12 710 ALA A C 1
ATOM 5567 O O . ALA A 1 710 ? -25.588 -5.025 28.796 1.00 89.12 710 ALA A O 1
ATOM 5568 N N . CYS A 1 711 ? -25.979 -4.205 26.736 1.00 91.44 711 CYS A N 1
ATOM 5569 C CA . CYS A 1 711 ? -25.139 -3.009 26.840 1.00 91.44 711 CYS A CA 1
ATOM 5570 C C . CYS A 1 711 ? -25.876 -1.789 27.413 1.00 91.44 711 CYS A C 1
ATOM 5572 O O . CYS A 1 711 ? -25.260 -0.749 27.634 1.00 91.44 711 CYS A O 1
ATOM 5574 N N . SER A 1 712 ? -27.184 -1.901 27.654 1.00 91.75 712 SER A N 1
ATOM 5575 C CA . SER A 1 712 ? -27.987 -0.820 28.221 1.00 91.75 712 SER A CA 1
ATOM 5576 C C . SER A 1 712 ? -27.492 -0.433 29.626 1.00 91.75 712 SER A C 1
ATOM 5578 O O . SER A 1 712 ? -27.367 -1.317 30.482 1.00 91.75 712 SER A O 1
ATOM 5580 N N . PRO A 1 713 ? -27.257 0.864 29.911 1.00 92.12 713 PRO A N 1
ATOM 5581 C CA . PRO A 1 713 ? -26.804 1.336 31.222 1.00 92.12 713 PRO A CA 1
ATOM 5582 C C . PRO A 1 713 ? -27.675 0.849 32.385 1.00 92.12 713 PRO A C 1
ATOM 5584 O O . PRO A 1 713 ? -27.164 0.311 33.368 1.00 92.12 713 PRO A O 1
ATOM 5587 N N . SER A 1 714 ? -29.001 0.967 32.251 1.00 90.12 714 SER A N 1
ATOM 5588 C CA . SER A 1 714 ? -29.950 0.541 33.288 1.00 90.12 714 SER A CA 1
ATOM 5589 C C . SER A 1 714 ? -29.894 -0.967 33.537 1.00 90.12 714 SER A C 1
ATOM 5591 O O . SER A 1 714 ? -29.987 -1.420 34.677 1.00 90.12 714 SER A O 1
ATOM 5593 N N . TYR A 1 715 ? -29.686 -1.758 32.481 1.00 91.38 715 TYR A N 1
ATOM 5594 C CA . TYR A 1 715 ? -29.548 -3.207 32.599 1.00 91.38 715 TYR A CA 1
ATOM 5595 C C . TYR A 1 715 ? -28.248 -3.601 33.317 1.00 91.38 715 TYR A C 1
ATOM 5597 O O . TYR A 1 715 ? -28.266 -4.481 34.184 1.00 91.38 715 TYR A O 1
ATOM 5605 N N . ILE A 1 716 ? -27.128 -2.941 33.002 1.00 91.50 716 ILE A N 1
ATOM 5606 C CA . ILE A 1 716 ? -25.831 -3.200 33.647 1.00 91.50 716 ILE A CA 1
ATOM 5607 C C . ILE A 1 716 ? -25.908 -2.882 35.147 1.00 91.50 716 ILE A C 1
ATOM 5609 O O . ILE A 1 716 ? -25.473 -3.704 35.955 1.00 91.50 716 ILE A O 1
ATOM 5613 N N . LEU A 1 717 ? -26.509 -1.751 35.531 1.00 90.88 717 LEU A N 1
ATOM 5614 C CA . LEU A 1 717 ? -26.660 -1.352 36.938 1.00 90.88 717 LEU A CA 1
ATOM 5615 C C . LEU A 1 717 ? -27.492 -2.347 37.761 1.00 90.88 717 LEU A C 1
ATOM 5617 O O . LEU A 1 717 ? -27.131 -2.652 38.892 1.00 90.88 717 LEU A O 1
ATOM 5621 N N . LEU A 1 718 ? -28.579 -2.879 37.194 1.00 88.56 718 LEU A N 1
ATOM 5622 C CA . LEU A 1 718 ? -29.477 -3.803 37.900 1.00 88.56 718 LEU A CA 1
ATOM 5623 C C . LEU A 1 718 ? -28.933 -5.232 37.998 1.00 88.56 718 LEU A C 1
ATOM 5625 O O . LEU A 1 718 ? -29.236 -5.956 38.947 1.00 88.56 718 LEU A O 1
ATOM 5629 N N . THR A 1 719 ? -28.183 -5.684 36.991 1.00 87.31 719 THR A N 1
ATOM 5630 C CA . THR A 1 719 ? -27.792 -7.099 36.884 1.00 87.31 719 THR A CA 1
ATOM 5631 C C . THR A 1 719 ? -26.384 -7.404 37.373 1.00 87.31 719 THR A C 1
ATOM 5633 O O . THR A 1 719 ? -26.121 -8.559 37.729 1.00 87.31 719 THR A O 1
ATOM 5636 N N . SER A 1 720 ? -25.484 -6.417 37.378 1.00 86.50 720 SER A N 1
ATOM 5637 C CA . SER A 1 720 ? -24.068 -6.629 37.677 1.00 86.50 720 SER A CA 1
ATOM 5638 C C . SER A 1 720 ? -23.676 -6.146 39.082 1.00 86.50 720 SER A C 1
ATOM 5640 O O . SER A 1 720 ? -24.109 -5.079 39.505 1.00 86.50 720 SER A O 1
ATOM 5642 N N . PRO A 1 721 ? -22.844 -6.907 39.822 1.00 83.00 721 PRO A N 1
ATOM 5643 C CA . PRO A 1 721 ? -22.316 -6.471 41.118 1.00 83.00 721 PRO A CA 1
ATOM 5644 C C . PRO A 1 721 ? -21.179 -5.444 40.981 1.00 83.00 721 PRO A C 1
ATOM 5646 O O . PRO A 1 721 ? -20.951 -4.660 41.895 1.00 83.00 721 PRO A O 1
ATOM 5649 N N . ASP A 1 722 ? -20.469 -5.461 39.848 1.00 86.44 722 ASP A N 1
ATOM 5650 C CA . ASP A 1 722 ? -19.454 -4.477 39.466 1.00 86.44 722 ASP A CA 1
ATOM 5651 C C . ASP A 1 722 ? -19.792 -3.945 38.057 1.00 86.44 722 ASP A C 1
ATOM 5653 O O . ASP A 1 722 ? -19.534 -4.633 37.051 1.00 86.44 722 ASP A O 1
ATOM 5657 N N . PRO A 1 723 ? -20.392 -2.743 37.965 1.00 90.06 723 PRO A N 1
ATOM 5658 C CA . PRO A 1 723 ? -20.811 -2.166 36.693 1.00 90.06 723 PRO A CA 1
ATOM 5659 C C . PRO A 1 723 ? -19.625 -1.760 35.815 1.00 90.06 723 PRO A C 1
ATOM 5661 O O . PRO A 1 723 ? -19.705 -1.916 34.596 1.00 90.06 723 PRO A O 1
ATOM 5664 N N . PHE A 1 724 ? -18.498 -1.329 36.399 1.00 89.50 724 PHE A N 1
ATOM 5665 C CA . PHE A 1 724 ? -17.307 -0.942 35.639 1.00 89.50 724 PHE A CA 1
ATOM 5666 C C . PHE A 1 724 ? -16.728 -2.147 34.907 1.00 89.50 724 PHE A C 1
ATOM 5668 O O . PHE A 1 724 ? -16.591 -2.143 33.684 1.00 89.50 724 PHE A O 1
ATOM 5675 N N . ARG A 1 725 ? -16.445 -3.235 35.629 1.00 87.75 725 ARG A N 1
ATOM 5676 C CA . ARG A 1 725 ? -15.823 -4.428 35.035 1.00 87.75 725 ARG A CA 1
ATOM 5677 C C . ARG A 1 725 ? -16.721 -5.098 34.000 1.00 87.75 725 ARG A C 1
ATOM 5679 O O . ARG A 1 725 ? -16.219 -5.638 33.008 1.00 87.75 725 ARG A O 1
ATOM 5686 N N . THR A 1 726 ? -18.035 -5.048 34.206 1.00 89.50 726 THR A N 1
ATOM 5687 C CA . THR A 1 726 ? -19.019 -5.562 33.247 1.00 89.50 726 THR A CA 1
ATOM 5688 C C . THR A 1 726 ? -19.051 -4.705 31.982 1.00 89.50 726 THR A C 1
ATOM 5690 O O . THR A 1 726 ? -18.918 -5.254 30.886 1.00 89.50 726 THR A O 1
ATOM 5693 N N . ALA A 1 727 ? -19.104 -3.375 32.106 1.00 91.75 727 ALA A N 1
ATOM 5694 C CA . ALA A 1 727 ? -19.008 -2.451 30.973 1.00 91.75 727 ALA A CA 1
ATOM 5695 C C . ALA A 1 727 ? -17.688 -2.623 30.198 1.00 91.75 727 ALA A C 1
ATOM 5697 O O . ALA A 1 727 ? -17.664 -2.667 28.971 1.00 91.75 727 ALA A O 1
ATOM 5698 N N . PHE A 1 728 ? -16.576 -2.824 30.906 1.00 91.62 728 PHE A N 1
ATOM 5699 C CA . PHE A 1 728 ? -15.261 -2.991 30.294 1.00 91.62 728 PHE A CA 1
ATOM 5700 C C . PHE A 1 728 ? -15.137 -4.285 29.483 1.00 91.62 728 PHE A C 1
ATOM 5702 O O . PHE A 1 728 ? -14.616 -4.292 28.363 1.00 91.62 728 PHE A O 1
ATOM 5709 N N . ARG A 1 729 ? -15.610 -5.403 30.047 1.00 89.88 729 ARG A N 1
ATOM 5710 C CA . ARG A 1 729 ? -15.586 -6.708 29.373 1.00 89.88 729 ARG A CA 1
ATOM 5711 C C . ARG A 1 729 ? -16.549 -6.749 28.194 1.00 89.88 729 ARG A C 1
ATOM 5713 O O . ARG A 1 729 ? -16.175 -7.296 27.161 1.00 89.88 729 ARG A O 1
ATOM 5720 N N . THR A 1 730 ? -17.741 -6.167 28.330 1.00 89.94 730 THR A N 1
ATOM 5721 C CA . THR A 1 730 ? -18.726 -6.083 27.238 1.00 89.94 730 THR A CA 1
ATOM 5722 C C . THR A 1 730 ? -18.204 -5.213 26.097 1.00 89.94 730 THR A C 1
ATOM 5724 O O . THR A 1 730 ? -18.173 -5.684 24.962 1.00 89.94 730 THR A O 1
ATOM 5727 N N . ALA A 1 731 ? -17.659 -4.026 26.385 1.00 91.06 731 ALA A N 1
ATOM 5728 C CA . ALA A 1 731 ? -17.036 -3.162 25.379 1.00 91.06 731 ALA A CA 1
ATOM 5729 C C . ALA A 1 731 ? -15.908 -3.877 24.618 1.00 91.06 731 ALA A C 1
ATOM 5731 O O . ALA A 1 731 ? -15.839 -3.824 23.388 1.00 91.06 731 ALA A O 1
ATOM 5732 N N . LYS A 1 732 ? -15.037 -4.609 25.328 1.00 89.88 732 LYS A N 1
ATOM 5733 C CA . LYS A 1 732 ? -13.994 -5.405 24.670 1.00 89.88 732 LYS A CA 1
ATOM 5734 C C . LYS A 1 732 ? -14.571 -6.551 23.843 1.00 89.88 732 LYS A C 1
ATOM 5736 O O . LYS A 1 732 ? -14.131 -6.738 22.714 1.00 89.88 732 LYS A O 1
ATOM 5741 N N . ALA A 1 733 ? -15.538 -7.297 24.374 1.00 88.31 733 ALA A N 1
ATOM 5742 C CA . ALA A 1 733 ? -16.166 -8.395 23.649 1.00 88.31 733 ALA A CA 1
ATOM 5743 C C . ALA A 1 733 ? -16.776 -7.897 22.329 1.00 88.31 733 ALA A C 1
ATOM 5745 O O . ALA A 1 733 ? -16.500 -8.471 21.277 1.00 88.31 733 ALA A O 1
ATOM 5746 N N . LEU A 1 734 ? -17.511 -6.780 22.351 1.00 89.25 734 LEU A N 1
ATOM 5747 C CA . LEU A 1 734 ? -18.067 -6.145 21.151 1.00 89.25 734 LEU A CA 1
ATOM 5748 C C . LEU A 1 734 ? -16.980 -5.733 20.148 1.00 89.25 734 LEU A C 1
ATOM 5750 O O . LEU A 1 734 ? -17.085 -6.046 18.959 1.00 89.25 734 LEU A O 1
ATOM 5754 N N . ARG A 1 735 ? -15.895 -5.104 20.619 1.00 88.81 735 ARG A N 1
ATOM 5755 C CA . ARG A 1 735 ? -14.740 -4.741 19.775 1.00 88.81 735 ARG A CA 1
ATOM 5756 C C . ARG A 1 735 ? -14.041 -5.969 19.178 1.00 88.81 735 ARG A C 1
ATOM 5758 O O . ARG A 1 735 ? -13.592 -5.917 18.034 1.00 88.81 735 ARG A O 1
ATOM 5765 N N . ASP A 1 736 ? -13.991 -7.091 19.894 1.00 86.62 736 ASP A N 1
ATOM 5766 C CA . ASP A 1 736 ? -13.467 -8.362 19.377 1.00 86.62 736 ASP A CA 1
ATOM 5767 C C . ASP A 1 736 ? -14.423 -8.985 18.333 1.00 86.62 736 ASP A C 1
ATOM 5769 O O . ASP A 1 736 ? -13.976 -9.595 17.356 1.00 86.62 736 ASP A O 1
ATOM 5773 N N . HIS A 1 737 ? -15.739 -8.784 18.476 1.00 83.94 737 HIS A N 1
ATOM 5774 C CA . HIS A 1 737 ? -16.745 -9.201 17.491 1.00 83.94 737 HIS A CA 1
ATOM 5775 C C . HIS A 1 737 ? -16.732 -8.363 16.203 1.00 83.94 737 HIS A C 1
ATOM 5777 O O . HIS A 1 737 ? -17.047 -8.908 15.142 1.00 83.94 737 HIS A O 1
ATOM 5783 N N . CYS A 1 738 ? -16.303 -7.097 16.252 1.00 82.44 738 CYS A N 1
ATOM 5784 C CA . CYS A 1 738 ? -16.201 -6.219 15.077 1.00 82.44 738 CYS A CA 1
ATOM 5785 C C . CYS A 1 738 ? -15.364 -6.835 13.943 1.00 82.44 738 CYS A C 1
ATOM 5787 O O . CYS A 1 738 ? -15.702 -6.699 12.768 1.00 82.44 738 CYS A O 1
ATOM 5789 N N . TRP A 1 739 ? -14.315 -7.587 14.291 1.00 71.62 739 TRP A N 1
ATOM 5790 C CA . TRP A 1 739 ? -13.451 -8.269 13.323 1.00 71.62 739 TRP A CA 1
ATOM 5791 C C . TRP A 1 739 ? -14.136 -9.435 12.598 1.00 71.62 739 TRP A C 1
ATOM 5793 O O . TRP A 1 739 ? -13.684 -9.837 11.528 1.00 71.62 739 TRP A O 1
ATOM 5803 N N . LYS A 1 740 ? -15.218 -9.995 13.157 1.00 72.44 740 LYS A N 1
ATOM 5804 C CA . LYS A 1 740 ? -15.899 -11.179 12.610 1.00 72.44 740 LYS A CA 1
ATOM 5805 C C . LYS A 1 740 ? -16.931 -10.840 11.524 1.00 72.44 740 LYS A C 1
ATOM 5807 O O . LYS A 1 740 ? -17.166 -11.668 10.646 1.00 72.44 740 LYS A O 1
ATOM 5812 N N . ARG A 1 741 ? -17.537 -9.644 11.550 1.00 67.25 741 ARG A N 1
ATOM 5813 C CA . ARG A 1 741 ? -18.442 -9.135 10.498 1.00 67.25 741 ARG A CA 1
ATOM 5814 C C . ARG A 1 741 ? -18.338 -7.614 10.375 1.00 67.25 741 ARG A C 1
ATOM 5816 O O . ARG A 1 741 ? -19.010 -6.867 11.074 1.00 67.25 741 ARG A O 1
ATOM 5823 N N . GLU A 1 742 ? -17.576 -7.170 9.382 1.00 65.69 742 GLU A N 1
ATOM 5824 C CA . GLU A 1 742 ? -17.344 -5.748 9.081 1.00 65.69 742 GLU A CA 1
ATOM 5825 C C . GLU A 1 742 ? -18.634 -4.961 8.739 1.00 65.69 742 GLU A C 1
ATOM 5827 O O . GLU A 1 742 ? -18.640 -3.731 8.762 1.00 65.69 742 GLU A O 1
ATOM 5832 N N . GLN A 1 743 ? -19.737 -5.645 8.406 1.00 72.19 743 GLN A N 1
ATOM 5833 C CA . GLN A 1 743 ? -21.025 -5.015 8.079 1.00 72.19 743 GLN A CA 1
ATOM 5834 C C . GLN A 1 743 ? -21.654 -4.286 9.274 1.00 72.19 743 GLN A C 1
ATOM 5836 O O . GLN A 1 743 ? -22.102 -3.162 9.101 1.00 72.19 743 GLN A O 1
ATOM 5841 N N . TYR A 1 744 ? -21.621 -4.886 10.468 1.00 76.62 744 TYR A N 1
ATOM 5842 C CA . TYR A 1 744 ? -22.187 -4.310 11.699 1.00 76.62 744 TYR A CA 1
ATOM 5843 C C . TYR A 1 744 ? -21.140 -3.589 12.548 1.00 76.62 744 TYR A C 1
ATOM 5845 O O . TYR A 1 744 ? -21.397 -3.246 13.695 1.00 76.62 744 TYR A O 1
ATOM 5853 N N . ARG A 1 745 ? -19.930 -3.393 12.014 1.00 80.50 745 ARG A N 1
ATOM 5854 C CA . ARG A 1 745 ? -18.813 -2.839 12.775 1.00 80.50 745 ARG A CA 1
ATOM 5855 C C . ARG A 1 745 ? -19.132 -1.475 13.373 1.00 80.50 745 ARG A C 1
ATOM 5857 O O . ARG A 1 745 ? -18.834 -1.279 14.536 1.00 80.50 745 ARG A O 1
ATOM 5864 N N . THR A 1 746 ? -19.729 -0.571 12.598 1.00 84.69 746 THR A N 1
ATOM 5865 C CA . THR A 1 746 ? -20.065 0.779 13.075 1.00 84.69 746 THR A CA 1
ATOM 5866 C C . THR A 1 746 ? -21.032 0.709 14.248 1.00 84.69 746 THR A C 1
ATOM 5868 O O . THR A 1 746 ? -20.761 1.288 15.287 1.00 84.69 746 THR A O 1
ATOM 5871 N N . GLU A 1 747 ? -22.088 -0.097 14.132 1.00 86.38 747 GLU A N 1
ATOM 5872 C CA . GLU A 1 747 ? -23.070 -0.271 15.206 1.00 86.38 747 GLU A CA 1
ATOM 5873 C C . GLU A 1 747 ? -22.465 -0.948 16.447 1.00 86.38 747 GLU A C 1
ATOM 5875 O O . GLU A 1 747 ? -22.778 -0.585 17.574 1.00 86.38 747 GLU A O 1
ATOM 5880 N N . LEU A 1 748 ? -21.575 -1.930 16.269 1.00 88.94 748 LEU A N 1
ATOM 5881 C CA . LEU A 1 748 ? -20.890 -2.593 17.384 1.00 88.94 748 LEU A CA 1
ATOM 5882 C C . LEU A 1 748 ? -19.847 -1.689 18.056 1.00 88.94 748 LEU A C 1
ATOM 5884 O O . LEU A 1 748 ? -19.686 -1.760 19.273 1.00 88.94 748 LEU A O 1
ATOM 5888 N N . GLU A 1 749 ? -19.139 -0.861 17.284 1.00 88.81 749 GLU A N 1
ATOM 5889 C CA . GLU A 1 749 ? -18.220 0.157 17.801 1.00 88.81 749 GLU A CA 1
ATOM 5890 C C . GLU A 1 749 ? -19.001 1.226 18.576 1.00 88.81 749 GLU A C 1
ATOM 5892 O O . GLU A 1 749 ? -18.621 1.527 19.703 1.00 88.81 749 GLU A O 1
ATOM 5897 N N . GLU A 1 750 ? -20.141 1.693 18.057 1.00 91.25 750 GLU A N 1
ATOM 5898 C CA . GLU A 1 750 ? -21.048 2.612 18.760 1.00 91.25 750 GLU A CA 1
ATOM 5899 C C . GLU A 1 750 ? -21.562 2.024 20.080 1.00 91.25 750 GLU A C 1
ATOM 5901 O O . GLU A 1 750 ? -21.571 2.714 21.097 1.00 91.25 750 GLU A O 1
ATOM 5906 N N . LEU A 1 751 ? -21.939 0.741 20.110 1.00 91.56 751 LEU A N 1
ATOM 5907 C CA . LEU A 1 751 ? -22.363 0.077 21.349 1.00 91.56 751 LEU A CA 1
ATOM 5908 C C . LEU A 1 751 ? -21.216 -0.088 22.349 1.00 91.56 751 LEU A C 1
ATOM 5910 O O . LEU A 1 751 ? -21.409 0.105 23.549 1.00 91.56 751 LEU A O 1
ATOM 5914 N N . ALA A 1 752 ? -20.018 -0.427 21.872 1.00 92.56 752 ALA A N 1
ATOM 5915 C CA . ALA A 1 752 ? -18.843 -0.546 22.727 1.00 92.56 752 ALA A CA 1
ATOM 5916 C C . ALA A 1 752 ? -18.442 0.809 23.325 1.00 92.56 752 ALA A C 1
ATOM 5918 O O . ALA A 1 752 ? -18.114 0.885 24.511 1.00 92.56 752 ALA A O 1
ATOM 5919 N N . ASP A 1 753 ? -18.502 1.869 22.521 1.00 91.56 753 ASP A N 1
ATOM 5920 C CA . ASP A 1 753 ? -18.289 3.244 22.962 1.00 91.56 753 ASP A CA 1
ATOM 5921 C C . ASP A 1 753 ? -19.420 3.695 23.901 1.00 91.56 753 ASP A C 1
ATOM 5923 O O . ASP A 1 753 ? -19.158 4.387 24.879 1.00 91.56 753 ASP A O 1
ATOM 5927 N N . GLY A 1 754 ? -20.653 3.223 23.701 1.00 92.62 754 GLY A N 1
ATOM 5928 C CA . GLY A 1 754 ? -21.775 3.376 24.634 1.00 92.62 754 GLY A CA 1
ATOM 5929 C C . GLY A 1 754 ? -21.493 2.793 26.027 1.00 92.62 754 GLY A C 1
ATOM 5930 O O . GLY A 1 754 ? -21.690 3.460 27.040 1.00 92.62 754 GLY A O 1
ATOM 5931 N N . CYS A 1 755 ? -20.953 1.574 26.106 1.00 92.69 755 CYS A N 1
ATOM 5932 C CA . CYS A 1 755 ? -20.534 0.986 27.385 1.00 92.69 755 CYS A CA 1
ATOM 5933 C C . CYS A 1 755 ? -19.378 1.763 28.036 1.00 92.69 755 CYS A C 1
ATOM 5935 O O . CYS A 1 755 ? -19.316 1.898 29.259 1.00 92.69 755 CYS A O 1
ATOM 5937 N N . GLU A 1 756 ? -18.439 2.262 27.230 1.00 92.19 756 GLU A N 1
ATOM 5938 C CA . GLU A 1 756 ? -17.292 3.020 27.729 1.00 92.19 756 GLU A CA 1
ATOM 5939 C C . GLU A 1 756 ? -17.693 4.417 28.228 1.00 92.19 756 GLU A C 1
ATOM 5941 O O . GLU A 1 756 ? -17.237 4.852 29.287 1.00 92.19 756 GLU A O 1
ATOM 5946 N N . THR A 1 757 ? -18.588 5.094 27.509 1.00 92.31 757 THR A N 1
ATOM 5947 C CA . THR A 1 757 ? -19.186 6.369 27.923 1.00 92.31 757 THR A CA 1
ATOM 5948 C C . THR A 1 757 ? -20.025 6.202 29.183 1.00 92.31 757 THR A C 1
ATOM 5950 O O . THR A 1 757 ? -19.898 7.022 30.083 1.00 92.31 757 THR A O 1
ATOM 5953 N N . PHE A 1 758 ? -20.785 5.114 29.330 1.00 93.19 758 PHE A N 1
ATOM 5954 C CA . PHE A 1 758 ? -21.473 4.800 30.586 1.00 93.19 758 PHE A CA 1
ATOM 5955 C C . PHE A 1 758 ? -20.501 4.702 31.774 1.00 93.19 758 PHE A C 1
ATOM 5957 O O . PHE A 1 758 ? -20.731 5.319 32.813 1.00 93.19 758 PHE A O 1
ATOM 5964 N N . ALA A 1 759 ? -19.386 3.981 31.622 1.00 92.12 759 ALA A N 1
ATOM 5965 C CA . ALA A 1 759 ? -18.379 3.889 32.679 1.00 92.12 759 ALA A CA 1
ATOM 5966 C C . ALA A 1 759 ? -17.732 5.253 32.990 1.00 92.12 759 ALA A C 1
ATOM 5968 O O . ALA A 1 759 ? -17.482 5.570 34.151 1.00 92.12 759 ALA A O 1
ATOM 5969 N N . CYS A 1 760 ? -17.489 6.076 31.968 1.00 91.19 760 CYS A N 1
ATOM 5970 C CA . CYS A 1 760 ? -17.037 7.459 32.120 1.00 91.19 760 CYS A CA 1
ATOM 5971 C C . CYS A 1 760 ? -18.040 8.311 32.917 1.00 91.19 760 CYS A C 1
ATOM 5973 O O . CYS A 1 760 ? -17.657 8.973 33.876 1.00 91.19 760 CYS A O 1
ATOM 5975 N N . GLU A 1 761 ? -19.323 8.273 32.554 1.00 91.56 761 GLU A N 1
ATOM 5976 C CA . GLU A 1 761 ? -20.381 9.020 33.241 1.00 91.56 761 GLU A CA 1
ATOM 5977 C C . GLU A 1 761 ? -20.536 8.571 34.702 1.00 91.56 761 GLU A C 1
ATOM 5979 O O . GLU A 1 761 ? -20.770 9.401 35.576 1.00 91.56 761 GLU A O 1
ATOM 5984 N N . LEU A 1 762 ? -20.376 7.274 34.987 1.00 91.31 762 LEU A N 1
ATOM 5985 C CA . LEU A 1 762 ? -20.424 6.752 36.353 1.00 91.31 762 LEU A CA 1
ATOM 5986 C C . LEU A 1 762 ? -19.233 7.236 37.196 1.00 91.31 762 LEU A C 1
ATOM 5988 O O . LEU A 1 762 ? -19.399 7.535 38.378 1.00 91.31 762 LEU A O 1
ATOM 5992 N N . LEU A 1 763 ? -18.042 7.340 36.593 1.00 90.62 763 LEU A N 1
ATOM 5993 C CA . LEU A 1 763 ? -16.853 7.877 37.259 1.00 90.62 763 LEU A CA 1
ATOM 5994 C C . LEU A 1 763 ? -16.969 9.388 37.517 1.00 90.62 763 LEU A C 1
ATOM 5996 O O . LEU A 1 763 ? -16.510 9.862 38.551 1.00 90.62 763 LEU A O 1
ATOM 6000 N N . GLU A 1 764 ? -17.633 10.139 36.636 1.00 90.25 764 GLU A N 1
ATOM 6001 C CA . GLU A 1 764 ? -17.903 11.572 36.836 1.00 90.25 764 GLU A CA 1
ATOM 6002 C C . GLU A 1 764 ? -18.784 11.873 38.063 1.00 90.25 764 GLU A C 1
ATOM 6004 O O . GLU A 1 764 ? -18.779 13.002 38.554 1.00 90.25 764 GLU A O 1
ATOM 6009 N N . GLU A 1 765 ? -19.531 10.891 38.581 1.00 90.81 765 GLU A N 1
ATOM 6010 C CA . GLU A 1 765 ? -20.366 11.051 39.783 1.00 90.81 765 GLU A CA 1
ATOM 6011 C C . GLU A 1 765 ? -19.590 10.919 41.109 1.00 90.81 765 GLU A C 1
ATOM 6013 O O . GLU A 1 765 ? -20.164 11.135 42.191 1.00 90.81 765 GLU A O 1
ATOM 6018 N N . VAL A 1 766 ? -18.295 10.585 41.042 1.00 89.62 766 VAL A N 1
ATOM 6019 C CA . VAL A 1 766 ? -17.377 10.545 42.189 1.00 89.62 766 VAL A CA 1
ATOM 6020 C C . VAL A 1 766 ? -17.135 11.961 42.711 1.00 89.62 766 VAL A C 1
ATOM 6022 O O . VAL A 1 766 ? -16.831 12.878 41.950 1.00 89.62 766 VAL A O 1
ATOM 6025 N N . ARG A 1 767 ? -17.276 12.160 44.030 1.00 86.31 767 ARG A N 1
ATOM 6026 C CA . ARG A 1 767 ? -17.152 13.495 44.654 1.00 86.31 767 ARG A CA 1
ATOM 6027 C C . ARG A 1 767 ? -16.056 13.611 45.705 1.00 86.31 767 ARG A C 1
ATOM 6029 O O . ARG A 1 767 ? -15.688 14.732 46.050 1.00 86.31 767 ARG A O 1
ATOM 6036 N N . THR A 1 768 ? -15.577 12.497 46.248 1.00 86.81 768 THR A N 1
ATOM 6037 C CA . THR A 1 768 ? -14.554 12.477 47.303 1.00 86.81 768 THR A CA 1
ATOM 6038 C C . THR A 1 768 ? -13.354 11.634 46.887 1.00 86.81 768 THR A C 1
ATOM 6040 O O . THR A 1 768 ? -13.484 10.713 46.086 1.00 86.81 768 THR A O 1
ATOM 6043 N N . GLU A 1 769 ? -12.184 11.924 47.464 1.00 80.19 769 GLU A N 1
ATOM 6044 C CA . GLU A 1 769 ? -10.966 11.125 47.250 1.00 80.19 769 GLU A CA 1
ATOM 6045 C C . GLU A 1 769 ? -11.158 9.667 47.710 1.00 80.19 769 GLU A C 1
ATOM 6047 O O . GLU A 1 769 ? -10.723 8.744 47.031 1.00 80.19 769 GLU A O 1
ATOM 6052 N N . GLU A 1 770 ? -11.909 9.444 48.795 1.00 80.38 770 GLU A N 1
ATOM 6053 C CA . GLU A 1 770 ? -12.270 8.098 49.273 1.00 80.38 770 GLU A CA 1
ATOM 6054 C C . GLU A 1 770 ? -13.181 7.339 48.290 1.00 80.38 770 GLU A C 1
ATOM 6056 O O . GLU A 1 770 ? -13.072 6.123 48.155 1.00 80.38 770 GLU A O 1
ATOM 6061 N N . GLU A 1 771 ? -14.087 8.039 47.592 1.00 84.50 771 GLU A N 1
ATOM 6062 C CA . GLU A 1 771 ? -14.901 7.441 46.524 1.00 84.50 771 GLU A CA 1
ATOM 6063 C C . GLU A 1 771 ? -14.050 7.164 45.269 1.00 84.50 771 GLU A C 1
ATOM 6065 O O . GLU A 1 771 ? -14.370 6.248 44.519 1.00 84.50 771 GLU A O 1
ATOM 6070 N N . LEU A 1 772 ? -12.960 7.910 45.045 1.00 84.25 772 LEU A N 1
ATOM 6071 C CA . LEU A 1 772 ? -12.054 7.737 43.902 1.00 84.25 772 LEU A CA 1
ATOM 6072 C C . LEU A 1 772 ? -11.115 6.526 44.058 1.00 84.25 772 LEU A C 1
ATOM 6074 O O . LEU A 1 772 ? -10.705 5.931 43.058 1.00 84.25 772 LEU A O 1
ATOM 6078 N N . ASP A 1 773 ? -10.846 6.096 45.294 1.00 79.06 773 ASP A N 1
ATOM 6079 C CA . ASP A 1 773 ? -10.049 4.899 45.607 1.00 79.06 773 ASP A CA 1
ATOM 6080 C C . ASP A 1 773 ? -10.640 3.588 45.048 1.00 79.06 773 ASP A C 1
ATOM 6082 O O . ASP A 1 773 ? -9.944 2.569 44.988 1.00 79.06 773 ASP A O 1
ATOM 6086 N N . ILE A 1 774 ? -11.883 3.599 44.542 1.00 79.25 774 ILE A N 1
ATOM 6087 C CA . ILE A 1 774 ? -12.461 2.475 43.784 1.00 79.25 774 ILE A CA 1
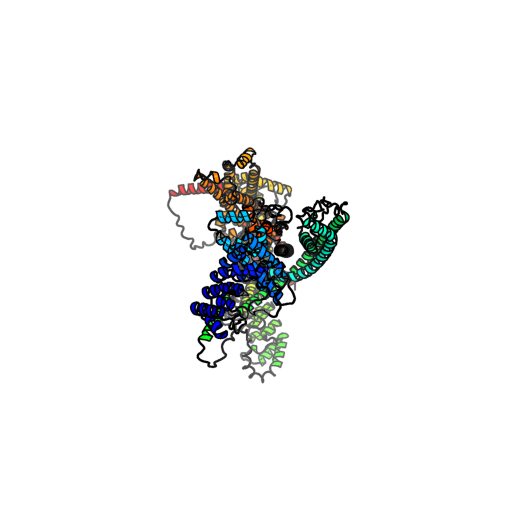ATOM 6088 C C . ILE A 1 774 ? -11.609 2.079 42.569 1.00 79.25 774 ILE A C 1
ATOM 6090 O O . ILE A 1 774 ? -11.602 0.910 42.184 1.00 79.25 774 ILE A O 1
ATOM 6094 N N . LEU A 1 775 ? -10.844 3.017 41.994 1.00 75.56 775 LEU A N 1
ATOM 6095 C CA . LEU A 1 775 ? -9.941 2.761 40.866 1.00 75.56 775 LEU A CA 1
ATOM 6096 C C . LEU A 1 775 ? -8.781 1.811 41.226 1.00 75.56 775 LEU A C 1
ATOM 6098 O O . LEU A 1 775 ? -8.169 1.208 40.336 1.00 75.56 775 LEU A O 1
ATOM 6102 N N . GLY A 1 776 ? -8.493 1.646 42.519 1.00 71.94 776 GLY A N 1
ATOM 6103 C CA . GLY A 1 776 ? -7.515 0.695 43.042 1.00 71.94 776 GLY A CA 1
ATOM 6104 C C . GLY A 1 776 ? -8.077 -0.700 43.343 1.00 71.94 776 GLY A C 1
ATOM 6105 O O . GLY A 1 776 ? -7.304 -1.586 43.701 1.00 71.94 776 GLY A O 1
ATOM 6106 N N . HIS A 1 777 ? -9.390 -0.930 43.214 1.00 75.88 777 HIS A N 1
ATOM 6107 C CA . HIS A 1 777 ? -10.024 -2.200 43.589 1.00 75.88 777 HIS A CA 1
ATOM 6108 C C . HIS A 1 777 ? -9.610 -3.372 42.672 1.00 75.88 777 HIS A C 1
ATOM 6110 O O . HIS A 1 777 ? -9.585 -3.236 41.446 1.00 75.88 777 HIS A O 1
ATOM 6116 N N . THR A 1 778 ? -9.310 -4.538 43.266 1.00 69.56 778 THR A N 1
ATOM 6117 C CA . THR A 1 778 ? -9.001 -5.806 42.576 1.00 69.56 778 THR A CA 1
ATOM 6118 C C . THR A 1 778 ? -9.749 -6.984 43.201 1.00 69.56 778 THR A C 1
ATOM 6120 O O . THR A 1 778 ? -9.869 -7.081 44.421 1.00 69.56 778 THR A O 1
ATOM 6123 N N . ASP A 1 779 ? -10.198 -7.916 42.353 1.00 62.31 779 ASP A N 1
ATOM 6124 C CA . ASP A 1 779 ? -10.827 -9.180 42.776 1.00 62.31 779 ASP A CA 1
ATOM 6125 C C . ASP A 1 779 ? -9.811 -10.315 43.019 1.00 62.31 779 ASP A C 1
ATOM 6127 O O . ASP A 1 779 ? -10.188 -11.383 43.504 1.00 62.31 779 ASP A O 1
ATOM 6131 N N . ASP A 1 780 ? -8.536 -10.122 42.658 1.00 59.91 780 ASP A N 1
ATOM 6132 C CA . ASP A 1 780 ? -7.515 -11.169 42.743 1.00 59.91 780 ASP A CA 1
ATOM 6133 C C . ASP A 1 780 ? -7.053 -11.368 44.201 1.00 59.91 780 ASP A C 1
ATOM 6135 O O . ASP A 1 780 ? -6.453 -10.465 44.792 1.00 59.91 780 ASP A O 1
ATOM 6139 N N . PRO A 1 781 ? -7.273 -12.556 44.804 1.00 53.03 781 PRO A N 1
ATOM 6140 C CA . PRO A 1 781 ? -6.980 -12.795 46.220 1.00 53.03 781 PRO A CA 1
ATOM 6141 C C . PRO A 1 781 ? -5.476 -12.832 46.536 1.00 53.03 781 PRO A C 1
ATOM 6143 O O . PRO A 1 781 ? -5.102 -12.730 47.705 1.00 53.03 781 PRO A O 1
ATOM 6146 N N . GLU A 1 782 ? -4.627 -12.974 45.510 1.00 52.69 782 GLU A N 1
ATOM 6147 C CA . GLU A 1 782 ? -3.159 -13.002 45.594 1.00 52.69 782 GLU A CA 1
ATOM 6148 C C . GLU A 1 782 ? -2.497 -11.643 45.292 1.00 52.69 782 GLU A C 1
ATOM 6150 O O . GLU A 1 782 ? -1.276 -11.522 45.419 1.00 52.69 782 GLU A O 1
ATOM 6155 N N . ALA A 1 783 ? -3.272 -10.619 44.910 1.00 50.22 783 ALA A N 1
ATOM 6156 C CA . ALA A 1 783 ? -2.739 -9.291 44.618 1.00 50.22 783 ALA A CA 1
ATOM 6157 C C . ALA A 1 783 ? -2.090 -8.682 45.876 1.00 50.22 783 ALA A C 1
ATOM 6159 O O . ALA A 1 783 ? -2.670 -8.683 46.968 1.00 50.22 783 ALA A O 1
ATOM 6160 N N . ARG A 1 784 ? -0.854 -8.178 45.744 1.00 51.00 784 ARG A N 1
ATOM 6161 C CA . ARG A 1 784 ? -0.140 -7.526 46.855 1.00 51.00 784 ARG A CA 1
ATOM 6162 C C . ARG A 1 784 ? -0.927 -6.298 47.315 1.00 51.00 784 ARG A C 1
ATOM 6164 O O . ARG A 1 784 ? -1.432 -5.536 46.499 1.00 51.00 784 ARG A O 1
ATOM 6171 N N . SER A 1 785 ? -0.947 -6.055 48.626 1.00 43.16 785 SER A N 1
ATOM 6172 C CA . SER A 1 785 ? -1.634 -4.920 49.269 1.00 43.16 785 SER A CA 1
ATOM 6173 C C . SER A 1 785 ? -1.229 -3.528 48.759 1.00 43.16 785 SER A C 1
ATOM 6175 O O . SER A 1 785 ? -1.924 -2.564 49.074 1.00 43.16 785 SER A O 1
ATOM 6177 N N . ASP A 1 786 ? -0.143 -3.441 47.984 1.00 49.66 786 ASP A N 1
ATOM 6178 C CA . ASP A 1 786 ? 0.452 -2.213 47.446 1.00 49.66 786 ASP A CA 1
ATOM 6179 C C . ASP A 1 786 ? 0.081 -1.947 45.967 1.00 49.66 786 ASP A C 1
ATOM 6181 O O . ASP A 1 786 ? 0.525 -0.953 45.389 1.00 4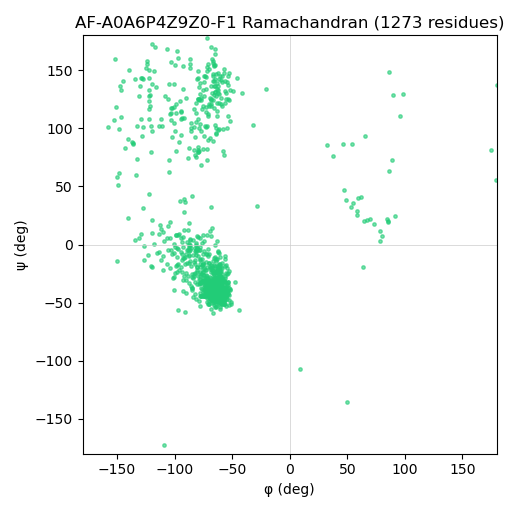9.66 786 ASP A O 1
ATOM 6185 N N . GLU A 1 787 ? -0.725 -2.804 45.324 1.00 54.19 787 GLU A N 1
ATOM 6186 C CA . GLU A 1 787 ? -1.202 -2.590 43.948 1.00 54.19 787 GLU A CA 1
ATOM 6187 C C . GLU A 1 787 ? -2.386 -1.609 43.924 1.00 54.19 787 GLU A C 1
ATOM 6189 O O . GLU A 1 787 ? -3.549 -1.981 43.826 1.00 54.19 787 GLU A O 1
ATOM 6194 N N . THR A 1 788 ? -2.080 -0.315 44.016 1.00 58.00 788 THR A N 1
ATOM 6195 C CA . THR A 1 788 ? -3.056 0.783 44.143 1.00 58.00 788 THR A CA 1
ATOM 6196 C C . THR A 1 788 ? -3.861 1.100 42.871 1.00 58.00 788 THR A C 1
ATOM 6198 O O . THR A 1 788 ? -4.509 2.134 42.830 1.00 58.00 788 THR A O 1
ATOM 6201 N N . VAL A 1 789 ? -3.792 0.311 41.787 1.00 66.38 789 VAL A N 1
ATOM 6202 C CA . VAL A 1 789 ? -4.276 0.751 40.451 1.00 66.38 789 VAL A CA 1
ATOM 6203 C C . VAL A 1 789 ? -5.011 -0.342 39.653 1.00 66.38 789 VAL A C 1
ATOM 6205 O O . VAL A 1 789 ? -5.082 -0.291 38.428 1.00 66.38 789 VAL A O 1
ATOM 6208 N N . GLY A 1 790 ? -5.557 -1.358 40.320 1.00 74.12 790 GLY A N 1
ATOM 6209 C CA . GLY A 1 790 ? -6.069 -2.570 39.671 1.00 74.12 790 GLY A CA 1
ATOM 6210 C C . GLY A 1 790 ? -7.167 -2.399 38.616 1.00 74.12 790 GLY A C 1
ATOM 6211 O O . GLY A 1 790 ? -7.079 -2.977 37.529 1.00 74.12 790 GLY A O 1
ATOM 6212 N N . MET A 1 791 ? -8.193 -1.588 38.890 1.00 83.81 791 MET A N 1
ATOM 6213 C CA . MET A 1 791 ? -9.283 -1.349 37.933 1.00 83.81 791 MET A CA 1
ATOM 6214 C C . MET A 1 791 ? -8.782 -0.568 36.713 1.00 83.81 791 MET A C 1
ATOM 6216 O O . MET A 1 791 ? -9.117 -0.893 35.573 1.00 83.81 791 MET A O 1
ATOM 6220 N N . LEU A 1 792 ? -7.944 0.443 36.940 1.00 84.25 792 LEU A N 1
ATOM 6221 C CA . LEU A 1 792 ? -7.382 1.260 35.868 1.00 84.25 792 LEU A CA 1
ATOM 6222 C C . LEU A 1 792 ? -6.387 0.469 35.000 1.00 84.25 792 LEU A C 1
ATOM 6224 O O . LEU A 1 792 ? -6.359 0.646 33.781 1.00 84.25 792 LEU A O 1
ATOM 6228 N N . GLN A 1 793 ? -5.626 -0.451 35.597 1.00 82.94 793 GLN A N 1
ATOM 6229 C CA . GLN A 1 793 ? -4.799 -1.414 34.862 1.00 82.94 793 GLN A CA 1
ATOM 6230 C C . GLN A 1 793 ? -5.655 -2.300 33.958 1.00 82.94 793 GLN A C 1
ATOM 6232 O O . GLN A 1 793 ? -5.367 -2.423 32.767 1.00 82.94 793 GLN A O 1
ATOM 6237 N N . LEU A 1 794 ? -6.752 -2.849 34.488 1.00 84.44 794 LEU A N 1
ATOM 6238 C CA . LEU A 1 794 ? -7.691 -3.630 33.690 1.00 84.44 794 LEU A CA 1
ATOM 6239 C C . LEU A 1 794 ? -8.259 -2.798 32.529 1.00 84.44 794 LEU A C 1
ATOM 6241 O O . LEU A 1 794 ? -8.294 -3.276 31.397 1.00 84.44 794 LEU A O 1
ATOM 6245 N N . ALA A 1 795 ? -8.657 -1.548 32.770 1.00 86.94 795 ALA A N 1
ATOM 6246 C CA . ALA A 1 795 ? -9.156 -0.663 31.719 1.00 86.94 795 ALA A CA 1
ATOM 6247 C C . ALA A 1 795 ? -8.106 -0.405 30.617 1.00 86.94 795 ALA A C 1
ATOM 6249 O O . ALA A 1 795 ? -8.430 -0.440 29.424 1.00 86.94 795 ALA A O 1
ATOM 6250 N N . ALA A 1 796 ? -6.836 -0.223 30.993 1.00 85.62 796 ALA A N 1
ATOM 6251 C CA . ALA A 1 796 ? -5.729 -0.063 30.052 1.00 85.62 796 ALA A CA 1
ATOM 6252 C C . ALA A 1 796 ? -5.463 -1.340 29.229 1.00 85.62 796 ALA A C 1
ATOM 6254 O O . ALA A 1 796 ? -5.314 -1.265 28.003 1.00 85.62 796 ALA A O 1
ATOM 6255 N N . ASP A 1 797 ? -5.489 -2.515 29.863 1.00 83.56 797 ASP A N 1
ATOM 6256 C CA . ASP A 1 797 ? -5.313 -3.825 29.216 1.00 83.56 797 ASP A CA 1
ATOM 6257 C C . ASP A 1 797 ? -6.458 -4.169 28.249 1.00 83.56 797 ASP A C 1
ATOM 6259 O O . ASP A 1 797 ? -6.261 -4.815 27.209 1.00 83.56 797 ASP A O 1
ATOM 6263 N N . LEU A 1 798 ? -7.673 -3.715 28.566 1.00 86.94 798 LEU A N 1
ATOM 6264 C CA . LEU A 1 798 ? -8.852 -3.837 27.708 1.00 86.94 798 LEU A CA 1
ATOM 6265 C C . LEU A 1 798 ? -8.924 -2.735 26.630 1.00 86.94 798 LEU A C 1
ATOM 6267 O O . LEU A 1 798 ? -9.786 -2.807 25.756 1.00 86.94 798 LEU A O 1
ATOM 6271 N N . LYS A 1 799 ? -7.974 -1.786 26.620 1.00 86.56 799 LYS A N 1
ATOM 6272 C CA . LYS A 1 799 ? -7.862 -0.661 25.671 1.00 86.56 799 LYS A CA 1
ATOM 6273 C C . LYS A 1 799 ? -9.044 0.312 25.689 1.00 86.56 799 LYS A C 1
ATOM 6275 O O . LYS A 1 799 ? -9.467 0.784 24.633 1.00 86.56 799 LYS A O 1
ATOM 6280 N N . LEU A 1 800 ? -9.551 0.627 26.874 1.00 89.25 800 LEU A N 1
ATOM 6281 C CA . LEU A 1 800 ? -10.606 1.621 27.069 1.00 89.25 800 LEU A CA 1
ATOM 6282 C C . LEU A 1 800 ? -9.994 3.020 27.110 1.00 89.25 800 LEU A C 1
ATOM 6284 O O . LEU A 1 800 ? -9.494 3.483 28.135 1.00 89.25 800 LEU A O 1
ATOM 6288 N N . ARG A 1 801 ? -9.942 3.657 25.942 1.00 88.38 801 ARG A N 1
ATOM 6289 C CA . ARG A 1 801 ? -9.209 4.910 25.748 1.00 88.38 801 ARG A CA 1
ATOM 6290 C C . ARG A 1 801 ? -9.901 6.100 26.397 1.00 88.38 801 ARG A C 1
ATOM 6292 O O . ARG A 1 801 ? -9.221 6.904 27.010 1.00 88.38 801 ARG A O 1
ATOM 6299 N N . GLN A 1 802 ? -11.214 6.226 26.257 1.00 88.56 802 GLN A N 1
ATOM 6300 C CA . GLN A 1 802 ? -12.013 7.293 26.853 1.00 88.56 802 GLN A CA 1
ATOM 6301 C C . GLN A 1 802 ? -11.951 7.225 28.383 1.00 88.56 802 GLN A C 1
ATOM 6303 O O . GLN A 1 802 ? -11.589 8.225 29.003 1.00 88.56 802 GLN A O 1
ATOM 6308 N N . PHE A 1 803 ? -12.170 6.042 28.970 1.00 90.69 803 PHE A N 1
ATOM 6309 C CA . PHE A 1 803 ? -12.183 5.866 30.429 1.00 90.69 803 PHE A CA 1
ATOM 6310 C C . PHE A 1 803 ? -10.843 6.238 31.072 1.00 90.69 803 PHE A C 1
ATOM 6312 O O . PHE A 1 803 ? -10.780 7.100 31.940 1.00 90.69 803 PHE A O 1
ATOM 6319 N N . VAL A 1 804 ? -9.742 5.654 30.589 1.00 88.88 804 VAL A N 1
ATOM 6320 C CA . VAL A 1 804 ? -8.398 5.880 31.152 1.00 88.88 804 VAL A CA 1
ATOM 6321 C C . VAL A 1 804 ? -7.959 7.346 31.035 1.00 88.88 804 VAL A C 1
ATOM 6323 O O . VAL A 1 804 ? -7.164 7.826 31.839 1.00 88.88 804 VAL A O 1
ATOM 6326 N N . THR A 1 805 ? -8.466 8.069 30.035 1.00 87.56 805 THR A N 1
ATOM 6327 C CA . THR A 1 805 ? -8.114 9.478 29.798 1.00 87.56 805 THR A CA 1
ATOM 6328 C C . THR A 1 805 ? -8.975 10.474 30.558 1.00 87.56 805 THR A C 1
ATOM 6330 O O . THR A 1 805 ? -8.734 11.679 30.442 1.00 87.56 805 THR A O 1
ATOM 6333 N N . GLN A 1 806 ? -9.963 10.000 31.321 1.00 88.25 806 GLN A N 1
ATOM 6334 C CA . GLN A 1 806 ? -10.746 10.875 32.175 1.00 88.25 806 GLN A CA 1
ATOM 6335 C C . GLN A 1 806 ? -9.833 11.654 33.137 1.00 88.25 806 GLN A C 1
ATOM 6337 O O . GLN A 1 806 ? -8.882 11.081 33.680 1.00 88.25 806 GLN A O 1
ATOM 6342 N N . PRO A 1 807 ? -10.118 12.946 33.393 1.00 87.06 807 PRO A N 1
ATOM 6343 C CA . PRO A 1 807 ? -9.324 13.766 34.304 1.00 87.06 807 PRO A CA 1
ATOM 6344 C C . PRO A 1 807 ? -9.129 13.123 35.681 1.00 87.06 807 PRO A C 1
ATOM 6346 O O . PRO A 1 807 ? -8.014 13.143 36.192 1.00 87.06 807 PRO A O 1
ATOM 6349 N N . PHE A 1 808 ? -10.165 12.474 36.221 1.00 85.69 808 PHE A N 1
ATOM 6350 C CA . PHE A 1 808 ? -10.117 11.781 37.510 1.00 85.69 808 PHE A CA 1
ATOM 6351 C C . PHE A 1 808 ? -9.116 10.620 37.538 1.00 85.69 808 PHE A C 1
ATOM 6353 O O . PHE A 1 808 ? -8.391 10.466 38.515 1.00 85.69 808 PHE A O 1
ATOM 6360 N N . CYS A 1 809 ? -9.001 9.830 36.464 1.00 84.38 809 CYS A N 1
ATOM 6361 C CA . CYS A 1 809 ? -8.005 8.756 36.383 1.00 84.38 809 CYS A CA 1
ATOM 6362 C C . CYS A 1 809 ? -6.574 9.306 36.346 1.00 84.38 809 CYS A C 1
ATOM 6364 O O . CYS A 1 809 ? -5.672 8.752 36.977 1.00 84.38 809 CYS A O 1
ATOM 6366 N N . VAL A 1 810 ? -6.363 10.406 35.616 1.00 81.00 810 VAL A N 1
ATOM 6367 C CA . VAL A 1 810 ? -5.061 11.086 35.556 1.00 81.00 810 VAL A CA 1
ATOM 6368 C C . VAL A 1 810 ? -4.706 11.662 36.919 1.00 81.00 810 VAL A C 1
ATOM 6370 O O . VAL A 1 810 ? -3.595 11.456 37.401 1.00 81.00 810 VAL A O 1
ATOM 6373 N N . GLU A 1 811 ? -5.652 12.354 37.547 1.00 78.75 811 GLU A N 1
ATOM 6374 C CA . GLU A 1 811 ? -5.490 12.923 38.876 1.00 78.75 811 GLU A CA 1
ATOM 6375 C C . GLU A 1 811 ? -5.199 11.836 39.909 1.00 78.75 811 GLU A C 1
ATOM 6377 O O . GLU A 1 811 ? -4.242 11.981 40.657 1.00 78.75 811 GLU A O 1
ATOM 6382 N N . TYR A 1 812 ? -5.903 10.705 39.877 1.00 79.62 812 TYR A N 1
ATOM 6383 C CA . TYR A 1 812 ? -5.649 9.569 40.761 1.00 79.62 812 TYR A CA 1
ATOM 6384 C C . TYR A 1 812 ? -4.220 9.014 40.635 1.00 79.62 812 TYR A C 1
ATOM 6386 O O . TYR A 1 812 ? -3.527 8.800 41.634 1.00 79.62 812 TYR A O 1
ATOM 6394 N N . ILE A 1 813 ? -3.722 8.816 39.406 1.00 75.19 813 ILE A N 1
ATOM 6395 C CA . ILE A 1 813 ? -2.335 8.370 39.179 1.00 75.19 813 ILE A CA 1
ATOM 6396 C C . ILE A 1 813 ? -1.339 9.410 39.706 1.00 75.19 813 ILE A C 1
ATOM 6398 O O . ILE A 1 813 ? -0.339 9.061 40.338 1.00 75.19 813 ILE A O 1
ATOM 6402 N N . VAL A 1 814 ? -1.607 10.690 39.449 1.00 70.25 814 VAL A N 1
ATOM 6403 C CA . VAL A 1 814 ? -0.757 11.793 39.897 1.00 70.25 814 VAL A CA 1
ATOM 6404 C C . VAL A 1 814 ? -0.757 11.870 41.425 1.00 70.25 814 VAL A C 1
ATOM 6406 O O . VAL A 1 814 ? 0.319 11.873 42.010 1.00 70.25 814 VAL A O 1
ATOM 6409 N N . GLN A 1 815 ? -1.918 11.858 42.081 1.00 67.12 815 GLN A N 1
ATOM 6410 C CA . GLN A 1 815 ? -2.085 11.947 43.535 1.00 67.12 815 GLN A CA 1
ATOM 6411 C C . GLN A 1 815 ? -1.497 10.733 44.267 1.00 67.12 815 GLN A C 1
ATOM 6413 O O . GLN A 1 815 ? -0.730 10.906 45.217 1.00 67.12 815 GLN A O 1
ATOM 6418 N N . SER A 1 816 ? -1.766 9.510 43.791 1.00 64.44 816 SER A N 1
ATOM 6419 C CA . SER A 1 816 ? -1.242 8.276 44.402 1.00 64.44 816 SER A CA 1
ATOM 6420 C C . SER A 1 816 ? 0.290 8.210 44.414 1.00 64.44 816 SER A C 1
ATOM 6422 O O . SER A 1 816 ? 0.867 7.563 45.288 1.00 64.44 816 SER A O 1
ATOM 6424 N N . LYS A 1 817 ? 0.970 8.897 43.483 1.00 60.41 817 LYS A N 1
ATOM 6425 C CA . LYS A 1 817 ? 2.438 8.889 43.357 1.00 60.41 817 LYS A CA 1
ATOM 6426 C C . LYS A 1 817 ? 3.125 10.202 43.734 1.00 60.41 817 LYS A C 1
ATOM 6428 O O . LYS A 1 817 ? 4.299 10.169 44.102 1.00 60.41 817 LYS A O 1
ATOM 6433 N N . LEU A 1 818 ? 2.434 11.349 43.719 1.00 56.28 818 LEU A N 1
ATOM 6434 C CA . LEU A 1 818 ? 3.019 12.618 44.175 1.00 56.28 818 LEU A CA 1
ATOM 6435 C C . LEU A 1 818 ? 3.387 12.572 45.657 1.00 56.28 818 LEU A C 1
ATOM 6437 O O . LEU A 1 818 ? 4.266 13.320 46.069 1.00 56.28 818 LEU A O 1
ATOM 6441 N N . LYS A 1 819 ? 2.768 11.684 46.442 1.00 58.50 819 LYS A N 1
ATOM 6442 C CA . LYS A 1 819 ? 3.087 11.485 47.859 1.00 58.50 819 LYS A CA 1
ATOM 6443 C C . LYS A 1 819 ? 4.586 11.228 48.084 1.00 58.50 819 LYS A C 1
ATOM 6445 O O . LYS A 1 819 ? 5.185 11.891 48.924 1.00 58.50 819 LYS A O 1
ATOM 6450 N N . ASP A 1 820 ? 5.210 10.391 47.250 1.00 57.03 820 ASP A N 1
ATOM 6451 C CA . ASP A 1 820 ? 6.643 10.060 47.337 1.00 57.03 820 ASP A CA 1
ATOM 6452 C C . ASP A 1 820 ? 7.554 11.199 46.832 1.00 57.03 820 ASP A C 1
ATOM 6454 O O . ASP A 1 820 ? 8.663 11.405 47.332 1.00 57.03 820 ASP A O 1
ATOM 6458 N N . VAL A 1 821 ? 7.092 11.970 45.839 1.00 57.47 821 VAL A N 1
ATOM 6459 C CA . VAL A 1 821 ? 7.825 13.114 45.258 1.00 57.47 821 VAL A CA 1
ATOM 6460 C C . VAL A 1 821 ? 7.813 14.316 46.206 1.00 57.47 821 VAL A C 1
ATOM 6462 O O . VAL A 1 821 ? 8.846 14.953 46.425 1.00 57.47 821 VAL A O 1
ATOM 6465 N N . VAL A 1 822 ? 6.654 14.608 46.797 1.00 56.00 822 VAL A N 1
ATOM 6466 C CA . VAL A 1 822 ? 6.461 15.663 47.800 1.00 56.00 822 VAL A CA 1
ATOM 6467 C C . VAL A 1 822 ? 7.268 15.345 49.063 1.00 56.00 822 VAL A C 1
ATOM 6469 O O . VAL A 1 822 ? 7.910 16.242 49.609 1.00 56.00 822 VAL A O 1
ATOM 6472 N N . GLU A 1 823 ? 7.341 14.071 49.470 1.00 56.44 823 GLU A N 1
ATOM 6473 C CA . GLU A 1 823 ? 8.189 13.621 50.585 1.00 56.44 823 GLU A CA 1
ATOM 6474 C C . GLU A 1 823 ? 9.693 13.845 50.310 1.00 56.44 823 GLU A C 1
ATOM 6476 O O . GLU A 1 823 ? 10.448 14.176 51.227 1.00 56.44 823 GLU A O 1
ATOM 6481 N N . PHE A 1 824 ? 10.145 13.722 49.053 1.00 58.25 824 PHE A N 1
ATOM 6482 C CA . PHE A 1 824 ? 11.548 13.941 48.673 1.00 58.25 824 PHE A CA 1
ATOM 6483 C C . PHE A 1 824 ? 11.934 15.426 48.572 1.00 58.25 824 PHE A C 1
ATOM 6485 O O . PHE A 1 824 ? 12.995 15.813 49.065 1.00 58.25 824 PHE A O 1
ATOM 6492 N N . PHE A 1 825 ? 11.094 16.266 47.954 1.00 58.97 825 PHE A N 1
ATOM 6493 C CA . PHE A 1 825 ? 11.384 17.699 47.789 1.00 58.97 825 PHE A CA 1
ATOM 6494 C C . PHE A 1 825 ? 11.044 18.545 49.024 1.00 58.97 825 PHE A C 1
ATOM 6496 O O . PHE A 1 825 ? 11.494 19.688 49.103 1.00 58.97 825 PHE A O 1
ATOM 6503 N N . GLY A 1 826 ? 10.288 18.003 49.986 1.00 48.28 826 GLY A N 1
ATOM 6504 C CA . GLY A 1 826 ? 10.123 18.485 51.366 1.00 48.28 826 GLY A CA 1
ATOM 6505 C C . GLY A 1 826 ? 9.470 19.861 51.575 1.00 48.28 826 GLY A C 1
ATOM 6506 O O . GLY A 1 826 ? 9.015 20.138 52.678 1.00 48.28 826 GLY A O 1
ATOM 6507 N N . VAL A 1 827 ? 9.434 20.734 50.564 1.00 46.41 827 VAL A N 1
ATOM 6508 C CA . VAL A 1 827 ? 8.979 22.137 50.664 1.00 46.41 827 VAL A CA 1
ATOM 6509 C C . VAL A 1 827 ? 8.361 22.650 49.352 1.00 46.41 827 VAL A C 1
ATOM 6511 O O . VAL A 1 827 ? 7.693 23.681 49.342 1.00 46.41 827 VAL A O 1
ATOM 6514 N N . VAL A 1 828 ? 8.541 21.950 48.228 1.00 50.06 828 VAL A N 1
ATOM 6515 C CA . VAL A 1 828 ? 8.024 22.404 46.928 1.00 50.06 828 VAL A CA 1
ATOM 6516 C C . VAL A 1 828 ? 6.553 22.005 46.793 1.00 50.06 828 VAL A C 1
ATOM 6518 O O . VAL A 1 828 ? 6.226 20.979 46.199 1.00 50.06 828 VAL A O 1
ATOM 6521 N N . GLY A 1 829 ? 5.671 22.808 47.395 1.00 46.91 829 GLY A N 1
ATOM 6522 C CA . GLY A 1 829 ? 4.235 22.764 47.140 1.00 46.91 829 GLY A CA 1
ATOM 6523 C C . GLY A 1 829 ? 3.969 22.958 45.646 1.00 46.91 829 GLY A C 1
ATOM 6524 O O . GLY A 1 829 ? 4.555 23.839 45.020 1.00 46.91 829 GLY A O 1
ATOM 6525 N N . ASN A 1 830 ? 3.124 22.093 45.090 1.00 57.78 830 ASN A N 1
ATOM 6526 C CA . ASN A 1 830 ? 2.643 22.088 43.709 1.00 57.78 830 ASN A CA 1
ATOM 6527 C C . ASN A 1 830 ? 3.744 22.089 42.630 1.00 57.78 830 ASN A C 1
ATOM 6529 O O . ASN A 1 830 ? 4.092 23.110 42.039 1.00 57.78 830 ASN A O 1
ATOM 6533 N N . TRP A 1 831 ? 4.219 20.889 42.267 1.00 59.19 831 TRP A N 1
ATOM 6534 C CA . TRP A 1 831 ? 5.048 20.667 41.066 1.00 59.19 831 TRP A CA 1
ATOM 6535 C C . TRP A 1 831 ? 4.378 21.211 39.782 1.00 59.19 831 TRP A C 1
ATOM 6537 O O . TRP A 1 831 ? 5.065 21.568 38.829 1.00 59.19 831 TRP A O 1
ATOM 6547 N N . GLN A 1 832 ? 3.041 21.324 39.778 1.00 58.34 832 GLN A N 1
ATOM 6548 C CA . GLN A 1 832 ? 2.240 21.895 38.689 1.00 58.34 832 GLN A CA 1
ATOM 6549 C C . GLN A 1 832 ? 2.311 23.433 38.576 1.00 58.34 832 GLN A C 1
ATOM 6551 O O . GLN A 1 832 ? 2.032 23.961 37.505 1.00 58.34 832 GLN A O 1
ATOM 6556 N N . GLU A 1 833 ? 2.713 24.153 39.629 1.00 63.84 833 GLU A N 1
ATOM 6557 C CA . GLU A 1 833 ? 2.791 25.628 39.648 1.00 63.84 833 GLU A CA 1
ATOM 6558 C C . GLU A 1 833 ? 4.214 26.162 39.397 1.00 63.84 833 GLU A C 1
ATOM 6560 O O . GLU A 1 833 ? 4.485 27.357 39.521 1.00 63.84 833 GLU A O 1
ATOM 6565 N N . GLN A 1 834 ? 5.155 25.284 39.037 1.00 67.31 834 GLN A N 1
ATOM 6566 C CA . GLN A 1 834 ? 6.550 25.663 38.832 1.00 67.31 834 GLN A CA 1
ATOM 6567 C C . GLN A 1 834 ? 6.766 26.441 37.529 1.00 67.31 834 GLN A C 1
ATOM 6569 O O . GLN A 1 834 ? 6.160 26.169 36.492 1.00 67.31 834 GLN A O 1
ATOM 6574 N N . SER A 1 835 ? 7.703 27.394 37.565 1.00 78.62 835 SER A N 1
ATOM 6575 C CA . SER A 1 835 ? 8.115 28.124 36.362 1.00 78.62 835 SER A CA 1
ATOM 6576 C C . SER A 1 835 ? 8.694 27.173 35.305 1.00 78.62 835 SER A C 1
ATOM 6578 O O . SER A 1 835 ? 9.407 26.220 35.628 1.00 78.62 835 SER A O 1
ATOM 6580 N N . VAL A 1 836 ? 8.456 27.474 34.024 1.00 78.88 836 VAL A N 1
ATOM 6581 C CA . VAL A 1 836 ? 8.998 26.694 32.893 1.00 78.88 836 VAL A CA 1
ATOM 6582 C C . VAL A 1 836 ? 10.525 26.567 32.977 1.00 78.88 836 VAL A C 1
ATOM 6584 O O . VAL A 1 836 ? 11.075 25.530 32.624 1.00 78.88 836 VAL A O 1
ATOM 6587 N N . VAL A 1 837 ? 11.212 27.585 33.507 1.00 82.94 837 VAL A N 1
ATOM 6588 C CA . VAL A 1 837 ? 12.671 27.578 33.704 1.00 82.94 837 VAL A CA 1
ATOM 6589 C C . VAL A 1 837 ? 13.092 26.566 34.769 1.00 82.94 837 VAL A C 1
ATOM 6591 O O . VAL A 1 837 ? 14.038 25.816 34.551 1.00 82.94 837 VAL A O 1
ATOM 6594 N N . PHE A 1 838 ? 12.386 26.503 35.901 1.00 81.06 838 PHE A N 1
ATOM 6595 C CA . PHE A 1 838 ? 12.658 25.512 36.944 1.00 81.06 838 PHE A CA 1
ATOM 6596 C C . PHE A 1 838 ? 12.447 24.086 36.422 1.00 81.06 838 PHE A C 1
ATOM 6598 O O . PHE A 1 838 ? 13.305 23.224 36.613 1.00 81.06 838 PHE A O 1
ATOM 6605 N N . ALA A 1 839 ? 11.353 23.860 35.690 1.00 73.25 839 ALA A N 1
ATOM 6606 C CA . ALA A 1 839 ? 11.083 22.580 35.042 1.00 73.25 839 ALA A CA 1
ATOM 6607 C C . ALA A 1 839 ? 12.148 22.224 33.987 1.00 73.25 839 ALA A C 1
ATOM 6609 O O . ALA A 1 839 ? 12.585 21.078 33.927 1.00 73.25 839 ALA A O 1
ATOM 6610 N N . ALA A 1 840 ? 12.620 23.195 33.196 1.00 77.56 840 ALA A N 1
ATOM 6611 C CA . ALA A 1 840 ? 13.674 22.989 32.202 1.00 77.56 840 ALA A CA 1
ATOM 6612 C C . ALA A 1 840 ? 15.033 22.665 32.844 1.00 77.56 840 ALA A C 1
ATOM 6614 O O . ALA A 1 840 ? 15.719 21.751 32.395 1.00 77.56 840 ALA A O 1
ATOM 6615 N N . LEU A 1 841 ? 15.408 23.366 33.921 1.00 82.94 841 LEU A N 1
ATOM 6616 C CA . LEU A 1 841 ? 16.652 23.110 34.653 1.00 82.94 841 LEU A CA 1
ATOM 6617 C C . LEU A 1 841 ? 16.674 21.699 35.243 1.00 82.94 841 LEU A C 1
ATOM 6619 O O . LEU A 1 841 ? 17.640 20.967 35.037 1.00 82.94 841 LEU A O 1
ATOM 6623 N N . TRP A 1 842 ? 15.603 21.281 35.921 1.00 77.62 842 TRP A N 1
ATOM 6624 C CA . TRP A 1 842 ? 15.494 19.915 36.441 1.00 77.62 842 TRP A CA 1
ATOM 6625 C C . TRP A 1 842 ? 15.350 18.871 35.328 1.00 77.62 842 TRP A C 1
ATOM 6627 O O . TRP A 1 842 ? 15.921 17.786 35.436 1.00 77.62 842 TRP A O 1
ATOM 6637 N N . GLY A 1 843 ? 14.681 19.224 34.229 1.00 76.75 843 GLY A N 1
ATOM 6638 C CA . GLY A 1 843 ? 14.582 18.414 33.017 1.00 76.75 843 GLY A CA 1
ATOM 6639 C C . GLY A 1 843 ? 15.918 18.175 32.310 1.00 76.75 843 GLY A C 1
ATOM 6640 O O . GLY A 1 843 ? 16.014 17.225 31.548 1.00 76.75 843 GLY A O 1
ATOM 6641 N N . VAL A 1 844 ? 16.953 18.978 32.584 1.00 81.94 844 VAL A N 1
ATOM 6642 C CA . VAL A 1 844 ? 18.333 18.768 32.106 1.00 81.94 844 VAL A CA 1
ATOM 6643 C C . VAL A 1 844 ? 19.218 18.147 33.195 1.00 81.94 844 VAL A C 1
ATOM 6645 O O . VAL A 1 844 ? 20.028 17.264 32.917 1.00 81.94 844 VAL A O 1
ATOM 6648 N N . ALA A 1 845 ? 19.056 18.557 34.455 1.00 84.12 845 ALA A N 1
ATOM 6649 C CA . ALA A 1 845 ? 19.888 18.090 35.563 1.00 84.12 845 ALA A CA 1
ATOM 6650 C C . ALA A 1 845 ? 19.655 16.609 35.921 1.00 84.12 845 ALA A C 1
ATOM 6652 O O . ALA A 1 845 ? 20.615 15.887 36.201 1.00 84.12 845 ALA A O 1
ATOM 6653 N N . ILE A 1 846 ? 18.403 16.134 35.898 1.00 82.88 846 ILE A N 1
ATOM 6654 C CA . ILE A 1 846 ? 18.069 14.728 36.200 1.00 82.88 846 ILE A CA 1
ATOM 6655 C C . ILE A 1 846 ? 18.700 13.794 35.152 1.00 82.88 846 ILE A C 1
ATOM 6657 O O . ILE A 1 846 ? 19.480 12.923 35.532 1.00 82.88 846 ILE A O 1
ATOM 6661 N N . PRO A 1 847 ? 18.482 14.018 33.845 1.00 82.38 847 PRO A N 1
ATOM 6662 C CA . PRO A 1 847 ? 19.236 13.388 32.774 1.00 82.38 847 PRO A CA 1
ATOM 6663 C C . PRO A 1 847 ? 20.749 13.299 32.919 1.00 82.38 847 PRO A C 1
ATOM 6665 O O . PRO A 1 847 ? 21.309 12.210 32.859 1.00 82.38 847 PRO A O 1
ATOM 6668 N N . LEU A 1 848 ? 21.429 14.427 33.117 1.00 85.00 848 LEU A N 1
ATOM 6669 C CA . LEU A 1 848 ? 22.892 14.455 33.187 1.00 85.00 848 LEU A CA 1
ATOM 6670 C C . LEU A 1 848 ? 23.430 13.694 34.405 1.00 85.00 848 LEU A C 1
ATOM 6672 O O . LEU A 1 848 ? 24.551 13.191 34.381 1.00 85.00 848 LEU A O 1
ATOM 6676 N N . SER A 1 849 ? 22.627 13.585 35.465 1.00 85.94 849 SER A N 1
ATOM 6677 C CA . SER A 1 849 ? 22.979 12.858 36.685 1.00 85.94 849 SER A CA 1
ATOM 6678 C C . SER A 1 849 ? 22.603 11.370 36.663 1.00 85.94 849 SER A C 1
ATOM 6680 O O . SER A 1 849 ? 22.909 10.666 37.629 1.00 85.94 849 SER A O 1
ATOM 6682 N N . TYR A 1 850 ? 22.040 10.841 35.565 1.00 87.69 850 TYR A N 1
ATOM 6683 C CA . TYR A 1 850 ? 21.618 9.436 35.484 1.00 87.69 850 TYR A CA 1
ATOM 6684 C C . TYR A 1 850 ? 22.703 8.390 35.836 1.00 87.69 850 TYR A C 1
ATOM 6686 O O . TYR A 1 850 ? 22.353 7.418 36.519 1.00 87.69 850 TYR A O 1
ATOM 6694 N N . PRO A 1 851 ? 24.003 8.519 35.462 1.00 87.38 851 PRO A N 1
ATOM 6695 C CA . PRO A 1 851 ? 24.987 7.491 35.813 1.00 87.38 851 PRO A CA 1
ATOM 6696 C C . PRO A 1 851 ? 25.250 7.455 37.326 1.00 87.38 851 PRO A C 1
ATOM 6698 O O . PRO A 1 851 ? 25.498 6.397 37.897 1.00 87.38 851 PRO A O 1
ATOM 6701 N N . LEU A 1 852 ? 25.133 8.599 38.009 1.00 87.38 852 LEU A N 1
ATOM 6702 C CA . LEU A 1 852 ? 25.265 8.680 39.464 1.00 87.38 852 LEU A CA 1
ATOM 6703 C C . LEU A 1 852 ? 24.018 8.133 40.172 1.00 87.38 852 LEU A C 1
ATOM 6705 O O . LEU A 1 852 ? 24.145 7.411 41.160 1.00 87.38 852 LEU A O 1
ATOM 6709 N N . LEU A 1 853 ? 22.822 8.443 39.659 1.00 84.75 853 LEU A N 1
ATOM 6710 C CA . LEU A 1 853 ? 21.546 7.968 40.210 1.00 84.75 853 LEU A CA 1
ATOM 6711 C C . LEU A 1 853 ? 21.409 6.443 40.100 1.00 84.75 853 LEU A C 1
ATOM 6713 O O . LEU A 1 853 ? 21.067 5.781 41.081 1.00 84.75 853 LEU A O 1
ATOM 6717 N N . SER A 1 854 ? 21.757 5.880 38.940 1.00 85.31 854 SER A N 1
ATOM 6718 C CA . SER A 1 854 ? 21.771 4.431 38.705 1.00 85.31 854 SER A CA 1
ATOM 6719 C C . SER A 1 854 ? 22.769 3.710 39.617 1.00 85.31 854 SER A C 1
A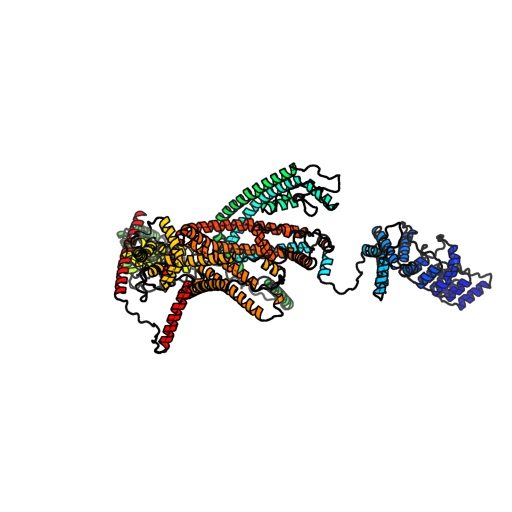TOM 6721 O O . SER A 1 854 ? 22.422 2.710 40.249 1.00 85.31 854 SER A O 1
ATOM 6723 N N . LEU A 1 855 ? 23.984 4.245 39.777 1.00 85.38 855 LEU A N 1
ATOM 6724 C CA . LEU A 1 855 ? 24.977 3.687 40.696 1.00 85.38 855 LEU A CA 1
ATOM 6725 C C . LEU A 1 855 ? 24.505 3.752 42.161 1.00 85.38 855 LEU A C 1
ATOM 6727 O O . LEU A 1 855 ? 24.628 2.769 42.897 1.00 85.38 855 LEU A O 1
ATOM 6731 N N . ALA A 1 856 ? 23.919 4.878 42.580 1.00 85.00 856 ALA A N 1
ATOM 6732 C CA . ALA A 1 856 ? 23.375 5.054 43.926 1.00 85.00 856 ALA A CA 1
ATOM 6733 C C . ALA A 1 856 ? 22.260 4.041 44.231 1.00 85.00 856 ALA A C 1
ATOM 6735 O O . ALA A 1 856 ? 22.229 3.472 45.325 1.00 85.00 856 ALA A O 1
ATOM 6736 N N . TYR A 1 857 ? 21.397 3.758 43.253 1.00 84.19 857 TYR A N 1
ATOM 6737 C CA . TYR A 1 857 ? 20.358 2.739 43.370 1.00 84.19 857 TYR A CA 1
ATOM 6738 C C . TYR A 1 857 ? 20.938 1.317 43.515 1.00 84.19 857 TYR A C 1
ATOM 6740 O O . TYR A 1 857 ? 20.477 0.549 44.361 1.00 84.19 857 TYR A O 1
ATOM 6748 N N . ILE A 1 858 ? 21.991 0.967 42.760 1.00 84.12 858 ILE A N 1
ATOM 6749 C CA . ILE A 1 858 ? 22.651 -0.349 42.868 1.00 84.12 858 ILE A CA 1
ATOM 6750 C C . ILE A 1 858 ? 23.321 -0.535 44.239 1.00 84.12 858 ILE A C 1
ATOM 6752 O O . ILE A 1 858 ? 23.312 -1.648 44.782 1.00 84.12 858 ILE A O 1
ATOM 6756 N N . ILE A 1 859 ? 23.929 0.519 44.789 1.00 85.38 859 ILE A N 1
ATOM 6757 C CA . ILE A 1 859 ? 24.673 0.462 46.056 1.00 85.38 859 ILE A CA 1
ATOM 6758 C C . ILE A 1 859 ? 23.719 0.481 47.260 1.00 85.38 859 ILE A C 1
ATOM 6760 O O . ILE A 1 859 ? 23.851 -0.365 48.145 1.00 85.38 859 ILE A O 1
ATOM 6764 N N . ALA A 1 860 ? 22.757 1.410 47.293 1.00 84.88 860 ALA A N 1
ATOM 6765 C CA . ALA A 1 860 ? 21.875 1.645 48.437 1.00 84.88 860 ALA A CA 1
ATOM 6766 C C . ALA A 1 860 ? 20.437 2.013 47.994 1.00 84.88 860 ALA A C 1
ATOM 6768 O O . ALA A 1 860 ? 20.081 3.199 47.981 1.00 84.88 860 ALA A O 1
ATOM 6769 N N . PRO A 1 861 ? 19.578 1.020 47.685 1.00 79.31 861 PRO A N 1
ATOM 6770 C CA . PRO A 1 861 ? 18.237 1.257 47.134 1.00 79.31 861 PRO A CA 1
ATOM 6771 C C . PRO A 1 861 ? 17.280 1.965 48.106 1.00 79.31 861 PRO A C 1
ATOM 6773 O O . PRO A 1 861 ? 16.422 2.726 47.671 1.00 79.31 861 PRO A O 1
ATOM 6776 N N . GLU A 1 862 ? 17.455 1.780 49.419 1.00 80.12 862 GLU A N 1
ATOM 6777 C CA . GLU A 1 862 ? 16.610 2.412 50.450 1.00 80.12 862 GLU A CA 1
ATOM 6778 C C . GLU A 1 862 ? 17.093 3.809 50.884 1.00 80.12 862 GLU A C 1
ATOM 6780 O O . GLU A 1 862 ? 16.474 4.468 51.723 1.00 80.12 862 GLU A O 1
ATOM 6785 N N . SER A 1 863 ? 18.192 4.304 50.305 1.00 85.75 863 SER A N 1
ATOM 6786 C CA . SER A 1 863 ? 18.629 5.688 50.518 1.00 85.75 863 SER A CA 1
ATOM 6787 C C . SER A 1 863 ? 17.627 6.682 49.916 1.00 85.75 863 SER A C 1
ATOM 6789 O O . SER A 1 863 ? 16.892 6.343 48.991 1.00 85.75 863 SER A O 1
ATOM 6791 N N . LYS A 1 864 ? 17.610 7.942 50.380 1.00 79.62 864 LYS A N 1
ATOM 6792 C CA . LYS A 1 864 ? 16.730 8.981 49.800 1.00 79.62 864 LYS A CA 1
ATOM 6793 C C . LYS A 1 864 ? 16.930 9.125 48.280 1.00 79.62 864 LYS A C 1
ATOM 6795 O O . LYS A 1 864 ? 15.955 9.238 47.550 1.00 79.62 864 LYS A O 1
ATOM 6800 N N . ILE A 1 865 ? 18.180 9.059 47.812 1.00 80.56 865 ILE A N 1
ATOM 6801 C CA . ILE A 1 865 ? 18.547 9.128 46.385 1.00 80.56 865 ILE A CA 1
ATOM 6802 C C . ILE A 1 865 ? 18.138 7.841 45.646 1.00 80.56 865 ILE A C 1
ATOM 6804 O O . ILE A 1 865 ? 17.647 7.906 44.523 1.00 80.56 865 ILE A O 1
ATOM 6808 N N . GLY A 1 866 ? 18.269 6.675 46.287 1.00 78.25 866 GLY A N 1
ATOM 6809 C CA . GLY A 1 866 ? 17.780 5.399 45.756 1.00 78.25 866 GLY A CA 1
ATOM 6810 C C . GLY A 1 866 ? 16.260 5.390 45.574 1.00 78.25 866 GLY A C 1
ATOM 6811 O O . GLY A 1 866 ? 15.780 5.019 44.505 1.00 78.25 866 GLY A O 1
ATOM 6812 N N . ARG A 1 867 ? 15.502 5.899 46.559 1.00 77.44 867 ARG A N 1
ATOM 6813 C CA . ARG A 1 867 ? 14.045 6.108 46.452 1.00 77.44 867 ARG A CA 1
ATOM 6814 C C . ARG A 1 867 ? 13.686 7.075 45.328 1.00 77.44 867 ARG A C 1
ATOM 6816 O O . ARG A 1 867 ? 12.767 6.788 44.571 1.00 77.44 867 ARG A O 1
ATOM 6823 N N . PHE A 1 868 ? 14.445 8.158 45.169 1.00 78.56 868 PHE A N 1
ATOM 6824 C CA . PHE A 1 868 ? 14.262 9.109 44.071 1.00 78.56 868 PHE A CA 1
ATOM 6825 C C . PHE A 1 868 ? 14.476 8.466 42.691 1.00 78.56 868 PHE A C 1
ATOM 6827 O O . PHE A 1 868 ? 13.681 8.685 41.785 1.00 78.56 868 PHE A O 1
ATOM 6834 N N . SER A 1 869 ? 15.483 7.599 42.538 1.00 78.50 869 SER A N 1
ATOM 6835 C CA . SER A 1 869 ? 15.710 6.852 41.291 1.00 78.50 869 SER A CA 1
ATOM 6836 C C . SER A 1 869 ? 14.623 5.809 40.985 1.00 78.50 869 SER A C 1
ATOM 6838 O O . SER A 1 869 ? 14.524 5.382 39.837 1.00 78.50 869 SER A O 1
ATOM 6840 N N . ARG A 1 870 ? 13.812 5.390 41.975 1.00 76.12 870 ARG A N 1
ATOM 6841 C CA . ARG A 1 870 ? 12.646 4.503 41.767 1.00 76.12 870 ARG A CA 1
ATOM 6842 C C . ARG A 1 870 ? 11.448 5.229 41.151 1.00 76.12 870 ARG A C 1
ATOM 6844 O O . ARG A 1 870 ? 10.529 4.569 40.672 1.00 76.12 870 ARG A O 1
ATOM 6851 N N . LEU A 1 871 ? 11.434 6.563 41.169 1.00 74.75 871 LEU A N 1
ATOM 6852 C CA . LEU A 1 871 ? 10.336 7.338 40.602 1.00 74.75 871 LEU A CA 1
ATOM 6853 C C . LEU A 1 871 ? 10.234 7.090 39.094 1.00 74.75 871 LEU A C 1
ATOM 6855 O O . LEU A 1 871 ? 11.232 7.164 38.377 1.00 74.75 871 LEU A O 1
ATOM 6859 N N . HIS A 1 872 ? 9.008 6.861 38.615 1.00 74.38 872 HIS A N 1
ATOM 6860 C CA . HIS A 1 872 ? 8.730 6.554 37.209 1.00 74.38 872 HIS A CA 1
ATOM 6861 C C . HIS A 1 872 ? 9.378 7.565 36.251 1.00 74.38 872 HIS A C 1
ATOM 6863 O O . HIS A 1 872 ? 10.128 7.179 35.360 1.00 74.38 872 HIS A O 1
ATOM 6869 N N . PHE A 1 873 ? 9.144 8.859 36.491 1.00 73.81 873 PHE A N 1
ATOM 6870 C CA . PHE A 1 873 ? 9.684 9.947 35.677 1.00 73.81 873 PHE A CA 1
ATOM 6871 C C . PHE A 1 873 ? 11.220 9.939 35.641 1.00 73.81 873 PHE A C 1
ATOM 6873 O O . PHE A 1 873 ? 11.819 10.002 34.576 1.00 73.81 873 PHE A O 1
ATOM 6880 N N . VAL A 1 874 ? 11.890 9.804 36.790 1.00 78.75 874 VAL A N 1
ATOM 6881 C CA . VAL A 1 874 ? 13.365 9.811 36.852 1.00 78.75 874 VAL A CA 1
ATOM 6882 C C . VAL A 1 874 ? 13.951 8.637 36.066 1.00 78.75 874 VAL A C 1
ATOM 6884 O O . VAL A 1 874 ? 14.942 8.792 35.347 1.00 78.75 874 VAL A O 1
ATOM 6887 N N . ARG A 1 875 ? 13.311 7.471 36.162 1.00 78.38 875 ARG A N 1
ATOM 6888 C CA . ARG A 1 875 ? 13.712 6.256 35.456 1.00 78.38 875 ARG A CA 1
ATOM 6889 C C . ARG A 1 875 ? 13.559 6.390 33.936 1.00 78.38 875 ARG A C 1
ATOM 6891 O O . ARG A 1 875 ? 14.494 6.084 33.205 1.00 78.38 875 ARG A O 1
ATOM 6898 N N . GLU A 1 876 ? 12.428 6.907 33.468 1.00 77.44 876 GLU A N 1
ATOM 6899 C CA . GLU A 1 876 ? 12.144 7.137 32.044 1.00 77.44 876 GLU A CA 1
ATOM 6900 C C . GLU A 1 876 ? 13.140 8.125 31.410 1.00 77.44 876 GLU A C 1
ATOM 6902 O O . GLU A 1 876 ? 13.719 7.855 30.356 1.00 77.44 876 GLU A O 1
ATOM 6907 N N . TYR A 1 877 ? 13.449 9.229 32.100 1.00 80.75 877 TYR A N 1
ATOM 6908 C CA . TYR A 1 877 ? 14.490 10.166 31.660 1.00 80.75 877 TYR A CA 1
ATOM 6909 C C . TYR A 1 877 ? 15.886 9.535 31.650 1.00 80.75 877 TYR A C 1
ATOM 6911 O O . TYR A 1 877 ? 16.683 9.834 30.761 1.00 80.75 877 TYR A O 1
ATOM 6919 N N . SER A 1 878 ? 16.181 8.646 32.601 1.00 84.06 878 SER A N 1
ATOM 6920 C CA . SER A 1 878 ? 17.455 7.918 32.638 1.00 84.06 878 SER A CA 1
ATOM 6921 C C . SER A 1 878 ? 17.596 6.958 31.452 1.00 84.06 878 SER A C 1
ATOM 6923 O O . SER A 1 878 ? 18.667 6.885 30.853 1.00 84.06 878 SER A O 1
ATOM 6925 N N . TRP A 1 879 ? 16.517 6.272 31.059 1.00 84.25 879 TRP A N 1
ATOM 6926 C CA . TRP A 1 879 ? 16.492 5.431 29.855 1.00 84.25 879 TRP A CA 1
ATOM 6927 C C . TRP A 1 879 ? 16.708 6.233 28.578 1.00 84.25 879 TRP A C 1
ATOM 6929 O O . TRP A 1 879 ? 17.559 5.883 27.763 1.00 84.25 879 TRP A O 1
ATOM 6939 N N . ASN A 1 880 ? 15.995 7.346 28.426 1.00 84.62 880 ASN A N 1
ATOM 6940 C CA . ASN A 1 880 ? 16.155 8.214 27.263 1.00 84.62 880 ASN A CA 1
ATOM 6941 C C . ASN A 1 880 ? 17.581 8.784 27.170 1.00 84.62 880 ASN A C 1
ATOM 6943 O O . ASN A 1 880 ? 18.148 8.872 26.083 1.00 84.62 880 ASN A O 1
ATOM 6947 N N . MET A 1 881 ? 18.202 9.111 28.306 1.00 86.88 881 MET A N 1
ATOM 6948 C CA . MET A 1 881 ? 19.592 9.570 28.322 1.00 86.88 881 MET A CA 1
ATOM 6949 C C . MET A 1 881 ? 20.615 8.497 28.009 1.00 86.88 881 MET A C 1
ATOM 6951 O O . MET A 1 881 ? 21.634 8.810 27.401 1.00 86.88 881 MET A O 1
ATOM 6955 N N . SER A 1 882 ? 20.353 7.244 28.371 1.00 89.50 882 SER A N 1
ATOM 6956 C CA . SER A 1 882 ? 21.195 6.129 27.947 1.00 89.50 882 SER A CA 1
ATOM 6957 C C . SER A 1 882 ? 21.295 6.053 26.419 1.00 89.50 882 SER A C 1
ATOM 6959 O O . SER A 1 882 ? 22.398 5.974 25.877 1.00 89.50 882 SER A O 1
ATOM 6961 N N . TRP A 1 883 ? 20.164 6.183 25.720 1.00 89.31 883 TRP A N 1
ATOM 6962 C CA . TRP A 1 883 ? 20.125 6.233 24.257 1.00 89.31 883 TRP A CA 1
ATOM 6963 C C . TRP A 1 883 ? 20.851 7.455 23.681 1.00 89.31 883 TRP A C 1
ATOM 6965 O O . TRP A 1 883 ? 21.599 7.319 22.715 1.00 89.31 883 TRP A O 1
ATOM 6975 N N . PHE A 1 884 ? 20.699 8.638 24.289 1.00 88.31 884 PHE A N 1
ATOM 6976 C CA . PHE A 1 884 ? 21.447 9.832 23.871 1.00 88.31 884 PHE A CA 1
ATOM 6977 C C . PHE A 1 884 ? 22.958 9.686 24.059 1.00 88.31 884 PHE A C 1
ATOM 6979 O O . PHE A 1 884 ? 23.720 10.133 23.204 1.00 88.31 884 PHE A O 1
ATOM 6986 N N . VAL A 1 885 ? 23.403 9.071 25.158 1.00 89.38 885 VAL A N 1
ATOM 6987 C CA . VAL A 1 885 ? 24.829 8.818 25.391 1.00 89.38 885 VAL A CA 1
ATOM 6988 C C . VAL A 1 885 ? 25.367 7.811 24.379 1.00 89.38 885 VAL A C 1
ATOM 6990 O O . VAL A 1 885 ? 26.427 8.064 23.818 1.00 89.38 885 VAL A O 1
ATOM 6993 N N . LEU A 1 886 ? 24.631 6.737 24.072 1.00 90.25 886 LEU A N 1
ATOM 6994 C CA . LEU A 1 886 ? 25.006 5.805 23.003 1.00 90.25 886 LEU A CA 1
ATOM 6995 C C . LEU A 1 886 ? 25.136 6.521 21.650 1.00 90.25 886 LEU A C 1
ATOM 6997 O O . LEU A 1 886 ? 26.143 6.369 20.967 1.00 90.25 886 LEU A O 1
ATOM 7001 N N . MET A 1 887 ? 24.160 7.358 21.290 1.00 89.81 887 MET A N 1
ATOM 7002 C CA . MET A 1 887 ? 24.202 8.165 20.067 1.00 89.81 887 MET A CA 1
ATOM 7003 C C . MET A 1 887 ? 25.420 9.104 20.040 1.00 89.81 887 MET A C 1
ATOM 7005 O O . MET A 1 887 ? 26.096 9.213 19.019 1.00 89.81 887 MET A O 1
ATOM 7009 N N . ALA A 1 888 ? 25.725 9.774 21.155 1.00 88.56 888 ALA A N 1
ATOM 7010 C CA . ALA A 1 888 ? 26.881 10.660 21.263 1.00 88.56 888 ALA A CA 1
ATOM 7011 C C . ALA A 1 888 ? 28.215 9.901 21.158 1.00 88.56 888 ALA A C 1
ATOM 7013 O O . ALA A 1 888 ? 29.152 10.418 20.552 1.00 88.56 888 ALA A O 1
ATOM 7014 N N . LEU A 1 889 ? 28.299 8.683 21.707 1.00 88.25 889 LEU A N 1
ATOM 7015 C CA . LEU A 1 889 ? 29.469 7.809 21.581 1.00 88.25 889 LEU A CA 1
ATOM 7016 C C . LEU A 1 889 ? 29.693 7.374 20.128 1.00 88.25 889 LEU A C 1
ATOM 7018 O O . LEU A 1 889 ? 30.811 7.509 19.636 1.00 88.25 889 LEU A O 1
ATOM 7022 N N . LEU A 1 890 ? 28.634 6.962 19.423 1.00 88.88 890 LEU A N 1
ATOM 7023 C CA . LEU A 1 890 ? 28.705 6.607 17.999 1.00 88.88 890 LEU A CA 1
ATOM 7024 C C . LEU A 1 890 ? 29.129 7.808 17.140 1.00 88.88 890 LEU A C 1
ATOM 7026 O O . LEU A 1 890 ? 29.985 7.686 16.267 1.00 88.88 890 LEU A O 1
ATOM 7030 N N . LEU A 1 891 ? 28.595 9.004 17.416 1.00 87.50 891 LEU A N 1
ATOM 7031 C CA . LEU A 1 891 ? 29.038 10.230 16.744 1.00 87.50 891 LEU A CA 1
ATOM 7032 C C . LEU A 1 891 ? 30.514 10.523 17.008 1.00 87.50 891 LEU A C 1
ATOM 7034 O O . LEU A 1 891 ? 31.254 10.831 16.077 1.00 87.50 891 LEU A O 1
ATOM 7038 N N . PHE A 1 892 ? 30.951 10.414 18.261 1.00 85.88 892 PHE A N 1
ATOM 7039 C CA . PHE A 1 892 ? 32.343 10.641 18.633 1.00 85.88 892 PHE A CA 1
ATOM 7040 C C . PHE A 1 892 ? 33.292 9.663 17.927 1.00 85.88 892 PHE A C 1
ATOM 7042 O O . PHE A 1 892 ? 34.346 10.077 17.448 1.00 85.88 892 PHE A O 1
ATOM 7049 N N . GLU A 1 893 ? 32.907 8.393 17.801 1.00 80.56 893 GLU A N 1
ATOM 7050 C CA . GLU A 1 893 ? 33.662 7.388 17.051 1.00 80.56 893 GLU A CA 1
ATOM 7051 C C . GLU A 1 893 ? 33.792 7.764 15.568 1.00 80.56 893 GLU A C 1
ATOM 7053 O O . GLU A 1 893 ? 34.911 7.850 15.063 1.00 80.56 893 GLU A O 1
ATOM 7058 N N . THR A 1 894 ? 32.683 8.097 14.892 1.00 79.00 894 THR A N 1
ATOM 7059 C CA . THR A 1 894 ? 32.711 8.452 13.457 1.00 79.00 894 THR A CA 1
ATOM 7060 C C . THR A 1 894 ? 33.596 9.658 13.132 1.00 79.00 894 THR A C 1
ATOM 7062 O O . THR A 1 894 ? 34.123 9.744 12.028 1.00 79.00 894 THR A O 1
ATOM 7065 N N . GLN A 1 895 ? 33.778 10.596 14.070 1.00 78.19 895 GLN A N 1
ATOM 7066 C CA . GLN A 1 895 ? 34.614 11.785 13.861 1.00 78.19 895 GLN A CA 1
ATOM 7067 C C . GLN A 1 895 ? 36.109 11.532 14.107 1.00 78.19 895 GLN A C 1
ATOM 7069 O O . GLN A 1 895 ? 36.945 12.232 13.535 1.00 78.19 895 GLN A O 1
ATOM 7074 N N . ASN A 1 896 ? 36.452 10.560 14.958 1.00 72.50 896 ASN A N 1
ATOM 7075 C CA . ASN A 1 896 ? 37.840 10.270 15.330 1.00 72.50 896 ASN A CA 1
ATOM 7076 C C . ASN A 1 896 ? 38.536 9.284 14.383 1.00 72.50 896 ASN A C 1
ATOM 7078 O O . ASN A 1 896 ? 39.763 9.199 14.401 1.00 72.50 896 ASN A O 1
ATOM 7082 N N . ILE A 1 897 ? 37.782 8.558 13.552 1.00 66.62 897 ILE A N 1
ATOM 7083 C CA . ILE A 1 897 ? 38.326 7.705 12.491 1.00 66.62 897 ILE A CA 1
ATOM 7084 C C . ILE A 1 897 ? 38.685 8.605 11.297 1.00 66.62 897 ILE A C 1
ATOM 7086 O O . ILE A 1 897 ? 37.917 8.766 10.353 1.00 66.62 897 ILE A O 1
ATOM 7090 N N . GLN A 1 898 ? 39.849 9.255 11.363 1.00 60.16 898 GLN A N 1
ATOM 7091 C CA . GLN A 1 898 ? 40.442 9.961 10.225 1.00 60.16 898 GLN A CA 1
ATOM 7092 C C . GLN A 1 898 ? 41.569 9.108 9.647 1.00 60.16 898 GLN A C 1
ATOM 7094 O O . GLN A 1 898 ? 42.557 8.846 10.329 1.00 60.16 898 GLN A O 1
ATOM 7099 N N . ILE A 1 899 ? 41.413 8.689 8.390 1.00 62.91 899 ILE A N 1
ATOM 7100 C CA . ILE A 1 899 ? 42.448 7.960 7.649 1.00 62.91 899 ILE A CA 1
ATOM 7101 C C . ILE A 1 899 ? 43.600 8.935 7.388 1.00 62.91 899 ILE A C 1
ATOM 7103 O O . ILE A 1 899 ? 43.410 9.978 6.755 1.00 62.91 899 ILE A O 1
ATOM 7107 N N . GLY A 1 900 ? 44.788 8.627 7.909 1.00 68.19 900 GLY A N 1
ATOM 7108 C CA . GLY A 1 900 ? 45.976 9.459 7.709 1.00 68.19 900 GLY A CA 1
ATOM 7109 C C . GLY A 1 900 ? 46.499 9.384 6.271 1.00 68.19 900 GLY A C 1
ATOM 7110 O O . GLY A 1 900 ? 46.316 8.383 5.587 1.00 68.19 900 GLY A O 1
ATOM 7111 N N . GLU A 1 901 ? 47.223 10.410 5.815 1.00 69.12 901 GLU A N 1
ATOM 7112 C CA . GLU A 1 901 ? 47.813 10.462 4.460 1.00 69.12 901 GLU A CA 1
ATOM 7113 C C . GLU A 1 901 ? 48.733 9.253 4.175 1.00 69.12 901 GLU A C 1
ATOM 7115 O O . GLU A 1 901 ? 48.671 8.654 3.105 1.00 69.12 901 GLU A O 1
ATOM 7120 N N . ALA A 1 902 ? 49.486 8.798 5.185 1.00 65.88 902 ALA A N 1
ATOM 7121 C CA . ALA A 1 902 ? 50.330 7.598 5.110 1.00 65.88 902 ALA A CA 1
ATOM 7122 C C . ALA A 1 902 ? 49.543 6.280 4.961 1.00 65.88 902 ALA A C 1
ATOM 7124 O O . ALA A 1 902 ? 50.075 5.286 4.471 1.00 65.88 902 ALA A O 1
ATOM 7125 N N . GLU A 1 903 ? 48.289 6.266 5.406 1.00 62.53 903 GLU A N 1
ATOM 7126 C CA . GLU A 1 903 ? 47.384 5.120 5.332 1.00 62.53 903 GLU A CA 1
ATOM 7127 C C . GLU A 1 903 ? 46.658 5.089 3.979 1.00 62.53 903 GLU A C 1
ATOM 7129 O O . GLU A 1 903 ? 46.487 4.035 3.378 1.00 62.53 903 GLU A O 1
ATOM 7134 N N . VAL A 1 904 ? 46.325 6.257 3.421 1.00 64.12 904 VAL A N 1
ATOM 7135 C CA . VAL A 1 904 ? 45.845 6.371 2.033 1.00 64.12 904 VAL A CA 1
ATOM 7136 C C . VAL A 1 904 ? 46.913 5.891 1.046 1.00 64.12 904 VAL A C 1
ATOM 7138 O O . VAL A 1 904 ? 46.596 5.166 0.100 1.00 64.12 904 VAL A O 1
ATOM 7141 N N . ASP A 1 905 ? 48.180 6.228 1.290 1.00 64.44 905 ASP A N 1
ATOM 7142 C CA . ASP A 1 905 ? 49.300 5.783 0.459 1.00 64.44 905 ASP A CA 1
ATOM 7143 C C . ASP A 1 905 ? 49.521 4.263 0.520 1.00 64.44 905 ASP A C 1
ATOM 7145 O O . ASP A 1 905 ? 49.853 3.654 -0.501 1.00 64.44 905 ASP A O 1
ATOM 7149 N N . SER A 1 906 ? 49.301 3.617 1.671 1.00 64.06 906 SER A N 1
ATOM 7150 C CA . SER A 1 906 ? 49.385 2.153 1.779 1.00 64.06 906 SER A CA 1
ATOM 7151 C C . SER A 1 906 ? 48.209 1.451 1.084 1.00 64.06 906 SER A C 1
ATOM 7153 O O . SER A 1 906 ? 48.431 0.469 0.369 1.00 64.06 906 SER A O 1
ATOM 7155 N N . ILE A 1 907 ? 46.990 2.007 1.170 1.00 60.31 907 ILE A N 1
ATOM 7156 C CA . ILE A 1 907 ? 45.809 1.542 0.412 1.00 60.31 907 ILE A CA 1
ATOM 7157 C C . ILE A 1 907 ? 46.065 1.637 -1.093 1.00 60.31 907 ILE A C 1
ATOM 7159 O O . ILE A 1 907 ? 45.828 0.676 -1.828 1.00 60.31 907 ILE A O 1
ATOM 7163 N N . ALA A 1 908 ? 46.581 2.777 -1.560 1.00 58.59 908 ALA A N 1
ATOM 7164 C CA . ALA A 1 908 ? 46.880 3.011 -2.971 1.00 58.59 908 ALA A CA 1
ATOM 7165 C C . ALA A 1 908 ? 47.966 2.061 -3.511 1.00 58.59 908 ALA A C 1
ATOM 7167 O O . ALA A 1 908 ? 47.956 1.709 -4.692 1.00 58.59 908 ALA A O 1
ATOM 7168 N N . GLN A 1 909 ? 48.882 1.615 -2.646 1.00 59.41 909 GLN A N 1
ATOM 7169 C CA . GLN A 1 909 ? 49.947 0.663 -2.972 1.00 59.41 909 GLN A CA 1
ATOM 7170 C C . GLN A 1 909 ? 49.515 -0.810 -2.855 1.00 59.41 909 GLN A C 1
ATOM 7172 O O . GLN A 1 909 ? 50.299 -1.700 -3.191 1.00 59.41 909 GLN A O 1
ATOM 7177 N N . GLY A 1 910 ? 48.280 -1.086 -2.419 1.00 51.94 910 GLY A N 1
ATOM 7178 C CA . GLY A 1 910 ? 47.739 -2.442 -2.304 1.00 51.94 910 GLY A CA 1
ATOM 7179 C C . GLY A 1 910 ? 48.430 -3.297 -1.238 1.00 51.94 910 GLY A C 1
ATOM 7180 O O . GLY A 1 910 ? 48.373 -4.527 -1.316 1.00 51.94 910 GLY A O 1
ATOM 7181 N N . THR A 1 911 ? 49.105 -2.676 -0.266 1.00 54.19 911 THR A N 1
ATOM 7182 C CA . THR A 1 911 ? 49.651 -3.392 0.890 1.00 54.19 911 THR A CA 1
ATOM 7183 C C . THR A 1 911 ? 48.519 -3.664 1.883 1.00 54.19 911 THR A C 1
ATOM 7185 O O . THR A 1 911 ? 47.686 -2.786 2.106 1.00 54.19 911 THR A O 1
ATOM 7188 N N . PRO A 1 912 ? 48.420 -4.880 2.457 1.00 51.47 912 PRO A N 1
ATOM 7189 C CA . PRO A 1 912 ? 47.387 -5.166 3.438 1.00 51.47 912 PRO A CA 1
ATOM 7190 C C . PRO A 1 912 ? 47.626 -4.267 4.647 1.00 51.47 912 PRO A C 1
ATOM 7192 O O . PRO A 1 912 ? 48.650 -4.370 5.326 1.00 51.47 912 PRO A O 1
ATOM 7195 N N . LEU A 1 913 ? 46.684 -3.365 4.896 1.00 48.53 913 LEU A N 1
ATOM 7196 C CA . LEU A 1 913 ? 46.611 -2.704 6.182 1.00 48.53 913 LEU A CA 1
ATOM 7197 C C . LEU A 1 913 ? 46.344 -3.772 7.242 1.00 48.53 913 LEU A C 1
ATOM 7199 O O . LEU A 1 913 ? 45.503 -4.646 7.007 1.00 48.53 913 LEU A O 1
ATOM 7203 N N . PRO A 1 914 ? 47.022 -3.734 8.403 1.00 49.16 914 PRO A N 1
ATOM 7204 C CA . PRO A 1 914 ? 46.479 -4.410 9.567 1.00 49.16 914 PRO A CA 1
ATOM 7205 C C . PRO A 1 914 ? 45.047 -3.892 9.727 1.00 49.16 914 PRO A C 1
ATOM 7207 O O . PRO A 1 914 ? 44.846 -2.679 9.717 1.00 49.16 914 PRO A O 1
ATOM 7210 N N . THR A 1 915 ? 44.086 -4.821 9.759 1.00 52.97 915 THR A N 1
ATOM 7211 C CA . THR A 1 915 ? 42.642 -4.617 9.976 1.00 52.97 915 THR A CA 1
ATOM 7212 C C . THR A 1 915 ? 42.340 -3.288 10.668 1.00 52.97 915 THR A C 1
ATOM 7214 O O . THR A 1 915 ? 43.006 -3.035 11.678 1.00 52.97 915 THR A O 1
ATOM 7217 N N . PRO A 1 916 ? 41.363 -2.473 10.209 1.00 51.97 916 PRO A N 1
ATOM 7218 C CA . PRO A 1 916 ? 41.063 -1.194 10.845 1.00 51.97 916 PRO A CA 1
ATOM 7219 C C . PRO A 1 916 ? 40.853 -1.443 12.337 1.00 51.97 916 PRO A C 1
ATOM 7221 O O . PRO A 1 916 ? 39.891 -2.083 12.755 1.00 51.97 916 PRO A O 1
ATOM 7224 N N . PHE A 1 917 ? 41.841 -1.032 13.131 1.00 50.44 917 PHE A N 1
ATOM 7225 C CA . PHE A 1 917 ? 41.894 -1.311 14.554 1.00 50.44 917 PHE A CA 1
ATOM 7226 C C . PHE A 1 917 ? 40.948 -0.304 15.196 1.00 50.44 917 PHE A C 1
ATOM 7228 O O . PHE A 1 917 ? 41.373 0.739 15.697 1.00 50.44 917 PHE A O 1
ATOM 7235 N N . VAL A 1 918 ? 39.643 -0.586 15.163 1.00 56.66 918 VAL A N 1
ATOM 7236 C CA . VAL A 1 918 ? 38.752 0.032 16.140 1.00 56.66 918 VAL A CA 1
ATOM 7237 C C . VAL A 1 918 ? 39.359 -0.327 17.499 1.00 56.66 918 VAL A C 1
ATOM 7239 O O . VAL A 1 918 ? 39.670 -1.500 17.742 1.00 56.66 918 VAL A O 1
ATOM 7242 N N . PRO A 1 919 ? 39.649 0.645 18.381 1.00 61.75 919 PRO A N 1
ATOM 7243 C CA . PRO A 1 919 ? 40.235 0.324 19.668 1.00 61.75 919 PRO A CA 1
ATOM 7244 C C . PRO A 1 919 ? 39.303 -0.665 20.367 1.00 61.75 919 PRO A C 1
ATOM 7246 O O . PRO A 1 919 ? 38.145 -0.334 20.602 1.00 61.75 919 PRO A O 1
ATOM 7249 N N . ILE A 1 920 ? 39.801 -1.849 20.734 1.00 66.75 920 ILE A N 1
ATOM 7250 C CA . ILE A 1 920 ? 39.022 -2.911 21.405 1.00 66.75 920 ILE A CA 1
ATOM 7251 C C . ILE A 1 920 ? 38.199 -2.341 22.579 1.00 66.75 920 ILE A C 1
ATOM 7253 O O . ILE A 1 920 ? 37.093 -2.785 22.869 1.00 66.75 920 ILE A O 1
ATOM 7257 N N . ALA A 1 921 ? 38.718 -1.302 23.242 1.00 71.44 921 ALA A N 1
ATOM 7258 C CA . ALA A 1 921 ? 38.023 -0.578 24.299 1.00 71.44 921 ALA A CA 1
ATOM 7259 C C . ALA A 1 921 ? 36.687 0.060 23.859 1.00 71.44 921 ALA A C 1
ATOM 7261 O O . ALA A 1 921 ? 35.728 0.016 24.624 1.00 71.44 921 ALA A O 1
ATOM 7262 N N . VAL A 1 922 ? 36.612 0.642 22.660 1.00 76.75 922 VAL A N 1
ATOM 7263 C CA . VAL A 1 922 ? 35.405 1.282 22.111 1.00 76.75 922 VAL A CA 1
ATOM 7264 C C . VAL A 1 922 ? 34.370 0.225 21.724 1.00 76.75 922 VAL A C 1
ATOM 7266 O O . VAL A 1 922 ? 33.212 0.338 22.123 1.00 76.75 922 VAL A O 1
ATOM 7269 N N . GLU A 1 923 ? 34.785 -0.862 21.070 1.00 78.12 923 GLU A N 1
ATOM 7270 C CA . GLU A 1 923 ? 33.884 -1.983 20.763 1.00 78.12 923 GLU A CA 1
ATOM 7271 C C . GLU A 1 923 ? 33.299 -2.615 22.031 1.00 78.12 923 GLU A C 1
ATOM 7273 O O . GLU A 1 923 ? 32.098 -2.872 22.100 1.00 78.12 923 GLU A O 1
ATOM 7278 N N . ILE A 1 924 ? 34.108 -2.800 23.081 1.00 84.75 924 ILE A N 1
ATOM 7279 C CA . ILE A 1 924 ? 33.629 -3.315 24.374 1.00 84.75 924 ILE A CA 1
ATOM 7280 C C . ILE A 1 924 ? 32.549 -2.401 24.974 1.00 84.75 924 ILE A C 1
ATOM 7282 O O . ILE A 1 924 ? 31.585 -2.900 25.561 1.00 84.75 924 ILE A O 1
ATOM 7286 N N . ILE A 1 925 ? 32.677 -1.077 24.829 1.00 86.81 925 ILE A N 1
ATOM 7287 C CA . ILE A 1 925 ? 31.679 -0.115 25.321 1.00 86.81 925 ILE A CA 1
ATOM 7288 C C . ILE A 1 925 ? 30.349 -0.286 24.573 1.00 86.81 925 ILE A C 1
ATOM 7290 O O . ILE A 1 925 ? 29.299 -0.355 25.219 1.00 86.81 925 ILE A O 1
ATOM 7294 N N . HIS A 1 926 ? 30.380 -0.420 23.244 1.00 88.00 926 HIS A N 1
ATOM 7295 C CA . HIS A 1 926 ? 29.179 -0.666 22.440 1.00 88.00 926 HIS A CA 1
ATOM 7296 C C . HIS A 1 926 ? 28.534 -2.015 22.766 1.00 88.00 926 HIS A C 1
ATOM 7298 O O . HIS A 1 926 ? 27.329 -2.074 23.019 1.00 88.00 926 HIS A O 1
ATOM 7304 N N . VAL A 1 927 ? 29.333 -3.084 22.871 1.00 88.94 927 VAL A N 1
ATOM 7305 C CA . VAL A 1 927 ? 28.855 -4.421 23.258 1.00 88.94 927 VAL A CA 1
ATOM 7306 C C . VAL A 1 927 ? 28.167 -4.383 24.620 1.00 88.94 927 VAL A C 1
ATOM 7308 O O . VAL A 1 927 ? 27.108 -4.985 24.780 1.00 88.94 927 VAL A O 1
ATOM 7311 N N . LEU A 1 928 ? 28.719 -3.660 25.601 1.00 89.56 928 LEU A N 1
ATOM 7312 C CA . LEU A 1 928 ? 28.103 -3.531 26.923 1.00 89.56 928 LEU A CA 1
ATOM 7313 C C . LEU A 1 928 ? 26.725 -2.853 26.846 1.00 89.56 928 LEU A C 1
ATOM 7315 O O . LEU A 1 928 ? 25.792 -3.274 27.533 1.00 89.56 928 LEU A O 1
ATOM 7319 N N . TRP A 1 929 ? 26.587 -1.828 26.004 1.00 92.12 929 TRP A N 1
ATOM 7320 C CA . TRP A 1 929 ? 25.320 -1.127 25.797 1.00 92.12 929 TRP A CA 1
ATOM 7321 C C . TRP A 1 929 ? 24.283 -2.007 25.097 1.00 92.12 929 TRP A C 1
ATOM 7323 O O . TRP A 1 929 ? 23.159 -2.130 25.584 1.00 92.12 929 TRP A O 1
ATOM 7333 N N . VAL A 1 930 ? 24.671 -2.677 24.007 1.00 92.38 930 VAL A N 1
ATOM 7334 C CA . VAL A 1 930 ? 23.793 -3.582 23.247 1.00 92.38 930 VAL A CA 1
ATOM 7335 C C . VAL A 1 930 ? 23.395 -4.797 24.084 1.00 92.38 930 VAL A C 1
ATOM 7337 O O . VAL A 1 930 ? 22.235 -5.201 24.061 1.00 92.38 930 VAL A O 1
ATOM 7340 N N . ALA A 1 931 ? 24.304 -5.342 24.897 1.00 90.38 931 ALA A N 1
ATOM 7341 C CA . ALA A 1 931 ? 23.981 -6.391 25.863 1.00 90.38 931 ALA A CA 1
ATOM 7342 C C . ALA A 1 931 ? 22.974 -5.904 26.916 1.00 90.38 931 ALA A C 1
ATOM 7344 O O . ALA A 1 931 ? 22.073 -6.650 27.299 1.00 90.38 931 ALA A O 1
ATOM 7345 N N . GLY A 1 932 ? 23.100 -4.652 2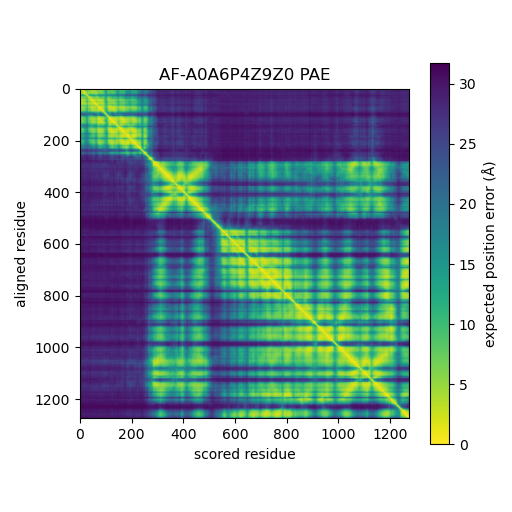7.365 1.00 89.88 932 GLY A N 1
ATOM 7346 C CA . GLY A 1 932 ? 22.121 -4.013 28.237 1.00 89.88 932 GLY A CA 1
ATOM 7347 C C . GLY A 1 932 ? 20.738 -3.926 27.593 1.00 89.88 932 GLY A C 1
ATOM 7348 O O . GLY A 1 932 ? 19.763 -4.316 28.229 1.00 89.88 932 GLY A O 1
ATOM 7349 N N . ILE A 1 933 ? 20.655 -3.484 26.337 1.00 89.88 933 ILE A N 1
ATOM 7350 C CA . ILE A 1 933 ? 19.391 -3.415 25.585 1.00 89.88 933 ILE A CA 1
ATOM 7351 C C . ILE A 1 933 ? 18.797 -4.823 25.416 1.00 89.88 933 ILE A C 1
ATOM 7353 O O . ILE A 1 933 ? 17.656 -5.058 25.791 1.00 89.88 933 ILE A O 1
ATOM 7357 N N . LEU A 1 934 ? 19.588 -5.806 24.976 1.00 90.12 934 LEU A N 1
ATOM 7358 C CA . LEU A 1 934 ? 19.125 -7.188 24.804 1.00 90.12 934 LEU A CA 1
ATOM 7359 C C . LEU A 1 934 ? 18.566 -7.799 26.103 1.00 90.12 934 LEU A C 1
ATOM 7361 O O . LEU A 1 934 ? 17.555 -8.497 26.076 1.00 90.12 934 LEU A O 1
ATOM 7365 N N . LEU A 1 935 ? 19.209 -7.557 27.251 1.00 87.56 935 LEU A N 1
ATOM 7366 C CA . LEU A 1 935 ? 18.714 -8.047 28.544 1.00 87.56 935 LEU A CA 1
ATOM 7367 C C . LEU A 1 935 ? 17.368 -7.434 28.936 1.00 87.56 935 LEU A C 1
ATOM 7369 O O . LEU A 1 935 ? 16.596 -8.077 29.650 1.00 87.56 935 LEU A O 1
ATOM 7373 N N . GLU A 1 936 ? 17.117 -6.194 28.533 1.00 84.94 936 GLU A N 1
ATOM 7374 C CA . GLU A 1 936 ? 15.851 -5.513 28.769 1.00 84.94 936 GLU A CA 1
ATOM 7375 C C . GLU A 1 936 ? 14.741 -6.127 27.917 1.00 84.94 936 GLU A C 1
ATOM 7377 O O . GLU A 1 936 ? 13.755 -6.603 28.482 1.00 84.94 936 GLU A O 1
ATOM 7382 N N . GLU A 1 937 ? 14.969 -6.258 26.608 1.00 86.44 937 GLU A N 1
ATOM 7383 C CA . GLU A 1 937 ? 14.025 -6.884 25.673 1.00 86.44 937 GLU A CA 1
ATOM 7384 C C . GLU A 1 937 ? 13.651 -8.308 26.114 1.00 86.44 937 GLU A C 1
ATOM 7386 O O . GLU A 1 937 ? 12.479 -8.682 26.162 1.00 86.44 937 GLU A O 1
ATOM 7391 N N . LEU A 1 938 ? 14.637 -9.115 26.524 1.00 86.12 938 LEU A N 1
ATOM 7392 C CA . LEU A 1 938 ? 14.389 -10.484 26.987 1.00 86.12 938 LEU A CA 1
ATOM 7393 C C . LEU A 1 938 ? 13.515 -10.537 28.247 1.00 86.12 938 LEU A C 1
ATOM 7395 O O . LEU A 1 938 ? 12.688 -11.440 28.380 1.00 86.12 938 LEU A O 1
ATOM 7399 N N . ARG A 1 939 ? 13.678 -9.584 29.171 1.00 82.88 939 ARG A N 1
ATOM 7400 C CA . ARG A 1 939 ? 12.849 -9.503 30.383 1.00 82.88 939 ARG A CA 1
ATOM 7401 C C . ARG A 1 939 ? 11.441 -9.016 30.077 1.00 82.88 939 ARG A C 1
ATOM 7403 O O . ARG A 1 939 ? 10.494 -9.496 30.693 1.00 82.88 939 ARG A O 1
ATOM 7410 N N . GLU A 1 940 ? 11.299 -8.083 29.144 1.00 81.94 940 GLU A N 1
ATOM 7411 C CA . GLU A 1 940 ? 9.990 -7.612 28.698 1.00 81.94 940 GLU A CA 1
ATOM 7412 C C . GLU A 1 940 ? 9.204 -8.756 28.040 1.00 81.94 940 GLU A C 1
ATOM 7414 O O . GLU A 1 940 ? 8.051 -9.012 28.391 1.00 81.94 940 GLU A O 1
ATOM 7419 N N . VAL A 1 941 ? 9.867 -9.533 27.176 1.00 86.44 941 VAL A N 1
ATOM 7420 C CA . VAL A 1 941 ? 9.299 -10.738 26.554 1.00 86.44 941 VAL A CA 1
ATOM 7421 C C . VAL A 1 941 ? 8.921 -11.796 27.594 1.00 86.44 941 VAL A C 1
ATOM 7423 O O . VAL A 1 941 ? 7.869 -12.424 27.454 1.00 86.44 941 VAL A O 1
ATOM 7426 N N . GLU A 1 942 ? 9.734 -11.995 28.637 1.00 83.94 942 GLU A N 1
ATOM 7427 C CA . GLU A 1 942 ? 9.436 -12.935 29.730 1.00 83.94 942 GLU A CA 1
ATOM 7428 C C . GLU A 1 942 ? 8.141 -12.562 30.472 1.00 83.94 942 GLU A C 1
ATOM 7430 O O . GLU A 1 942 ? 7.371 -13.445 30.852 1.00 83.94 942 GLU A O 1
ATOM 7435 N N . GLN A 1 943 ? 7.873 -11.267 30.655 1.00 77.38 943 GLN A N 1
ATOM 7436 C CA . GLN A 1 943 ? 6.741 -10.787 31.450 1.00 77.38 943 GLN A CA 1
ATOM 7437 C C . GLN A 1 943 ? 5.454 -10.588 30.643 1.00 77.38 943 GLN A C 1
ATOM 7439 O O . GLN A 1 943 ? 4.370 -10.941 31.114 1.00 77.38 943 GLN A O 1
ATOM 7444 N N . GLU A 1 944 ? 5.541 -10.029 29.436 1.00 75.81 944 GLU A N 1
ATOM 7445 C CA . GLU A 1 944 ? 4.365 -9.771 28.596 1.00 75.81 944 GLU A CA 1
ATOM 7446 C C . GLU A 1 944 ? 3.984 -10.954 27.700 1.00 75.81 944 GLU A C 1
ATOM 7448 O O . GLU A 1 944 ? 2.814 -11.114 27.325 1.00 75.81 944 GLU A O 1
ATOM 7453 N N . GLY A 1 945 ? 4.971 -11.778 27.351 1.00 82.12 945 GLY A N 1
ATOM 7454 C CA . GLY A 1 945 ? 4.877 -12.798 26.321 1.00 82.12 945 GLY A CA 1
ATOM 7455 C C . GLY A 1 945 ? 5.179 -12.262 24.916 1.00 82.12 945 GLY A C 1
ATOM 7456 O O . GLY A 1 945 ? 4.850 -11.133 24.545 1.00 82.12 945 GLY A O 1
ATOM 7457 N N . LEU A 1 946 ? 5.748 -13.137 24.086 1.00 85.31 946 LEU A N 1
ATOM 7458 C CA . LEU A 1 946 ? 6.300 -12.816 22.765 1.00 85.31 946 LEU A CA 1
ATOM 7459 C C . LEU A 1 946 ? 5.307 -12.125 21.809 1.00 85.31 946 LEU A C 1
ATOM 7461 O O . LEU A 1 946 ? 5.657 -11.179 21.110 1.00 85.31 946 LEU A O 1
ATOM 7465 N N . VAL A 1 947 ? 4.044 -12.565 21.795 1.00 85.06 947 VAL A N 1
ATOM 7466 C CA . VAL A 1 947 ? 3.017 -12.031 20.878 1.00 85.06 947 VAL A CA 1
ATOM 7467 C C . VAL A 1 947 ? 2.621 -10.592 21.221 1.00 85.06 947 VAL A C 1
ATOM 7469 O O . VAL A 1 947 ? 2.293 -9.815 20.325 1.00 85.06 947 VAL A O 1
ATOM 7472 N N . ARG A 1 948 ? 2.606 -10.227 22.509 1.00 81.00 948 ARG A N 1
ATOM 7473 C CA . ARG A 1 948 ? 2.223 -8.872 22.937 1.00 81.00 948 ARG A CA 1
ATOM 7474 C C . ARG A 1 948 ? 3.363 -7.891 22.714 1.00 81.00 948 ARG A C 1
ATOM 7476 O O . ARG A 1 948 ? 3.108 -6.826 22.158 1.00 81.00 948 ARG A O 1
ATOM 7483 N N . HIS A 1 949 ? 4.582 -8.316 23.026 1.00 83.44 949 HIS A N 1
ATOM 7484 C CA . HIS A 1 949 ? 5.793 -7.531 22.843 1.00 83.44 949 HIS A CA 1
ATOM 7485 C C . HIS A 1 949 ? 5.975 -7.082 21.378 1.00 83.44 949 HIS A C 1
ATOM 7487 O O . HIS A 1 949 ? 6.030 -5.889 21.091 1.00 83.44 949 HIS A O 1
ATOM 7493 N N . PHE A 1 950 ? 5.901 -8.005 20.408 1.00 85.94 950 PHE A N 1
ATOM 7494 C CA . PHE A 1 950 ? 6.034 -7.656 18.981 1.00 85.94 950 PHE A CA 1
ATOM 7495 C C . PHE A 1 950 ? 4.841 -6.883 18.388 1.00 85.94 950 PHE A C 1
ATOM 7497 O O . PHE A 1 950 ? 4.883 -6.468 17.230 1.00 85.94 950 PHE A O 1
ATOM 7504 N N . LYS A 1 951 ? 3.763 -6.661 19.152 1.00 81.44 951 LYS A N 1
ATOM 7505 C CA . LYS A 1 951 ? 2.651 -5.805 18.714 1.00 81.44 951 LYS A CA 1
ATOM 7506 C C . LYS A 1 951 ? 2.984 -4.315 18.844 1.00 81.44 951 LYS A C 1
ATOM 7508 O O . LYS A 1 951 ? 2.305 -3.491 18.230 1.00 81.44 951 LYS A O 1
ATOM 7513 N N . GLN A 1 952 ? 3.985 -3.962 19.648 1.00 82.44 952 GLN A N 1
ATOM 7514 C CA . GLN A 1 952 ? 4.453 -2.593 19.819 1.00 82.44 952 GLN A CA 1
ATOM 7515 C C . GLN A 1 952 ? 5.554 -2.275 18.803 1.00 82.44 952 GLN A C 1
ATOM 7517 O O . GLN A 1 952 ? 6.553 -2.980 18.713 1.00 82.44 952 GLN A O 1
ATOM 7522 N N . PHE A 1 953 ? 5.376 -1.192 18.040 1.00 83.19 953 PHE A N 1
ATOM 7523 C CA . PHE A 1 953 ? 6.300 -0.815 16.964 1.00 83.19 953 PHE A CA 1
ATOM 7524 C C . PHE A 1 953 ? 7.733 -0.579 17.461 1.00 83.19 953 PHE A C 1
ATOM 7526 O O . PHE A 1 953 ? 8.678 -1.072 16.857 1.00 83.19 953 PHE A O 1
ATOM 7533 N N . TRP A 1 954 ? 7.896 0.140 18.575 1.00 85.12 954 TRP A N 1
ATOM 7534 C CA . TRP A 1 954 ? 9.220 0.466 19.112 1.00 85.12 954 TRP A CA 1
ATOM 7535 C C . TRP A 1 954 ? 9.993 -0.771 19.578 1.00 85.12 954 TRP A C 1
ATOM 7537 O O . TRP A 1 954 ? 11.181 -0.855 19.310 1.00 85.12 954 TRP A O 1
ATOM 7547 N N . ASN A 1 955 ? 9.308 -1.770 20.131 1.00 86.81 955 ASN A N 1
ATOM 7548 C CA . ASN A 1 955 ? 9.925 -3.027 20.557 1.00 86.81 955 ASN A CA 1
ATOM 7549 C C . ASN A 1 955 ? 10.423 -3.842 19.344 1.00 86.81 955 ASN A C 1
ATOM 7551 O O . ASN A 1 955 ? 11.486 -4.453 19.375 1.00 86.81 955 ASN A O 1
ATOM 7555 N N . VAL A 1 956 ? 9.704 -3.795 18.211 1.00 89.31 956 VAL A N 1
ATOM 7556 C CA . VAL A 1 956 ? 10.186 -4.380 16.942 1.00 89.31 956 VAL A CA 1
ATOM 7557 C C . VAL A 1 956 ? 11.455 -3.668 16.454 1.00 89.31 956 VAL A C 1
ATOM 7559 O O . VAL A 1 956 ? 12.380 -4.328 15.980 1.00 89.31 956 VAL A O 1
ATOM 7562 N N . VAL A 1 957 ? 11.509 -2.335 16.568 1.00 89.69 957 VAL A N 1
ATOM 7563 C CA . VAL A 1 957 ? 12.699 -1.539 16.220 1.00 89.69 957 VAL A CA 1
ATOM 7564 C C . VAL A 1 957 ? 13.873 -1.886 17.138 1.00 89.69 957 VAL A C 1
ATOM 7566 O O . VAL A 1 957 ? 14.976 -2.084 16.637 1.00 89.69 957 VAL A O 1
ATOM 7569 N N . ASP A 1 958 ? 13.643 -2.031 18.441 1.00 89.88 958 ASP A N 1
ATOM 7570 C CA . ASP A 1 958 ? 14.679 -2.382 19.420 1.00 89.88 958 ASP A CA 1
ATOM 7571 C C . ASP A 1 958 ? 15.249 -3.784 19.161 1.00 89.88 958 ASP A C 1
ATOM 7573 O O . ASP A 1 958 ? 16.470 -3.958 19.081 1.00 89.88 958 ASP A O 1
ATOM 7577 N N . PHE A 1 959 ? 14.390 -4.767 18.876 1.00 91.19 959 PHE A N 1
ATOM 7578 C CA . PHE A 1 959 ? 14.826 -6.095 18.440 1.00 91.19 959 PHE A CA 1
ATOM 7579 C C . PHE A 1 959 ? 15.634 -6.047 17.132 1.00 91.19 959 PHE A C 1
ATOM 7581 O O . PHE A 1 959 ? 16.649 -6.735 17.000 1.00 91.19 959 PHE A O 1
ATOM 7588 N N . PHE A 1 960 ? 15.220 -5.218 16.167 1.00 92.50 960 PHE A N 1
ATOM 7589 C CA . PHE A 1 960 ? 15.931 -5.039 14.900 1.00 92.50 960 PHE A CA 1
ATOM 7590 C C . PHE A 1 960 ? 17.311 -4.391 15.088 1.00 92.50 960 PHE A C 1
ATOM 7592 O O . PHE A 1 960 ? 18.278 -4.846 14.480 1.00 92.50 960 PHE A O 1
ATOM 7599 N N . ILE A 1 961 ? 17.433 -3.390 15.966 1.00 93.31 961 ILE A N 1
ATOM 7600 C CA . ILE A 1 961 ? 18.709 -2.750 16.326 1.00 93.31 961 ILE A CA 1
ATOM 7601 C C . ILE A 1 961 ? 19.683 -3.781 16.901 1.00 93.31 961 ILE A C 1
ATOM 7603 O O . ILE A 1 961 ? 20.828 -3.871 16.452 1.00 93.31 961 ILE A O 1
ATOM 7607 N N . VAL A 1 962 ? 19.224 -4.598 17.853 1.00 93.06 962 VAL A N 1
ATOM 7608 C CA . VAL A 1 962 ? 20.051 -5.656 18.449 1.00 93.06 962 VAL A CA 1
ATOM 7609 C C . VAL A 1 962 ? 20.445 -6.701 17.400 1.00 93.06 962 VAL A C 1
ATOM 7611 O O . VAL A 1 962 ? 21.604 -7.110 17.348 1.00 93.06 962 VAL A O 1
ATOM 7614 N N . ALA A 1 963 ? 19.518 -7.105 16.528 1.00 94.19 963 ALA A N 1
ATOM 7615 C CA . ALA A 1 963 ? 19.790 -8.068 15.464 1.00 94.19 963 ALA A CA 1
ATOM 7616 C C . ALA A 1 963 ? 20.833 -7.559 14.452 1.00 94.19 963 ALA A C 1
ATOM 7618 O O . ALA A 1 963 ? 21.725 -8.322 14.079 1.00 94.19 963 ALA A O 1
ATOM 7619 N N . LEU A 1 964 ? 20.760 -6.286 14.039 1.00 94.38 964 LEU A N 1
ATOM 7620 C CA . LEU A 1 964 ? 21.745 -5.666 13.145 1.00 94.38 964 LEU A CA 1
ATOM 7621 C C . LEU A 1 964 ? 23.151 -5.688 13.751 1.00 94.38 964 LEU A C 1
ATOM 7623 O O . LEU A 1 964 ? 24.097 -6.095 13.077 1.00 94.38 964 LEU A O 1
ATOM 7627 N N . TYR A 1 965 ? 23.279 -5.309 15.026 1.00 92.38 965 TYR A N 1
ATOM 7628 C CA . TYR A 1 965 ? 24.569 -5.299 15.717 1.00 92.38 965 TYR A CA 1
ATOM 7629 C C . TYR A 1 965 ? 25.142 -6.712 15.893 1.00 92.38 965 TYR A C 1
ATOM 7631 O O . TYR A 1 965 ? 26.314 -6.954 15.619 1.00 92.38 965 TYR A O 1
ATOM 7639 N N . LEU A 1 966 ? 24.315 -7.686 16.291 1.00 92.44 966 LEU A N 1
ATOM 7640 C CA . LEU A 1 966 ? 24.756 -9.079 16.421 1.00 92.44 966 LEU A CA 1
ATOM 7641 C C . LEU A 1 966 ? 25.176 -9.682 15.072 1.00 92.44 966 LEU A C 1
ATOM 7643 O O . LEU A 1 966 ? 26.156 -10.423 15.020 1.00 92.44 966 LEU A O 1
ATOM 7647 N N . ALA A 1 967 ? 24.465 -9.364 13.986 1.00 92.25 967 ALA A N 1
ATOM 7648 C CA . ALA A 1 967 ? 24.822 -9.810 12.641 1.00 92.25 967 ALA A CA 1
ATOM 7649 C C . ALA A 1 967 ? 26.145 -9.189 12.164 1.00 92.25 967 ALA A C 1
ATOM 7651 O O . ALA A 1 967 ? 26.993 -9.896 11.620 1.00 92.25 967 ALA A O 1
ATOM 7652 N N . GLN A 1 968 ? 26.347 -7.895 12.417 1.00 90.06 968 GLN A N 1
ATOM 7653 C CA . GLN A 1 968 ? 27.603 -7.196 12.147 1.00 90.06 968 GLN A CA 1
ATOM 7654 C C . GLN A 1 968 ? 28.772 -7.817 12.924 1.00 90.06 968 GLN A C 1
ATOM 7656 O O . GLN A 1 968 ? 29.782 -8.179 12.321 1.00 90.06 968 GLN A O 1
ATOM 7661 N N . PHE A 1 969 ? 28.608 -8.032 14.231 1.00 86.81 969 PHE A N 1
ATOM 7662 C CA . PHE A 1 969 ? 29.618 -8.677 15.070 1.00 86.81 969 PHE A CA 1
ATOM 7663 C C . PHE A 1 969 ? 29.937 -10.110 14.608 1.00 86.81 969 PHE A C 1
ATOM 7665 O O . PHE A 1 969 ? 31.099 -10.510 14.569 1.00 86.81 969 PHE A O 1
ATOM 7672 N N . ALA A 1 970 ? 28.925 -10.885 14.204 1.00 88.62 970 ALA A N 1
ATOM 7673 C CA . ALA A 1 970 ? 29.115 -12.242 13.692 1.00 88.62 970 ALA A CA 1
ATOM 7674 C C . ALA A 1 970 ? 29.905 -12.276 12.372 1.00 88.62 970 ALA A C 1
ATOM 7676 O O . ALA A 1 970 ? 30.734 -13.167 12.185 1.00 88.62 970 ALA A O 1
ATOM 7677 N N . LEU A 1 971 ? 29.678 -11.315 11.467 1.00 84.75 971 LEU A N 1
ATOM 7678 C CA . LEU A 1 971 ? 30.437 -11.193 10.218 1.00 84.75 971 LEU A CA 1
ATOM 7679 C C . LEU A 1 971 ? 31.892 -10.793 10.464 1.00 84.75 971 LEU A C 1
ATOM 7681 O O . LEU A 1 971 ? 32.780 -11.352 9.822 1.00 84.75 971 LEU A O 1
ATOM 7685 N N . LEU A 1 972 ? 32.138 -9.885 11.410 1.00 79.38 972 LEU A N 1
ATOM 7686 C CA . LEU A 1 972 ? 33.493 -9.494 11.794 1.00 79.38 972 LEU A CA 1
ATOM 7687 C C . LEU A 1 972 ? 34.245 -10.671 12.432 1.00 79.38 972 LEU A C 1
ATOM 7689 O O . LEU A 1 972 ? 35.381 -10.966 12.064 1.00 79.38 972 LEU A O 1
ATOM 7693 N N . PHE A 1 973 ? 33.576 -11.420 13.313 1.00 80.62 973 PHE A N 1
ATOM 7694 C CA . PHE A 1 973 ? 34.122 -12.654 13.872 1.00 80.62 973 PHE A CA 1
ATOM 7695 C C . PHE A 1 973 ? 34.444 -13.678 12.772 1.00 80.62 973 PHE A C 1
ATOM 7697 O O . PHE A 1 973 ? 35.545 -14.225 12.748 1.00 80.62 973 PHE A O 1
ATOM 7704 N N . LEU A 1 974 ? 33.533 -13.898 11.817 1.00 78.56 974 LEU A N 1
ATOM 7705 C CA . LEU A 1 974 ? 33.766 -14.799 10.685 1.00 78.56 974 LEU A CA 1
ATOM 7706 C C . LEU A 1 974 ? 34.954 -14.349 9.822 1.00 78.56 974 LEU A C 1
ATOM 7708 O O . LEU A 1 974 ? 35.749 -15.191 9.413 1.00 78.56 974 LEU A O 1
ATOM 7712 N N . ALA A 1 975 ? 35.092 -13.046 9.569 1.00 72.25 975 ALA A N 1
ATOM 7713 C CA . ALA A 1 975 ? 36.208 -12.491 8.808 1.00 72.25 975 ALA A CA 1
ATOM 7714 C C . ALA A 1 975 ? 37.555 -12.803 9.482 1.00 72.25 975 ALA A C 1
ATOM 7716 O O . ALA A 1 975 ? 38.441 -13.348 8.831 1.00 72.25 975 ALA A O 1
ATOM 7717 N N . THR A 1 976 ? 37.671 -12.580 10.797 1.00 70.56 976 THR A N 1
ATOM 7718 C CA . THR A 1 976 ? 38.909 -12.893 11.541 1.00 70.56 976 THR A CA 1
ATOM 7719 C C . THR A 1 976 ? 39.268 -14.382 11.548 1.00 70.56 976 THR A C 1
ATOM 7721 O O . THR A 1 976 ? 40.443 -14.726 11.529 1.00 70.56 976 THR A O 1
ATOM 7724 N N . GLN A 1 977 ? 38.276 -15.279 11.548 1.00 70.31 977 GLN A N 1
ATOM 7725 C CA . GLN A 1 977 ? 38.515 -16.728 11.494 1.00 70.31 977 GLN A CA 1
ATOM 7726 C C . GLN A 1 977 ? 38.926 -17.214 10.096 1.00 70.31 977 GLN A C 1
ATOM 7728 O O . GLN A 1 977 ? 39.618 -18.222 9.976 1.00 70.31 977 GLN A O 1
ATOM 7733 N N . LEU A 1 978 ? 38.485 -16.526 9.038 1.00 64.75 978 LEU A N 1
ATOM 7734 C CA . LEU A 1 978 ? 38.847 -16.853 7.656 1.00 64.75 978 LEU A CA 1
ATOM 7735 C C . LEU A 1 978 ? 40.280 -16.421 7.309 1.00 64.75 978 LEU A C 1
ATOM 7737 O O . LEU A 1 978 ? 40.922 -17.100 6.510 1.00 64.75 978 LEU A O 1
ATOM 7741 N N . ASP A 1 979 ? 40.787 -15.347 7.922 1.00 58.44 979 ASP A N 1
ATOM 7742 C CA . ASP A 1 979 ? 42.169 -14.881 7.732 1.00 58.44 979 ASP A CA 1
ATOM 7743 C C . ASP A 1 979 ? 43.222 -15.844 8.320 1.00 58.44 979 ASP A C 1
ATOM 7745 O O . ASP A 1 979 ? 44.322 -15.942 7.784 1.00 58.44 979 ASP A O 1
ATOM 7749 N N . ASP A 1 980 ? 42.889 -16.605 9.370 1.00 53.22 980 ASP A N 1
ATOM 7750 C CA . ASP A 1 980 ? 43.820 -17.519 10.064 1.00 53.22 980 ASP A CA 1
ATOM 7751 C C . ASP A 1 980 ? 44.013 -18.874 9.333 1.00 53.22 980 ASP A C 1
ATOM 7753 O O . ASP A 1 980 ? 44.818 -19.707 9.750 1.00 53.22 980 ASP A O 1
ATOM 7757 N N . TYR A 1 981 ? 43.272 -19.135 8.241 1.00 50.28 981 TYR A N 1
ATOM 7758 C CA . TYR A 1 981 ? 43.213 -20.459 7.593 1.00 50.28 981 TYR A CA 1
ATOM 7759 C C . TYR A 1 981 ? 44.126 -20.639 6.357 1.00 50.28 981 TYR A C 1
ATOM 7761 O O . TYR A 1 981 ? 44.385 -21.786 6.000 1.00 50.28 981 TYR A O 1
ATOM 7769 N N . ASP A 1 982 ? 44.644 -19.584 5.697 1.00 46.09 982 ASP A N 1
ATOM 7770 C CA . ASP A 1 982 ? 45.460 -19.763 4.471 1.00 46.09 982 ASP A CA 1
ATOM 7771 C C . ASP A 1 982 ? 46.428 -18.595 4.116 1.00 46.09 982 ASP A C 1
ATOM 7773 O O . ASP A 1 982 ? 46.063 -17.617 3.453 1.00 46.09 982 ASP A O 1
ATOM 7777 N N . ASP A 1 983 ? 47.725 -18.760 4.420 1.00 51.38 983 ASP A N 1
ATOM 7778 C CA . ASP A 1 983 ? 48.812 -17.795 4.124 1.00 51.38 983 ASP A CA 1
ATOM 7779 C C . ASP A 1 983 ? 49.030 -17.506 2.618 1.00 51.38 983 ASP A C 1
ATOM 7781 O O . ASP A 1 983 ? 49.614 -16.488 2.240 1.00 51.38 983 ASP A O 1
ATOM 7785 N N . THR A 1 984 ? 48.566 -18.379 1.713 1.00 48.03 984 THR A N 1
ATOM 7786 C CA . THR A 1 984 ? 48.723 -18.194 0.250 1.00 48.03 984 THR A CA 1
ATOM 7787 C C . THR A 1 984 ? 47.501 -17.573 -0.432 1.00 48.03 984 THR A C 1
ATOM 7789 O O . THR A 1 984 ? 47.614 -17.048 -1.543 1.00 48.03 984 THR A O 1
ATOM 7792 N N . PHE A 1 985 ? 46.345 -17.577 0.237 1.00 45.59 985 PHE A N 1
ATOM 7793 C CA . PHE A 1 985 ? 45.086 -17.018 -0.267 1.00 45.59 985 PHE A CA 1
ATOM 7794 C C . PHE A 1 985 ? 44.827 -15.597 0.274 1.00 45.59 985 PHE A C 1
ATOM 7796 O O . PHE A 1 985 ? 44.170 -14.791 -0.396 1.00 45.59 985 PHE A O 1
ATOM 7803 N N . ALA A 1 986 ? 45.425 -15.261 1.426 1.00 46.56 986 ALA A N 1
ATOM 7804 C CA . ALA A 1 986 ? 45.261 -14.001 2.155 1.00 46.56 986 ALA A CA 1
ATOM 7805 C C . ALA A 1 986 ? 45.641 -12.733 1.359 1.00 46.56 986 ALA A C 1
ATOM 7807 O O . ALA A 1 986 ? 44.992 -11.695 1.474 1.00 46.56 986 ALA A O 1
ATOM 7808 N N . THR A 1 987 ? 46.626 -12.796 0.457 1.00 46.47 987 THR A N 1
ATOM 7809 C CA . THR A 1 987 ? 47.070 -11.604 -0.302 1.00 46.47 987 THR A CA 1
ATOM 7810 C C . THR A 1 987 ? 46.122 -11.179 -1.429 1.00 46.47 987 THR A C 1
ATOM 7812 O O . THR A 1 987 ? 46.298 -10.111 -2.015 1.00 46.47 987 THR A O 1
ATOM 7815 N N . LYS A 1 988 ? 45.093 -11.975 -1.753 1.00 44.25 988 LYS A N 1
ATOM 7816 C CA . LYS A 1 988 ? 44.154 -11.665 -2.846 1.00 44.25 988 LYS A CA 1
ATOM 7817 C C . LYS A 1 988 ? 42.842 -11.036 -2.375 1.00 44.25 988 LYS A C 1
ATOM 7819 O O . LYS A 1 988 ? 42.148 -10.445 -3.201 1.00 44.25 988 LYS A O 1
ATOM 7824 N N . TRP A 1 989 ? 42.511 -11.164 -1.091 1.00 46.72 989 TRP A N 1
ATOM 7825 C CA . TRP A 1 989 ? 41.197 -10.799 -0.557 1.00 46.72 989 TRP A CA 1
ATOM 7826 C C . TRP A 1 989 ? 41.098 -9.370 -0.033 1.00 46.72 989 TRP A C 1
ATOM 7828 O O . TRP A 1 989 ? 40.011 -8.797 -0.100 1.00 46.72 989 TRP A O 1
ATOM 7838 N N . MET A 1 990 ? 42.207 -8.771 0.415 1.00 50.41 990 MET A N 1
ATOM 7839 C CA . MET A 1 990 ? 42.113 -7.487 1.112 1.00 50.41 990 MET A CA 1
ATOM 7840 C C . MET A 1 990 ? 42.207 -6.236 0.238 1.00 50.41 990 MET A C 1
ATOM 7842 O O . MET A 1 990 ? 41.524 -5.278 0.560 1.00 50.41 990 MET A O 1
ATOM 7846 N N . ILE A 1 991 ? 42.922 -6.201 -0.893 1.00 45.94 991 ILE A N 1
ATOM 7847 C CA . ILE A 1 991 ? 42.893 -5.026 -1.799 1.00 45.94 991 ILE A CA 1
ATOM 7848 C C . ILE A 1 991 ? 43.131 -5.464 -3.252 1.00 45.94 991 ILE A C 1
ATOM 7850 O O . ILE A 1 991 ? 44.057 -5.038 -3.938 1.00 45.94 991 ILE A O 1
ATOM 7854 N N . LYS A 1 992 ? 42.286 -6.357 -3.770 1.00 43.16 992 LYS A N 1
ATOM 7855 C CA . LYS A 1 992 ? 42.057 -6.415 -5.217 1.00 43.16 992 LYS A CA 1
ATOM 7856 C C . LYS A 1 992 ? 40.584 -6.153 -5.426 1.00 43.16 992 LYS A C 1
ATOM 7858 O O . LYS A 1 992 ? 39.775 -7.059 -5.273 1.00 43.16 992 LYS A O 1
ATOM 7863 N N . ALA A 1 993 ? 40.267 -4.898 -5.740 1.00 43.25 993 ALA A N 1
ATOM 7864 C CA . ALA A 1 993 ? 38.951 -4.428 -6.148 1.00 43.25 993 ALA A CA 1
ATOM 7865 C C . ALA A 1 993 ? 38.469 -5.208 -7.383 1.00 43.25 993 ALA A C 1
ATOM 7867 O O . ALA A 1 993 ? 38.552 -4.748 -8.518 1.00 43.25 993 ALA A O 1
ATOM 7868 N N . LYS A 1 994 ? 38.016 -6.445 -7.179 1.00 45.94 994 LYS A N 1
ATOM 7869 C CA . LYS A 1 994 ? 37.130 -7.120 -8.107 1.00 45.94 994 LYS A CA 1
ATOM 7870 C C . LYS A 1 994 ? 35.718 -6.858 -7.589 1.00 45.94 994 LYS A C 1
ATOM 7872 O O . LYS A 1 994 ? 35.384 -7.371 -6.526 1.00 45.94 994 LYS A O 1
ATOM 7877 N N . PRO A 1 995 ? 34.884 -6.105 -8.320 1.00 49.38 995 PRO A N 1
ATOM 7878 C CA . PRO A 1 995 ? 33.549 -5.696 -7.871 1.00 49.38 995 PRO A CA 1
ATOM 7879 C C . PRO A 1 995 ? 32.553 -6.856 -7.644 1.00 49.38 995 PRO A C 1
ATOM 7881 O O . PRO A 1 995 ? 31.401 -6.615 -7.304 1.00 49.38 995 PRO A O 1
ATOM 7884 N N . HIS A 1 996 ? 32.972 -8.118 -7.809 1.00 45.12 996 HIS A N 1
ATOM 7885 C CA . HIS A 1 996 ? 32.104 -9.301 -7.799 1.00 45.12 996 HIS A CA 1
ATOM 7886 C C . HIS A 1 996 ? 32.433 -10.335 -6.707 1.00 45.12 996 HIS A C 1
ATOM 7888 O O . HIS A 1 996 ? 31.896 -11.440 -6.739 1.00 45.12 996 HIS A O 1
ATOM 7894 N N . THR A 1 997 ? 33.313 -10.029 -5.749 1.00 55.16 997 THR A N 1
ATOM 7895 C CA . THR A 1 997 ? 33.640 -10.945 -4.639 1.00 55.16 997 THR A CA 1
ATOM 7896 C C . THR A 1 997 ? 33.008 -10.477 -3.328 1.00 55.16 997 THR A C 1
ATOM 7898 O O . THR A 1 997 ? 33.224 -9.346 -2.910 1.00 55.16 997 THR A O 1
ATOM 7901 N N . PHE A 1 998 ? 32.227 -11.351 -2.682 1.00 61.16 998 PHE A N 1
ATOM 7902 C CA . PHE A 1 998 ? 31.567 -11.100 -1.394 1.00 61.16 998 PHE A CA 1
ATOM 7903 C C . PHE A 1 998 ? 32.601 -10.876 -0.284 1.00 61.16 998 PHE A C 1
ATOM 7905 O O . PHE A 1 998 ? 33.276 -11.823 0.101 1.00 61.16 998 PHE A O 1
ATOM 7912 N N . GLN A 1 999 ? 32.721 -9.652 0.234 1.00 69.06 999 GLN A N 1
ATOM 7913 C CA . GLN A 1 999 ? 33.642 -9.315 1.325 1.00 69.06 999 GLN A CA 1
ATOM 7914 C C . GLN A 1 999 ? 32.861 -9.170 2.647 1.00 69.06 999 GLN A C 1
ATOM 7916 O O . GLN A 1 999 ? 32.079 -8.223 2.775 1.00 69.06 999 GLN A O 1
ATOM 7921 N N . PRO A 1 1000 ? 33.049 -10.070 3.638 1.00 74.25 1000 PRO A N 1
ATOM 7922 C CA . PRO A 1 1000 ? 32.281 -10.044 4.888 1.00 74.25 1000 PRO A CA 1
ATOM 7923 C C . PRO A 1 1000 ? 32.506 -8.759 5.698 1.00 74.25 1000 PRO A C 1
ATOM 7925 O O . PRO A 1 1000 ? 31.568 -8.291 6.336 1.00 74.25 1000 PRO A O 1
ATOM 7928 N N . VAL A 1 1001 ? 33.699 -8.157 5.603 1.00 74.38 1001 VAL A N 1
ATOM 7929 C CA . VAL A 1 1001 ? 34.052 -6.881 6.254 1.00 74.38 1001 VAL A CA 1
ATOM 7930 C C . VAL A 1 1001 ? 33.231 -5.711 5.694 1.00 74.38 1001 VAL A C 1
ATOM 7932 O O . VAL A 1 1001 ? 32.614 -4.962 6.441 1.00 74.38 1001 VAL A O 1
ATOM 7935 N N . VAL A 1 1002 ? 33.117 -5.597 4.366 1.00 76.44 1002 VAL A N 1
ATOM 7936 C CA . VAL A 1 1002 ? 32.302 -4.536 3.744 1.00 76.44 1002 VAL A CA 1
ATOM 7937 C C . VAL A 1 1002 ? 30.829 -4.699 4.118 1.00 76.44 1002 VAL A C 1
ATOM 7939 O O . VAL A 1 1002 ? 30.144 -3.724 4.417 1.00 76.44 1002 VAL A O 1
ATOM 7942 N N . LEU A 1 1003 ? 30.329 -5.939 4.150 1.00 81.88 1003 LEU A N 1
ATOM 7943 C CA . LEU A 1 1003 ? 28.962 -6.196 4.595 1.00 81.88 1003 LEU A CA 1
ATOM 7944 C C . LEU A 1 1003 ? 28.769 -5.844 6.079 1.00 81.88 1003 LEU A C 1
ATOM 7946 O O . LEU A 1 1003 ? 27.723 -5.298 6.427 1.00 81.88 1003 LEU A O 1
ATOM 7950 N N . SER A 1 1004 ? 29.757 -6.107 6.943 1.00 84.25 1004 SER A N 1
ATOM 7951 C CA . SER A 1 1004 ? 29.691 -5.694 8.347 1.00 84.25 1004 SER A CA 1
ATOM 7952 C C . SER A 1 1004 ? 29.656 -4.172 8.504 1.00 84.25 1004 SER A C 1
ATOM 7954 O O . SER A 1 1004 ? 28.865 -3.690 9.309 1.00 84.25 1004 SER A O 1
ATOM 7956 N N . ASP A 1 1005 ? 30.394 -3.412 7.690 1.00 83.06 1005 ASP A N 1
ATOM 7957 C CA . ASP A 1 1005 ? 30.380 -1.939 7.717 1.00 83.06 1005 ASP A CA 1
ATOM 7958 C C . ASP A 1 1005 ? 29.033 -1.363 7.250 1.00 83.06 1005 ASP A C 1
ATOM 7960 O O . ASP A 1 1005 ? 28.510 -0.399 7.822 1.00 83.06 1005 ASP A O 1
ATOM 7964 N N . VAL A 1 1006 ? 28.415 -1.990 6.240 1.00 87.00 1006 VAL A N 1
ATOM 7965 C CA . VAL A 1 1006 ? 27.053 -1.652 5.796 1.00 87.00 1006 VAL A CA 1
ATOM 7966 C C . VAL A 1 1006 ? 26.044 -1.908 6.917 1.00 87.00 1006 VAL A C 1
ATOM 7968 O O . VAL A 1 1006 ? 25.214 -1.044 7.208 1.00 87.00 1006 VAL A O 1
ATOM 7971 N N . LEU A 1 1007 ? 26.115 -3.067 7.582 1.00 90.06 1007 LEU A N 1
ATOM 7972 C CA . LEU A 1 1007 ? 25.234 -3.381 8.712 1.00 90.06 1007 LEU A CA 1
ATOM 7973 C C . LEU A 1 1007 ? 25.478 -2.457 9.913 1.00 90.06 1007 LEU A C 1
ATOM 7975 O O . LEU A 1 1007 ? 24.511 -2.053 10.558 1.00 90.06 1007 LEU A O 1
ATOM 7979 N N . PHE A 1 1008 ? 26.728 -2.069 10.182 1.00 88.38 1008 PHE A N 1
ATOM 7980 C CA . PHE A 1 1008 ? 27.062 -1.094 11.222 1.00 88.38 1008 PHE A CA 1
ATOM 7981 C C . PHE A 1 1008 ? 26.459 0.281 10.913 1.00 88.38 1008 PHE A C 1
ATOM 7983 O O . PHE A 1 1008 ? 25.848 0.906 11.776 1.00 88.38 1008 PHE A O 1
ATOM 7990 N N . SER A 1 1009 ? 26.534 0.724 9.656 1.00 89.62 1009 SER A N 1
ATOM 7991 C CA . SER A 1 1009 ? 25.919 1.981 9.214 1.00 89.62 1009 SER A CA 1
ATOM 7992 C C . SER A 1 1009 ? 24.394 1.959 9.381 1.00 89.62 1009 SER A C 1
ATOM 7994 O O . SER A 1 1009 ? 23.800 2.929 9.855 1.00 89.62 1009 SER A O 1
ATOM 7996 N N . LEU A 1 1010 ? 23.748 0.831 9.058 1.00 92.12 1010 LEU A N 1
ATOM 7997 C CA . LEU A 1 1010 ? 22.316 0.633 9.306 1.00 92.12 1010 LEU A CA 1
ATOM 7998 C C . LEU A 1 1010 ? 21.982 0.619 10.802 1.00 92.12 1010 LEU A C 1
ATOM 8000 O O . LEU A 1 1010 ? 20.963 1.186 11.195 1.00 92.12 1010 LEU A O 1
ATOM 8004 N N . PHE A 1 1011 ? 22.834 0.016 11.635 1.00 92.06 1011 PHE A N 1
ATOM 8005 C CA . PHE A 1 1011 ? 22.697 0.049 13.090 1.00 92.06 1011 PHE A CA 1
ATOM 8006 C C . PHE A 1 1011 ? 22.742 1.488 13.615 1.00 92.06 1011 PHE A C 1
ATOM 8008 O O . PHE A 1 1011 ? 21.834 1.884 14.344 1.00 92.06 1011 PHE A O 1
ATOM 8015 N N . VAL A 1 1012 ? 23.718 2.297 13.186 1.00 90.31 1012 VAL A N 1
ATOM 8016 C CA . VAL A 1 1012 ? 23.807 3.716 13.566 1.00 90.31 1012 VAL A CA 1
ATOM 8017 C C . VAL A 1 1012 ? 22.516 4.445 13.187 1.00 90.31 1012 VAL A C 1
ATOM 8019 O O . VAL A 1 1012 ? 21.887 5.053 14.052 1.00 90.31 1012 VAL A O 1
ATOM 8022 N N . ILE A 1 1013 ? 22.052 4.326 11.937 1.00 93.38 1013 ILE A N 1
ATOM 8023 C CA . ILE A 1 1013 ? 20.792 4.949 11.488 1.00 93.38 1013 ILE A CA 1
ATOM 8024 C C . ILE A 1 1013 ? 19.607 4.500 12.355 1.00 93.38 1013 ILE A C 1
ATOM 8026 O O . ILE A 1 1013 ? 18.793 5.330 12.764 1.00 93.38 1013 ILE A O 1
ATOM 8030 N N . ALA A 1 1014 ? 19.503 3.207 12.664 1.00 91.25 1014 ALA A N 1
ATOM 8031 C CA . ALA A 1 1014 ? 18.419 2.668 13.476 1.00 91.25 1014 ALA A CA 1
ATOM 8032 C C . ALA A 1 1014 ? 18.451 3.201 14.922 1.00 91.25 1014 ALA A C 1
ATOM 8034 O O . ALA A 1 1014 ? 17.401 3.567 15.451 1.00 91.25 1014 ALA A O 1
ATOM 8035 N N . VAL A 1 1015 ? 19.636 3.344 15.531 1.00 91.50 1015 VAL A N 1
ATOM 8036 C CA . VAL A 1 1015 ? 19.809 3.988 16.847 1.00 91.50 1015 VAL A CA 1
ATOM 8037 C C . VAL A 1 1015 ? 19.343 5.448 16.802 1.00 91.50 1015 VAL A C 1
ATOM 8039 O O . VAL A 1 1015 ? 18.594 5.881 17.679 1.00 91.50 1015 VAL A O 1
ATOM 8042 N N . PHE A 1 1016 ? 19.702 6.201 15.758 1.00 89.56 1016 PHE A N 1
ATOM 8043 C CA . PHE A 1 1016 ? 19.209 7.570 15.566 1.00 89.56 1016 PHE A CA 1
ATOM 8044 C C . PHE A 1 1016 ? 17.683 7.622 15.432 1.00 89.56 1016 PHE A C 1
ATOM 8046 O O . PHE A 1 1016 ? 17.035 8.415 16.116 1.00 89.56 1016 PHE A O 1
ATOM 8053 N N . LEU A 1 1017 ? 17.084 6.753 14.615 1.00 88.50 1017 LEU A N 1
ATOM 8054 C CA . LEU A 1 1017 ? 15.627 6.666 14.473 1.00 88.50 1017 LEU A CA 1
ATOM 8055 C C . LEU A 1 1017 ? 14.941 6.294 15.792 1.00 88.50 1017 LEU A C 1
ATOM 8057 O O . LEU A 1 1017 ? 13.862 6.812 16.082 1.00 88.50 1017 LEU A O 1
ATOM 8061 N N . ARG A 1 1018 ? 15.571 5.464 16.630 1.00 88.88 1018 ARG A N 1
ATOM 8062 C CA . ARG A 1 1018 ? 15.040 5.126 17.954 1.00 88.88 1018 ARG A CA 1
ATOM 8063 C C . ARG A 1 1018 ? 14.951 6.337 18.878 1.00 88.88 1018 ARG A C 1
ATOM 8065 O O . ARG A 1 1018 ? 13.973 6.449 19.614 1.00 88.88 1018 ARG A O 1
ATOM 8072 N N . THR A 1 1019 ? 15.886 7.287 18.805 1.00 84.94 1019 THR A N 1
ATOM 8073 C CA . THR A 1 1019 ? 15.822 8.508 19.636 1.00 84.94 1019 THR A CA 1
ATOM 8074 C C . THR A 1 1019 ? 14.592 9.381 19.352 1.00 84.94 1019 THR A C 1
ATOM 8076 O O . THR A 1 1019 ? 14.142 10.115 20.233 1.00 84.94 1019 THR A O 1
ATOM 8079 N N . VAL A 1 1020 ? 13.965 9.247 18.175 1.00 85.94 1020 VAL A N 1
ATOM 8080 C CA . VAL A 1 1020 ? 12.717 9.950 17.824 1.00 85.94 1020 VAL A CA 1
ATOM 8081 C C . VAL A 1 1020 ? 11.576 9.592 18.783 1.00 85.94 1020 VAL A C 1
ATOM 8083 O O . VAL A 1 1020 ? 10.698 10.421 19.032 1.00 85.94 1020 VAL A O 1
ATOM 8086 N N . SER A 1 1021 ? 11.598 8.403 19.396 1.00 82.19 1021 SER A N 1
ATOM 8087 C CA . SER A 1 1021 ? 10.587 8.003 20.379 1.00 82.19 1021 SER A CA 1
ATOM 8088 C C . SER A 1 1021 ? 10.532 8.947 21.586 1.00 82.19 1021 SER A C 1
ATOM 8090 O O . SER A 1 1021 ? 9.507 9.042 22.242 1.00 82.19 1021 SER A O 1
ATOM 8092 N N . ILE A 1 1022 ? 11.595 9.691 21.902 1.00 82.00 1022 ILE A N 1
ATOM 8093 C CA . ILE A 1 1022 ? 11.594 10.642 23.023 1.00 82.00 1022 ILE A CA 1
ATOM 8094 C C . ILE A 1 1022 ? 10.550 11.740 22.800 1.00 82.00 1022 ILE A C 1
ATOM 8096 O O . ILE A 1 1022 ? 9.899 12.192 23.745 1.00 82.00 1022 ILE A O 1
ATOM 8100 N N . PHE A 1 1023 ? 10.302 12.106 21.541 1.00 83.19 1023 PHE A N 1
ATOM 8101 C CA . PHE A 1 1023 ? 9.283 13.086 21.189 1.00 83.19 1023 PHE A CA 1
ATOM 8102 C C . PHE A 1 1023 ? 7.867 12.659 21.591 1.00 83.19 1023 PHE A C 1
ATOM 8104 O O . PHE A 1 1023 ? 7.026 13.539 21.773 1.00 83.19 1023 PHE A O 1
ATOM 8111 N N . THR A 1 1024 ? 7.600 11.364 21.827 1.00 82.50 1024 THR A N 1
ATOM 8112 C CA . THR A 1 1024 ? 6.287 10.892 22.305 1.00 82.50 1024 THR A CA 1
ATOM 8113 C C . THR A 1 1024 ? 5.929 11.419 23.692 1.00 82.50 1024 THR A C 1
ATOM 8115 O O . THR A 1 1024 ? 4.748 11.529 24.012 1.00 82.50 1024 THR A O 1
ATOM 8118 N N . HIS A 1 1025 ? 6.924 11.791 24.500 1.00 78.00 1025 HIS A N 1
ATOM 8119 C CA . HIS A 1 1025 ? 6.727 12.282 25.865 1.00 78.00 1025 HIS A CA 1
ATOM 8120 C C . HIS A 1 1025 ? 6.310 13.756 25.897 1.00 78.00 1025 HIS A C 1
ATOM 8122 O O . HIS A 1 1025 ? 5.627 14.200 26.818 1.00 78.00 1025 HIS A O 1
ATOM 8128 N N . ASN A 1 1026 ? 6.694 14.539 24.883 1.00 82.38 1026 ASN A N 1
ATOM 8129 C CA . ASN A 1 1026 ? 6.261 15.927 24.785 1.00 82.38 1026 ASN A CA 1
ATOM 8130 C C . ASN A 1 1026 ? 4.798 15.970 24.330 1.00 82.38 1026 ASN A C 1
ATOM 8132 O O . ASN A 1 1026 ? 4.430 15.342 23.344 1.00 82.38 1026 ASN A O 1
ATOM 8136 N N . ARG A 1 1027 ? 3.965 16.773 24.995 1.00 82.38 1027 ARG A N 1
ATOM 8137 C CA . ARG A 1 1027 ? 2.558 16.967 24.621 1.00 82.38 1027 ARG A CA 1
ATOM 8138 C C . ARG A 1 1027 ? 2.368 17.389 23.160 1.00 82.38 1027 ARG A C 1
ATOM 8140 O O . ARG A 1 1027 ? 1.466 16.889 22.491 1.00 82.38 1027 ARG A O 1
ATOM 8147 N N . TYR A 1 1028 ? 3.189 18.309 22.657 1.00 83.50 1028 TYR A N 1
ATOM 8148 C CA . TYR A 1 1028 ? 3.028 18.827 21.295 1.00 83.50 1028 TYR A CA 1
ATOM 8149 C C . TYR A 1 1028 ? 3.566 17.849 20.250 1.00 83.50 1028 TYR A C 1
ATOM 8151 O O . TYR A 1 1028 ? 2.835 17.456 19.345 1.00 83.50 1028 TYR A O 1
ATOM 8159 N N . LEU A 1 1029 ? 4.818 17.409 20.401 1.00 86.00 1029 LEU A N 1
ATOM 8160 C CA . LEU A 1 1029 ? 5.442 16.496 19.440 1.00 86.00 1029 LEU A CA 1
ATOM 8161 C C . LEU A 1 1029 ? 4.864 15.078 19.527 1.00 86.00 1029 LEU A C 1
ATOM 8163 O O . LEU A 1 1029 ? 4.751 14.404 18.513 1.00 86.00 1029 LEU A O 1
ATOM 8167 N N . GLY A 1 1030 ? 4.426 14.633 20.702 1.00 86.50 1030 GLY A N 1
ATOM 8168 C CA . GLY A 1 1030 ? 3.891 13.291 20.901 1.00 86.50 1030 GLY A CA 1
ATOM 8169 C C . GLY A 1 1030 ? 2.528 13.090 20.257 1.00 86.50 1030 GLY A C 1
ATOM 8170 O O . GLY A 1 1030 ? 2.296 12.057 19.633 1.00 86.50 1030 GLY A O 1
ATOM 8171 N N . THR A 1 1031 ? 1.655 14.100 20.308 1.00 87.50 1031 THR A N 1
ATOM 8172 C CA . THR A 1 1031 ? 0.387 14.054 19.559 1.00 87.50 1031 THR A CA 1
ATOM 8173 C C . THR A 1 1031 ? 0.612 14.038 18.043 1.00 87.50 1031 THR A C 1
ATOM 8175 O O . THR A 1 1031 ? -0.140 13.370 17.337 1.00 87.50 1031 THR A O 1
ATOM 8178 N N . LEU A 1 1032 ? 1.667 14.701 17.547 1.00 86.06 1032 LEU A N 1
ATOM 8179 C CA . LEU A 1 1032 ? 2.082 14.640 16.140 1.00 86.06 1032 LEU A CA 1
ATOM 8180 C C . LEU A 1 1032 ? 2.678 13.269 15.773 1.00 86.06 1032 LEU A C 1
ATOM 8182 O O . LEU A 1 1032 ? 2.363 12.715 14.726 1.00 86.06 1032 LEU A O 1
ATOM 8186 N N . MET A 1 1033 ? 3.502 12.678 16.638 1.00 85.69 1033 MET A N 1
ATOM 8187 C CA . MET A 1 1033 ? 4.077 11.350 16.400 1.00 85.69 1033 MET A CA 1
ATOM 8188 C C . MET A 1 1033 ? 3.002 10.260 16.341 1.00 85.69 1033 MET A C 1
ATOM 8190 O O . MET A 1 1033 ? 3.074 9.363 15.503 1.00 85.69 1033 MET A O 1
ATOM 8194 N N . ILE A 1 1034 ? 1.977 10.347 17.192 1.00 83.81 1034 ILE A N 1
ATOM 8195 C CA . ILE A 1 1034 ? 0.847 9.409 17.166 1.00 83.81 1034 ILE A CA 1
ATOM 8196 C C . ILE A 1 1034 ? 0.021 9.578 15.893 1.00 83.81 1034 ILE A C 1
ATOM 8198 O O . ILE A 1 1034 ? -0.418 8.572 15.331 1.00 83.81 1034 ILE A O 1
ATOM 8202 N N . SER A 1 1035 ? -0.163 10.812 15.407 1.00 85.50 1035 SER A N 1
ATOM 8203 C CA . SER A 1 1035 ? -0.861 11.011 14.139 1.00 85.50 1035 SER A CA 1
ATOM 8204 C C . SER A 1 1035 ? -0.076 10.431 12.964 1.00 85.50 1035 SER A C 1
ATOM 8206 O O . SER A 1 1035 ? -0.653 9.698 12.164 1.00 85.50 1035 SER A O 1
ATOM 8208 N N . VAL A 1 1036 ? 1.244 10.644 12.911 1.00 85.38 1036 VAL A N 1
ATOM 8209 C CA . VAL A 1 1036 ? 2.126 10.011 11.912 1.00 85.38 1036 VAL A CA 1
ATOM 8210 C C . VAL A 1 1036 ? 2.046 8.484 11.981 1.00 85.38 1036 VAL A C 1
ATOM 8212 O O . VAL A 1 1036 ? 1.875 7.838 10.950 1.00 85.38 1036 VAL A O 1
ATOM 8215 N N . GLY A 1 1037 ? 2.087 7.897 13.181 1.00 83.19 1037 GLY A N 1
ATOM 8216 C CA . GLY A 1 1037 ? 2.014 6.444 13.363 1.00 83.19 1037 GLY A CA 1
ATOM 8217 C C . GLY A 1 1037 ? 0.707 5.815 12.865 1.00 83.19 1037 GLY A C 1
ATOM 8218 O O . GLY A 1 1037 ? 0.718 4.688 12.376 1.00 83.19 1037 GLY A O 1
ATOM 8219 N N . ARG A 1 1038 ? -0.419 6.534 12.941 1.00 81.19 1038 ARG A N 1
ATOM 8220 C CA . ARG A 1 1038 ? -1.709 6.057 12.408 1.00 81.19 1038 ARG A CA 1
ATOM 8221 C C . ARG A 1 1038 ? -1.801 6.178 10.898 1.00 81.19 1038 ARG A C 1
ATOM 8223 O O . ARG A 1 1038 ? -2.193 5.215 10.246 1.00 81.19 1038 ARG A O 1
ATOM 8230 N N . MET A 1 1039 ? -1.367 7.315 10.359 1.00 88.69 1039 MET A N 1
ATOM 8231 C CA . MET A 1 1039 ? -1.306 7.528 8.912 1.00 88.69 1039 MET A CA 1
ATOM 8232 C C . MET A 1 1039 ? -0.351 6.538 8.235 1.00 88.69 1039 MET A C 1
ATOM 8234 O O . MET A 1 1039 ? -0.568 6.161 7.088 1.00 88.69 1039 MET A O 1
ATOM 8238 N N . PHE A 1 1040 ? 0.677 6.059 8.946 1.00 84.50 1040 PHE A N 1
ATOM 8239 C CA . PHE A 1 1040 ? 1.651 5.106 8.416 1.00 84.50 1040 PHE A CA 1
ATOM 8240 C C . PHE A 1 1040 ? 1.008 3.828 7.859 1.00 84.50 1040 PHE A C 1
ATOM 8242 O O . PHE A 1 1040 ? 1.452 3.332 6.829 1.00 84.50 1040 PHE A O 1
ATOM 8249 N N . SER A 1 1041 ? -0.065 3.317 8.476 1.00 79.00 1041 SER A N 1
ATOM 8250 C CA . SER A 1 1041 ? -0.764 2.132 7.956 1.00 79.00 1041 SER A CA 1
ATOM 8251 C C . SER A 1 1041 ? -1.394 2.390 6.583 1.00 79.00 1041 SER A C 1
ATOM 8253 O O . SER A 1 1041 ? -1.348 1.522 5.710 1.00 79.00 1041 SER A O 1
ATOM 8255 N N . ASP A 1 1042 ? -1.964 3.576 6.377 1.00 83.69 1042 ASP A N 1
ATOM 8256 C CA . ASP A 1 1042 ? -2.550 3.968 5.094 1.00 83.69 1042 ASP A CA 1
ATOM 8257 C C . ASP A 1 1042 ? -1.452 4.208 4.047 1.00 83.69 1042 ASP A C 1
ATOM 8259 O O . ASP A 1 1042 ? -1.582 3.775 2.899 1.00 83.69 1042 ASP A O 1
ATOM 8263 N N . ILE A 1 1043 ? -0.331 4.811 4.464 1.00 88.38 1043 ILE A N 1
ATOM 8264 C CA . ILE A 1 1043 ? 0.857 5.034 3.628 1.00 88.38 1043 ILE A CA 1
ATOM 8265 C C . ILE A 1 1043 ? 1.462 3.704 3.166 1.00 88.38 1043 ILE A C 1
ATOM 8267 O O . ILE A 1 1043 ? 1.760 3.558 1.985 1.00 88.38 1043 ILE A O 1
ATOM 8271 N N . VAL A 1 1044 ? 1.614 2.713 4.051 1.00 84.44 1044 VAL A N 1
ATOM 8272 C CA . VAL A 1 1044 ? 2.142 1.387 3.685 1.00 84.44 1044 VAL A CA 1
ATOM 8273 C C . VAL A 1 1044 ? 1.250 0.730 2.638 1.00 84.44 1044 VAL A C 1
ATOM 8275 O O . VAL A 1 1044 ? 1.752 0.269 1.614 1.00 84.44 1044 VAL A O 1
ATOM 8278 N N . ASN A 1 1045 ? -0.071 0.746 2.838 1.00 81.00 1045 ASN A N 1
ATOM 8279 C CA . ASN A 1 1045 ? -1.003 0.209 1.850 1.00 81.00 1045 ASN A CA 1
ATOM 8280 C C . ASN A 1 1045 ? -0.863 0.937 0.503 1.00 81.00 1045 ASN A C 1
ATOM 8282 O O . ASN A 1 1045 ? -0.784 0.292 -0.540 1.00 81.00 1045 ASN A O 1
ATOM 8286 N N . PHE A 1 1046 ? -0.748 2.263 0.499 1.00 85.25 1046 PHE A N 1
ATOM 8287 C CA . PHE A 1 1046 ? -0.499 3.017 -0.728 1.00 85.25 1046 PHE A CA 1
ATOM 8288 C C . PHE A 1 1046 ? 0.843 2.651 -1.395 1.00 85.25 1046 PHE A C 1
ATOM 8290 O O . PHE A 1 1046 ? 0.883 2.412 -2.603 1.00 85.25 1046 PHE A O 1
ATOM 8297 N N . ILE A 1 1047 ? 1.932 2.540 -0.625 1.00 85.56 1047 ILE A N 1
ATOM 8298 C CA . ILE A 1 1047 ? 3.258 2.163 -1.135 1.00 85.56 1047 ILE A CA 1
ATOM 8299 C C . ILE A 1 1047 ? 3.205 0.786 -1.803 1.00 85.56 1047 ILE A C 1
ATOM 8301 O O . ILE A 1 1047 ? 3.823 0.608 -2.849 1.00 85.56 1047 ILE A O 1
ATOM 8305 N N . THR A 1 1048 ? 2.427 -0.174 -1.285 1.00 83.56 1048 THR A N 1
ATOM 8306 C CA . THR A 1 1048 ? 2.275 -1.480 -1.958 1.00 83.56 1048 THR A CA 1
ATOM 8307 C C . THR A 1 1048 ? 1.677 -1.353 -3.360 1.00 83.56 1048 THR A C 1
ATOM 8309 O O . THR A 1 1048 ? 2.133 -2.025 -4.287 1.00 83.56 1048 THR A O 1
ATOM 8312 N N . MET A 1 1049 ? 0.711 -0.447 -3.549 1.00 82.00 1049 MET A N 1
ATOM 8313 C CA . MET A 1 1049 ? 0.160 -0.150 -4.869 1.00 82.00 1049 MET A CA 1
ATOM 8314 C C . MET A 1 1049 ? 1.207 0.516 -5.768 1.00 82.00 1049 MET A C 1
ATOM 8316 O O . MET A 1 1049 ? 1.372 0.102 -6.916 1.00 82.00 1049 MET A O 1
ATOM 8320 N N . ALA A 1 1050 ? 1.933 1.509 -5.249 1.00 85.50 1050 ALA A N 1
ATOM 8321 C CA . ALA A 1 1050 ? 2.976 2.207 -5.994 1.00 85.50 1050 ALA A CA 1
ATOM 8322 C C . ALA A 1 1050 ? 4.105 1.258 -6.432 1.00 85.50 1050 ALA A C 1
ATOM 8324 O O . ALA A 1 1050 ? 4.511 1.297 -7.590 1.00 85.50 1050 ALA A O 1
ATOM 8325 N N . ILE A 1 1051 ? 4.550 0.347 -5.559 1.00 87.69 1051 ILE A N 1
ATOM 8326 C CA . ILE A 1 1051 ? 5.555 -0.676 -5.883 1.00 87.69 1051 ILE A CA 1
ATOM 8327 C C . ILE A 1 1051 ? 5.055 -1.596 -6.998 1.00 87.69 1051 ILE A C 1
ATOM 8329 O O . ILE A 1 1051 ? 5.820 -1.879 -7.914 1.00 87.69 1051 ILE A O 1
ATOM 8333 N N . LEU A 1 1052 ? 3.793 -2.042 -6.972 1.00 86.69 1052 LEU A N 1
ATOM 8334 C CA . LEU A 1 1052 ? 3.262 -2.896 -8.041 1.00 86.69 1052 LEU A CA 1
ATOM 8335 C C . LEU A 1 1052 ? 3.221 -2.154 -9.383 1.00 86.69 1052 LEU A C 1
ATOM 8337 O O . LEU A 1 1052 ? 3.619 -2.710 -10.405 1.00 86.69 1052 LEU A O 1
ATOM 8341 N N . VAL A 1 1053 ? 2.781 -0.893 -9.386 1.00 88.19 1053 VAL A N 1
ATOM 8342 C CA . VAL A 1 1053 ? 2.767 -0.065 -10.600 1.00 88.19 1053 VAL A CA 1
ATOM 8343 C C . VAL A 1 1053 ? 4.189 0.129 -11.129 1.00 88.19 1053 VAL A C 1
ATOM 8345 O O . VAL A 1 1053 ? 4.439 -0.163 -12.297 1.00 88.19 1053 VAL A O 1
ATOM 8348 N N . THR A 1 1054 ? 5.140 0.528 -10.280 1.00 89.69 1054 THR A N 1
ATOM 8349 C CA . THR A 1 1054 ? 6.556 0.652 -10.659 1.00 89.69 1054 THR A CA 1
ATOM 8350 C C . THR A 1 1054 ? 7.117 -0.669 -11.168 1.00 89.69 1054 THR A C 1
ATOM 8352 O O . THR A 1 1054 ? 7.821 -0.679 -12.175 1.00 89.69 1054 THR A O 1
ATOM 8355 N N . PHE A 1 1055 ? 6.734 -1.792 -10.557 1.00 90.75 1055 PHE A N 1
ATOM 8356 C CA . PHE A 1 1055 ? 7.142 -3.116 -11.005 1.00 90.75 1055 PHE A CA 1
ATOM 8357 C C . PHE A 1 1055 ? 6.637 -3.428 -12.420 1.00 90.75 1055 PHE A C 1
ATOM 8359 O O . PHE A 1 1055 ? 7.404 -3.901 -13.256 1.00 90.75 1055 PHE A O 1
ATOM 8366 N N . ALA A 1 1056 ? 5.378 -3.100 -12.727 1.00 90.75 1056 ALA A N 1
ATOM 8367 C CA . ALA A 1 1056 ? 4.804 -3.284 -14.059 1.00 90.75 1056 ALA A CA 1
ATOM 8368 C C . ALA A 1 1056 ? 5.557 -2.486 -15.139 1.00 90.75 1056 ALA A C 1
ATOM 8370 O O . ALA A 1 1056 ? 5.880 -3.027 -16.199 1.00 90.75 1056 ALA A O 1
ATOM 8371 N N . PHE A 1 1057 ? 5.871 -1.217 -14.861 1.00 91.62 1057 PHE A N 1
ATOM 8372 C CA . PHE A 1 1057 ? 6.629 -0.364 -15.781 1.00 91.62 1057 PHE A CA 1
ATOM 8373 C C . PHE A 1 1057 ? 8.090 -0.802 -15.921 1.00 91.62 1057 PHE A C 1
ATOM 8375 O O . PHE A 1 1057 ? 8.615 -0.798 -17.033 1.00 91.62 1057 PHE A O 1
ATOM 8382 N N . ALA A 1 1058 ? 8.729 -1.232 -14.834 1.00 92.44 1058 ALA A N 1
ATOM 8383 C CA . ALA A 1 1058 ? 10.099 -1.729 -14.854 1.00 92.44 1058 ALA A CA 1
ATOM 8384 C C . ALA A 1 1058 ? 10.231 -3.010 -15.684 1.00 92.44 1058 ALA A C 1
ATOM 8386 O O . ALA A 1 1058 ? 11.135 -3.095 -16.508 1.00 92.44 1058 ALA A O 1
ATOM 8387 N N . VAL A 1 1059 ? 9.302 -3.970 -15.566 1.00 91.19 1059 VAL A N 1
ATOM 8388 C CA . VAL A 1 1059 ? 9.304 -5.154 -16.446 1.00 91.19 1059 VAL A CA 1
ATOM 8389 C C . VAL A 1 1059 ? 9.131 -4.743 -17.913 1.00 91.19 1059 VAL A C 1
ATOM 8391 O O . VAL A 1 1059 ? 9.840 -5.257 -18.776 1.00 91.19 1059 VAL A O 1
ATOM 8394 N N . GLY A 1 1060 ? 8.237 -3.793 -18.204 1.00 89.56 1060 GLY A N 1
ATOM 8395 C CA . GLY A 1 1060 ? 8.024 -3.276 -19.558 1.00 89.56 1060 GLY A CA 1
ATOM 8396 C C . GLY A 1 1060 ? 9.258 -2.607 -20.169 1.00 89.56 1060 GLY A C 1
ATOM 8397 O O . GLY A 1 1060 ? 9.628 -2.918 -21.303 1.00 89.56 1060 GLY A O 1
ATOM 8398 N N . LEU A 1 1061 ? 9.911 -1.713 -19.422 1.00 89.62 1061 LEU A N 1
ATOM 8399 C CA . LEU A 1 1061 ? 11.121 -1.015 -19.866 1.00 89.62 1061 LEU A CA 1
ATOM 8400 C C . LEU A 1 1061 ? 12.328 -1.951 -19.942 1.00 89.62 1061 LEU A C 1
ATOM 8402 O O . LEU A 1 1061 ? 13.061 -1.889 -20.924 1.00 89.62 1061 LEU A O 1
ATOM 8406 N N . ASN A 1 1062 ? 12.492 -2.866 -18.983 1.00 90.62 1062 ASN A N 1
ATOM 8407 C CA . ASN A 1 1062 ? 13.501 -3.920 -19.062 1.00 90.62 1062 ASN A CA 1
ATOM 8408 C C . ASN A 1 1062 ? 13.311 -4.743 -20.340 1.00 90.62 1062 ASN A C 1
ATOM 8410 O O . ASN A 1 1062 ? 14.247 -4.927 -21.101 1.00 90.62 1062 ASN A O 1
ATOM 8414 N N . GLN A 1 1063 ? 12.084 -5.174 -20.642 1.00 88.69 1063 GLN A N 1
ATOM 8415 C CA . GLN A 1 1063 ? 11.804 -5.944 -21.855 1.00 88.69 1063 GLN A CA 1
ATOM 8416 C C . GLN A 1 1063 ? 12.108 -5.169 -23.149 1.00 88.69 1063 GLN A C 1
ATOM 8418 O O . GLN A 1 1063 ? 12.438 -5.790 -24.156 1.00 88.69 1063 GLN A O 1
ATOM 8423 N N . LEU A 1 1064 ? 12.013 -3.837 -23.132 1.00 85.56 1064 LEU A N 1
ATOM 8424 C CA . LEU A 1 1064 ? 12.324 -2.989 -24.284 1.00 85.56 1064 LEU A CA 1
ATOM 8425 C C . LEU A 1 1064 ? 13.832 -2.705 -24.430 1.00 85.56 1064 LEU A C 1
ATOM 8427 O O . LEU A 1 1064 ? 14.314 -2.557 -25.550 1.00 85.56 1064 LEU A O 1
ATOM 8431 N N . TYR A 1 1065 ? 14.573 -2.627 -23.318 1.00 84.88 1065 TYR A N 1
ATOM 8432 C CA . TYR A 1 1065 ? 15.963 -2.155 -23.291 1.00 84.88 1065 TYR A CA 1
ATOM 8433 C C . TYR A 1 1065 ? 17.013 -3.203 -22.878 1.00 84.88 1065 TYR A C 1
ATOM 8435 O O . TYR A 1 1065 ? 18.203 -2.920 -23.019 1.00 84.88 1065 TYR A O 1
ATOM 8443 N N . TRP A 1 1066 ? 16.628 -4.407 -22.433 1.00 85.19 1066 TRP A N 1
ATOM 8444 C CA . TRP A 1 1066 ? 17.569 -5.432 -21.946 1.00 85.19 1066 TRP A CA 1
ATOM 8445 C C . TRP A 1 1066 ? 18.638 -5.785 -22.987 1.00 85.19 1066 TRP A C 1
ATOM 8447 O O . TRP A 1 1066 ? 19.810 -5.902 -22.642 1.00 85.19 1066 TRP A O 1
ATOM 8457 N N . PHE A 1 1067 ? 18.252 -5.901 -24.265 1.00 81.31 1067 PHE A N 1
ATOM 8458 C CA . PHE A 1 1067 ? 19.171 -6.221 -25.359 1.00 81.31 1067 PHE A CA 1
ATOM 8459 C C . PHE A 1 1067 ? 20.226 -5.124 -25.533 1.00 81.31 1067 PHE A C 1
ATOM 8461 O O . PHE A 1 1067 ? 21.420 -5.406 -25.574 1.00 81.31 1067 PHE A O 1
ATOM 8468 N N . TYR A 1 1068 ? 19.798 -3.860 -25.568 1.00 77.12 1068 TYR A N 1
ATOM 8469 C CA . TYR A 1 1068 ? 20.706 -2.720 -25.701 1.00 77.12 1068 TYR A CA 1
ATOM 8470 C C . TYR A 1 1068 ? 21.613 -2.556 -24.477 1.00 77.12 1068 TYR A C 1
ATOM 8472 O O . TYR A 1 1068 ? 22.784 -2.218 -24.627 1.00 77.12 1068 TYR A O 1
ATOM 8480 N N . GLY A 1 1069 ? 21.097 -2.853 -23.281 1.00 76.69 1069 GLY A N 1
ATOM 8481 C CA . GLY A 1 1069 ? 21.888 -2.895 -22.054 1.00 76.69 1069 GLY A CA 1
ATOM 8482 C C . GLY A 1 1069 ? 22.956 -3.992 -22.076 1.00 76.69 1069 GLY A C 1
ATOM 8483 O O . GLY A 1 1069 ? 24.106 -3.711 -21.763 1.00 76.69 1069 GLY A O 1
ATOM 8484 N N . ALA A 1 1070 ? 22.610 -5.206 -22.511 1.00 76.62 1070 ALA A N 1
ATOM 8485 C CA . ALA A 1 1070 ? 23.555 -6.319 -22.634 1.00 76.62 1070 ALA A CA 1
ATOM 8486 C C . ALA A 1 1070 ? 24.643 -6.045 -23.686 1.00 76.62 1070 ALA A C 1
ATOM 8488 O O . ALA A 1 1070 ? 25.809 -6.381 -23.490 1.00 76.62 1070 ALA A O 1
ATOM 8489 N N . VAL A 1 1071 ? 24.274 -5.395 -24.795 1.00 74.81 1071 VAL A N 1
ATOM 8490 C CA . VAL A 1 1071 ? 25.234 -4.954 -25.814 1.00 74.81 1071 VAL A CA 1
ATOM 8491 C C . VAL A 1 1071 ? 26.173 -3.886 -25.252 1.00 74.81 1071 VAL A C 1
ATOM 8493 O O . VAL A 1 1071 ? 27.376 -3.973 -25.476 1.00 74.81 1071 VAL A O 1
ATOM 8496 N N . HIS A 1 1072 ? 25.659 -2.904 -24.505 1.00 72.56 1072 HIS A N 1
ATOM 8497 C CA . HIS A 1 1072 ? 26.489 -1.891 -23.838 1.00 72.56 1072 HIS A CA 1
ATOM 8498 C C . HIS A 1 1072 ? 27.459 -2.519 -22.829 1.00 72.56 1072 HIS A C 1
ATOM 8500 O O . HIS A 1 1072 ? 28.644 -2.206 -22.859 1.00 72.56 1072 HIS A O 1
ATOM 8506 N N . GLU A 1 1073 ? 26.996 -3.471 -22.018 1.00 72.06 1073 GLU A N 1
ATOM 8507 C CA . GLU A 1 1073 ? 27.833 -4.197 -21.057 1.00 72.06 1073 GLU A CA 1
ATOM 8508 C C . GLU A 1 1073 ? 28.946 -5.001 -21.750 1.00 72.06 1073 GLU A C 1
ATOM 8510 O O . GLU A 1 1073 ? 30.119 -4.864 -21.401 1.00 72.06 1073 GLU A O 1
ATOM 8515 N N . TYR A 1 1074 ? 28.610 -5.753 -22.805 1.00 72.06 1074 TYR A N 1
ATOM 8516 C CA . TYR A 1 1074 ? 29.587 -6.484 -23.619 1.00 72.06 1074 TYR A CA 1
ATOM 8517 C C . TYR A 1 1074 ? 30.629 -5.554 -24.263 1.00 72.06 1074 TYR A C 1
ATOM 8519 O O . TYR A 1 1074 ? 31.826 -5.857 -24.291 1.00 72.06 1074 TYR A O 1
ATOM 8527 N N . LEU A 1 1075 ? 30.187 -4.400 -24.775 1.00 67.25 1075 LEU A N 1
ATOM 8528 C CA . LEU A 1 1075 ? 31.076 -3.396 -25.357 1.00 67.25 1075 LEU A CA 1
ATOM 8529 C C . LEU A 1 1075 ? 32.034 -2.828 -24.311 1.00 67.25 1075 LEU A C 1
ATOM 8531 O O . LEU A 1 1075 ? 33.219 -2.699 -24.603 1.00 67.25 1075 LEU A O 1
ATOM 8535 N N . CYS A 1 1076 ? 31.550 -2.549 -23.105 1.00 71.56 1076 CYS A N 1
ATOM 8536 C CA . CYS A 1 1076 ? 32.365 -2.030 -22.015 1.00 71.56 1076 CYS A CA 1
ATOM 8537 C C . CYS A 1 1076 ? 33.379 -3.044 -21.475 1.00 71.56 1076 CYS A C 1
ATOM 8539 O O . CYS A 1 1076 ? 34.484 -2.655 -21.096 1.00 71.56 1076 CYS A O 1
ATOM 8541 N N . GLU A 1 1077 ? 33.054 -4.339 -21.491 1.00 70.50 1077 GLU A N 1
ATOM 8542 C CA . GLU A 1 1077 ? 33.995 -5.397 -21.110 1.00 70.50 1077 GLU A CA 1
ATOM 8543 C C . GLU A 1 1077 ? 35.111 -5.577 -22.156 1.00 70.50 1077 GLU A C 1
ATOM 8545 O O . GLU A 1 1077 ? 36.279 -5.779 -21.812 1.00 70.50 1077 GLU A O 1
ATOM 8550 N N . ARG A 1 1078 ? 34.772 -5.489 -23.449 1.00 65.81 1078 ARG A N 1
ATOM 8551 C CA . ARG A 1 1078 ? 35.715 -5.746 -24.551 1.00 65.81 1078 ARG A CA 1
ATOM 8552 C C . ARG A 1 1078 ? 36.513 -4.510 -24.977 1.00 65.81 1078 ARG A C 1
ATOM 8554 O O . ARG A 1 1078 ? 37.667 -4.644 -25.387 1.00 65.81 1078 ARG A O 1
ATOM 8561 N N . TYR A 1 1079 ? 35.911 -3.325 -24.896 1.00 65.25 1079 TYR A N 1
ATOM 8562 C CA . TYR A 1 1079 ? 36.466 -2.052 -25.352 1.00 65.25 1079 TYR A CA 1
ATOM 8563 C C . TYR A 1 1079 ? 36.282 -0.973 -24.268 1.00 65.25 1079 TYR A C 1
ATOM 8565 O O . TYR A 1 1079 ? 35.216 -0.368 -24.181 1.00 65.25 1079 TYR A O 1
ATOM 8573 N N . PRO A 1 1080 ? 37.328 -0.626 -23.495 1.00 59.16 1080 PRO A N 1
ATOM 8574 C CA . PRO A 1 1080 ? 37.217 0.327 -22.380 1.00 59.16 1080 PRO A CA 1
ATOM 8575 C C . PRO A 1 1080 ? 36.885 1.774 -22.801 1.00 59.16 1080 PRO A C 1
ATOM 8577 O O . PRO A 1 1080 ? 36.539 2.589 -21.955 1.00 59.16 1080 PRO A O 1
ATOM 8580 N N . ASN A 1 1081 ? 36.970 2.086 -24.102 1.00 59.47 1081 ASN A N 1
ATOM 8581 C CA . ASN A 1 1081 ? 36.588 3.375 -24.699 1.00 59.47 1081 ASN A CA 1
ATOM 8582 C C . ASN A 1 1081 ? 35.320 3.268 -25.583 1.00 59.47 1081 ASN A C 1
ATOM 8584 O O . ASN A 1 1081 ? 35.024 4.174 -26.371 1.00 59.47 1081 ASN A O 1
ATOM 8588 N N . GLY A 1 1082 ? 34.615 2.133 -25.523 1.00 55.56 1082 GLY A N 1
ATOM 8589 C CA . GLY A 1 1082 ? 33.425 1.799 -26.311 1.00 55.56 1082 GLY A CA 1
ATOM 8590 C C . GLY A 1 1082 ? 32.123 2.319 -25.701 1.00 55.56 1082 GLY A C 1
ATOM 8591 O O . GLY A 1 1082 ? 31.130 1.597 -25.674 1.00 55.56 1082 GLY A O 1
ATOM 8592 N N . ASN A 1 1083 ? 32.128 3.547 -25.183 1.00 58.34 1083 ASN A N 1
ATOM 8593 C CA . ASN A 1 1083 ? 30.993 4.104 -24.450 1.00 58.34 1083 ASN A CA 1
ATOM 8594 C C . ASN A 1 1083 ? 29.835 4.443 -25.409 1.00 58.34 1083 ASN A C 1
ATOM 8596 O O . ASN A 1 1083 ? 30.047 4.946 -26.521 1.00 58.34 1083 ASN A O 1
ATOM 8600 N N . LEU A 1 1084 ? 28.590 4.243 -24.957 1.00 58.62 1084 LEU A N 1
ATOM 8601 C CA . LEU A 1 1084 ? 27.449 4.934 -25.562 1.00 58.62 1084 LEU A CA 1
ATOM 8602 C C . LEU A 1 1084 ? 27.594 6.437 -25.291 1.00 58.62 1084 LEU A C 1
ATOM 8604 O O . LEU A 1 1084 ? 28.209 6.843 -24.308 1.00 58.62 1084 LEU A O 1
ATOM 8608 N N . LYS A 1 1085 ? 27.010 7.284 -26.143 1.00 55.69 1085 LYS A N 1
ATOM 8609 C CA . LYS A 1 1085 ? 27.180 8.746 -26.066 1.00 55.69 1085 LYS A CA 1
ATOM 8610 C C . LYS A 1 1085 ? 26.819 9.350 -24.694 1.00 55.69 1085 LYS A C 1
ATOM 8612 O O . LYS A 1 1085 ? 27.288 10.440 -24.375 1.00 55.69 1085 LYS A O 1
ATOM 8617 N N . THR A 1 1086 ? 25.961 8.684 -23.929 1.00 55.53 1086 THR A N 1
ATOM 8618 C CA . THR A 1 1086 ? 25.370 9.183 -22.680 1.00 55.53 1086 THR A CA 1
ATOM 8619 C C . THR A 1 1086 ? 25.624 8.295 -21.462 1.00 55.53 1086 THR A C 1
ATOM 8621 O O . THR A 1 1086 ? 25.322 8.725 -20.353 1.00 55.53 1086 THR A O 1
ATOM 8624 N N . VAL A 1 1087 ? 26.171 7.087 -21.646 1.00 58.84 1087 VAL A N 1
ATOM 8625 C CA . VAL A 1 1087 ? 26.428 6.129 -20.561 1.00 58.84 1087 VAL A CA 1
ATOM 8626 C C . VAL A 1 1087 ? 27.870 5.648 -20.663 1.00 58.84 1087 VAL A C 1
ATOM 8628 O O . VAL A 1 1087 ? 28.234 4.895 -21.576 1.00 58.84 1087 VAL A O 1
ATOM 8631 N N . ASP A 1 1088 ? 28.685 6.108 -19.719 1.00 62.56 1088 ASP A N 1
ATOM 8632 C CA . ASP A 1 1088 ? 30.077 5.701 -19.594 1.00 62.56 1088 ASP A CA 1
ATOM 8633 C C . ASP A 1 1088 ? 30.182 4.253 -19.123 1.00 62.56 1088 ASP A C 1
ATOM 8635 O O . ASP A 1 1088 ? 29.357 3.779 -18.350 1.00 62.56 1088 ASP A O 1
ATOM 8639 N N . CYS A 1 1089 ? 31.253 3.558 -19.505 1.00 67.06 1089 CYS A N 1
ATOM 8640 C CA . CYS A 1 1089 ? 31.511 2.191 -19.040 1.00 67.06 1089 CYS A CA 1
ATOM 8641 C C . CYS A 1 1089 ? 31.772 2.066 -17.526 1.00 67.06 1089 CYS A C 1
ATOM 8643 O O . CYS A 1 1089 ? 31.986 0.967 -17.022 1.00 67.06 1089 CYS A O 1
ATOM 8645 N N . GLN A 1 1090 ? 31.749 3.185 -16.795 1.00 65.19 1090 GLN A N 1
ATOM 8646 C CA . GLN A 1 1090 ? 31.772 3.219 -15.334 1.00 65.19 1090 GLN A CA 1
ATOM 8647 C C . GLN A 1 1090 ? 30.393 2.952 -14.716 1.00 65.19 1090 GLN A C 1
ATOM 8649 O O . GLN A 1 1090 ? 30.320 2.545 -13.558 1.00 65.19 1090 GLN A O 1
ATOM 8654 N N . THR A 1 1091 ? 29.306 3.165 -15.464 1.00 66.12 1091 THR A N 1
ATOM 8655 C CA . THR A 1 1091 ? 27.934 2.951 -14.999 1.00 66.12 1091 THR A CA 1
ATOM 8656 C C . THR A 1 1091 ? 27.225 1.934 -15.889 1.00 66.12 1091 THR A C 1
ATOM 8658 O O . THR A 1 1091 ? 27.206 2.035 -17.114 1.00 66.12 1091 THR A O 1
ATOM 8661 N N . SER A 1 1092 ? 26.624 0.911 -15.275 1.00 68.31 1092 SER A N 1
ATOM 8662 C CA . SER A 1 1092 ? 25.786 -0.039 -16.010 1.00 68.31 1092 SER A CA 1
ATOM 8663 C C . SER A 1 1092 ? 24.555 0.673 -16.564 1.00 68.31 1092 SER A C 1
ATOM 8665 O O . SER A 1 1092 ? 23.947 1.483 -15.859 1.00 68.31 1092 SER A O 1
ATOM 8667 N N . HIS A 1 1093 ? 24.122 0.314 -17.771 1.00 77.31 1093 HIS A N 1
ATOM 8668 C CA . HIS A 1 1093 ? 22.886 0.840 -18.342 1.00 77.31 1093 HIS A CA 1
ATOM 8669 C C . HIS A 1 1093 ? 21.695 0.618 -17.384 1.00 77.31 1093 HIS A C 1
ATOM 8671 O O . HIS A 1 1093 ? 21.417 -0.519 -16.987 1.00 77.31 1093 HIS A O 1
ATOM 8677 N N . GLY A 1 1094 ? 20.971 1.689 -17.029 1.00 77.38 1094 GLY A N 1
ATOM 8678 C CA . GLY A 1 1094 ? 19.893 1.660 -16.023 1.00 77.38 1094 GLY A CA 1
ATOM 8679 C C . GLY A 1 1094 ? 18.734 0.715 -16.360 1.00 77.38 1094 GLY A C 1
ATOM 8680 O O . GLY A 1 1094 ? 18.058 0.206 -15.474 1.00 77.38 1094 GLY A O 1
ATOM 8681 N N . PHE A 1 1095 ? 18.541 0.403 -17.648 1.00 86.75 1095 PHE A N 1
ATOM 8682 C CA . PHE A 1 1095 ? 17.479 -0.499 -18.112 1.00 86.75 1095 PHE A CA 1
ATOM 8683 C C . PHE A 1 1095 ? 17.946 -1.902 -18.557 1.00 86.75 1095 PHE A C 1
ATOM 8685 O O . PHE A 1 1095 ? 17.226 -2.589 -19.275 1.00 86.75 1095 PHE A O 1
ATOM 8692 N N . SER A 1 1096 ? 19.168 -2.306 -18.188 1.00 83.94 1096 SER A N 1
ATOM 8693 C CA . SER A 1 1096 ? 19.782 -3.585 -18.605 1.00 83.94 1096 SER A CA 1
ATOM 8694 C C . SER A 1 1096 ? 19.195 -4.814 -17.906 1.00 83.94 1096 SER A C 1
ATOM 8696 O O . SER A 1 1096 ? 18.939 -5.836 -18.539 1.00 83.94 1096 SER A O 1
ATOM 8698 N N . THR A 1 1097 ? 19.002 -4.715 -16.592 1.00 87.50 1097 THR A N 1
ATOM 8699 C CA . THR A 1 1097 ? 18.490 -5.787 -15.739 1.00 87.50 1097 THR A CA 1
ATOM 8700 C C . THR A 1 1097 ? 17.271 -5.308 -14.975 1.00 87.50 1097 THR A C 1
ATOM 8702 O O . THR A 1 1097 ? 17.170 -4.133 -14.624 1.00 87.50 1097 THR A O 1
ATOM 8705 N N . LEU A 1 1098 ? 16.367 -6.229 -14.629 1.00 90.00 1098 LEU A N 1
ATOM 8706 C CA . LEU A 1 1098 ? 15.131 -5.877 -13.932 1.00 90.00 1098 LEU A CA 1
ATOM 8707 C C . LEU A 1 1098 ? 15.396 -5.104 -12.630 1.00 90.00 1098 LEU A C 1
ATOM 8709 O O . LEU A 1 1098 ? 14.732 -4.108 -12.370 1.00 90.00 1098 LEU A O 1
ATOM 8713 N N . VAL A 1 1099 ? 16.384 -5.510 -11.831 1.00 88.88 1099 VAL A N 1
ATOM 8714 C CA . VAL A 1 1099 ? 16.712 -4.817 -10.573 1.00 88.88 1099 VAL A CA 1
ATOM 8715 C C . VAL A 1 1099 ? 17.230 -3.405 -10.843 1.00 88.88 1099 VAL A C 1
ATOM 8717 O O . VAL A 1 1099 ? 16.753 -2.465 -10.211 1.00 88.88 1099 VAL A O 1
ATOM 8720 N N . SER A 1 1100 ? 18.125 -3.238 -11.822 1.00 85.06 1100 SER A N 1
ATOM 8721 C CA . SER A 1 1100 ? 18.605 -1.916 -12.241 1.00 85.06 1100 SER A CA 1
ATOM 8722 C C . SER A 1 1100 ? 17.441 -1.033 -12.701 1.00 85.06 1100 SER A C 1
ATOM 8724 O O . SER A 1 1100 ? 17.297 0.089 -12.227 1.00 85.06 1100 SER A O 1
ATOM 8726 N N . THR A 1 1101 ? 16.506 -1.589 -13.483 1.00 90.25 1101 THR A N 1
ATOM 8727 C CA . THR A 1 1101 ? 15.337 -0.847 -13.984 1.00 90.25 1101 THR A CA 1
ATOM 8728 C C . THR A 1 1101 ? 14.422 -0.373 -12.855 1.00 90.25 1101 THR A C 1
ATOM 8730 O O . THR A 1 1101 ? 13.907 0.741 -12.918 1.00 90.25 1101 THR A O 1
ATOM 8733 N N . MET A 1 1102 ? 14.250 -1.174 -11.794 1.00 90.06 1102 MET A N 1
ATOM 8734 C CA . MET A 1 1102 ? 13.486 -0.782 -10.603 1.00 90.06 1102 MET A CA 1
ATOM 8735 C C . MET A 1 1102 ? 14.171 0.359 -9.858 1.00 90.06 1102 MET A C 1
ATOM 8737 O O . MET A 1 1102 ? 13.499 1.301 -9.449 1.00 90.06 1102 MET A O 1
ATOM 8741 N N . VAL A 1 1103 ? 15.495 0.281 -9.687 1.00 89.25 1103 VAL A N 1
ATOM 8742 C CA . VAL A 1 1103 ? 16.289 1.317 -9.010 1.00 89.25 1103 VAL A CA 1
ATOM 8743 C C . VAL A 1 1103 ? 16.267 2.614 -9.815 1.00 89.25 1103 VAL A C 1
ATOM 8745 O O . VAL A 1 1103 ? 16.006 3.674 -9.250 1.00 89.25 1103 VAL A O 1
ATOM 8748 N N . SER A 1 1104 ? 16.454 2.541 -11.134 1.00 88.25 1104 SER A N 1
ATOM 8749 C CA . SER A 1 1104 ? 16.326 3.695 -12.022 1.00 88.25 1104 SER A CA 1
ATOM 8750 C C . SER A 1 1104 ? 14.930 4.302 -11.922 1.00 88.25 1104 SER A C 1
ATOM 8752 O O . SER A 1 1104 ? 14.817 5.490 -11.633 1.00 88.25 1104 SER A O 1
ATOM 8754 N N . LEU A 1 1105 ? 13.858 3.509 -12.059 1.00 90.62 1105 LEU A N 1
ATOM 8755 C CA . LEU A 1 1105 ? 12.492 4.031 -11.949 1.00 90.62 1105 LEU A CA 1
ATOM 8756 C C . LEU A 1 1105 ? 12.180 4.622 -10.568 1.00 90.62 1105 LEU A C 1
ATOM 8758 O O . LEU A 1 1105 ? 11.489 5.637 -10.487 1.00 90.62 1105 LEU A O 1
ATOM 8762 N N . PHE A 1 1106 ? 12.717 4.043 -9.495 1.00 88.94 1106 PHE A N 1
ATOM 8763 C CA . PHE A 1 1106 ? 12.593 4.589 -8.146 1.00 88.94 1106 PHE A CA 1
ATOM 8764 C C . PHE A 1 1106 ? 13.166 6.008 -8.056 1.00 88.94 1106 PHE A C 1
ATOM 8766 O O . PHE A 1 1106 ? 12.460 6.916 -7.623 1.00 88.94 1106 PHE A O 1
ATOM 8773 N N . TRP A 1 1107 ? 14.396 6.234 -8.525 1.00 87.06 1107 TRP A N 1
ATOM 8774 C CA . TRP A 1 1107 ? 14.995 7.574 -8.527 1.00 87.06 1107 TRP A CA 1
ATOM 8775 C C . TRP A 1 1107 ? 14.266 8.537 -9.465 1.00 87.06 1107 TRP A C 1
ATOM 8777 O O . TRP A 1 1107 ? 14.098 9.714 -9.139 1.00 87.06 1107 TRP A O 1
ATOM 8787 N N . THR A 1 1108 ? 13.744 8.031 -10.586 1.00 85.44 1108 THR A N 1
ATOM 8788 C CA . THR A 1 1108 ? 12.955 8.849 -11.516 1.00 85.44 1108 THR A CA 1
ATOM 8789 C C . THR A 1 1108 ? 11.638 9.323 -10.894 1.00 85.44 1108 THR A C 1
ATOM 8791 O O . THR A 1 1108 ? 11.225 10.448 -11.150 1.00 85.44 1108 THR A O 1
ATOM 8794 N N . ALA A 1 1109 ? 11.024 8.546 -9.989 1.00 85.56 1109 ALA A N 1
ATOM 8795 C CA . ALA A 1 1109 ? 9.820 8.969 -9.267 1.00 85.56 1109 ALA A CA 1
ATOM 8796 C C . ALA A 1 1109 ? 10.052 10.203 -8.369 1.00 85.56 1109 ALA A C 1
ATOM 8798 O O . ALA A 1 1109 ? 9.104 10.929 -8.078 1.00 85.56 1109 ALA A O 1
ATOM 8799 N N . PHE A 1 1110 ? 11.303 10.460 -7.967 1.00 83.12 1110 PHE A N 1
ATOM 8800 C CA . PHE A 1 1110 ? 11.720 11.652 -7.218 1.00 83.12 1110 PHE A CA 1
ATOM 8801 C C . PHE A 1 1110 ? 12.317 12.758 -8.106 1.00 83.12 1110 PHE A C 1
ATOM 8803 O O . PHE A 1 1110 ? 12.851 13.733 -7.584 1.00 83.12 1110 PHE A O 1
ATOM 8810 N N . GLY A 1 1111 ? 12.255 12.617 -9.434 1.00 77.44 1111 GLY A N 1
ATOM 8811 C CA . GLY A 1 1111 ? 12.807 13.588 -10.384 1.00 77.44 1111 GLY A CA 1
ATOM 8812 C C . GLY A 1 1111 ? 14.322 13.488 -10.605 1.00 77.44 1111 GLY A C 1
ATOM 8813 O O . GLY A 1 1111 ? 14.877 14.314 -11.316 1.00 77.44 1111 GLY A O 1
ATOM 8814 N N . MET A 1 1112 ? 14.999 12.472 -10.055 1.00 79.25 1112 MET A N 1
ATOM 8815 C CA . MET A 1 1112 ? 16.442 12.228 -10.245 1.00 79.25 1112 MET A CA 1
ATOM 8816 C C . MET A 1 1112 ? 16.730 11.278 -11.425 1.00 79.25 1112 MET A C 1
ATOM 8818 O O . MET A 1 1112 ? 17.693 10.515 -11.407 1.00 79.25 1112 MET A O 1
ATOM 8822 N N . GLY A 1 1113 ? 15.846 11.251 -12.423 1.00 74.56 1113 GLY A N 1
ATOM 8823 C CA . GLY A 1 1113 ? 15.947 10.362 -13.577 1.00 74.56 1113 GLY A CA 1
ATOM 8824 C C . GLY A 1 1113 ? 16.546 11.049 -14.796 1.00 74.56 1113 GLY A C 1
ATOM 8825 O O . GLY A 1 1113 ? 15.946 11.985 -15.314 1.00 74.56 1113 GLY A O 1
ATOM 8826 N N . ASP A 1 1114 ? 17.660 10.539 -15.316 1.00 70.38 1114 ASP A N 1
ATOM 8827 C CA . ASP A 1 1114 ? 18.276 11.108 -16.515 1.00 70.38 1114 ASP A CA 1
ATOM 8828 C C . ASP A 1 1114 ? 17.601 10.613 -17.803 1.00 70.38 1114 ASP A C 1
ATOM 8830 O O . ASP A 1 1114 ? 17.602 9.420 -18.124 1.00 70.38 1114 ASP A O 1
ATOM 8834 N N . LEU A 1 1115 ? 17.093 11.551 -18.613 1.00 73.50 1115 LEU A N 1
ATOM 8835 C CA . LEU A 1 1115 ? 16.499 11.257 -19.927 1.00 73.50 1115 LEU A CA 1
ATOM 8836 C C . LEU A 1 1115 ? 17.516 10.668 -20.922 1.00 73.50 1115 LEU A C 1
ATOM 8838 O O . LEU A 1 1115 ? 17.152 10.023 -21.907 1.00 73.50 1115 LEU A O 1
ATOM 8842 N N . SER A 1 1116 ? 18.800 10.900 -20.656 1.00 71.00 1116 SER A N 1
ATOM 8843 C CA . SER A 1 1116 ? 19.934 10.465 -21.466 1.00 71.00 1116 SER A CA 1
ATOM 8844 C C . SER A 1 1116 ? 20.110 8.939 -21.472 1.00 71.00 1116 SER A C 1
ATOM 8846 O O . SER A 1 1116 ? 20.658 8.404 -22.437 1.00 71.00 1116 SER A O 1
ATOM 8848 N N . MET A 1 1117 ? 19.581 8.232 -20.462 1.00 73.62 1117 MET A N 1
ATOM 8849 C CA . MET A 1 1117 ? 19.582 6.763 -20.390 1.00 73.62 1117 MET A CA 1
ATOM 8850 C C . MET A 1 1117 ? 18.650 6.105 -21.420 1.00 73.62 1117 MET A C 1
ATOM 8852 O O . MET A 1 1117 ? 18.749 4.907 -21.661 1.00 73.62 1117 MET A O 1
ATOM 8856 N N . LEU A 1 1118 ? 17.730 6.866 -22.023 1.00 77.81 1118 LEU A N 1
ATOM 8857 C CA . LEU A 1 1118 ? 16.808 6.373 -23.054 1.00 77.81 1118 LEU A CA 1
ATOM 8858 C C . LEU A 1 1118 ? 17.362 6.574 -24.476 1.00 77.81 1118 LEU A C 1
ATOM 8860 O O . LEU A 1 1118 ? 16.793 6.035 -25.429 1.00 77.81 1118 LEU A O 1
ATOM 8864 N N . GLU A 1 1119 ? 18.441 7.355 -24.634 1.00 75.06 1119 GLU A N 1
ATOM 8865 C CA . GLU A 1 1119 ? 19.059 7.661 -25.927 1.00 75.06 1119 GLU A CA 1
ATOM 8866 C C . GLU A 1 1119 ? 20.029 6.555 -26.368 1.00 75.06 1119 GLU A C 1
ATOM 8868 O O . GLU A 1 1119 ? 21.080 6.347 -25.769 1.00 75.06 1119 GLU A O 1
ATOM 8873 N N . LEU A 1 1120 ? 19.729 5.894 -27.489 1.00 70.88 1120 LEU A N 1
ATOM 8874 C CA . LEU A 1 1120 ? 20.509 4.757 -28.004 1.00 70.88 1120 LEU A CA 1
ATOM 8875 C C . LEU A 1 1120 ? 21.551 5.169 -29.064 1.00 70.88 1120 LEU A C 1
ATOM 8877 O O . LEU A 1 1120 ? 21.758 4.471 -30.056 1.00 70.88 1120 LEU A O 1
ATOM 8881 N N . LYS A 1 1121 ? 22.193 6.335 -28.901 1.00 65.00 1121 LYS A N 1
ATOM 8882 C CA . LYS A 1 1121 ? 23.138 6.878 -29.898 1.00 65.00 1121 LYS A CA 1
ATOM 8883 C C . LYS A 1 1121 ? 24.592 6.472 -29.598 1.00 65.00 1121 LYS A C 1
ATOM 8885 O O . LYS A 1 1121 ? 25.040 6.644 -28.460 1.00 65.00 1121 LYS A O 1
ATOM 8890 N N . PRO A 1 1122 ? 25.362 6.007 -30.604 1.00 59.22 1122 PRO A N 1
ATOM 8891 C CA . PRO A 1 1122 ? 26.777 5.694 -30.420 1.00 59.22 1122 PRO A CA 1
ATOM 8892 C C . PRO A 1 1122 ? 27.608 6.957 -30.141 1.00 59.22 1122 PRO A C 1
ATOM 8894 O O . PRO A 1 1122 ? 27.286 8.044 -30.632 1.00 59.22 1122 PRO A O 1
ATOM 8897 N N . GLY A 1 1123 ? 28.654 6.815 -29.320 1.00 57.66 1123 GLY A N 1
ATOM 8898 C CA . GLY A 1 1123 ? 29.611 7.880 -29.001 1.00 57.66 1123 GLY A CA 1
ATOM 8899 C C . GLY A 1 1123 ? 30.551 8.232 -30.165 1.00 57.66 1123 GLY A C 1
ATOM 8900 O O . GLY A 1 1123 ? 30.514 7.622 -31.230 1.00 57.66 1123 GLY A O 1
ATOM 8901 N N . ASN A 1 1124 ? 31.415 9.235 -29.965 1.00 54.09 1124 ASN A N 1
ATOM 8902 C CA . ASN A 1 1124 ? 32.318 9.764 -31.004 1.00 54.09 1124 ASN A CA 1
ATOM 8903 C C . ASN A 1 1124 ? 33.496 8.827 -31.365 1.00 54.09 1124 ASN A C 1
ATOM 8905 O O . ASN A 1 1124 ? 34.235 9.122 -32.305 1.00 54.09 1124 ASN A O 1
ATOM 8909 N N . SER A 1 1125 ? 33.715 7.734 -30.628 1.00 50.56 1125 SER A N 1
ATOM 8910 C CA . SER A 1 1125 ? 34.778 6.760 -30.893 1.00 50.56 1125 SER A CA 1
ATOM 8911 C C . SER A 1 1125 ? 34.363 5.803 -32.016 1.00 50.56 1125 SER A C 1
ATOM 8913 O O . SER A 1 1125 ? 33.508 4.935 -31.865 1.00 50.56 1125 SER A O 1
ATOM 8915 N N . THR A 1 1126 ? 34.989 5.980 -33.177 1.00 48.88 1126 THR A N 1
ATOM 8916 C CA . THR A 1 1126 ? 34.801 5.177 -34.387 1.00 48.88 1126 THR A CA 1
ATOM 8917 C C . THR A 1 1126 ? 35.237 3.726 -34.174 1.00 48.88 1126 THR A C 1
ATOM 8919 O O . THR A 1 1126 ? 36.422 3.411 -34.272 1.00 48.88 1126 THR A O 1
ATOM 8922 N N . LEU A 1 1127 ? 34.278 2.832 -33.940 1.00 48.53 1127 LEU A N 1
ATOM 8923 C CA . LEU A 1 1127 ? 34.425 1.399 -34.188 1.00 48.53 1127 LEU A CA 1
ATOM 8924 C C . LEU A 1 1127 ? 33.314 0.991 -35.165 1.00 48.53 1127 LEU A C 1
ATOM 8926 O O . LEU A 1 1127 ? 32.149 1.302 -34.920 1.00 48.53 1127 LEU A O 1
ATOM 8930 N N . GLU A 1 1128 ? 33.650 0.316 -36.269 1.00 49.81 1128 GLU A N 1
ATOM 8931 C CA . GLU A 1 1128 ? 32.697 -0.099 -37.323 1.00 49.81 1128 GLU A CA 1
ATOM 8932 C C . GLU A 1 1128 ? 31.488 -0.887 -36.785 1.00 49.81 1128 GLU A C 1
ATOM 8934 O O . GLU A 1 1128 ? 30.408 -0.840 -37.374 1.00 49.81 1128 GLU A O 1
ATOM 8939 N N . VAL A 1 1129 ? 31.631 -1.511 -35.611 1.00 48.56 1129 VAL A N 1
ATOM 8940 C CA . VAL A 1 1129 ? 30.565 -2.201 -34.868 1.00 48.56 1129 VAL A CA 1
ATOM 8941 C C . VAL A 1 1129 ? 29.372 -1.281 -34.557 1.00 48.56 1129 VAL A C 1
ATOM 8943 O O . VAL A 1 1129 ? 28.229 -1.720 -34.611 1.00 48.56 1129 VAL A O 1
ATOM 8946 N N . PHE A 1 1130 ? 29.588 0.017 -34.317 1.00 51.12 1130 PHE A N 1
ATOM 8947 C CA . PHE A 1 1130 ? 28.504 0.965 -34.020 1.00 51.12 1130 PHE A CA 1
ATOM 8948 C C . PHE A 1 1130 ? 27.681 1.385 -35.245 1.00 51.12 1130 PHE A C 1
ATOM 8950 O O . PHE A 1 1130 ? 26.602 1.950 -35.087 1.00 51.12 1130 PHE A O 1
ATOM 8957 N N . ARG A 1 1131 ? 28.147 1.093 -36.467 1.00 48.94 1131 ARG A N 1
ATOM 8958 C CA . ARG A 1 1131 ? 27.384 1.330 -37.705 1.00 48.94 1131 ARG A CA 1
ATOM 8959 C C . ARG A 1 1131 ? 26.307 0.260 -37.939 1.00 48.94 1131 ARG A C 1
ATOM 8961 O O . ARG A 1 1131 ? 25.405 0.485 -38.737 1.00 48.94 1131 ARG A O 1
ATOM 8968 N N . ILE A 1 1132 ? 26.415 -0.875 -37.237 1.00 47.88 1132 ILE A N 1
ATOM 8969 C CA . ILE A 1 1132 ? 25.504 -2.033 -37.286 1.00 47.88 1132 ILE A CA 1
ATOM 8970 C C . ILE A 1 1132 ? 24.216 -1.761 -36.494 1.00 47.88 1132 ILE A C 1
ATOM 8972 O O . ILE A 1 1132 ? 23.142 -2.228 -36.864 1.00 47.88 1132 ILE A O 1
ATOM 8976 N N . LEU A 1 1133 ? 24.310 -0.968 -35.423 1.00 52.53 1133 LEU A N 1
ATOM 8977 C CA . LEU A 1 1133 ? 23.163 -0.451 -34.679 1.00 52.53 1133 LEU A CA 1
ATOM 8978 C C . LEU A 1 1133 ? 22.629 0.788 -35.408 1.00 52.53 1133 LEU A C 1
ATOM 8980 O O . LEU A 1 1133 ? 22.900 1.927 -35.029 1.00 52.53 1133 LEU A O 1
ATOM 8984 N N . GLU A 1 1134 ? 21.901 0.576 -36.502 1.00 53.75 1134 GLU A N 1
ATOM 8985 C CA . GLU A 1 1134 ? 21.097 1.637 -37.111 1.00 53.75 1134 GLU A CA 1
ATOM 8986 C C . GLU A 1 1134 ? 20.210 2.268 -36.016 1.00 53.75 1134 GLU A C 1
ATOM 8988 O O . GLU A 1 1134 ? 19.632 1.538 -35.212 1.00 53.75 1134 GLU A O 1
ATOM 8993 N N . GLN A 1 1135 ? 20.152 3.607 -35.915 1.00 60.78 1135 GLN A N 1
ATOM 8994 C CA . GLN A 1 1135 ? 19.483 4.300 -34.798 1.00 60.78 1135 GLN A CA 1
ATOM 8995 C C . GLN A 1 1135 ? 18.039 3.795 -34.637 1.00 60.78 1135 GLN A C 1
ATOM 8997 O O . GLN A 1 1135 ? 17.199 4.124 -35.485 1.00 60.78 1135 GLN A O 1
ATOM 9002 N N . PRO A 1 1136 ? 17.697 3.056 -33.562 1.00 67.19 1136 PRO A N 1
ATOM 9003 C CA . PRO A 1 1136 ? 16.373 2.475 -33.433 1.00 67.19 1136 PRO A CA 1
ATOM 9004 C C . PRO A 1 1136 ? 15.406 3.548 -32.912 1.00 67.19 1136 PRO A C 1
ATOM 9006 O O . PRO A 1 1136 ? 15.005 3.582 -31.751 1.00 67.19 1136 PRO A O 1
ATOM 9009 N N . ARG A 1 1137 ? 15.017 4.468 -33.804 1.00 70.50 1137 ARG A N 1
ATOM 9010 C CA . ARG A 1 1137 ? 14.141 5.612 -33.494 1.00 70.50 1137 ARG A CA 1
ATOM 9011 C C . ARG A 1 1137 ? 12.809 5.171 -32.891 1.00 70.50 1137 ARG A C 1
ATOM 9013 O O . ARG A 1 1137 ? 12.239 5.892 -32.075 1.00 70.50 1137 ARG A O 1
ATOM 9020 N N . LEU A 1 1138 ? 12.314 3.997 -33.289 1.00 75.38 1138 LEU A N 1
ATOM 9021 C CA . LEU A 1 1138 ? 11.076 3.418 -32.775 1.00 75.38 1138 LEU A CA 1
ATOM 9022 C C . LEU A 1 1138 ? 11.200 3.052 -31.289 1.00 75.38 1138 LEU A C 1
ATOM 9024 O O . LEU A 1 1138 ? 10.366 3.490 -30.501 1.00 75.38 1138 LEU A O 1
ATOM 9028 N N . THR A 1 1139 ? 12.228 2.289 -30.900 1.00 79.69 1139 THR A N 1
ATOM 9029 C CA . THR A 1 1139 ? 12.407 1.855 -29.505 1.00 79.69 1139 THR A CA 1
ATOM 9030 C C . THR A 1 1139 ? 12.721 3.041 -28.601 1.00 79.69 1139 THR A C 1
ATOM 9032 O O . THR A 1 1139 ? 12.127 3.144 -27.533 1.00 79.69 1139 THR A O 1
ATOM 9035 N N . GLU A 1 1140 ? 13.528 4.002 -29.064 1.00 80.00 1140 GLU A N 1
ATOM 9036 C CA . GLU A 1 1140 ? 13.781 5.260 -28.348 1.00 80.00 1140 GLU A CA 1
ATOM 9037 C C . GLU A 1 1140 ? 12.485 6.062 -28.126 1.00 80.00 1140 GLU A C 1
ATOM 9039 O O . GLU A 1 1140 ? 12.207 6.517 -27.016 1.00 80.00 1140 GLU A O 1
ATOM 9044 N N . THR A 1 1141 ? 11.654 6.219 -29.163 1.00 78.12 1141 THR A N 1
ATOM 9045 C CA . THR A 1 1141 ? 10.395 6.981 -29.064 1.00 78.12 1141 THR A CA 1
ATOM 9046 C C . THR A 1 1141 ? 9.392 6.294 -28.140 1.00 78.12 1141 THR A C 1
ATOM 9048 O O . THR A 1 1141 ? 8.756 6.948 -27.314 1.00 78.12 1141 THR A O 1
ATOM 9051 N N . VAL A 1 1142 ? 9.257 4.971 -28.253 1.00 84.50 1142 VAL A N 1
ATOM 9052 C CA . VAL A 1 1142 ? 8.361 4.179 -27.401 1.00 84.50 1142 VAL A CA 1
ATOM 9053 C C . VAL A 1 1142 ? 8.854 4.163 -25.957 1.00 84.50 1142 VAL A C 1
ATOM 9055 O O . VAL A 1 1142 ? 8.045 4.315 -25.047 1.00 84.50 1142 VAL A O 1
ATOM 9058 N N . GLY A 1 1143 ? 10.161 4.041 -25.728 1.00 86.25 1143 GLY A N 1
ATOM 9059 C CA . GLY A 1 1143 ? 10.749 4.100 -24.393 1.00 86.25 1143 GLY A CA 1
ATOM 9060 C C . GLY A 1 1143 ? 10.493 5.443 -23.714 1.00 86.25 1143 GLY A C 1
ATOM 9061 O O . GLY A 1 1143 ? 10.005 5.473 -22.586 1.00 86.25 1143 GLY A O 1
ATOM 9062 N N . LYS A 1 1144 ? 10.691 6.554 -24.437 1.00 83.81 1144 LYS A N 1
ATOM 9063 C CA . LYS A 1 1144 ? 10.323 7.906 -23.982 1.00 83.81 1144 LYS A CA 1
ATOM 9064 C C . LYS A 1 1144 ? 8.826 8.026 -23.668 1.00 83.81 1144 LYS A C 1
ATOM 9066 O O . LYS A 1 1144 ? 8.465 8.610 -22.650 1.00 83.81 1144 LYS A O 1
ATOM 9071 N N . LEU A 1 1145 ? 7.949 7.440 -24.487 1.00 83.12 1145 LEU A N 1
ATOM 9072 C CA . LEU A 1 1145 ? 6.500 7.433 -24.245 1.00 83.12 1145 LEU A CA 1
ATOM 9073 C C . LEU A 1 1145 ? 6.124 6.646 -22.976 1.00 83.12 1145 LEU A C 1
ATOM 9075 O O . LEU A 1 1145 ? 5.346 7.137 -22.159 1.00 83.12 1145 LEU A O 1
ATOM 9079 N N . ILE A 1 1146 ? 6.671 5.439 -22.796 1.00 88.38 1146 ILE A N 1
ATOM 9080 C CA . ILE A 1 1146 ? 6.424 4.596 -21.614 1.00 88.38 1146 ILE A CA 1
ATOM 9081 C C . ILE A 1 1146 ? 6.940 5.292 -20.350 1.00 88.38 1146 ILE A C 1
ATOM 9083 O O . ILE A 1 1146 ? 6.250 5.312 -19.332 1.00 88.38 1146 ILE A O 1
ATOM 9087 N N . PHE A 1 1147 ? 8.115 5.916 -20.427 1.00 87.44 1147 PHE A N 1
ATOM 9088 C CA . PHE A 1 1147 ? 8.698 6.684 -19.331 1.00 87.44 1147 PHE A CA 1
ATOM 9089 C C . PHE A 1 1147 ? 7.857 7.923 -18.969 1.00 87.44 1147 PHE A C 1
ATOM 9091 O O . PHE A 1 1147 ? 7.669 8.220 -17.787 1.00 87.44 1147 PHE A O 1
ATOM 9098 N N . ALA A 1 1148 ? 7.265 8.604 -19.958 1.00 83.38 1148 ALA A N 1
ATOM 9099 C CA . ALA A 1 1148 ? 6.339 9.715 -19.724 1.00 83.38 1148 ALA A CA 1
ATOM 9100 C C . ALA A 1 1148 ? 5.042 9.232 -19.058 1.00 83.38 1148 ALA A C 1
ATOM 9102 O O . ALA A 1 1148 ? 4.555 9.843 -18.107 1.00 83.38 1148 ALA A O 1
ATOM 9103 N N . LEU A 1 1149 ? 4.498 8.099 -19.520 1.00 83.88 1149 LEU A N 1
ATOM 9104 C CA . LEU A 1 1149 ? 3.312 7.482 -18.928 1.00 83.88 1149 LEU A CA 1
ATOM 9105 C C . LEU A 1 1149 ? 3.558 7.063 -17.470 1.00 83.88 1149 LEU A C 1
ATOM 9107 O O . LEU A 1 1149 ? 2.671 7.228 -16.629 1.00 83.88 1149 LEU A O 1
ATOM 9111 N N . PHE A 1 1150 ? 4.759 6.571 -17.159 1.00 88.50 1150 PHE A N 1
ATOM 9112 C CA . PHE A 1 1150 ? 5.180 6.288 -15.789 1.00 88.50 1150 PHE A CA 1
ATOM 9113 C C . PHE A 1 1150 ? 5.154 7.554 -14.917 1.00 88.50 1150 PHE A C 1
ATOM 9115 O O . PHE A 1 1150 ? 4.542 7.523 -13.851 1.00 88.50 1150 PHE A O 1
ATOM 9122 N N . HIS A 1 1151 ? 5.705 8.682 -15.384 1.00 84.62 1151 HIS A N 1
ATOM 9123 C CA . HIS A 1 1151 ? 5.680 9.955 -14.642 1.00 84.62 1151 HIS A CA 1
ATOM 9124 C C . HIS A 1 1151 ? 4.256 10.464 -14.404 1.00 84.62 1151 HIS A C 1
ATOM 9126 O O . HIS A 1 1151 ? 3.906 10.815 -13.279 1.00 84.62 1151 HIS A O 1
ATOM 9132 N N . VAL A 1 1152 ? 3.393 10.439 -15.424 1.00 80.88 1152 VAL A N 1
ATOM 9133 C CA . VAL A 1 1152 ? 1.978 10.810 -15.257 1.00 80.88 1152 VAL A CA 1
ATOM 9134 C C . VAL A 1 1152 ? 1.307 9.910 -14.215 1.00 80.88 1152 VAL A C 1
ATOM 9136 O O . VAL A 1 1152 ? 0.591 10.393 -13.343 1.00 80.88 1152 VAL A O 1
ATOM 9139 N N . THR A 1 1153 ? 1.559 8.602 -14.260 1.00 82.56 1153 THR A N 1
ATOM 9140 C CA . THR A 1 1153 ? 0.920 7.652 -13.342 1.00 82.56 1153 THR A CA 1
ATOM 9141 C C . THR A 1 1153 ? 1.437 7.808 -11.909 1.00 82.56 1153 THR A C 1
ATOM 9143 O O . THR A 1 1153 ? 0.641 7.939 -10.984 1.00 82.56 1153 THR A O 1
ATOM 9146 N N . VAL A 1 1154 ? 2.753 7.813 -11.698 1.00 84.62 1154 VAL A N 1
ATOM 9147 C CA . VAL A 1 1154 ? 3.358 7.813 -10.357 1.00 84.62 1154 VAL A CA 1
ATOM 9148 C C . VAL A 1 1154 ? 3.402 9.213 -9.745 1.00 84.62 1154 VAL A C 1
ATOM 9150 O O . VAL A 1 1154 ? 2.989 9.390 -8.600 1.00 84.62 1154 VAL A O 1
ATOM 9153 N N . VAL A 1 1155 ? 3.845 10.219 -10.501 1.00 79.56 1155 VAL A N 1
ATOM 9154 C CA . VAL A 1 1155 ? 4.043 11.581 -9.984 1.00 79.56 1155 VAL A CA 1
ATOM 9155 C C . VAL A 1 1155 ? 2.741 12.382 -10.000 1.00 79.56 1155 VAL A C 1
ATOM 9157 O O . VAL A 1 1155 ? 2.415 13.009 -9.001 1.00 79.56 1155 VAL A O 1
ATOM 9160 N N . LEU A 1 1156 ? 1.951 12.356 -11.081 1.00 76.00 1156 LEU A N 1
ATOM 9161 C CA . LEU A 1 1156 ? 0.719 13.166 -11.129 1.00 76.00 1156 LEU A CA 1
ATOM 9162 C C . LEU A 1 1156 ? -0.488 12.481 -10.487 1.00 76.00 1156 LEU A C 1
ATOM 9164 O O . LEU A 1 1156 ? -1.286 13.152 -9.841 1.00 76.00 1156 LEU A O 1
ATOM 9168 N N . VAL A 1 1157 ? -0.667 11.171 -10.665 1.00 79.00 1157 VAL A N 1
ATOM 9169 C CA . VAL A 1 1157 ? -1.857 10.485 -10.131 1.00 79.00 1157 VAL A CA 1
ATOM 9170 C C . VAL A 1 1157 ? -1.604 9.938 -8.731 1.00 79.00 1157 VAL A C 1
ATOM 9172 O O . VAL A 1 1157 ? -2.323 10.300 -7.800 1.00 79.00 1157 VAL A O 1
ATOM 9175 N N . LEU A 1 1158 ? -0.595 9.079 -8.556 1.00 83.25 1158 LEU A N 1
ATOM 9176 C CA . LEU A 1 1158 ? -0.380 8.396 -7.279 1.00 83.25 1158 LEU A CA 1
ATOM 9177 C C . LEU A 1 1158 ? 0.066 9.363 -6.170 1.00 83.25 1158 LEU A C 1
ATOM 9179 O O . LEU A 1 1158 ? -0.514 9.322 -5.089 1.00 83.25 1158 LEU A O 1
ATOM 9183 N N . LEU A 1 1159 ? 1.023 10.265 -6.409 1.00 82.62 1159 LEU A N 1
ATOM 9184 C CA . LEU A 1 1159 ? 1.477 11.209 -5.375 1.00 82.62 1159 LEU A CA 1
ATOM 9185 C C . LEU A 1 1159 ? 0.350 12.148 -4.905 1.00 82.62 1159 LEU A C 1
ATOM 9187 O O . LEU A 1 1159 ? 0.161 12.329 -3.703 1.00 82.62 1159 LEU A O 1
ATOM 9191 N N . ASN A 1 1160 ? -0.459 12.680 -5.825 1.00 78.88 1160 ASN A N 1
ATOM 9192 C CA . ASN A 1 1160 ? -1.600 13.534 -5.472 1.00 78.88 1160 ASN A CA 1
ATOM 9193 C C . ASN A 1 1160 ? -2.691 12.770 -4.709 1.00 78.88 1160 ASN A C 1
ATOM 9195 O O . ASN A 1 1160 ? -3.315 13.310 -3.796 1.00 78.88 1160 ASN A O 1
ATOM 9199 N N . LEU A 1 1161 ? -2.885 11.492 -5.036 1.00 79.31 1161 LEU A N 1
ATOM 9200 C CA . LEU A 1 1161 ? -3.774 10.610 -4.290 1.00 79.31 1161 LEU A CA 1
ATOM 9201 C C . LEU A 1 1161 ? -3.241 10.315 -2.881 1.00 79.31 1161 LEU A C 1
ATOM 9203 O O . LEU A 1 1161 ? -4.023 10.308 -1.935 1.00 79.31 1161 LEU A O 1
ATOM 9207 N N . LEU A 1 1162 ? -1.926 10.131 -2.716 1.00 84.31 1162 LEU A N 1
ATOM 9208 C CA . LEU A 1 1162 ? -1.303 9.987 -1.397 1.00 84.31 1162 LEU A CA 1
ATOM 9209 C C . LEU A 1 1162 ? -1.546 11.227 -0.533 1.00 84.31 1162 LEU A C 1
ATOM 9211 O O . LEU A 1 1162 ? -1.912 11.083 0.630 1.00 84.31 1162 LEU A O 1
ATOM 9215 N N . ILE A 1 1163 ? -1.400 12.432 -1.095 1.00 83.62 1163 ILE A N 1
ATOM 9216 C CA . ILE A 1 1163 ? -1.690 13.684 -0.379 1.00 83.62 1163 ILE A CA 1
ATOM 9217 C C . ILE A 1 1163 ? -3.154 13.715 0.083 1.00 83.62 1163 ILE A C 1
ATOM 9219 O O . ILE A 1 1163 ? -3.413 14.033 1.243 1.00 83.62 1163 ILE A O 1
ATOM 9223 N N . ALA A 1 1164 ? -4.101 13.338 -0.782 1.00 79.06 1164 ALA A N 1
ATOM 9224 C CA . ALA A 1 1164 ? -5.521 13.295 -0.433 1.00 79.06 1164 ALA A CA 1
ATOM 9225 C C . ALA A 1 1164 ? -5.820 12.281 0.690 1.00 79.06 1164 ALA A C 1
ATOM 9227 O O . ALA A 1 1164 ? -6.463 12.633 1.678 1.00 79.06 1164 ALA A O 1
ATOM 9228 N N . ILE A 1 1165 ? -5.287 11.054 0.589 1.00 82.75 1165 ILE A N 1
ATOM 9229 C CA . ILE A 1 1165 ? -5.439 10.010 1.619 1.00 82.75 1165 ILE A CA 1
ATOM 9230 C C . ILE A 1 1165 ? -4.846 10.474 2.950 1.00 82.75 1165 ILE A C 1
ATOM 9232 O O . ILE A 1 1165 ? -5.476 10.321 3.995 1.00 82.75 1165 ILE A O 1
ATOM 9236 N N . MET A 1 1166 ? -3.637 11.041 2.929 1.00 85.81 1166 MET A N 1
ATOM 9237 C CA . MET A 1 1166 ? -2.995 11.536 4.144 1.00 85.81 1166 MET A CA 1
ATOM 9238 C C . MET A 1 1166 ? -3.776 12.696 4.757 1.00 85.81 1166 MET A C 1
ATOM 9240 O O . MET A 1 1166 ? -3.855 12.775 5.977 1.00 85.81 1166 MET A O 1
ATOM 9244 N N . SER A 1 1167 ? -4.367 13.580 3.949 1.00 85.38 1167 SER A N 1
ATOM 9245 C CA . SER A 1 1167 ? -5.152 14.706 4.460 1.00 85.38 1167 SER A CA 1
ATOM 9246 C C . SER A 1 1167 ? -6.412 14.239 5.195 1.00 85.38 1167 SER A C 1
ATOM 9248 O O . SER A 1 1167 ? -6.642 14.675 6.322 1.00 85.38 1167 SER A O 1
ATOM 9250 N N . ASP A 1 1168 ? -7.173 13.309 4.617 1.00 81.81 1168 ASP A N 1
ATOM 9251 C CA . ASP A 1 1168 ? -8.359 12.718 5.253 1.00 81.81 1168 ASP A CA 1
ATOM 9252 C C . ASP A 1 1168 ? -7.989 11.864 6.488 1.00 81.81 1168 ASP A C 1
ATOM 9254 O O . ASP A 1 1168 ? -8.561 12.032 7.568 1.00 81.81 1168 ASP A O 1
ATOM 9258 N N . SER A 1 1169 ? -6.952 11.022 6.388 1.00 84.75 1169 SER A N 1
ATOM 9259 C CA . SER A 1 1169 ? -6.447 10.222 7.518 1.00 84.75 1169 SER A CA 1
ATOM 9260 C C . SER A 1 1169 ? -5.942 11.106 8.672 1.00 84.75 1169 SER A C 1
ATOM 9262 O O . SER A 1 1169 ? -6.202 10.824 9.850 1.00 84.75 1169 SER A O 1
ATOM 9264 N N . TYR A 1 1170 ? -5.291 12.233 8.354 1.00 86.25 1170 TYR A N 1
ATOM 9265 C CA . TYR A 1 1170 ? -4.875 13.231 9.338 1.00 86.25 1170 TYR A CA 1
ATOM 9266 C C . TYR A 1 1170 ? -6.073 13.887 10.028 1.00 86.25 1170 TYR A C 1
ATOM 9268 O O . TYR A 1 1170 ? -6.062 13.999 11.254 1.00 86.25 1170 TYR A O 1
ATOM 9276 N N . GLN A 1 1171 ? -7.107 14.283 9.274 1.00 85.50 1171 GLN A N 1
ATOM 9277 C CA . GLN A 1 1171 ? -8.318 14.902 9.826 1.00 85.50 1171 GLN A CA 1
ATOM 9278 C C . GLN A 1 1171 ? -9.017 13.972 10.820 1.00 85.50 1171 GLN A C 1
ATOM 9280 O O . GLN A 1 1171 ? -9.223 14.365 11.968 1.00 85.50 1171 GLN A O 1
ATOM 9285 N N . ARG A 1 1172 ? -9.264 12.710 10.440 1.00 78.56 1172 ARG A N 1
ATOM 9286 C CA . ARG A 1 1172 ? -9.856 11.705 11.345 1.00 78.56 1172 ARG A CA 1
ATOM 9287 C C . ARG A 1 1172 ? -9.011 11.484 12.596 1.00 78.56 1172 ARG A C 1
ATOM 9289 O O . ARG A 1 1172 ? -9.527 11.324 13.696 1.00 78.56 1172 ARG A O 1
ATOM 9296 N N . THR A 1 1173 ? -7.689 11.492 12.449 1.00 80.19 1173 THR A N 1
ATOM 9297 C CA . THR A 1 1173 ? -6.783 11.279 13.582 1.00 80.19 1173 THR A CA 1
ATOM 9298 C C . THR A 1 1173 ? -6.680 12.501 14.503 1.00 80.19 1173 THR A C 1
ATOM 9300 O O . THR A 1 1173 ? -6.373 12.363 15.690 1.00 80.19 1173 THR A O 1
ATOM 9303 N N . GLN A 1 1174 ? -6.919 13.708 13.987 1.00 82.06 1174 GLN A N 1
ATOM 9304 C CA . GLN A 1 1174 ? -6.766 14.945 14.745 1.00 82.06 1174 GLN A CA 1
ATOM 9305 C C . GLN A 1 1174 ? -7.791 15.075 15.878 1.00 82.06 1174 GLN A C 1
ATOM 9307 O O . GLN A 1 1174 ? -7.433 15.615 16.930 1.00 82.06 1174 GLN A O 1
ATOM 9312 N N . GLU A 1 1175 ? -9.015 14.583 15.683 1.00 75.94 1175 GLU A N 1
ATOM 9313 C CA . GLU A 1 1175 ? -10.107 14.675 16.663 1.00 75.94 1175 GLU A CA 1
ATOM 9314 C C . GLU A 1 1175 ? -9.790 13.896 17.953 1.00 75.94 1175 GLU A C 1
ATOM 9316 O O . GLU A 1 1175 ? -10.036 14.389 19.055 1.00 75.94 1175 GLU A O 1
ATOM 9321 N N . ASP A 1 1176 ? -9.097 12.758 17.837 1.00 78.62 1176 ASP A N 1
ATOM 9322 C CA . ASP A 1 1176 ? -8.780 11.879 18.971 1.00 78.62 1176 ASP A CA 1
ATOM 9323 C C . ASP A 1 1176 ? -7.344 12.019 19.519 1.00 78.62 1176 ASP A C 1
ATOM 9325 O O . ASP A 1 1176 ? -7.019 11.472 20.580 1.00 78.62 1176 ASP A O 1
ATOM 9329 N N . LYS A 1 1177 ? -6.466 12.796 18.862 1.00 82.44 1177 LYS A N 1
ATOM 9330 C CA . LYS A 1 1177 ? -5.006 12.784 19.120 1.00 82.44 1177 LYS A CA 1
ATOM 9331 C C . LYS A 1 1177 ? -4.606 12.988 20.583 1.00 82.44 1177 LYS A C 1
ATOM 9333 O O . LYS A 1 1177 ? -3.642 12.386 21.052 1.00 82.44 1177 LYS A O 1
ATOM 9338 N N . ARG A 1 1178 ? -5.321 13.854 21.315 1.00 84.06 1178 ARG A N 1
ATOM 9339 C CA . ARG A 1 1178 ? -5.011 14.149 22.724 1.00 84.06 1178 ARG A CA 1
ATOM 9340 C C . ARG A 1 1178 ? -5.383 12.974 23.619 1.00 84.06 1178 ARG A C 1
ATOM 9342 O O . ARG A 1 1178 ? -4.594 12.623 24.489 1.00 84.06 1178 ARG A O 1
ATOM 9349 N N . ARG A 1 1179 ? -6.553 12.378 23.381 1.00 85.88 1179 ARG A N 1
ATOM 9350 C CA . ARG A 1 1179 ? -7.045 11.209 24.113 1.00 85.88 1179 ARG A CA 1
ATOM 9351 C C . ARG A 1 1179 ? -6.055 10.062 23.955 1.00 85.88 1179 ARG A C 1
ATOM 9353 O O . ARG A 1 1179 ? -5.553 9.523 24.931 1.00 85.88 1179 ARG A O 1
ATOM 9360 N N . ASP A 1 1180 ? -5.684 9.761 22.720 1.00 85.56 1180 ASP A N 1
ATOM 9361 C CA . ASP A 1 1180 ? -4.789 8.645 22.430 1.00 85.56 1180 ASP A CA 1
ATOM 9362 C C . ASP A 1 1180 ? -3.370 8.838 22.961 1.00 85.56 1180 ASP A C 1
ATOM 9364 O O . ASP A 1 1180 ? -2.757 7.885 23.439 1.00 85.56 1180 ASP A O 1
ATOM 9368 N N . TRP A 1 1181 ? -2.860 10.070 22.917 1.00 87.94 1181 TRP A N 1
ATOM 9369 C CA . TRP A 1 1181 ? -1.580 10.415 23.527 1.00 87.94 1181 TRP A CA 1
ATOM 9370 C C . TRP A 1 1181 ? -1.590 10.212 25.038 1.00 87.94 1181 TRP A C 1
ATOM 9372 O O . TRP A 1 1181 ? -0.708 9.546 25.579 1.00 87.94 1181 TRP A O 1
ATOM 9382 N N . THR A 1 1182 ? -2.615 10.728 25.713 1.00 85.94 1182 THR A N 1
ATOM 9383 C CA . THR A 1 1182 ? -2.772 10.553 27.157 1.00 85.94 1182 THR A CA 1
ATOM 9384 C C . THR A 1 1182 ? -2.939 9.075 27.521 1.00 85.94 1182 THR A C 1
ATOM 9386 O O . THR A 1 1182 ? -2.279 8.608 28.445 1.00 85.94 1182 THR A O 1
ATOM 9389 N N . PHE A 1 1183 ? -3.723 8.311 26.754 1.00 88.81 1183 PHE A N 1
ATOM 9390 C CA . PHE A 1 1183 ? -3.867 6.865 26.937 1.00 88.81 1183 PHE A CA 1
ATOM 9391 C C . PHE A 1 1183 ? -2.530 6.128 26.800 1.00 88.81 1183 PHE A C 1
ATOM 9393 O O . PHE A 1 1183 ? -2.210 5.290 27.640 1.00 88.81 1183 PHE A O 1
ATOM 9400 N N . LEU A 1 1184 ? -1.738 6.436 25.765 1.00 83.38 1184 LEU A N 1
ATOM 9401 C CA . LEU A 1 1184 ? -0.441 5.798 25.533 1.00 83.38 1184 LEU A CA 1
ATOM 9402 C C . LEU A 1 1184 ? 0.519 6.036 26.705 1.00 83.38 1184 LEU A C 1
ATOM 9404 O O . LEU A 1 1184 ? 1.143 5.091 27.178 1.00 83.38 1184 LEU A O 1
ATOM 9408 N N . ILE A 1 1185 ? 0.598 7.275 27.198 1.00 82.88 1185 ILE A N 1
ATOM 9409 C CA . ILE A 1 1185 ? 1.445 7.618 28.347 1.00 82.88 1185 ILE A CA 1
ATOM 9410 C C . ILE A 1 1185 ? 0.993 6.872 29.595 1.00 82.88 1185 ILE A C 1
ATOM 9412 O O . ILE A 1 1185 ? 1.817 6.263 30.269 1.00 82.88 1185 ILE A O 1
ATOM 9416 N N . ILE A 1 1186 ? -0.308 6.883 29.894 1.00 82.88 1186 ILE A N 1
ATOM 9417 C CA . ILE A 1 1186 ? -0.838 6.212 31.084 1.00 82.88 1186 ILE A CA 1
ATOM 9418 C C . ILE A 1 1186 ? -0.605 4.707 30.997 1.00 82.88 1186 ILE A C 1
ATOM 9420 O O . ILE A 1 1186 ? -0.165 4.102 31.969 1.00 82.88 1186 ILE A O 1
ATOM 9424 N N . LYS A 1 1187 ? -0.830 4.097 29.831 1.00 83.19 1187 LYS A N 1
ATOM 9425 C CA . LYS A 1 1187 ? -0.570 2.674 29.612 1.00 83.19 1187 LYS A CA 1
ATOM 9426 C C . LYS A 1 1187 ? 0.905 2.333 29.838 1.00 83.19 1187 LYS A C 1
ATOM 9428 O O . LYS A 1 1187 ? 1.194 1.379 30.556 1.00 83.19 1187 LYS A O 1
ATOM 9433 N N . ASN A 1 1188 ? 1.822 3.108 29.260 1.00 76.19 1188 ASN A N 1
ATOM 9434 C CA . ASN A 1 1188 ? 3.258 2.902 29.453 1.00 76.19 1188 ASN A CA 1
ATOM 9435 C C . ASN A 1 1188 ? 3.635 3.076 30.928 1.00 76.19 1188 ASN A C 1
ATOM 9437 O O . ASN A 1 1188 ? 4.347 2.247 31.486 1.00 76.19 1188 ASN A O 1
ATOM 9441 N N . MET A 1 1189 ? 3.080 4.091 31.592 1.00 76.50 1189 MET A N 1
ATOM 9442 C CA . MET A 1 1189 ? 3.303 4.328 33.013 1.00 76.50 1189 MET A CA 1
ATOM 9443 C C . MET A 1 1189 ? 2.820 3.158 33.877 1.00 76.50 1189 MET A C 1
ATOM 9445 O O . MET A 1 1189 ? 3.550 2.700 34.753 1.00 76.50 1189 MET A O 1
ATOM 9449 N N . LEU A 1 1190 ? 1.622 2.632 33.609 1.00 77.12 1190 LEU A N 1
ATOM 9450 C CA . LEU A 1 1190 ? 1.061 1.462 34.292 1.00 77.12 1190 LEU A CA 1
ATOM 9451 C C . LEU A 1 1190 ? 1.912 0.208 34.075 1.00 77.12 1190 LEU A C 1
ATOM 9453 O O . LEU A 1 1190 ? 2.163 -0.526 35.031 1.00 77.12 1190 LEU A O 1
ATOM 9457 N N . PHE A 1 1191 ? 2.400 -0.006 32.851 1.00 74.19 1191 PHE A N 1
ATOM 9458 C CA . PHE A 1 1191 ? 3.303 -1.108 32.534 1.00 74.19 1191 PHE A CA 1
ATOM 9459 C C . PHE A 1 1191 ? 4.599 -1.015 33.344 1.00 74.19 1191 PHE A C 1
ATOM 9461 O O . PHE A 1 1191 ? 4.931 -1.911 34.120 1.00 74.19 1191 PHE A O 1
ATOM 9468 N N . TYR A 1 1192 ? 5.287 0.118 33.256 1.00 70.44 1192 TYR A N 1
ATOM 9469 C CA . TYR A 1 1192 ? 6.535 0.348 33.969 1.00 70.44 1192 TYR A CA 1
ATOM 9470 C C . TYR A 1 1192 ? 6.369 0.307 35.497 1.00 70.44 1192 TYR A C 1
ATOM 9472 O O . TYR A 1 1192 ? 7.333 0.015 36.205 1.00 70.44 1192 TYR A O 1
ATOM 9480 N N . MET A 1 1193 ? 5.180 0.593 36.035 1.00 69.25 1193 MET A N 1
ATOM 9481 C CA . MET A 1 1193 ? 4.892 0.440 37.467 1.00 69.25 1193 MET A CA 1
ATOM 9482 C C . MET A 1 1193 ? 4.793 -1.023 37.916 1.00 69.25 1193 MET A C 1
ATOM 9484 O O . MET A 1 1193 ? 5.135 -1.317 39.057 1.00 69.25 1193 MET A O 1
ATOM 9488 N N . ARG A 1 1194 ? 4.350 -1.937 37.048 1.00 65.38 1194 ARG A N 1
ATOM 9489 C CA . ARG A 1 1194 ? 4.285 -3.380 37.338 1.00 65.38 1194 ARG A CA 1
ATOM 9490 C C . ARG A 1 1194 ? 5.663 -4.039 37.286 1.00 65.38 1194 ARG A C 1
ATOM 9492 O O . ARG A 1 1194 ? 5.923 -5.030 37.966 1.00 65.38 1194 ARG A O 1
ATOM 9499 N N . VAL A 1 1195 ? 6.523 -3.506 36.427 1.00 62.31 1195 VAL A N 1
ATOM 9500 C CA . VAL A 1 1195 ? 7.791 -4.112 36.053 1.00 62.31 1195 VAL A CA 1
ATOM 9501 C C . VAL A 1 1195 ? 8.937 -3.447 36.821 1.00 62.31 1195 VAL A C 1
ATOM 9503 O O . VAL A 1 1195 ? 9.377 -2.346 36.489 1.00 62.31 1195 VAL A O 1
ATOM 9506 N N . ASP A 1 1196 ? 9.470 -4.139 37.835 1.00 59.97 1196 ASP A N 1
ATOM 9507 C CA . ASP A 1 1196 ? 10.638 -3.728 38.643 1.00 59.97 1196 ASP A CA 1
ATOM 9508 C C . ASP A 1 1196 ? 11.977 -3.737 37.849 1.00 59.97 1196 ASP A C 1
ATOM 9510 O O . ASP A 1 1196 ? 13.051 -4.018 38.390 1.00 59.97 1196 ASP A O 1
ATOM 9514 N N . LEU A 1 1197 ? 11.963 -3.443 36.541 1.00 58.25 1197 LEU A N 1
ATOM 9515 C CA . LEU A 1 1197 ? 13.179 -3.120 35.793 1.00 58.25 1197 LEU A CA 1
ATOM 9516 C C . LEU A 1 1197 ? 13.547 -1.676 36.121 1.00 58.25 1197 LEU A C 1
ATOM 9518 O O . LEU A 1 1197 ? 12.886 -0.736 35.694 1.00 58.25 1197 LEU A O 1
ATOM 9522 N N . SER A 1 1198 ? 14.558 -1.491 36.959 1.00 62.38 1198 SER A N 1
ATOM 9523 C CA . SER A 1 1198 ? 14.833 -0.193 37.578 1.00 62.38 1198 SER A CA 1
ATOM 9524 C C . SER A 1 1198 ? 15.986 0.593 36.955 1.00 62.38 1198 SER A C 1
ATOM 9526 O O . SER A 1 1198 ? 16.178 1.748 37.322 1.00 62.38 1198 SER A O 1
ATOM 9528 N N . LEU A 1 1199 ? 16.762 0.012 36.034 1.00 76.50 1199 LEU A N 1
ATOM 9529 C CA . LEU A 1 1199 ? 18.008 0.615 35.547 1.00 76.50 1199 LEU A CA 1
ATOM 9530 C C . LEU A 1 1199 ? 18.085 0.641 34.025 1.00 76.50 1199 LEU A C 1
ATOM 9532 O O . LEU A 1 1199 ? 17.841 -0.374 33.379 1.00 76.50 1199 LEU A O 1
ATOM 9536 N N . ALA A 1 1200 ? 18.526 1.782 33.498 1.00 84.94 1200 ALA A N 1
ATOM 9537 C CA . ALA A 1 1200 ? 18.843 1.958 32.090 1.00 84.94 1200 ALA A CA 1
ATOM 9538 C C . ALA A 1 1200 ? 20.145 1.226 31.693 1.00 84.94 1200 ALA A C 1
ATOM 9540 O O . ALA A 1 1200 ? 21.046 1.069 32.535 1.00 84.94 1200 ALA A O 1
ATOM 9541 N N . PRO A 1 1201 ? 20.296 0.811 30.420 1.00 85.62 1201 PRO A N 1
ATOM 9542 C CA . PRO A 1 1201 ? 21.578 0.373 29.872 1.00 85.62 1201 PRO A CA 1
ATOM 9543 C C . PRO A 1 1201 ? 22.666 1.438 30.093 1.00 85.62 1201 PRO A C 1
ATOM 9545 O O . PRO A 1 1201 ? 22.357 2.631 30.082 1.00 85.62 1201 PRO A O 1
ATOM 9548 N N . PRO A 1 1202 ? 23.934 1.074 30.335 1.00 87.62 1202 PRO A N 1
ATOM 9549 C CA . PRO A 1 1202 ? 24.499 -0.271 30.469 1.00 87.62 1202 PRO A CA 1
ATOM 9550 C C . PRO A 1 1202 ? 24.419 -0.827 31.906 1.00 87.62 1202 PRO A C 1
ATOM 9552 O O . PRO A 1 1202 ? 24.804 -1.966 32.173 1.00 87.62 1202 PRO A O 1
ATOM 9555 N N . PHE A 1 1203 ? 23.967 -0.023 32.874 1.00 86.94 1203 PHE A N 1
ATOM 9556 C CA . PHE A 1 1203 ? 24.043 -0.351 34.305 1.00 86.94 1203 PHE A CA 1
ATOM 9557 C C . PHE A 1 1203 ? 23.134 -1.522 34.712 1.00 86.94 1203 PHE A C 1
ATOM 9559 O O . PHE A 1 1203 ? 23.346 -2.156 35.751 1.00 86.94 1203 PHE A O 1
ATOM 9566 N N . ASN A 1 1204 ? 22.152 -1.863 33.881 1.00 86.25 1204 ASN A N 1
ATOM 9567 C CA . ASN A 1 1204 ? 21.306 -3.040 34.053 1.00 86.25 1204 ASN A CA 1
ATOM 9568 C C . ASN A 1 1204 ? 22.082 -4.373 33.975 1.00 86.25 1204 ASN A C 1
ATOM 9570 O O . ASN A 1 1204 ? 21.757 -5.302 34.725 1.00 86.25 1204 ASN A O 1
ATOM 9574 N N . VAL A 1 1205 ? 23.147 -4.454 33.165 1.00 85.94 1205 VAL A N 1
ATOM 9575 C CA . VAL A 1 1205 ? 24.054 -5.614 33.092 1.00 85.94 1205 VAL A CA 1
ATOM 9576 C C . VAL A 1 1205 ? 24.729 -5.832 34.447 1.00 85.94 1205 VAL A C 1
ATOM 9578 O O . VAL A 1 1205 ? 24.759 -6.950 34.960 1.00 85.94 1205 VAL A O 1
ATOM 9581 N N . LEU A 1 1206 ? 25.198 -4.758 35.091 1.00 82.50 1206 LEU A N 1
ATOM 9582 C CA . LEU A 1 1206 ? 25.844 -4.828 36.408 1.00 82.50 1206 LEU A CA 1
ATOM 9583 C C . LEU A 1 1206 ? 24.881 -5.321 37.496 1.00 82.50 1206 LEU A C 1
ATOM 9585 O O . LEU A 1 1206 ? 25.267 -6.132 38.343 1.00 82.50 1206 LEU A O 1
ATOM 9589 N N . LEU A 1 1207 ? 23.613 -4.895 37.459 1.00 78.06 1207 LEU A N 1
ATOM 9590 C CA . LEU A 1 1207 ? 22.593 -5.422 38.369 1.00 78.06 1207 LEU A CA 1
ATOM 9591 C C . LEU A 1 1207 ? 22.324 -6.914 38.111 1.00 78.06 1207 LEU A C 1
ATOM 9593 O O . LEU A 1 1207 ? 22.172 -7.687 39.064 1.00 78.06 1207 LEU A O 1
ATOM 9597 N N . PHE A 1 1208 ? 22.281 -7.338 36.846 1.00 78.38 1208 PHE A N 1
ATOM 9598 C CA . PHE A 1 1208 ? 22.120 -8.748 36.493 1.00 78.38 1208 PHE A CA 1
ATOM 9599 C C . PHE A 1 1208 ? 23.293 -9.598 36.996 1.00 78.38 1208 PHE A C 1
ATOM 9601 O O . PHE A 1 1208 ? 23.068 -10.636 37.613 1.00 78.38 1208 PHE A O 1
ATOM 9608 N N . VAL A 1 1209 ? 24.533 -9.126 36.848 1.00 80.38 1209 VAL A N 1
ATOM 9609 C CA . VAL A 1 1209 ? 25.718 -9.806 37.394 1.00 80.38 1209 VAL A CA 1
ATOM 9610 C C . VAL A 1 1209 ? 25.651 -9.876 38.923 1.00 80.38 1209 VAL A C 1
ATOM 9612 O O . VAL A 1 1209 ? 25.844 -10.948 39.489 1.00 80.38 1209 VAL A O 1
ATOM 9615 N N . LYS A 1 1210 ? 25.289 -8.785 39.614 1.00 78.81 1210 LYS A N 1
ATOM 9616 C CA . LYS A 1 1210 ? 25.143 -8.764 41.085 1.00 78.81 1210 LYS A CA 1
ATOM 9617 C C . LYS A 1 1210 ? 24.094 -9.768 41.579 1.00 78.81 1210 LYS A C 1
ATOM 9619 O O . LYS A 1 1210 ? 24.348 -10.534 42.510 1.00 78.81 1210 LYS A O 1
ATOM 9624 N N . THR A 1 1211 ? 22.911 -9.771 40.966 1.00 75.69 1211 THR A N 1
ATOM 9625 C CA . THR A 1 1211 ? 21.811 -10.685 41.328 1.00 75.69 1211 THR A CA 1
ATOM 9626 C C . THR A 1 1211 ? 22.123 -12.131 40.947 1.00 75.69 1211 THR A C 1
ATOM 9628 O O . THR A 1 1211 ? 21.856 -13.035 41.737 1.00 75.69 1211 THR A O 1
ATOM 9631 N N . GLY A 1 1212 ? 22.751 -12.355 39.792 1.00 74.69 1212 GLY A N 1
ATOM 9632 C CA . GLY A 1 1212 ? 23.233 -13.655 39.334 1.00 74.69 1212 GLY A CA 1
ATOM 9633 C C . GLY A 1 1212 ? 24.284 -14.245 40.270 1.00 74.69 1212 GLY A C 1
ATOM 9634 O O . GLY A 1 1212 ? 24.123 -15.375 40.714 1.00 74.69 1212 GLY A O 1
ATOM 9635 N N . VAL A 1 1213 ? 25.296 -13.467 40.665 1.00 76.25 1213 VAL A N 1
ATOM 9636 C CA . VAL A 1 1213 ? 26.331 -13.877 41.630 1.00 76.25 1213 VAL A CA 1
ATOM 9637 C C . VAL A 1 1213 ? 25.728 -14.150 43.007 1.00 76.25 1213 VAL A C 1
ATOM 9639 O O . VAL A 1 1213 ? 26.065 -15.157 43.620 1.00 76.25 1213 VAL A O 1
ATOM 9642 N N . SER A 1 1214 ? 24.781 -13.331 43.478 1.00 71.62 1214 SER A N 1
ATOM 9643 C CA . SER A 1 1214 ? 24.058 -13.583 44.733 1.00 71.62 1214 SER A CA 1
ATOM 9644 C C . SER A 1 1214 ? 23.235 -14.876 44.681 1.00 71.62 1214 SER A C 1
ATOM 9646 O O . SER A 1 1214 ? 23.300 -15.676 45.612 1.00 71.62 1214 SER A O 1
ATOM 9648 N N . ARG A 1 1215 ? 22.520 -15.141 43.579 1.00 74.12 1215 ARG A N 1
ATOM 9649 C CA . ARG A 1 1215 ? 21.785 -16.400 43.369 1.00 74.12 1215 ARG A CA 1
ATOM 9650 C C . ARG A 1 1215 ? 22.723 -17.594 43.237 1.00 74.12 1215 ARG A C 1
ATOM 9652 O O . ARG A 1 1215 ? 22.407 -18.643 43.784 1.00 74.12 1215 ARG A O 1
ATOM 9659 N N . LEU A 1 1216 ? 23.866 -17.445 42.567 1.00 69.56 1216 LEU A N 1
ATOM 9660 C CA . LEU A 1 1216 ? 24.875 -18.493 42.416 1.00 69.56 1216 LEU A CA 1
ATOM 9661 C C . LEU A 1 1216 ? 25.528 -18.812 43.768 1.00 69.56 1216 LEU A C 1
ATOM 9663 O O . LEU A 1 1216 ? 25.609 -19.977 44.135 1.00 69.56 1216 LEU A O 1
ATOM 9667 N N . LEU A 1 1217 ? 25.890 -17.795 44.556 1.00 68.44 1217 LEU A N 1
ATOM 9668 C CA . LEU A 1 1217 ? 26.368 -17.935 45.936 1.00 68.44 1217 LEU A CA 1
ATOM 9669 C C . LEU A 1 1217 ? 25.301 -18.581 46.830 1.00 68.44 1217 LEU A C 1
ATOM 9671 O O . LEU A 1 1217 ? 25.604 -19.524 47.551 1.00 68.44 1217 LEU A O 1
ATOM 9675 N N . CYS A 1 1218 ? 24.033 -18.169 46.739 1.00 62.12 1218 CYS A N 1
ATOM 9676 C CA . CYS A 1 1218 ? 22.934 -18.807 47.466 1.00 62.12 1218 CYS A CA 1
ATOM 9677 C C . CYS A 1 1218 ? 22.653 -20.245 46.995 1.00 62.12 1218 CYS A C 1
ATOM 9679 O O . CYS A 1 1218 ? 22.311 -21.086 47.822 1.00 62.12 1218 CYS A O 1
ATOM 9681 N N . ALA A 1 1219 ? 22.804 -20.560 45.707 1.00 64.94 1219 ALA A N 1
ATOM 9682 C CA . ALA A 1 1219 ? 22.641 -21.907 45.157 1.00 64.94 1219 ALA A CA 1
ATOM 9683 C C . ALA A 1 1219 ? 23.807 -22.829 45.550 1.00 64.94 1219 ALA A C 1
ATOM 9685 O O . ALA A 1 1219 ? 23.591 -24.004 45.852 1.00 64.94 1219 ALA A O 1
ATOM 9686 N N . VAL A 1 1220 ? 25.026 -22.288 45.624 1.00 62.69 1220 VAL A N 1
ATOM 9687 C CA . VAL A 1 1220 ? 26.211 -22.967 46.162 1.00 62.69 1220 VAL A CA 1
ATOM 9688 C C . VAL A 1 1220 ? 26.063 -23.189 47.675 1.00 62.69 1220 VAL A C 1
ATOM 9690 O O . VAL A 1 1220 ? 26.342 -24.289 48.142 1.00 62.69 1220 VAL A O 1
ATOM 9693 N N . CYS A 1 1221 ? 25.500 -22.236 48.428 1.00 56.72 1221 CYS A N 1
ATOM 9694 C CA . CYS A 1 1221 ? 25.167 -22.410 49.850 1.00 56.72 1221 CYS A CA 1
ATOM 9695 C C . CYS A 1 1221 ? 23.989 -23.380 50.093 1.00 56.72 1221 CYS A C 1
ATOM 9697 O O . CYS A 1 1221 ? 23.985 -24.111 51.081 1.00 56.72 1221 CYS A O 1
ATOM 9699 N N . ARG A 1 1222 ? 22.995 -23.448 49.192 1.00 55.34 1222 ARG A N 1
ATOM 9700 C CA . ARG A 1 1222 ? 21.854 -24.388 49.280 1.00 55.34 1222 ARG A CA 1
ATOM 9701 C C . ARG A 1 1222 ? 22.185 -25.811 48.818 1.00 55.34 1222 ARG A C 1
ATOM 9703 O O . ARG A 1 1222 ? 21.402 -26.720 49.086 1.00 55.34 1222 ARG A O 1
ATOM 9710 N N . ARG A 1 1223 ? 23.353 -26.055 48.208 1.00 46.75 1223 ARG A N 1
ATOM 9711 C CA . ARG A 1 1223 ? 23.819 -27.418 47.877 1.00 46.75 1223 ARG A CA 1
ATOM 9712 C C . ARG A 1 1223 ? 24.087 -28.301 49.110 1.00 46.75 1223 ARG A C 1
ATOM 9714 O O . ARG A 1 1223 ? 24.217 -29.507 48.935 1.00 46.75 1223 ARG A O 1
ATOM 9721 N N . GLY A 1 1224 ? 24.101 -27.738 50.324 1.00 45.91 1224 GLY A N 1
ATOM 9722 C CA . GLY A 1 1224 ? 24.238 -28.475 51.589 1.00 45.91 1224 GLY A CA 1
ATOM 9723 C C . GLY A 1 1224 ? 22.936 -28.947 52.255 1.00 45.91 1224 GLY A C 1
ATOM 9724 O O . GLY A 1 1224 ? 23.015 -29.703 53.213 1.00 45.91 1224 GLY A O 1
ATOM 9725 N N . ASN A 1 1225 ? 21.748 -28.554 51.776 1.00 42.28 1225 ASN A N 1
ATOM 9726 C CA . ASN A 1 1225 ? 20.475 -28.995 52.363 1.00 42.28 1225 ASN A CA 1
ATOM 9727 C C . ASN A 1 1225 ? 19.472 -29.354 51.257 1.00 42.28 1225 ASN A C 1
ATOM 9729 O O . ASN A 1 1225 ? 18.686 -28.528 50.793 1.00 42.28 1225 ASN A O 1
ATOM 9733 N N . ARG A 1 1226 ? 19.514 -30.614 50.811 1.00 44.12 1226 ARG A N 1
ATOM 9734 C CA . ARG A 1 1226 ? 18.483 -31.196 49.944 1.00 44.12 1226 ARG A CA 1
ATOM 9735 C C . ARG A 1 1226 ? 17.279 -31.605 50.793 1.00 44.12 1226 ARG A C 1
ATOM 9737 O O . ARG A 1 1226 ? 17.122 -32.774 51.119 1.00 44.12 1226 ARG A O 1
ATOM 9744 N N . HIS A 1 1227 ? 16.402 -30.651 51.071 1.00 40.28 1227 HIS A N 1
ATOM 9745 C CA . HIS A 1 1227 ? 14.976 -30.948 51.117 1.00 40.28 1227 HIS A CA 1
ATOM 9746 C C . HIS A 1 1227 ? 14.284 -30.042 50.099 1.00 40.28 1227 HIS A C 1
ATOM 9748 O O . HIS A 1 1227 ? 14.369 -28.819 50.229 1.00 40.28 1227 HIS A O 1
ATOM 9754 N N . PRO A 1 1228 ? 13.647 -30.600 49.057 1.00 38.28 1228 PRO A N 1
ATOM 9755 C CA . PRO A 1 1228 ? 12.722 -29.813 48.266 1.00 38.28 1228 PRO A CA 1
ATOM 9756 C C . PRO A 1 1228 ? 11.557 -29.434 49.193 1.00 38.28 1228 PRO A C 1
ATOM 9758 O O . PRO A 1 1228 ? 11.023 -30.322 49.865 1.00 38.28 1228 PRO A O 1
ATOM 9761 N N . PRO A 1 1229 ? 11.117 -28.167 49.265 1.00 39.38 1229 PRO A N 1
ATOM 9762 C CA . PRO A 1 1229 ? 9.734 -27.953 49.633 1.00 39.38 1229 PRO A CA 1
ATOM 9763 C C . PRO A 1 1229 ? 8.925 -28.649 48.537 1.00 39.38 1229 PRO A C 1
ATOM 9765 O O . PRO A 1 1229 ? 9.114 -28.376 47.352 1.00 39.38 1229 PRO A O 1
ATOM 9768 N N . HIS A 1 1230 ? 8.092 -29.610 48.921 1.00 36.59 1230 HIS A N 1
ATOM 9769 C CA . HIS A 1 1230 ? 7.058 -30.119 48.039 1.00 36.59 1230 HIS A CA 1
ATOM 9770 C C . HIS A 1 1230 ? 6.221 -28.920 47.576 1.00 36.59 1230 HIS A C 1
ATOM 9772 O O . HIS A 1 1230 ? 5.367 -28.436 48.309 1.00 36.59 1230 HIS A O 1
ATOM 9778 N N . THR A 1 1231 ? 6.470 -28.432 46.363 1.00 35.03 1231 THR A N 1
ATOM 9779 C CA . THR A 1 1231 ? 5.464 -27.731 45.575 1.00 35.03 1231 THR A CA 1
ATOM 9780 C C . THR A 1 1231 ? 4.477 -28.790 45.115 1.00 35.03 1231 THR A C 1
ATOM 9782 O O . THR A 1 1231 ? 4.562 -29.337 44.017 1.00 35.03 1231 THR A O 1
ATOM 9785 N N . THR A 1 1232 ? 3.551 -29.130 46.010 1.00 32.97 1232 THR A N 1
ATOM 9786 C CA . THR A 1 1232 ? 2.205 -29.492 45.585 1.00 32.97 1232 THR A CA 1
ATOM 9787 C C . THR A 1 1232 ? 1.728 -28.398 44.630 1.00 32.97 1232 THR A C 1
ATOM 9789 O O . THR A 1 1232 ? 1.923 -27.209 44.883 1.00 32.97 1232 THR A O 1
ATOM 9792 N N . ALA A 1 1233 ? 1.182 -28.802 43.484 1.00 32.81 1233 ALA A N 1
ATOM 9793 C CA . ALA A 1 1233 ? 0.487 -27.895 42.580 1.00 32.81 1233 ALA A CA 1
ATOM 9794 C C . ALA A 1 1233 ? -0.479 -27.001 43.386 1.00 32.81 1233 ALA A C 1
ATOM 9796 O O . ALA A 1 1233 ? -1.096 -27.519 44.324 1.00 32.81 1233 ALA A O 1
ATOM 9797 N N . PRO A 1 1234 ? -0.664 -25.710 43.049 1.00 37.56 1234 PRO A N 1
ATOM 9798 C CA . PRO A 1 1234 ? -1.742 -24.915 43.622 1.00 37.56 1234 PRO A CA 1
ATOM 9799 C C . PRO A 1 1234 ? -3.069 -25.395 43.017 1.00 37.56 1234 PRO A C 1
ATOM 9801 O O . PRO A 1 1234 ? -3.667 -24.771 42.149 1.00 37.56 1234 PRO A O 1
ATOM 9804 N N . GLY A 1 1235 ? -3.505 -26.576 43.445 1.00 35.12 1235 GLY A N 1
ATOM 9805 C CA . GLY A 1 1235 ? -4.868 -27.047 43.310 1.00 35.12 1235 GLY A CA 1
ATOM 9806 C C . GLY A 1 1235 ? -5.664 -26.531 44.499 1.00 35.12 1235 GLY A C 1
ATOM 9807 O O . GLY A 1 1235 ? -5.601 -27.112 45.576 1.00 35.12 1235 GLY A O 1
ATOM 9808 N N . GLY A 1 1236 ? -6.370 -25.421 44.282 1.00 39.69 1236 GLY A N 1
ATOM 9809 C CA . GLY A 1 1236 ? -7.625 -25.046 44.935 1.00 39.69 1236 GLY A CA 1
ATOM 9810 C C . GLY A 1 1236 ? -7.799 -25.385 46.416 1.00 39.69 1236 GLY A C 1
ATOM 9811 O O . GLY A 1 1236 ? -8.611 -26.237 46.762 1.00 39.69 1236 GLY A O 1
ATOM 9812 N N . VAL A 1 1237 ? -7.161 -24.617 47.296 1.00 37.00 1237 VAL A N 1
ATOM 9813 C CA . VAL A 1 1237 ? -7.835 -24.192 48.528 1.00 37.00 1237 VAL A CA 1
ATOM 9814 C C . VAL A 1 1237 ? -8.041 -22.696 48.372 1.00 37.00 1237 VAL A C 1
ATOM 9816 O O . VAL A 1 1237 ? -7.098 -21.918 48.486 1.00 37.00 1237 VAL A O 1
ATOM 9819 N N . ILE A 1 1238 ? -9.270 -22.300 48.036 1.00 45.62 1238 ILE A N 1
ATOM 9820 C CA . ILE A 1 1238 ? -9.699 -20.906 48.131 1.00 45.62 1238 ILE A CA 1
ATOM 9821 C C . ILE A 1 1238 ? -9.639 -20.585 49.624 1.00 45.62 1238 ILE A C 1
ATOM 9823 O O . ILE A 1 1238 ? -10.545 -20.945 50.377 1.00 45.62 1238 ILE A O 1
ATOM 9827 N N . ASN A 1 1239 ? -8.534 -19.993 50.078 1.00 48.72 1239 ASN A N 1
ATOM 9828 C CA . ASN A 1 1239 ? -8.500 -19.405 51.407 1.00 48.72 1239 ASN A CA 1
ATOM 9829 C C . ASN A 1 1239 ? -9.660 -18.399 51.470 1.00 48.72 1239 ASN A C 1
ATOM 9831 O O . ASN A 1 1239 ? -9.813 -17.610 50.532 1.00 48.72 1239 ASN A O 1
ATOM 9835 N N . PRO A 1 1240 ? -10.514 -18.435 52.509 1.00 54.53 1240 PRO A N 1
ATOM 9836 C CA . PRO A 1 1240 ? -11.553 -17.429 52.652 1.00 54.53 1240 PRO A CA 1
ATOM 9837 C C . PRO A 1 1240 ? -10.896 -16.041 52.630 1.00 54.53 1240 PRO A C 1
ATOM 9839 O O . PRO A 1 1240 ? -9.817 -15.890 53.214 1.00 54.53 1240 PRO A O 1
ATOM 9842 N N . PRO A 1 1241 ? -11.511 -15.047 51.958 1.00 57.41 1241 PRO A N 1
ATOM 9843 C CA . PRO A 1 1241 ? -10.936 -13.714 51.852 1.00 57.41 1241 PRO A CA 1
ATOM 9844 C C . PRO A 1 1241 ? -10.614 -13.193 53.250 1.00 57.41 1241 PRO A C 1
ATOM 9846 O O . PRO A 1 1241 ? -11.394 -13.396 54.191 1.00 57.41 1241 PRO A O 1
ATOM 9849 N N . SER A 1 1242 ? -9.448 -12.565 53.390 1.00 63.59 1242 SER A N 1
ATOM 9850 C CA . SER A 1 1242 ? -9.017 -11.994 54.662 1.00 63.59 1242 SER A CA 1
ATOM 9851 C C . SER A 1 1242 ? -10.067 -10.982 55.157 1.00 63.59 1242 SER A C 1
ATOM 9853 O O . SER A 1 1242 ? -10.782 -10.386 54.347 1.00 63.59 1242 SER A O 1
ATOM 9855 N N . PRO A 1 1243 ? -10.223 -10.771 56.477 1.00 65.69 1243 PRO A N 1
ATOM 9856 C CA . PRO A 1 1243 ? -11.226 -9.839 57.004 1.00 65.69 1243 PRO A CA 1
ATOM 9857 C C . PRO A 1 1243 ? -11.111 -8.428 56.397 1.00 65.69 1243 PRO A C 1
ATOM 9859 O O . PRO A 1 1243 ? -12.132 -7.798 56.143 1.00 65.69 1243 PRO A O 1
ATOM 9862 N N . SER A 1 1244 ? -9.896 -7.988 56.049 1.00 66.12 1244 SER A N 1
ATOM 9863 C CA . SER A 1 1244 ? -9.649 -6.723 55.345 1.00 66.12 1244 SER A CA 1
ATOM 9864 C C . SER A 1 1244 ? -10.126 -6.705 53.884 1.00 66.12 1244 SER A C 1
ATOM 9866 O O . SER A 1 1244 ? -10.471 -5.645 53.370 1.00 66.12 1244 SER A O 1
ATOM 9868 N N . GLN A 1 1245 ? -10.174 -7.850 53.193 1.00 65.81 1245 GLN A N 1
ATOM 9869 C CA . GLN A 1 1245 ? -10.724 -7.953 51.834 1.00 65.81 1245 GLN A CA 1
ATOM 9870 C C . GLN A 1 1245 ? -12.255 -7.873 51.831 1.00 65.81 1245 GLN A C 1
ATOM 9872 O O . GLN A 1 1245 ? -12.821 -7.213 50.964 1.00 65.81 1245 GLN A O 1
ATOM 9877 N N . ARG A 1 1246 ? -12.926 -8.492 52.815 1.00 70.69 1246 ARG A N 1
ATOM 9878 C CA . ARG A 1 1246 ? -14.392 -8.391 52.958 1.00 70.69 1246 ARG A CA 1
ATOM 9879 C C . ARG A 1 1246 ? -14.833 -6.959 53.239 1.00 70.69 1246 ARG A C 1
ATOM 9881 O O . ARG A 1 1246 ? -15.751 -6.475 52.591 1.00 70.69 1246 ARG A O 1
ATOM 9888 N N . GLU A 1 1247 ? -14.125 -6.273 54.133 1.00 76.62 1247 GLU A N 1
ATOM 9889 C CA . GLU A 1 1247 ? -14.374 -4.863 54.443 1.00 76.62 1247 GLU A CA 1
ATOM 9890 C C . GLU A 1 1247 ? -14.226 -3.978 53.192 1.00 76.62 1247 GLU A C 1
ATOM 9892 O O . GLU A 1 1247 ? -15.103 -3.171 52.897 1.00 76.62 1247 GLU A O 1
ATOM 9897 N N . ARG A 1 1248 ? -13.182 -4.193 52.376 1.00 72.88 1248 ARG A N 1
ATOM 9898 C CA . ARG A 1 1248 ? -13.012 -3.481 51.096 1.00 72.88 1248 ARG A CA 1
ATOM 9899 C C . ARG A 1 1248 ? -14.123 -3.775 50.084 1.00 72.88 1248 ARG A C 1
ATOM 9901 O O . ARG A 1 1248 ? -14.533 -2.860 49.378 1.00 72.88 1248 ARG A O 1
ATOM 9908 N N . GLN A 1 1249 ? -14.608 -5.015 50.000 1.00 77.94 1249 GLN A N 1
ATOM 9909 C CA . GLN A 1 1249 ? -15.722 -5.382 49.114 1.00 77.94 1249 GLN A CA 1
ATOM 9910 C C . GLN A 1 1249 ? -17.047 -4.748 49.557 1.00 77.94 1249 GLN A C 1
ATOM 9912 O O . GLN A 1 1249 ? -17.820 -4.287 48.719 1.00 77.94 1249 GLN A O 1
ATOM 9917 N N . GLU A 1 1250 ? -17.306 -4.683 50.864 1.00 81.62 1250 GLU A N 1
ATOM 9918 C CA . GLU A 1 1250 ? -18.488 -4.007 51.408 1.00 81.62 1250 GLU A CA 1
ATOM 9919 C C . GLU A 1 1250 ? -18.432 -2.494 51.166 1.00 81.62 1250 GLU A C 1
ATOM 9921 O O . GLU A 1 1250 ? -19.410 -1.916 50.691 1.00 81.62 1250 GLU A O 1
ATOM 9926 N N . ILE A 1 1251 ? -17.276 -1.864 51.408 1.00 82.56 1251 ILE A N 1
ATOM 9927 C CA . ILE A 1 1251 ? -17.050 -0.442 51.111 1.00 82.56 1251 ILE A CA 1
ATOM 9928 C C . ILE A 1 1251 ? -17.252 -0.167 49.616 1.00 82.56 1251 ILE A C 1
ATOM 9930 O O . ILE A 1 1251 ? -17.974 0.764 49.261 1.00 82.56 1251 ILE A O 1
ATOM 9934 N N . PHE A 1 1252 ? -16.680 -1.002 48.744 1.00 83.88 1252 PHE A N 1
ATOM 9935 C CA . PHE A 1 1252 ? -16.849 -0.886 47.296 1.00 83.88 1252 PHE A CA 1
ATOM 9936 C C . PHE A 1 1252 ? -18.328 -0.940 46.897 1.00 83.88 1252 PHE A C 1
ATOM 9938 O O . PHE A 1 1252 ? -18.803 -0.057 46.186 1.00 83.88 1252 PHE A O 1
ATOM 9945 N N . LYS A 1 1253 ? -19.086 -1.912 47.419 1.00 85.06 1253 LYS A N 1
ATOM 9946 C CA . LYS A 1 1253 ? -20.519 -2.043 47.128 1.00 85.06 1253 LYS A CA 1
ATOM 9947 C C . LYS A 1 1253 ? -21.316 -0.809 47.566 1.00 85.06 1253 LYS A C 1
ATOM 9949 O O . LYS A 1 1253 ? -22.130 -0.307 46.799 1.00 85.06 1253 LYS A O 1
ATOM 9954 N N . ILE A 1 1254 ? -21.042 -0.280 48.761 1.00 88.25 1254 ILE A N 1
ATOM 9955 C CA . ILE A 1 1254 ? -21.697 0.938 49.268 1.00 88.25 1254 ILE A CA 1
ATOM 9956 C C . ILE A 1 1254 ? -21.405 2.142 48.362 1.00 88.25 1254 ILE A C 1
ATOM 9958 O O . ILE A 1 1254 ? -22.296 2.956 48.114 1.00 88.25 1254 ILE A O 1
ATOM 9962 N N . ILE A 1 1255 ? -20.166 2.279 47.881 1.00 87.75 1255 ILE A N 1
ATOM 9963 C CA . ILE A 1 1255 ? -19.784 3.369 46.975 1.00 87.75 1255 ILE A CA 1
ATOM 9964 C C . ILE A 1 1255 ? -20.504 3.219 45.630 1.00 87.75 1255 ILE A C 1
ATOM 9966 O O . ILE A 1 1255 ? -21.098 4.187 45.158 1.00 87.75 1255 ILE A O 1
ATOM 9970 N N . ILE A 1 1256 ? -20.523 2.018 45.047 1.00 88.62 1256 ILE A N 1
ATOM 9971 C CA . ILE A 1 1256 ? -21.212 1.748 43.777 1.00 88.62 1256 ILE A CA 1
ATOM 9972 C C . ILE A 1 1256 ? -22.712 2.045 43.877 1.00 88.62 1256 ILE A C 1
ATOM 9974 O O . ILE A 1 1256 ? -23.238 2.741 43.011 1.00 88.62 1256 ILE A O 1
ATOM 9978 N N . ASP A 1 1257 ? -23.386 1.628 44.953 1.00 88.75 1257 ASP A N 1
ATOM 9979 C CA . ASP A 1 1257 ? -24.811 1.923 45.163 1.00 88.75 1257 ASP A CA 1
ATOM 9980 C C . ASP A 1 1257 ? -25.069 3.442 45.245 1.00 88.75 1257 ASP A C 1
ATOM 9982 O O . ASP A 1 1257 ? -26.067 3.952 44.726 1.00 88.75 1257 ASP A O 1
ATOM 9986 N N . ARG A 1 1258 ? -24.160 4.210 45.865 1.00 90.31 1258 ARG A N 1
ATOM 9987 C CA . ARG A 1 1258 ? -24.255 5.682 45.903 1.00 90.31 1258 ARG A CA 1
ATOM 9988 C C . ARG A 1 1258 ? -24.061 6.304 44.521 1.00 90.31 1258 ARG A C 1
ATOM 9990 O O . ARG A 1 1258 ? -24.807 7.222 44.180 1.00 90.31 1258 ARG A O 1
ATOM 9997 N N . LEU A 1 1259 ? -23.083 5.830 43.749 1.00 90.38 1259 LEU A N 1
ATOM 9998 C CA . LEU A 1 1259 ? -22.806 6.319 42.395 1.00 90.38 1259 LEU A CA 1
ATOM 9999 C C . LEU A 1 1259 ? -23.966 6.006 41.445 1.00 90.38 1259 LEU A C 1
ATOM 10001 O O . LEU A 1 1259 ? -24.431 6.903 40.745 1.00 90.38 1259 LEU A O 1
ATOM 10005 N N . ALA A 1 1260 ? -24.493 4.781 41.489 1.00 89.31 1260 ALA A N 1
ATOM 10006 C CA . ALA A 1 1260 ? -25.634 4.348 40.686 1.00 89.31 1260 ALA A CA 1
ATOM 10007 C C . ALA A 1 1260 ? -26.868 5.231 40.931 1.00 89.31 1260 ALA A C 1
ATOM 10009 O O . ALA A 1 1260 ? -27.475 5.730 39.986 1.00 89.31 1260 ALA A O 1
ATOM 10010 N N . ASN A 1 1261 ? -27.192 5.513 42.197 1.00 90.44 1261 ASN A N 1
ATOM 10011 C CA . ASN A 1 1261 ? -28.312 6.391 42.539 1.00 90.44 1261 ASN A CA 1
ATOM 10012 C C . ASN A 1 1261 ? -28.114 7.831 42.032 1.00 90.44 1261 ASN A C 1
ATOM 10014 O O . ASN A 1 1261 ? -29.050 8.437 41.514 1.00 90.44 1261 ASN A O 1
ATOM 10018 N N . ARG A 1 1262 ? -26.901 8.395 42.150 1.00 93.00 1262 ARG A N 1
ATOM 10019 C CA . ARG A 1 1262 ? -26.600 9.739 41.616 1.00 93.00 1262 ARG A CA 1
ATOM 10020 C C . ARG A 1 1262 ? -26.722 9.777 40.091 1.00 93.00 1262 ARG A C 1
ATOM 10022 O O . ARG A 1 1262 ? -27.317 10.714 39.560 1.00 93.00 1262 ARG A O 1
ATOM 10029 N N . TYR A 1 1263 ? -26.213 8.748 39.417 1.00 91.81 1263 TYR A N 1
ATOM 10030 C CA . TYR A 1 1263 ? -26.292 8.590 37.969 1.00 91.81 1263 TYR A CA 1
ATOM 10031 C C . TYR A 1 1263 ? -27.744 8.557 37.473 1.00 91.81 1263 TYR A C 1
ATOM 10033 O O . TYR A 1 1263 ? -28.108 9.328 36.584 1.00 91.81 1263 TYR A O 1
ATOM 10041 N N . LEU A 1 1264 ? -28.592 7.723 38.088 1.00 89.88 1264 LEU A N 1
ATOM 10042 C CA . LEU A 1 1264 ? -30.007 7.601 37.722 1.00 89.88 1264 LEU A CA 1
ATOM 10043 C C . LEU A 1 1264 ? -30.755 8.923 37.919 1.00 89.88 1264 LEU A C 1
ATOM 10045 O O . LEU A 1 1264 ? -31.381 9.412 36.982 1.00 89.88 1264 LEU A O 1
ATOM 10049 N N . LEU A 1 1265 ? -30.583 9.574 39.075 1.00 89.31 1265 LEU A N 1
ATOM 10050 C CA . LEU A 1 1265 ? -31.189 10.883 39.351 1.00 89.31 1265 LEU A CA 1
ATOM 10051 C C . LEU A 1 1265 ? -30.741 11.965 38.355 1.00 89.31 1265 LEU A C 1
ATOM 10053 O O . LEU A 1 1265 ? -31.511 12.864 38.014 1.00 89.31 1265 LEU A O 1
ATOM 10057 N N . ARG A 1 1266 ? -29.485 11.918 37.890 1.00 90.50 1266 ARG A N 1
ATOM 10058 C CA . ARG A 1 1266 ? -28.988 12.830 36.849 1.00 90.50 1266 ARG A CA 1
ATOM 10059 C C . ARG A 1 1266 ? -29.661 12.552 35.506 1.00 90.50 1266 ARG A C 1
ATOM 10061 O O . ARG A 1 1266 ? -30.045 13.511 34.838 1.00 90.50 1266 ARG A O 1
ATOM 10068 N N . LYS A 1 1267 ? -29.807 11.283 35.112 1.00 86.81 1267 LYS A N 1
ATOM 10069 C CA . LYS A 1 1267 ? -30.450 10.893 33.847 1.00 86.81 1267 LYS A CA 1
ATOM 10070 C C . LYS A 1 1267 ? -31.944 11.209 33.832 1.00 86.81 1267 LYS A C 1
ATOM 10072 O O . LYS A 1 1267 ? -32.410 11.773 32.847 1.00 86.81 1267 LYS A O 1
ATOM 10077 N N . GLU A 1 1268 ? -32.662 10.965 34.926 1.00 84.94 1268 GLU A N 1
ATOM 10078 C CA . GLU A 1 1268 ? -34.074 11.352 35.072 1.00 84.94 1268 GLU A CA 1
ATOM 10079 C C . GLU A 1 1268 ? -34.261 12.860 34.862 1.00 84.94 1268 GLU A C 1
ATOM 10081 O O . GLU A 1 1268 ? -35.038 13.274 34.005 1.00 84.94 1268 GLU A O 1
ATOM 10086 N N . ARG A 1 1269 ? -33.448 13.694 35.528 1.00 85.12 1269 ARG A N 1
ATOM 10087 C CA . ARG A 1 1269 ? -33.473 15.157 35.330 1.00 85.12 1269 ARG A CA 1
ATOM 10088 C C . ARG A 1 1269 ? -33.125 15.589 33.907 1.00 85.12 1269 ARG A C 1
ATOM 10090 O O . ARG A 1 1269 ? -33.561 16.648 33.463 1.00 85.12 1269 ARG A O 1
ATOM 10097 N N . GLN A 1 1270 ? -32.270 14.847 33.205 1.00 83.12 1270 GLN A N 1
ATOM 10098 C CA . GLN A 1 1270 ? -31.955 15.148 31.807 1.00 83.12 1270 GLN A CA 1
ATOM 10099 C C . GLN A 1 1270 ? -33.144 14.841 30.895 1.00 83.12 1270 GLN A C 1
ATOM 10101 O O . GLN A 1 1270 ? -33.421 15.647 30.011 1.00 83.12 1270 GLN A O 1
ATOM 10106 N N . MET A 1 1271 ? -33.865 13.743 31.140 1.00 77.75 1271 MET A N 1
ATOM 10107 C CA . MET A 1 1271 ? -35.078 13.407 30.390 1.00 77.75 1271 MET A CA 1
ATOM 10108 C C . MET A 1 1271 ? -36.212 14.403 30.664 1.00 77.75 1271 MET A C 1
ATOM 10110 O O . MET A 1 1271 ? -36.834 14.875 29.718 1.00 77.75 1271 MET A O 1
ATOM 10114 N N . GLU A 1 1272 ? -36.409 14.818 31.921 1.00 78.56 1272 GLU A N 1
ATOM 10115 C CA . GLU A 1 1272 ? -37.395 15.850 32.295 1.00 78.56 1272 GLU A CA 1
ATOM 10116 C C . GLU A 1 1272 ? -37.133 17.218 31.644 1.00 78.56 1272 GLU A C 1
ATOM 10118 O O . GLU A 1 1272 ? -38.065 17.983 31.433 1.00 78.56 1272 GLU A O 1
ATOM 10123 N N . ASN A 1 1273 ? -35.875 17.547 31.337 1.00 74.88 1273 ASN A N 1
ATOM 10124 C CA . ASN A 1 1273 ? -35.519 18.806 30.673 1.00 74.88 1273 ASN A CA 1
ATOM 10125 C C . ASN A 1 1273 ? -35.586 18.732 29.134 1.00 74.88 1273 ASN A C 1
ATOM 10127 O O . ASN A 1 1273 ? -35.479 19.773 28.484 1.00 74.88 1273 ASN A O 1
ATOM 10131 N N . GLN A 1 1274 ? -35.664 17.530 28.550 1.00 68.06 1274 GLN A N 1
ATOM 10132 C CA . GLN A 1 1274 ? -35.702 17.311 27.096 1.00 68.06 1274 GLN A CA 1
ATOM 10133 C C . GLN A 1 1274 ? -37.113 17.041 26.553 1.00 68.06 1274 GLN A C 1
ATOM 10135 O O . GLN A 1 1274 ? -37.350 17.327 25.376 1.00 68.06 1274 GLN A O 1
ATOM 10140 N N . GLY A 1 1275 ? -38.008 16.481 27.375 1.00 49.72 1275 GLY A N 1
ATOM 10141 C CA . GLY A 1 1275 ? -39.444 16.346 27.085 1.00 49.72 1275 GLY A CA 1
ATOM 10142 C C . GLY A 1 1275 ? -40.212 17.630 27.361 1.00 49.72 1275 GLY A C 1
ATOM 10143 O O . GLY A 1 1275 ? -41.211 17.861 26.641 1.00 49.72 1275 GLY A O 1
#

Radius of gyration: 55.81 Å; Cα contacts (8 Å, |Δi|>4): 1147; chains: 1; bounding box: 124×87×177 Å

Nearest PDB structures (foldseek):
  8wpl-assembly1_C  TM=8.554E-01  e=1.399E-24  Homo sapiens
  8wpn-assembly1_A  TM=8.427E-01  e=3.727E-24  Homo sapiens
  7dxf-assembly1_A  TM=7.701E-01  e=6.580E-25  Homo sapiens
  7dxg-assembly1_A  TM=7.433E-01  e=1.071E-23  Homo sapiens
  6uz8-assembly1_A  TM=7.444E-01  e=5.606E-22  Homo sapiens

Foldseek 3Di:
DLVVLLVCLLVLPLPVNLVVLVVCVVDPVRPPPQAPRADVQRDGSLLSNLLSVRQSNNVSCVVSPRDCPCSLVSNLLVPPLSNNLVSLVVCVVVVVVDPQDDDPPNDRPPDQSLDDSLLSNLLVLRLSSNLSCVVSPGDQQDLVVQDDDPDPSSVVSSLSSLSSQLRLSNLVNPDPDSLLSLLVSLVVLVVCLVVDPPCNVVSNVSSVSSVVSNVVVLVPQPDPVSNVVVVVVQQDDDDDDPDPDDRNVVSVVVSPPVDPPPDDPDDDPVNVVLVVLPPDPDDVVLVVLLVVLVVLLVVLLVVLVVCLPVQQSVLVVVLLVQLVVVVVVLVVVVLVLLLVLLVVLLVLCQVVQVQQVVCVVVHQAGQFPLAGSVDHLQNNDSVSSSLQLLCVLLVQDDLSSLQRHGDDDPDPVPGPPDRPVVSSVVSSVSSVVSNCCRNVPSLVVSLVSSLVSSVVSVVCSNVVSVVVVVVVVVVVVPDDDQDDPPVNVVVVVVVVVVVVVCVVVPPDDDDDDDDDDDDDDDDDDDDPPPPPPPVVPPPDPPPPVVVVVLVVLLVCLLVLVLVVNLVSVVVVDDDLDPQQSNADPQSDGSLLSSLLSVSQSNNLSCVVSPDDLQQSLVSNLLVVPLSSNLSSLVSDDLVVLDDDDPPLPGRDDVVDQSLDDSLLSNLLVLPQSSNVSCVVSRHDQLDLVVQDCPDDPSSVVSSLSSLSSQLRLSNLLVPDLDSLVSLLVSLLVLCVCCVVDVVCNVVSNVSSVSSLVSNVLLQVLDDDPLLLQLQQDDPDLPDDPPSSGHNLLSSLVSPSLSNCLRPSNVVSVCVSQVVLVCVLVVPDPDPPPDDPVVVVVCLVVLLVCLVVLLVCLLVPCPDSSNSVLQRLVSQVSSQLSLLVVLLVLVVVLVVPPDQDPVNVVCLVVLHFDPPPCPPVVSVVQVVLQLVQLVVVLVVVCVPPNDVVQVVDPLSVLSVVLSVLLVLLVVLVVVLVVVCVPDPVCNSCQRRDPPVPDDDSNVVSVVSVVVSSVSSVVSSLVVLCPDLVSVLVVVLVVQLVVVVVVLVVVLLSSLLSLLSSLLSLCQVVQVVQQVQCVVPVCFHAQQGHSVDRLQSNDSVSSSVLLVCVLVVNHNLSSLFSHTHPDDDVVRVSCDRPVVSSVSSSVSSSVSCCCRVSSSVSVSVSSSVVSSVVSVVCSNSVSSSVVVSVSSVSVVDPQSGHPSSSVVSVVVVVVVVVVVVVVCVVDPDDPPPPDPDDDPDPRDPVSVVVSVSSSVSSVVSSVSSVVVVVVVVVVVD

Mean predicted aligned error: 19.91 Å